Protein 3HHS (pdb70)

Secondary structure (DSSP, 8-state):
-HHHHHHHTTS-TTS-SSS-BTTTTEEEE--GGG--GGGTTTHHHHHHHHHTSTT--EEEEPPPPSS----TTGGGS-TTS---TTSHHHHHHHHHHHHHHHHSPTT-HHHHHHHHHHHHHHS-HHHHHHHHHHHHHHSSS-TT--PPPHHHHSGGGTS-TTHHHHHHHHHHHS-TTSPPPPEEPPS-SS--TTSGGGGGHHHHT-HHHHHHHHHHHHHS-S--SSHHHH--TTHHHHHHHHHHHHHHHHHHHHHTTT-PPPPP---TTS-B---B----B-TTT--BPP-B-TTB----EEEGGGTEEE-HHHHHHHHHHHHHHHHHSEEEPTTS-EEE--HHHHHHHHHT-TT-S-HHHHTTHHHHHHHHHH-TT-TTSTT-----GGGSTTTGGGSHHHHHHHHHHHHHHHHHHT-TTT-PPPPHHHH--TTEEEEEEEEEETTS-TTEEEEEEEEEEEE-GGGSTT---S--EEEEEEEEE--EEEEEEEEE-SS--EEEEEEEEEESB-TTS-BPPHHHHTTTPEEEEEEEEE--SEEEEEEEEGGG-TTEE-HHHHTT--TT-SEEGGGSS---BSS-EEEEEEEEEEEHHHH----------HHHH--TTS--S--SPTTTTSSS--SS-SSHHHHTTSTTEEEEEEEEEEEEEEEE-TT--/-HHHHGGGGGSSTTS-TTS-BTTTTEEE---GGGS-GGGGGGHHHHHHHHHTT-SEEE-----PPP--TTGGGS-TTS---TTSHHHHHHHHHHHHHHHH-SSHHHHHHHHHHHHTTS-HHHHHHHHHHHHHH-GGGTT-PPPPHHHHSGGGSS-THHHHHHHHHHHH--SS--PPEE--SS-SS-TT-GGGGGHHHHT-HHHHHHHHHHHHHS-SS-SSHHHH--TTHHHHHHHHHHHHHHHHHHHHHHTTPPPPPP---TTS-B---B----EETTTTEEPPPB-TTB----EEEGGGTEEE-HHHHHHHHHHHHHHHHHTEEE-TTS-EEE--TTTHHHHHHHHHHT-TT-TTHHHH--HHHHHHHHHHTTT-TTSTT-----GGGSTTTGGGSHHHHHHHHHHHHHHHHHHTTS----HHHH--TTEEEEEEEE---TTEEEEEEEEEEEE-TTTSTTS-SS--EEEEEEEEE---EEEEEEEE-SSS-EEEEEEEEEEESB-TTS-B--HHHHGGG-EEEEEEEEEE-SEEEEEEEEGGG-SSEE-GGG------SEEGGGSS---BTT-EEEEEEEEEEEGGGT---------TTHHHH--TTS--S-SSPTTTTSSS--S-TT--HHHH--TTEEEEEEEEEEEEEEE-

CATH classification: 1.20.1370.10 (+2 more: 1.10.1280.10, 2.60.40.1520)

Organism: Manduca sexta (NCBI:txid7130)

Nearest PDB structures (foldseek):
  3hhs-assembly1_B  TM=1.002E+00  e=0.000E+00  Manduca sexta
  8jib-assembly1_F  TM=9.759E-01  e=2.630E-86  Aedes aegypti
  6l8s-assembly1_A  TM=8.486E-01  e=3.881E-54  Panulirus japonicus
  6l8s-assembly1_B-2  TM=8.390E-01  e=6.183E-54  Panulirus japonicus
  6l8s-assembly1_C  TM=8.443E-01  e=8.880E-54  Panulirus japonicus

Solvent-accessible surface area: 48564 Å² total; per-residue (Å²): 124,46,52,53,5,0,22,27,1,5,5,4,20,30,9,26,4,7,25,20,0,7,81,100,39,3,2,1,51,12,62,124,50,5,28,30,126,122,10,50,157,43,1,55,86,1,1,79,112,21,6,117,94,178,106,31,67,85,85,14,135,16,92,97,11,134,181,80,18,138,11,76,102,0,131,128,14,78,92,42,23,19,15,4,35,14,2,59,26,9,17,86,17,0,24,28,0,11,53,36,0,57,91,15,83,108,99,74,36,107,61,3,5,0,7,2,0,32,0,19,25,49,5,0,18,12,0,8,7,22,0,2,0,2,2,11,29,33,21,176,16,2,75,159,11,157,47,35,29,12,5,7,2,18,0,7,14,1,3,11,7,33,3,7,16,72,0,48,17,12,2,19,0,9,28,82,124,42,120,8,99,28,17,100,11,68,122,67,24,2,6,39,89,117,23,96,22,8,78,0,4,40,3,3,14,7,12,1,0,0,4,1,1,18,26,0,20,2,1,8,7,29,16,14,73,68,101,169,12,0,52,40,42,52,2,0,9,0,0,2,0,0,4,15,3,0,10,0,5,1,13,0,4,17,36,9,19,104,15,142,92,20,149,85,5,19,88,2,113,93,64,0,88,29,10,12,7,5,25,3,21,7,38,17,3,10,33,19,19,13,18,15,39,43,44,18,119,5,69,50,1,93,10,110,118,12,34,3,128,15,37,11,92,33,0,40,97,39,36,146,34,0,77,98,2,10,67,70,6,57,0,66,41,98,108,167,54,83,112,129,2,71,24,47,24,0,0,7,0,0,1,1,1,71,46,16,31,11,126,130,52,2,3,5,0,3,12,23,0,2,0,1,5,3,2,7,14,1,15,59,50,89,25,58,15,34,4,6,4,2,1,10,28,0,0,0,0,1,5,3,0,0,0,18,0,2,11,7,1,15,58,8,1,5,48,4,3,76,14,100,95,18,15,189,42,14,51,153,66,70,17,48,5,90,26,0,93,16,80,55,7,10,0,49,11,91,98,33,130,110,22,18,2,35,0,8,12,18,41,0,16,13,24,1,3,31,2,1,24,24,18,80,14,0,50,1,39,0,51,8,28,2,0,22,13,74,85,4,77,4,26,0,90,1,40,2,113,37,97,25,122,128,0,4,0,3,0,2,2,0,4,68,43,13,66,165,115,83,105,19,48,5,66,63,3,8,58,3,2,0,2,1,1,20,20,77,21,104,6,62,68,27,146,17,85,12,76,39,75,1,91,87,6,22,0,4,1,39,38,76,37,9,6,155,113,35,63,15,1,1,0,1,30,7,4,1,1,2,17,0,44,92,66,26,38,42,1,4,0,0,0,0,0,0,36,34,104,80,3,68,50,142,53,170,173,37,72,77,2,17,1,0,2,4,31,80,104,91,118,5,48,8,44,13,38,3,6,3,4,10,7,31,35,41,107,102,14,108,44,5,87,89,20,10,87,46,57,0,7,10,50,60,70,2,54,0,92,13,45,98,70,66,59,95,9,120,119,30,113,124,13,68,82,10,0,62,38,11,1,9,4,13,6,7,9,0,6,19,43,3,12,111,64,86,3,3,6,69,13,36,95,86,2,4,19,122,115,7,83,112,40,11,122,54,0,38,108,84,21,20,102,124,24,100,98,111,10,94,22,110,130,25,130,53,31,105,9,126,55,0,95,95,9,64,73,40,48,6,10,6,25,8,2,33,39,8,34,82,2,1,24,87,0,2,78,22,0,60,46,30,213,46,14,73,21,0,7,0,0,0,0,35,0,9,13,36,0,0,5,7,0,7,9,12,0,0,2,0,0,2,3,35,9,118,54,1,92,42,8,54,16,28,25,9,2,40,2,8,1,6,3,8,6,3,3,37,0,19,55,87,0,30,40,18,1,29,0,12,72,30,70,108,70,166,50,8,77,15,38,52,105,16,3,11,39,120,66,21,70,22,18,115,0,0,19,2,4,18,9,21,12,0,0,9,2,1,23,7,0,22,4,10,10,2,8,19,25,29,84,134,72,10,0,88,33,44,52,1,0,5,0,0,10,2,0,6,19,3,2,3,3,5,1,0,1,4,16,24,11,19,65,11,74,42,13,140,45,2,49,74,0,68,31,73,0,104,47,5,11,3,3,13,1,40,0,28,5,0,11,33,26,8,10,23,16,11,46,41,11,45,10,107,83,2,69,6,116,77,9,111,5,160,21,71,17,179,87,0,53,51,20,52,72,27,0,68,74,2,2,127,95,48,15,0,71,50,103,111,71,180,90,75,85,9,59,102,126,59,0,7,33,25,1,0,5,0,1,0,0,0,62,31,13,33,14,61,80,77,4,7,18,0,1,0,9,0,2,2,1,4,2,5,8,24,0,24,36,38,90,15,39,17,17,4,11,5,2,2,3,16,0,0,0,0,1,4,7,0,0,0,29,0,2,42,5,2,7,38,6,4,12,83,1,3,57,94,16,100,41,23,81,83,152,114,6,39,8,110,24,5,142,9,80,41,0,6,5,62,81,162,90,21,30,3,86,0,6,36,42,46,17,60,18,46,0,2,43,1,1,5,24,14,60,67,27,64,3,71,0,57,19,27,4,0,30,6,58,87,25,48,1,26,0,60,3,52,3,92,74,67,34,108,44,66,0,9,0,4,0,4,1,1,1,83,51,35,60,117,45,102,110,20,26,2,7,135,12,6,32,5,4,0,4,1,0,36,21,68,53,63,1,157,66,30,120,22,72,7,147,43,124,0,72,60,8,19,0,8,10,49,98,144,89,57,103,9,22,11,13,1,0,10,21,12,4,0,0,3,29,0,22,67,155,18,18,61,1,7,0,0,0,0,0,6,41,61,100,92,5,86,33,141,69,137,105,48,38,87,53,2,11,1,1,8,4,12,57,62,85,101,5,47,3,132,22,26,2,13,5,1,9,7,17,54,40,84,87,97,83,4,53,15,84,91,16,46,57,61,1,8,9,60,96,92,8,34,0,64,22,32,116,69,69,66,165

Radius of gyration: 35.78 Å; Cα contacts (8 Å, |Δi|>4): 2739; chains: 2; bounding box: 91×92×88 Å

Foldseek 3Di:
DLLVLLQQLLFQLQDALLAATDPQGEHEQDDQLLDDPVCNPPRNVSSVVRCPDDRHDYYDYADDAPDQQDQVQFLPADLQDDAFCLQVSRVVSLQSLLCQLLPPDAPPSSNSSNNLSSDSNRGHSVSSLLSSVLSLQPGPRNVPHDNPQPCQRFVLLQAFPVVQVVLQCQLVPDDQVDDGDAAEGDLDDFHDCVPVVSLCLLPLRPQLQLLQLQLQCSQAPQDHPDVVSNCAFLSLLLLLQLLLLVLLLSQQQQLLRLHARAAADDPQFFWAQFWTQPNGAGPRNRGRQDTGHGGFHFAQAAAVVSPGGGGPVRLVQLVVQLVVCLVVQWHQAPVRDIDGDASSQSSCLACPGPSNRHCPRNPHNLSVVLVRVQASVPRNCPPVDDGHQCRHSSRNSSGSVSSNSSVVVNVSSQSSQADCVRHPADDCVQAAAPQKFWDDKWKAADVDDIQEKEKEKEKAWAFNQRNNNPGRHHTHIHIYIHMATGKMKMKIKIAGADDAFKWKKWKWKAFQARSVRHGDFLSPRLSNTNTLAIDMDTDDHTMDIDMGISCNGLQAFEPCQCGPLVRSHHRHSRSSDHQREQVWTKMKMKIFTGHCVQFADDDDRGRHSLLSRADPPDHSGTNDSRSPPSSHDDPPGGHVVRVQPHRRMDMDIHIYHYDHDYYYDPSHD/DLLQVLQQCLFQLPDQQQAQTDPQREHEQQDLVLAPPVCSVVSVVSNCVRVVPRPYYHYQDDDDADDLPLQLLDDLQADAAPLQVSSLVNLLVLLVVLQPQPDSSSSSNNLSSCSNRGRSVSSLLSSVLSLLPRPRNQPPAHQQPCQSWVLLQAAAVQLVVLLCCQFPVPDDDDDFRETDQQDWDDPVDLVSQCLLPLRPQLNLLLLQVLCSQQPQGHNDVVSNPFFLSLLLLLQLLLQVLLLVQVQCLLSLHARAAACQPQFFFQQDKTDPNTAGPSNRGGADTGDGRFHQAFAAEVSSPDGGGSVVLVQLLVQLVVCLVVQWHQAPVRDIDHLDPQCNSSLVSCLACPHPPNRHCPRNHRNLSVVLVRQQQSPPRHCPVVHHGHQSRHSSRNSSGSVSSNHSVNVNVSSLSNQQVDDADDLVNQDDPQKFWPAKWWDDVTQEKEKEKEKDKDWNQRHSHPGDHDTHIHIYIHMAIDKIKMKIKMFRGDQAKFKWKKWKWKWAQAHSVRHGAALLPGLSSTRTQAIDMDIDGHTIDIDIGISCVGLAEDEPVLNSHQRNHRHSRSSDHQHHAVWTKMKMKIAIHGCVQFADDDDPWDSHRLLSNATRPDHSGTSDRRSPPSSYGDPDRRHHPVNVDDRRMYMDIHIYHYDHDYYD

GO terms:
  GO:0005576 extracellular region (C, IDA)
  GO:0005576 extracellular region (C, EXP)
  GO:0004503 tyrosinase activity (F, TAS)
  GO:0006583 melanin biosynthetic process from tyrosine (P, TAS)
  GO:0006952 defense response (P, TAS)

Sequence (1325 aa):
DIFDSFELLYDRPGEPMINTKGEDKVLFELTEQFLTPEYANNGLELNNRFGDEEEVSRKIILKNLDKIPEFPKAKQLPNDADFSLFLPSHQEMANEVIDVLMSVTENQLQELLSTCVYARINLNPQLFNYCYTVAIMHRRDTGKVRVQNYAEIFPAKFLDSQVFTQAREAAAVIPKTIPRTPIIIPRDYTATDLEEEHRLAYWRREDLGINLHHWHWHLVYPFSASDEKIVAKDRRGELFFYMHQQIIARYNCERLCNSLKRVKKFSDWREPIPEAYYPKLDSLTSARGWPPRQAGMRWQDLKRPVDGLNVTIDDMERYRRNIEEAIATGNVILPDKSTKKLDIDMLGNMMEASVLSPNRDLYGSIHNNMHSFSAYMHDPEHRYLESFGVIADEEATTMRDPFFYRVHAWVDDIFQSFKEAPHNVRPYSRSQLENPGVQVTSVAVESAGGQQNVLNTFWMQSDVNLSKGLDFSDRGPVYARFTHLNHRPFRYVIKANNTASARRTTVRIFIAPKTDERNLPWALSDQRKMFIEMDRFVVPLSAGENTITRQSTESSLTIPFEQTFRDYCGCGWPQHMLVPKGTVGGVAYQLFVMLSNYELDKIEQPSCVEASMFCGLKDKKYPDARPMGYPFDRPSNSATNIEDFSAMSNMGLQDIVIKLSDVTEPNPRNPDAKNNLLYFFDRPNEPCFMQKGEDKVVFEIPDHYYPDKYKSLSNTLSNRFGNEATKRIPIRNITLPNLEVPMQLPYNDQFSLFVPKHRTMAAKLIDIFMGMRDVEDLQSVCSYCQLRINPYMFNYCLSVAILHRPDTKGLSIPTFAETFPDKFMDSKVFLRAREVSNVVISGSRMPVNNVPINYTANTTEPEQRVAYFREDIGINLHHWHWHLVYPFDSADRSIVNKDRRGELFYYMHQQIIGRYNVERMCNGLPQVKPFSDFSAPIEEGYFPKLDSQVASRTWPPRFAGSVFRNLDRTVDQVKIDVRKLFTWRDQFLEAIQKMAIKMPNGRELPLDEVTGIDMLGNLMESSIISPNRGYYGDLHNMGHVFAAYTHDPDHRHLEQFGVMGDSATAMRDPFFYRWHRFVDDVFNIYKEKLTPYTNERLDFPGVRVSSVGIEGRPNTLRTLWQQSTVELGRGLDFTPRGSVLARFTHLQHDEFQYVIEVNNTTGGNLMGTVRIFMAPKVDDNGQPMSFNKQRRLMIELDKFSQALRPGTNTIRRRSVDSSVTIPYERTDFCGCGWPHHMLIPKGTAQGYPVVLFVMISNWNNDRIEQDGSCNDAASYCGIRDRKYPDKQAMGYPFDRKMANDAATLSDFLRPNMAVRDCSIQFSDTTVE

B-factor: mean 17.22, std 8.96, range [2.0, 65.16]

Structure (mmCIF, N/CA/C/O backbone):
data_3HHS
#
_entry.id   3HHS
#
_cell.length_a   148.832
_cell.length_b   153.664
_cell.length_c   75.763
_cell.angle_alpha   90.00
_cell.angle_beta   90.00
_cell.angle_gamma   90.00
#
_symmetry.space_group_name_H-M   'P 21 21 2'
#
loop_
_entity.id
_entity.type
_entity.pdbx_description
1 polymer 'Phenoloxidase subunit 2'
2 polymer 'Phenoloxidase subunit 1'
3 non-polymer 'COPPER (II) ION'
4 water water
#
loop_
_atom_site.group_PDB
_atom_site.id
_atom_site.type_symbol
_atom_site.label_atom_id
_atom_site.label_alt_id
_atom_site.label_comp_id
_atom_site.label_asym_id
_atom_site.label_entity_id
_atom_site.label_seq_id
_atom_site.pdbx_PDB_ins_code
_atom_site.Cartn_x
_atom_site.Cartn_y
_atom_site.Cartn_z
_atom_site.occupancy
_atom_site.B_iso_or_equiv
_atom_site.auth_seq_id
_atom_site.auth_comp_id
_atom_site.auth_asym_id
_atom_site.auth_atom_id
_atom_site.pdbx_PDB_model_num
ATOM 1 N N . ASP A 1 2 ? -32.479 31.387 -13.683 1.00 20.50 3 ASP A N 1
ATOM 2 C CA . ASP A 1 2 ? -32.998 32.595 -13.090 1.00 20.64 3 ASP A CA 1
ATOM 3 C C . ASP A 1 2 ? -32.696 32.704 -11.572 1.00 19.50 3 ASP A C 1
ATOM 4 O O . ASP A 1 2 ? -32.914 33.723 -11.001 1.00 18.50 3 ASP A O 1
ATOM 9 N N . ILE A 1 3 ? -32.174 31.672 -10.932 1.00 17.87 4 ILE A N 1
ATOM 10 C CA . ILE A 1 3 ? -31.717 31.849 -9.588 1.00 17.60 4 ILE A CA 1
ATOM 11 C C . ILE A 1 3 ? -30.649 32.926 -9.435 1.00 17.35 4 ILE A C 1
ATOM 12 O O . ILE A 1 3 ? -30.598 33.585 -8.443 1.00 16.28 4 ILE A O 1
ATOM 17 N N . PHE A 1 4 ? -29.801 33.080 -10.426 1.00 16.49 5 PHE A N 1
ATOM 18 C CA . PHE A 1 4 ? -28.753 34.107 -10.333 1.00 16.67 5 PHE A CA 1
ATOM 19 C C . PHE A 1 4 ? -29.305 35.541 -10.339 1.00 16.54 5 PHE A C 1
ATOM 20 O O . PHE A 1 4 ? -28.778 36.402 -9.646 1.00 15.98 5 PHE A O 1
ATOM 28 N N . ASP A 1 5 ? -30.395 35.766 -11.070 1.00 16.65 6 ASP A N 1
ATOM 29 C CA . ASP A 1 5 ? -31.146 37.023 -11.011 1.00 16.70 6 ASP A CA 1
ATOM 30 C C . ASP A 1 5 ? -31.690 37.288 -9.619 1.00 16.24 6 ASP A C 1
ATOM 31 O O . ASP A 1 5 ? -31.673 38.424 -9.171 1.00 14.90 6 ASP A O 1
ATOM 36 N N . SER A 1 6 ? -32.140 36.240 -8.924 1.00 15.23 7 SER A N 1
ATOM 37 C CA . SER A 1 6 ? -32.610 36.387 -7.531 1.00 15.28 7 SER A CA 1
ATOM 38 C C . SER A 1 6 ? -31.502 36.839 -6.597 1.00 14.57 7 SER A C 1
ATOM 39 O O . SER A 1 6 ? -31.706 37.759 -5.810 1.00 15.90 7 SER A O 1
ATOM 42 N N . PHE A 1 7 ? -30.321 36.224 -6.702 1.00 14.89 8 PHE A N 1
ATOM 43 C CA . PHE A 1 7 ? -29.156 36.678 -5.931 1.00 13.94 8 PHE A CA 1
ATOM 44 C C . PHE A 1 7 ? -28.792 38.138 -6.216 1.00 13.79 8 PHE A C 1
ATOM 45 O O . PHE A 1 7 ? -28.531 38.903 -5.276 1.00 12.99 8 PHE A O 1
ATOM 53 N N . GLU A 1 8 ? -28.759 38.526 -7.489 1.00 12.45 9 GLU A N 1
ATOM 54 C CA . GLU A 1 8 ? -28.457 39.921 -7.843 1.00 13.34 9 GLU A CA 1
ATOM 55 C C . GLU A 1 8 ? -29.437 40.961 -7.275 1.00 14.18 9 GLU A C 1
ATOM 56 O O . GLU A 1 8 ? -29.059 42.101 -6.920 1.00 13.28 9 GLU A O 1
ATOM 62 N N . LEU A 1 9 ? -30.690 40.560 -7.155 1.00 14.52 10 LEU A N 1
ATOM 63 C CA . LEU A 1 9 ? -31.720 41.426 -6.627 1.00 16.11 10 LEU A CA 1
ATOM 64 C C . LEU A 1 9 ? -31.546 41.708 -5.135 1.00 15.90 10 LEU A C 1
ATOM 65 O O . LEU A 1 9 ? -32.023 42.736 -4.662 1.00 15.61 10 LEU A O 1
ATOM 70 N N . LEU A 1 10 ? -30.884 40.812 -4.411 1.00 15.55 11 LEU A N 1
ATOM 71 C CA . LEU A 1 10 ? -30.697 41.035 -2.978 1.00 15.62 11 LEU A CA 1
ATOM 72 C C . LEU A 1 10 ? -29.783 42.208 -2.705 1.00 14.69 11 LEU A C 1
ATOM 73 O O . LEU A 1 10 ? -29.665 42.618 -1.557 1.00 14.70 11 LEU A O 1
ATOM 78 N N . TYR A 1 11 ? -29.145 42.759 -3.749 1.00 14.06 12 TYR A N 1
ATOM 79 C CA . TYR A 1 11 ? -28.347 43.997 -3.607 1.00 14.04 12 TYR A CA 1
ATOM 80 C C . TYR A 1 11 ? -29.192 45.278 -3.598 1.00 14.32 12 TYR A C 1
ATOM 81 O O . TYR A 1 11 ? -28.791 46.295 -3.021 1.00 14.96 12 TYR A O 1
ATOM 90 N N . ASP A 1 12 ? -30.356 45.202 -4.238 1.00 13.56 13 ASP A N 1
ATOM 91 C CA . ASP A 1 12 ? -31.178 46.346 -4.544 1.00 13.93 13 ASP A CA 1
ATOM 92 C C . ASP A 1 12 ? -31.722 47.089 -3.315 1.00 13.66 13 ASP A C 1
ATOM 93 O O . ASP A 1 12 ? -32.134 46.461 -2.334 1.00 13.40 13 ASP A O 1
ATOM 98 N N . ARG A 1 13 ? -31.760 48.425 -3.397 1.00 13.29 14 ARG A N 1
ATOM 99 C CA . ARG A 1 13 ? -32.402 49.269 -2.383 1.00 12.69 14 ARG A CA 1
ATOM 100 C C . ARG A 1 13 ? -32.102 48.822 -0.935 1.00 12.71 14 ARG A C 1
ATOM 101 O O . ARG A 1 13 ? -33.016 48.359 -0.228 1.00 12.55 14 ARG 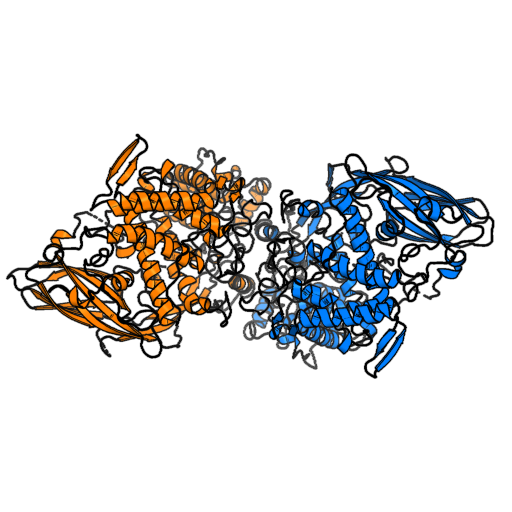A O 1
ATOM 109 N N . PRO A 1 14 ? -30.825 48.946 -0.494 1.00 14.28 15 PRO A N 1
ATOM 110 C CA . PRO A 1 14 ? -30.414 48.316 0.791 1.00 14.88 15 PRO A CA 1
ATOM 111 C C . PRO A 1 14 ? -31.218 48.782 2.035 1.00 14.79 15 PRO A C 1
ATOM 112 O O . PRO A 1 14 ? -31.371 48.011 2.963 1.00 15.02 15 PRO A O 1
ATOM 116 N N . GLY A 1 15 ? -31.736 50.015 2.040 1.00 14.19 16 GLY A N 1
ATOM 117 C CA . GLY A 1 15 ? -32.514 50.483 3.185 1.00 14.57 16 GLY A CA 1
ATOM 118 C C . GLY A 1 15 ? -34.003 50.128 3.145 1.00 15.02 16 GLY A C 1
ATOM 119 O O . GLY A 1 15 ? -34.733 50.572 3.997 1.00 16.69 16 GLY A O 1
ATOM 120 N N . GLU A 1 16 ? -34.454 49.352 2.157 1.00 14.91 17 GLU A N 1
ATOM 121 C CA . GLU A 1 16 ? -35.846 48.898 2.080 1.00 15.13 17 GLU A CA 1
ATOM 122 C C . GLU A 1 16 ? -35.950 47.499 2.676 1.00 15.20 17 GLU A C 1
ATOM 123 O O . GLU A 1 16 ? -35.024 46.705 2.519 1.00 15.93 17 GLU A O 1
ATOM 129 N N . PRO A 1 17 ? -37.071 47.195 3.361 1.00 15.66 18 PRO A N 1
ATOM 130 C CA . PRO A 1 17 ? -37.347 45.826 3.820 1.00 15.07 18 PRO A CA 1
ATOM 131 C C . PRO A 1 17 ? -37.667 44.933 2.620 1.00 16.25 18 PRO A C 1
ATOM 132 O O . PRO A 1 17 ? -37.850 45.444 1.504 1.00 15.97 18 PRO A O 1
ATOM 136 N N . MET A 1 18 ? -37.750 43.617 2.848 1.00 15.51 19 MET A N 1
ATOM 137 C CA . MET A 1 18 ? -38.127 42.685 1.815 1.00 16.35 19 MET A CA 1
ATOM 138 C C . MET A 1 18 ? -39.664 42.518 1.704 1.00 15.78 19 MET A C 1
ATOM 139 O O . MET A 1 18 ? -40.142 41.651 0.982 1.00 16.33 19 MET A O 1
ATOM 144 N N . ILE A 1 19 ? -40.409 43.393 2.378 1.00 15.63 20 ILE A N 1
ATOM 145 C CA . ILE A 1 19 ? -41.876 43.413 2.314 1.00 15.00 20 ILE A CA 1
ATOM 146 C C . ILE A 1 19 ? -42.359 43.766 0.885 1.00 15.09 20 ILE A C 1
ATOM 147 O O . ILE A 1 19 ? -43.230 43.099 0.345 1.00 13.98 20 ILE A O 1
ATOM 152 N N . ASN A 1 20 ? -41.768 44.818 0.307 1.00 14.10 21 ASN A N 1
ATOM 153 C CA . ASN A 1 20 ? -42.141 45.309 -1.009 1.00 14.78 21 ASN A CA 1
ATOM 154 C C . ASN A 1 20 ? -41.237 44.752 -2.131 1.00 13.80 21 ASN A C 1
ATOM 155 O O . ASN A 1 20 ? -40.258 44.076 -1.849 1.00 14.93 21 ASN A O 1
ATOM 160 N N . THR A 1 21 ? -41.559 45.054 -3.388 1.00 13.53 22 THR A N 1
ATOM 161 C CA . THR A 1 21 ? -40.813 44.506 -4.513 1.00 13.48 22 THR A CA 1
ATOM 162 C C . THR A 1 21 ? -39.383 45.071 -4.583 1.00 13.56 22 THR A C 1
ATOM 163 O O . THR A 1 21 ? -39.067 46.118 -3.973 1.00 13.25 22 THR A O 1
ATOM 167 N N . LYS A 1 22 ? -38.535 44.359 -5.312 1.00 14.04 23 LYS A N 1
ATOM 168 C CA . LYS A 1 22 ? -37.172 44.821 -5.599 1.00 14.52 23 LYS A CA 1
ATOM 169 C C . LYS A 1 22 ? -36.896 44.841 -7.118 1.00 15.03 23 LYS A C 1
ATOM 170 O O . LYS A 1 22 ? -37.541 44.109 -7.901 1.00 14.57 23 LYS A O 1
ATOM 176 N N . GLY A 1 23 ? -35.972 45.711 -7.532 1.00 14.74 24 GLY A N 1
ATOM 177 C CA . GLY A 1 23 ? -35.553 45.823 -8.923 1.00 15.33 24 GLY A CA 1
ATOM 178 C C . GLY A 1 23 ? -36.389 46.683 -9.847 1.00 16.46 24 GLY A C 1
ATOM 179 O O . GLY A 1 23 ? -37.576 46.942 -9.595 1.00 15.49 24 GLY A O 1
ATOM 180 N N . GLU A 1 24 ? -35.764 47.120 -10.945 1.00 18.28 25 GLU A N 1
ATOM 181 C CA . GLU A 1 24 ? -36.455 47.850 -12.021 1.00 19.99 25 GLU A CA 1
ATOM 182 C C . GLU A 1 24 ? -37.718 47.131 -12.460 1.00 20.68 25 GLU A C 1
ATOM 183 O O . GLU A 1 24 ? -38.686 47.769 -12.879 1.00 20.81 25 GLU A O 1
ATOM 189 N N . ASP A 1 25 ? -37.683 45.799 -12.402 1.00 20.91 26 ASP A N 1
ATOM 190 C CA . ASP A 1 25 ? -38.766 44.962 -12.951 1.00 21.99 26 ASP A CA 1
ATOM 191 C C . ASP A 1 25 ? -39.841 44.539 -11.943 1.00 20.54 26 ASP A C 1
ATOM 192 O O . ASP A 1 25 ? -40.683 43.699 -12.268 1.00 20.44 26 ASP A O 1
ATOM 197 N N . LYS A 1 26 ? -39.796 45.099 -10.729 1.00 18.95 27 LYS A N 1
ATOM 198 C CA . LYS A 1 26 ? -40.825 44.879 -9.704 1.00 17.94 27 LYS A CA 1
ATOM 199 C C . LYS A 1 26 ? -40.990 43.383 -9.418 1.00 16.02 27 LYS A C 1
ATOM 200 O O . LYS A 1 26 ? -42.007 42.796 -9.749 1.00 15.09 27 LYS A O 1
ATOM 206 N N . VAL A 1 27 ? -39.996 42.784 -8.810 1.00 14.24 28 VAL A N 1
ATOM 207 C CA . VAL A 1 27 ? -40.000 41.388 -8.482 1.00 13.44 28 VAL A CA 1
ATOM 208 C C . VAL A 1 27 ? -40.255 41.229 -7.008 1.00 13.53 28 VAL A C 1
ATOM 209 O O . VAL A 1 27 ? -39.626 41.858 -6.231 1.00 14.33 28 VAL A O 1
ATOM 213 N N . LEU A 1 28 ? -41.168 40.358 -6.641 1.00 14.31 29 LEU A N 1
ATOM 214 C CA . LEU A 1 28 ? -41.505 40.111 -5.255 1.00 15.56 29 LEU A CA 1
ATOM 215 C C . LEU A 1 28 ? -40.813 38.879 -4.719 1.00 16.38 29 LEU A C 1
ATOM 216 O O . LEU A 1 28 ? -40.805 37.863 -5.335 1.00 16.94 29 LEU A O 1
ATOM 221 N N . PHE A 1 29 ? -40.234 38.988 -3.546 1.00 16.69 30 PHE A N 1
ATOM 222 C CA . PHE A 1 29 ? -39.886 37.834 -2.755 1.00 17.47 30 PHE A CA 1
ATOM 223 C C . PHE A 1 29 ? -41.062 37.407 -1.923 1.00 17.97 30 PHE A C 1
ATOM 224 O O . PHE A 1 29 ? -41.540 38.147 -1.111 1.00 18.23 30 PHE A O 1
ATOM 232 N N . GLU A 1 30 ? -41.525 36.186 -2.140 1.00 18.45 31 GLU A N 1
ATOM 233 C CA . GLU A 1 30 ? -42.655 35.688 -1.393 1.00 19.66 31 GLU A CA 1
ATOM 234 C C . GLU A 1 30 ? -42.217 35.381 0.028 1.00 19.66 31 GLU A C 1
ATOM 235 O O . GLU A 1 30 ? -41.471 34.405 0.253 1.00 19.83 31 GLU A O 1
ATOM 241 N N . LEU A 1 31 ? -42.666 36.195 0.983 1.00 18.25 32 LEU A N 1
ATOM 242 C CA . LEU A 1 31 ? -42.299 35.953 2.381 1.00 17.18 32 LEU A CA 1
ATOM 243 C C . LEU A 1 31 ? -43.148 34.919 3.083 1.00 16.79 32 LEU A C 1
ATOM 244 O O . LEU A 1 31 ? -44.292 34.631 2.691 1.00 15.30 32 LEU A O 1
ATOM 249 N N . THR A 1 32 ? -42.536 34.292 4.081 1.00 16.46 33 THR A N 1
ATOM 250 C CA . THR A 1 32 ? -43.238 33.391 4.971 1.00 16.72 33 THR A CA 1
ATOM 251 C C . THR A 1 32 ? -42.956 33.875 6.379 1.00 16.20 33 THR A C 1
ATOM 252 O O . THR A 1 32 ? -42.119 34.760 6.600 1.00 15.20 33 THR A O 1
ATOM 256 N N . GLU A 1 33 ? -43.616 33.243 7.334 1.00 15.89 34 GLU A N 1
ATOM 257 C CA . GLU A 1 33 ? -43.392 33.476 8.754 1.00 17.02 34 GLU A CA 1
ATOM 258 C C . GLU A 1 33 ? -41.912 33.514 9.197 1.00 17.01 34 GLU A C 1
ATOM 259 O O . GLU A 1 33 ? -41.543 34.370 10.021 1.00 16.99 34 GLU A O 1
ATOM 265 N N . GLN A 1 34 ? -41.069 32.629 8.649 1.00 15.98 35 GLN A N 1
ATOM 266 C CA . GLN A 1 34 ? -39.610 32.603 9.014 1.00 15.52 35 GLN A CA 1
ATOM 267 C C . GLN A 1 34 ? -38.851 33.870 8.680 1.00 14.41 35 GLN A C 1
ATOM 268 O O . GLN A 1 34 ? -37.764 34.092 9.227 1.00 14.15 35 GLN A O 1
ATOM 274 N N . PHE A 1 35 ? -39.375 34.630 7.738 1.00 14.52 36 PHE A N 1
ATOM 275 C CA . PHE A 1 35 ? -38.756 35.836 7.221 1.00 14.81 36 PHE A CA 1
ATOM 276 C C . PHE A 1 35 ? -39.326 37.154 7.734 1.00 14.96 36 PHE A C 1
ATOM 277 O O . PHE A 1 35 ? -39.100 38.149 7.156 1.00 15.47 36 PHE A O 1
ATOM 285 N N . LEU A 1 36 ? -40.071 37.129 8.823 1.00 14.88 37 LEU A N 1
ATOM 286 C CA . LEU A 1 36 ? -40.597 38.335 9.447 1.00 15.53 37 LEU A CA 1
ATOM 287 C C . LEU A 1 36 ? -39.645 38.981 10.444 1.00 15.49 37 LEU A C 1
ATOM 288 O O . LEU A 1 36 ? -38.747 38.368 10.883 1.00 15.13 37 LEU A O 1
ATOM 293 N N . THR A 1 37 ? -39.877 40.235 10.786 1.00 16.15 38 THR A N 1
ATOM 294 C CA . THR A 1 37 ? -39.164 40.886 11.859 1.00 16.89 38 THR A CA 1
ATOM 295 C C . THR A 1 37 ? -40.147 41.499 12.828 1.00 16.55 38 THR A C 1
ATOM 296 O O . THR A 1 37 ? -41.288 41.631 12.498 1.00 16.12 38 THR A O 1
ATOM 300 N N . PRO A 1 38 ? -39.707 41.862 14.023 1.00 16.47 39 PRO A N 1
ATOM 301 C CA . PRO A 1 38 ? -40.674 42.409 14.988 1.00 16.62 39 PRO A CA 1
ATOM 302 C C . PRO A 1 38 ? -41.439 43.627 14.466 1.00 16.64 39 PRO A C 1
ATOM 303 O O . PRO A 1 38 ? -42.633 43.729 14.699 1.00 16.87 39 PRO A O 1
ATOM 307 N N . GLU A 1 39 ? -40.771 44.524 13.785 1.00 16.73 40 GLU A N 1
ATOM 308 C CA . GLU A 1 39 ? -41.397 45.610 13.085 1.00 16.84 40 GLU A CA 1
ATOM 309 C C . GLU A 1 39 ? -42.610 45.248 12.244 1.00 15.99 40 GLU A C 1
ATOM 310 O O . GLU A 1 39 ? -43.552 45.976 12.238 1.00 16.20 40 GLU A O 1
ATOM 316 N N . TYR A 1 40 ? -42.539 44.134 11.531 1.00 14.37 41 TYR A N 1
ATOM 317 C CA . TYR A 1 40 ? -43.625 43.647 10.676 1.00 14.09 41 TYR A CA 1
ATOM 318 C C . TYR A 1 40 ? -44.213 42.318 11.153 1.00 12.93 41 TYR A C 1
ATOM 319 O O . TYR A 1 40 ? -44.717 41.549 10.338 1.00 12.00 41 TYR A O 1
ATOM 328 N N . ALA A 1 41 ? -44.168 42.052 12.459 1.00 12.89 42 ALA A N 1
ATOM 329 C CA . ALA A 1 41 ? -44.582 40.727 12.952 1.00 13.21 42 ALA A CA 1
ATOM 330 C C . ALA A 1 41 ? -46.053 40.443 12.649 1.00 14.00 42 ALA A C 1
ATOM 331 O O . ALA A 1 41 ? -46.429 39.314 12.311 1.00 14.00 42 ALA A O 1
ATOM 333 N N . ASN A 1 42 ? -46.910 41.445 12.792 1.00 14.07 43 ASN A N 1
ATOM 334 C CA . ASN A 1 42 ? -48.345 41.160 12.625 1.00 15.56 43 ASN A CA 1
ATOM 335 C C . ASN A 1 42 ? -48.946 41.551 11.275 1.00 15.08 43 ASN A C 1
ATOM 336 O O . ASN A 1 42 ? -50.064 41.154 10.960 1.00 15.81 43 ASN A O 1
ATOM 341 N N . ASN A 1 43 ? -48.216 42.322 10.483 1.00 14.15 44 ASN A N 1
ATOM 342 C CA . ASN A 1 43 ? -48.768 42.847 9.240 1.00 13.93 44 ASN A CA 1
ATOM 343 C C . ASN A 1 43 ? -47.920 42.522 8.039 1.00 13.54 44 ASN A C 1
ATOM 344 O O . ASN A 1 43 ? -48.324 42.815 6.926 1.00 14.21 44 ASN A O 1
ATOM 349 N N . GLY A 1 44 ? -46.753 41.962 8.267 1.00 13.49 45 GLY A N 1
ATOM 350 C CA . GLY A 1 44 ? -45.781 41.762 7.230 1.00 13.39 45 GLY A CA 1
ATOM 351 C C . GLY A 1 44 ? -46.206 40.946 6.050 1.00 13.78 45 GLY A C 1
ATOM 352 O O . GLY A 1 44 ? -45.961 41.314 4.946 1.00 13.81 45 GLY A O 1
ATOM 353 N N . LEU A 1 45 ? -46.842 39.818 6.309 1.00 14.26 46 LEU A N 1
ATOM 354 C CA . LEU A 1 45 ? -47.236 38.953 5.245 1.00 14.59 46 LEU A CA 1
ATOM 355 C C . LEU A 1 45 ? -48.387 39.540 4.456 1.00 15.16 46 LEU A C 1
ATOM 356 O O . LEU A 1 45 ? -48.404 39.448 3.274 1.00 15.47 46 LEU A O 1
ATOM 361 N N . GLU A 1 46 ? -49.333 40.167 5.135 1.00 14.39 47 GLU A N 1
ATOM 362 C CA . GLU A 1 46 ? -50.398 40.838 4.434 1.00 15.36 47 GLU A CA 1
ATOM 363 C C . GLU A 1 46 ? -49.913 41.920 3.513 1.00 14.20 47 GLU A C 1
ATOM 364 O O . GLU A 1 46 ? -50.310 42.036 2.412 1.00 13.48 47 GLU A O 1
ATOM 370 N N . LEU A 1 47 ? -49.007 42.703 4.013 1.00 13.18 48 LEU A N 1
ATOM 371 C CA . LEU A 1 47 ? -48.404 43.778 3.205 1.00 13.47 48 LEU A CA 1
ATOM 372 C C . LEU A 1 47 ? -47.652 43.215 2.002 1.00 13.00 48 LEU A C 1
ATOM 373 O O . LEU A 1 47 ? -47.813 43.709 0.888 1.00 12.61 48 LEU A O 1
ATOM 378 N N . ASN A 1 48 ? -46.872 42.166 2.232 1.00 11.65 49 ASN A N 1
ATOM 379 C CA . ASN A 1 48 ? -46.133 41.500 1.152 1.00 12.69 49 ASN A CA 1
ATOM 380 C C . ASN A 1 48 ? -47.118 40.956 0.115 1.00 12.79 49 ASN A C 1
ATOM 381 O O . ASN A 1 48 ? -46.888 41.098 -1.097 1.00 13.30 49 ASN A O 1
ATOM 386 N N . ASN A 1 49 ? -48.224 40.358 0.580 1.00 12.67 50 ASN A N 1
ATOM 387 C CA . ASN A 1 49 ? -49.273 39.889 -0.316 1.00 12.71 50 ASN A CA 1
ATOM 388 C C . ASN A 1 49 ? -49.804 41.062 -1.162 1.00 13.21 50 ASN A C 1
ATOM 389 O O . ASN A 1 49 ? -49.953 40.945 -2.388 1.00 13.00 50 ASN A O 1
ATOM 394 N N . ARG A 1 50 ? -50.139 42.171 -0.501 1.00 13.34 51 ARG A N 1
ATOM 395 C CA . ARG A 1 50 ? -50.626 43.367 -1.211 1.00 14.57 51 ARG A CA 1
ATOM 396 C C . ARG A 1 50 ? -49.661 43.896 -2.288 1.00 13.77 51 ARG A C 1
ATOM 397 O O . ARG A 1 50 ? -50.072 44.165 -3.415 1.00 13.32 51 ARG A O 1
ATOM 405 N N . PHE A 1 51 ? -48.383 44.039 -1.950 1.00 13.66 52 PHE A N 1
ATOM 406 C CA . PHE A 1 51 ? -47.399 44.485 -2.918 1.00 14.37 52 PHE A CA 1
ATOM 407 C C . PHE A 1 51 ? -47.285 43.527 -4.119 1.00 15.46 52 PHE A C 1
ATOM 408 O O . PHE A 1 51 ? -47.174 43.978 -5.243 1.00 16.12 52 PHE A O 1
ATOM 416 N N . GLY A 1 52 ? -47.329 42.213 -3.897 1.00 16.65 53 GLY A N 1
ATOM 417 C CA . GLY A 1 52 ? -47.185 41.288 -5.030 1.00 17.92 53 GLY A CA 1
ATOM 418 C C . GLY A 1 52 ? -48.410 41.170 -5.923 1.00 18.13 53 GLY A C 1
ATOM 419 O O . GLY A 1 52 ? -48.312 40.697 -7.062 1.00 18.93 53 GLY A O 1
ATOM 420 N N . ASP A 1 53 ? -49.557 41.591 -5.399 1.00 18.42 54 ASP A N 1
ATOM 421 C CA . ASP A 1 53 ? -50.831 41.595 -6.115 1.00 18.75 54 ASP A CA 1
ATOM 422 C C . ASP A 1 53 ? -51.031 42.796 -7.075 1.00 19.02 54 ASP A C 1
ATOM 423 O O . ASP A 1 53 ? -51.968 42.789 -7.875 1.00 18.27 54 ASP A O 1
ATOM 428 N N . GLU A 1 54 ? -50.153 43.782 -6.972 1.00 19.07 55 GLU A N 1
ATOM 429 C CA . GLU A 1 54 ? -50.126 44.931 -7.831 1.00 19.98 55 GLU A CA 1
ATOM 430 C C . GLU A 1 54 ? -49.793 44.643 -9.281 1.00 19.42 55 GLU A C 1
ATOM 431 O O . GLU A 1 54 ? -49.086 43.736 -9.600 1.00 18.97 55 GLU A O 1
ATOM 437 N N . GLU A 1 55 ? -50.314 45.487 -10.145 1.00 19.81 56 GLU A N 1
ATOM 438 C CA . GLU A 1 55 ? -50.404 45.263 -11.569 1.00 20.58 56 GLU A CA 1
ATOM 439 C C . GLU A 1 55 ? -49.066 45.016 -12.250 1.00 19.80 56 GLU A C 1
ATOM 440 O O . GLU A 1 55 ? -48.929 44.091 -13.020 1.00 20.62 56 GLU A O 1
ATOM 446 N N . GLU A 1 56 ? -48.088 45.837 -11.929 1.00 18.16 57 GLU A N 1
ATOM 447 C CA . GLU A 1 56 ? -46.820 45.843 -12.627 1.00 16.93 57 GLU A CA 1
ATOM 448 C C . GLU A 1 56 ? -45.809 44.792 -12.162 1.00 16.09 57 GLU A C 1
ATOM 449 O O . GLU A 1 56 ? -44.731 44.780 -12.655 1.00 15.96 57 GLU A O 1
ATOM 455 N N . VAL A 1 57 ? -46.160 43.952 -11.205 1.00 14.85 58 VAL A N 1
ATOM 456 C CA . VAL A 1 57 ? -45.234 42.977 -10.643 1.00 14.12 58 VAL A CA 1
ATOM 457 C C . VAL A 1 57 ? -44.903 41.926 -11.728 1.00 13.74 58 VAL A C 1
ATOM 458 O O . VAL A 1 57 ? -45.800 41.302 -12.307 1.00 13.31 58 VAL A O 1
ATOM 462 N N . SER A 1 58 ? -43.619 41.768 -12.031 1.00 12.12 59 SER A N 1
ATOM 463 C CA . SER A 1 58 ? -43.210 40.886 -13.114 1.00 11.61 59 SER A CA 1
ATOM 464 C C . SER A 1 58 ? -43.215 39.388 -12.748 1.00 11.39 59 SER A C 1
ATOM 465 O O . SER A 1 58 ? -43.574 38.564 -13.576 1.00 11.29 59 SER A O 1
ATOM 468 N N . ARG A 1 59 ? -42.809 39.046 -11.528 1.00 11.27 60 ARG A N 1
ATOM 469 C CA . ARG A 1 59 ? -42.741 37.654 -11.067 1.00 11.32 60 ARG A CA 1
ATOM 470 C C . ARG A 1 59 ? -42.518 37.627 -9.552 1.00 10.90 60 ARG A C 1
ATOM 471 O O . ARG A 1 59 ? -42.251 38.649 -8.938 1.00 10.96 60 ARG A O 1
ATOM 479 N N . LYS A 1 60 ? -42.716 36.460 -8.956 1.00 10.45 61 LYS A N 1
ATOM 480 C CA . LYS A 1 60 ? -42.580 36.292 -7.515 1.00 9.78 61 LYS A CA 1
ATOM 481 C C . LYS A 1 60 ? -41.631 35.153 -7.285 1.00 10.07 61 LYS A C 1
ATOM 482 O O . LYS A 1 60 ? -41.751 34.086 -7.926 1.00 9.12 61 LYS A O 1
ATOM 488 N N . ILE A 1 61 ? -40.716 35.368 -6.356 1.00 9.93 62 ILE A N 1
ATOM 489 C CA . ILE A 1 61 ? -39.705 34.373 -6.010 1.00 10.60 62 ILE A CA 1
ATOM 490 C C . ILE A 1 61 ? -40.197 33.563 -4.823 1.00 10.78 62 ILE A C 1
ATOM 491 O O . ILE A 1 61 ? -40.480 34.115 -3.766 1.00 10.14 62 ILE A O 1
ATOM 496 N N . ILE A 1 62 ? -40.311 32.251 -5.006 1.00 11.27 63 ILE A N 1
ATOM 497 C CA . ILE A 1 62 ? -40.670 31.349 -3.916 1.00 12.80 63 ILE A CA 1
ATOM 498 C C . ILE A 1 62 ? -39.381 30.867 -3.254 1.00 13.17 63 ILE A C 1
ATOM 499 O O . ILE A 1 62 ? -38.467 30.405 -3.939 1.00 12.82 63 ILE A O 1
ATOM 504 N N . LEU A 1 63 ? -39.300 31.014 -1.932 1.00 12.63 64 LEU A N 1
ATOM 505 C CA . LEU A 1 63 ? -38.067 30.703 -1.215 1.00 12.97 64 LEU A CA 1
ATOM 506 C C . LEU A 1 63 ? -38.155 29.303 -0.596 1.00 13.22 64 LEU A C 1
ATOM 507 O O . LEU A 1 63 ? -39.224 28.902 -0.169 1.00 13.68 64 LEU A O 1
ATOM 512 N N . LYS A 1 64 ? -37.058 28.555 -0.587 1.00 14.21 65 LYS A N 1
ATOM 513 C CA . LYS A 1 64 ? -37.048 27.226 0.070 1.00 15.58 65 LYS A CA 1
ATOM 514 C C . LYS A 1 64 ? -37.111 27.448 1.589 1.00 16.03 65 LYS A C 1
ATOM 515 O O . LYS A 1 64 ? -36.456 28.355 2.121 1.00 16.23 65 LYS A O 1
ATOM 521 N N . ASN A 1 65 ? -37.908 26.640 2.275 1.00 15.92 66 ASN A N 1
ATOM 522 C CA . ASN A 1 65 ? -37.976 26.662 3.737 1.00 16.90 66 ASN A CA 1
ATOM 523 C C . ASN A 1 65 ? -36.573 26.484 4.357 1.00 16.11 66 ASN A C 1
ATOM 524 O O . ASN A 1 65 ? -35.793 25.656 3.876 1.00 15.41 66 ASN A O 1
ATOM 529 N N . LEU A 1 66 ? -36.253 27.258 5.399 1.00 14.64 67 LEU A N 1
ATOM 530 C CA . LEU A 1 66 ? -35.022 27.039 6.160 1.00 15.17 67 LEU A CA 1
ATOM 531 C C . LEU A 1 66 ? -35.225 25.981 7.249 1.00 15.22 67 LEU A C 1
ATOM 532 O O . LEU A 1 66 ? -36.025 26.150 8.179 1.00 14.17 67 LEU A O 1
ATOM 537 N N . ASP A 1 67 ? -34.521 24.893 7.119 1.00 16.53 68 ASP A N 1
ATOM 538 C CA . ASP A 1 67 ? -34.622 23.850 8.101 1.00 18.53 68 ASP A CA 1
ATOM 539 C C . ASP A 1 67 ? -34.011 24.247 9.441 1.00 18.54 68 ASP A C 1
ATOM 540 O O . ASP A 1 67 ? -34.478 23.831 10.457 1.00 18.59 68 ASP A O 1
ATOM 545 N N . LYS A 1 68 ? -32.980 25.075 9.407 1.00 20.00 69 LYS A N 1
ATOM 546 C CA . LYS A 1 68 ? -32.397 25.677 10.594 1.00 20.00 69 LYS A CA 1
ATOM 547 C C . LYS A 1 68 ? -32.144 27.191 10.428 1.00 20.00 69 LYS A C 1
ATOM 548 O O . LYS A 1 68 ? -31.545 27.602 9.483 1.00 18.40 69 LYS A O 1
ATOM 554 N N . ILE A 1 69 ? -32.617 27.974 11.369 1.00 17.20 70 ILE A N 1
ATOM 555 C CA . ILE A 1 69 ? -32.499 29.404 11.329 1.00 17.55 70 ILE A CA 1
ATOM 556 C C . ILE A 1 69 ? -31.051 29.820 11.628 1.00 16.84 70 ILE A C 1
ATOM 557 O O . ILE A 1 69 ? -30.495 29.434 12.615 1.00 15.99 70 ILE A O 1
ATOM 562 N N . PRO A 1 70 ? -30.456 30.566 10.731 1.00 16.83 71 PRO A N 1
ATOM 563 C CA . PRO A 1 70 ? -29.121 31.082 10.934 1.00 16.73 71 PRO A CA 1
ATOM 564 C C . PRO A 1 70 ? -29.020 31.832 12.242 1.00 16.66 71 PRO A C 1
ATOM 565 O O . PRO A 1 70 ? -29.926 32.514 12.598 1.00 15.82 71 PRO A O 1
ATOM 569 N N . GLU A 1 71 ? -27.915 31.669 12.938 1.00 16.24 72 GLU A N 1
ATOM 570 C CA . GLU A 1 71 ? -27.677 32.346 14.190 1.00 17.15 72 GLU A CA 1
ATOM 571 C C . GLU A 1 71 ? -26.631 33.474 14.050 1.00 15.84 72 GLU A C 1
ATOM 572 O O . GLU A 1 71 ? -25.572 33.264 13.547 1.00 15.50 72 GLU A O 1
ATOM 578 N N . PHE A 1 72 ? -26.953 34.651 14.538 1.00 14.97 73 PHE A N 1
ATOM 579 C CA . PHE A 1 72 ? -26.064 35.793 14.435 1.00 14.90 73 PHE A CA 1
ATOM 580 C C . PHE A 1 72 ? -25.865 36.534 15.741 1.00 14.70 73 PHE A C 1
ATOM 581 O O . PHE A 1 72 ? -26.096 37.698 15.775 1.00 15.62 73 PHE A O 1
ATOM 589 N N . PRO A 1 73 ? -25.453 35.872 16.807 1.00 14.23 74 PRO A N 1
ATOM 590 C CA . PRO A 1 73 ? -25.513 36.526 18.101 1.00 14.22 74 PRO A CA 1
ATOM 591 C C . PRO A 1 73 ? -24.696 37.819 18.184 1.00 14.26 74 PRO A C 1
ATOM 592 O O . PRO A 1 73 ? -25.131 38.748 18.878 1.00 14.27 74 PRO A O 1
ATOM 596 N N . LYS A 1 74 ? -23.545 37.892 17.499 1.00 12.65 75 LYS A N 1
ATOM 597 C CA . LYS A 1 74 ? -22.763 39.134 17.508 1.00 12.67 75 LYS A CA 1
ATOM 598 C C . LYS A 1 74 ? -23.361 40.166 16.575 1.00 11.88 75 LYS A C 1
ATOM 599 O O . LYS A 1 74 ? -23.501 41.320 16.956 1.00 11.34 75 LYS A O 1
ATOM 605 N N . ALA A 1 75 ? -23.719 39.738 15.361 1.00 12.03 76 ALA A N 1
ATOM 606 C CA . ALA A 1 75 ? -24.012 40.678 14.272 1.00 13.04 76 ALA A CA 1
ATOM 607 C C . ALA A 1 75 ? -25.381 41.339 14.432 1.00 13.79 76 ALA A C 1
ATOM 608 O O . ALA A 1 75 ? -25.591 42.490 13.999 1.00 13.45 76 ALA A O 1
ATOM 610 N N . LYS A 1 76 ? -26.279 40.629 15.103 1.00 14.69 77 LYS A N 1
ATOM 611 C CA . LYS A 1 76 ? -27.598 41.173 15.383 1.00 16.32 77 LYS A CA 1
ATOM 612 C C . LYS A 1 76 ? -27.527 42.367 16.348 1.00 16.86 77 LYS A C 1
ATOM 613 O O . LYS A 1 76 ? -28.500 43.100 16.460 1.00 17.51 77 LYS A O 1
ATOM 619 N N . GLN A 1 77 ? -26.396 42.592 16.976 1.00 16.48 78 GLN A N 1
ATOM 620 C CA . GLN A 1 77 ? -26.265 43.728 17.831 1.00 16.84 78 GLN A CA 1
ATOM 621 C C . GLN A 1 77 ? -25.975 45.062 17.170 1.00 16.27 78 GLN A C 1
ATOM 622 O O . GLN A 1 77 ? -26.007 46.068 17.801 1.00 16.09 78 GLN A O 1
ATOM 628 N N . LEU A 1 78 ? -25.691 45.043 15.891 1.00 14.15 79 LEU A N 1
ATOM 629 C CA . LEU A 1 78 ? -25.491 46.308 15.155 1.00 13.58 79 LEU A CA 1
ATOM 630 C C . LEU A 1 78 ? -26.832 46.822 14.659 1.00 13.57 79 LEU A C 1
ATOM 631 O O . LEU A 1 78 ? -27.471 46.162 13.865 1.00 13.28 79 LEU A O 1
ATOM 636 N N . PRO A 1 79 ? -27.270 48.015 15.112 1.00 13.72 80 PRO A N 1
ATOM 637 C CA . PRO A 1 79 ? -28.600 48.479 14.640 1.00 14.06 80 PRO A CA 1
ATOM 638 C C . PRO A 1 79 ? -28.645 48.648 13.119 1.00 13.83 80 PRO A C 1
ATOM 639 O O . PRO A 1 79 ? -27.597 48.877 12.509 1.00 12.41 80 PRO A O 1
ATOM 643 N N . ASN A 1 80 ? -29.831 48.531 12.517 1.00 14.14 81 ASN A N 1
ATOM 644 C CA . ASN A 1 80 ? -29.976 48.743 11.069 1.00 16.03 81 ASN A CA 1
ATOM 645 C C . ASN A 1 80 ? -29.678 50.166 10.629 1.00 16.01 81 ASN A C 1
ATOM 646 O O . ASN A 1 80 ? -29.385 50.394 9.462 1.00 17.43 81 ASN A O 1
ATOM 651 N N . ASP A 1 81 ? -29.762 51.122 11.544 1.00 14.86 82 ASP A N 1
ATOM 652 C CA . ASP A 1 81 ? -29.502 52.524 11.190 1.00 15.44 82 ASP A CA 1
ATOM 653 C C . ASP A 1 81 ? -28.136 52.998 11.702 1.00 14.64 82 ASP A C 1
ATOM 654 O O . ASP A 1 81 ? -27.931 54.165 11.960 1.00 14.67 82 ASP A O 1
ATOM 659 N N . ALA A 1 82 ? -27.216 52.056 11.846 1.00 15.40 83 ALA A N 1
ATOM 660 C CA . ALA A 1 82 ? -25.840 52.356 12.210 1.00 15.29 83 ALA A CA 1
ATOM 661 C C . ALA A 1 82 ? -24.932 52.250 10.985 1.00 14.50 83 ALA A C 1
ATOM 662 O O . ALA A 1 82 ? -25.236 51.541 10.027 1.00 14.16 83 ALA A O 1
ATOM 664 N N . ASP A 1 83 ? -23.793 52.938 11.038 1.00 13.96 84 ASP A N 1
ATOM 665 C CA . ASP A 1 83 ? -22.770 52.822 9.976 1.00 13.96 84 ASP A CA 1
ATOM 666 C C . ASP A 1 83 ? -21.713 51.752 10.346 1.00 13.09 84 ASP A C 1
ATOM 667 O O . ASP A 1 83 ? -21.373 51.583 11.519 1.00 12.71 84 ASP A O 1
ATOM 672 N N . PHE A 1 84 ? -21.231 51.030 9.338 1.00 11.47 85 PHE A N 1
ATOM 673 C CA . PHE A 1 84 ? -20.416 49.828 9.537 1.00 12.04 85 PHE A CA 1
ATOM 674 C C . PHE A 1 84 ? -18.974 50.061 9.053 1.00 11.55 85 PHE A C 1
ATOM 675 O O . PHE A 1 84 ? -18.752 50.576 7.935 1.00 11.71 85 PHE A O 1
ATOM 683 N N . SER A 1 85 ? -18.008 49.670 9.880 1.00 11.00 86 SER A N 1
ATOM 684 C CA . SER A 1 85 ? -16.600 49.748 9.495 1.00 10.26 86 SER A CA 1
ATOM 685 C C . SER A 1 85 ? -15.741 48.642 10.099 1.00 9.82 86 SER A C 1
ATOM 686 O O . SER A 1 85 ? -15.699 48.489 11.330 1.00 8.35 86 SER A O 1
ATOM 689 N N . LEU A 1 86 ? -14.981 47.948 9.253 1.00 9.50 87 LEU A N 1
ATOM 690 C CA . LEU A 1 86 ? -14.052 46.905 9.719 1.00 10.17 87 LEU A CA 1
ATOM 691 C C . LEU A 1 86 ? -12.894 47.406 10.591 1.00 9.97 87 LEU A C 1
ATOM 692 O O . LEU A 1 86 ? -12.250 46.597 11.245 1.00 10.45 87 LEU A O 1
ATOM 697 N N . PHE A 1 87 ? -12.611 48.715 10.585 1.00 9.81 88 PHE A N 1
ATOM 698 C CA . PHE A 1 87 ? -11.611 49.275 11.505 1.00 9.80 88 PHE A CA 1
ATOM 699 C C . PHE A 1 87 ? -12.082 49.246 12.952 1.00 10.48 88 PHE A C 1
ATOM 700 O O . PHE A 1 87 ? -11.298 49.509 13.862 1.00 11.43 88 PHE A O 1
ATOM 708 N N . LEU A 1 88 ? -13.363 48.969 13.164 1.00 9.12 89 LEU A N 1
ATOM 709 C CA . LEU A 1 88 ? -13.878 48.812 14.530 1.00 8.28 89 LEU A CA 1
ATOM 710 C C . LEU A 1 88 ? -13.814 47.312 14.864 1.00 8.38 89 LEU A C 1
ATOM 711 O O . LEU A 1 88 ? -14.470 46.527 14.184 1.00 8.90 89 LEU A O 1
ATOM 716 N N . PRO A 1 89 ? -13.020 46.911 15.883 1.00 7.71 90 PRO A N 1
ATOM 717 C CA . PRO A 1 89 ? -12.898 45.483 16.219 1.00 8.36 90 PRO A CA 1
ATOM 718 C C . PRO A 1 89 ? -14.219 44.710 16.404 1.00 8.49 90 PRO A C 1
ATOM 719 O O . PRO A 1 89 ? -14.301 43.562 15.974 1.00 8.53 90 PRO A O 1
ATOM 723 N N . SER A 1 90 ? -15.243 45.321 16.999 1.00 9.28 91 SER A N 1
ATOM 724 C CA . SER A 1 90 ? -16.539 44.641 17.143 1.00 9.87 91 SER A CA 1
ATOM 725 C C . SER A 1 90 ? -17.234 44.388 15.792 1.00 9.94 91 SER A C 1
ATOM 726 O O . SER A 1 90 ? -17.860 43.342 15.586 1.00 9.29 91 SER A O 1
ATOM 729 N N . HIS A 1 91 ? -17.050 45.307 14.851 1.00 9.91 92 HIS A N 1
ATOM 730 C CA . HIS A 1 91 ? -17.630 45.142 13.516 1.00 9.41 92 HIS A CA 1
ATOM 731 C C . HIS A 1 91 ? -16.924 44.059 12.714 1.00 9.68 92 HIS A C 1
ATOM 732 O O . HIS A 1 91 ? -17.579 43.293 12.015 1.00 9.72 92 HIS A O 1
ATOM 739 N N . GLN A 1 92 ? -15.594 43.989 12.827 1.00 9.44 93 GLN A N 1
ATOM 740 C CA . GLN A 1 92 ? -14.850 42.850 12.228 1.00 9.15 93 GLN A CA 1
ATOM 741 C C . GLN A 1 92 ? -15.335 41.466 12.703 1.00 9.18 93 GLN A C 1
ATOM 742 O O . GLN A 1 92 ? -15.451 40.535 11.895 1.00 7.72 93 GLN A O 1
ATOM 748 N N . GLU A 1 93 ? -15.572 41.324 14.008 1.00 9.62 94 GLU A N 1
ATOM 749 C CA . GLU A 1 93 ? -16.105 40.092 14.585 1.00 10.76 94 GLU A CA 1
ATOM 750 C C . GLU A 1 93 ? -17.480 39.772 14.054 1.00 9.83 94 GLU A C 1
ATOM 751 O O . GLU A 1 93 ? -17.795 38.616 13.781 1.00 9.52 94 GLU A O 1
ATOM 757 N N . MET A 1 94 ? -18.309 40.789 13.903 1.00 9.40 95 MET A N 1
ATOM 758 C CA . MET A 1 94 ? -19.645 40.576 13.339 1.00 10.62 95 MET A CA 1
ATOM 759 C C . MET A 1 94 ? -19.534 40.077 11.906 1.00 10.54 95 MET A C 1
ATOM 760 O O . MET A 1 94 ? -20.198 39.082 11.543 1.00 9.50 95 MET A O 1
ATOM 765 N N . ALA A 1 95 ? -18.699 40.752 11.101 1.00 9.76 96 ALA A N 1
ATOM 766 C CA . ALA A 1 95 ? -18.473 40.348 9.699 1.00 9.81 96 ALA A CA 1
ATOM 767 C C . ALA A 1 95 ? -17.973 38.885 9.592 1.00 10.71 96 ALA A C 1
ATOM 768 O O . ALA A 1 95 ? -18.475 38.118 8.770 1.00 10.98 96 ALA A O 1
ATOM 770 N N . ASN A 1 96 ? -16.991 38.502 10.403 1.00 10.91 97 ASN A N 1
ATOM 771 C CA . ASN A 1 96 ? -16.482 37.108 10.369 1.00 11.66 97 ASN A CA 1
ATOM 772 C C . ASN A 1 96 ? -17.578 36.073 10.683 1.00 11.96 97 ASN A C 1
ATOM 773 O O . ASN A 1 96 ? -17.629 34.996 10.069 1.00 11.91 97 ASN A O 1
ATOM 778 N N . GLU A 1 97 ? -18.467 36.418 11.619 1.00 11.72 98 GLU A N 1
ATOM 779 C CA . GLU A 1 97 ? -19.605 35.582 11.993 1.00 11.98 98 GLU A CA 1
ATOM 780 C C . GLU A 1 97 ? -20.559 35.366 10.806 1.00 11.49 98 GLU A C 1
ATOM 781 O O . GLU A 1 97 ? -20.981 34.250 10.533 1.00 11.48 98 GLU A O 1
ATOM 787 N N . VAL A 1 98 ? -20.929 36.444 10.133 1.00 10.87 99 VAL A N 1
ATOM 788 C CA . VAL A 1 98 ? -21.912 36.379 9.053 1.00 11.11 99 VAL A CA 1
ATOM 789 C C . VAL A 1 98 ? -21.310 35.683 7.821 1.00 10.76 99 VAL A C 1
ATOM 790 O O . VAL A 1 98 ? -21.959 34.831 7.237 1.00 10.59 99 VAL A O 1
ATOM 794 N N . ILE A 1 99 ? -20.075 36.045 7.460 1.00 10.09 100 ILE A N 1
ATOM 795 C CA . ILE A 1 99 ? -19.357 35.377 6.374 1.00 10.49 100 ILE A CA 1
ATOM 796 C C . ILE A 1 99 ? -19.304 33.858 6.640 1.00 11.02 100 ILE A C 1
ATOM 797 O O . ILE A 1 99 ? -19.567 33.062 5.737 1.00 10.97 100 ILE A O 1
ATOM 802 N N . ASP A 1 100 ? -18.979 33.470 7.866 1.00 11.35 101 ASP A N 1
ATOM 803 C CA . ASP A 1 100 ? -18.908 32.049 8.232 1.00 12.64 101 ASP A CA 1
ATOM 804 C C . ASP A 1 100 ? -20.245 31.341 7.975 1.00 11.88 101 ASP A C 1
ATOM 805 O O . ASP A 1 100 ? -20.248 30.241 7.497 1.00 12.73 101 ASP A O 1
ATOM 810 N N . VAL A 1 101 ? -21.355 31.971 8.297 1.00 11.56 102 VAL A N 1
ATOM 811 C CA . VAL A 1 101 ? -22.661 31.412 8.045 1.00 11.32 102 VAL A CA 1
ATOM 812 C C . VAL A 1 101 ? -22.931 31.228 6.551 1.00 11.62 102 VAL A C 1
ATOM 813 O O . VAL A 1 101 ? -23.352 30.195 6.128 1.00 10.52 102 VAL A O 1
ATOM 817 N N . LEU A 1 102 ? -22.637 32.239 5.766 1.00 11.15 103 LEU A N 1
ATOM 818 C CA . LEU A 1 102 ? -22.878 32.183 4.357 1.00 12.51 103 LEU A CA 1
ATOM 819 C C . LEU A 1 102 ? -21.932 31.225 3.643 1.00 12.36 103 LEU A C 1
ATOM 820 O O . LEU A 1 102 ? -22.297 30.614 2.692 1.00 13.39 103 LEU A O 1
ATOM 825 N N . MET A 1 103 ? -20.708 31.132 4.112 1.00 12.48 104 MET A N 1
ATOM 826 C CA . MET A 1 103 ? -19.737 30.240 3.526 1.00 12.05 104 MET A CA 1
ATOM 827 C C . MET A 1 103 ? -20.032 28.775 3.866 1.00 12.19 104 MET A C 1
ATOM 828 O O . MET A 1 103 ? -19.666 27.905 3.147 1.00 11.41 104 MET A O 1
ATOM 833 N N . SER A 1 104 ? -20.693 28.533 4.980 1.00 12.21 105 SER A N 1
ATOM 834 C CA . SER A 1 104 ? -20.985 27.178 5.447 1.00 13.90 105 SER A CA 1
ATOM 835 C C . SER A 1 104 ? -22.107 26.455 4.720 1.00 12.48 105 SER A C 1
ATOM 836 O O . SER A 1 104 ? -22.212 25.250 4.851 1.00 13.29 105 SER A O 1
ATOM 839 N N . VAL A 1 105 ? -22.982 27.175 4.023 1.00 11.90 106 VAL A N 1
ATOM 840 C CA . VAL A 1 105 ? -24.044 26.518 3.254 1.00 11.47 106 VAL A CA 1
ATOM 841 C C . VAL A 1 105 ? -23.399 25.504 2.273 1.00 11.29 106 VAL A C 1
ATOM 842 O O . VAL A 1 105 ? -22.413 25.828 1.587 1.00 9.86 106 VAL A O 1
ATOM 846 N N . THR A 1 106 ? -23.964 24.288 2.238 1.00 10.10 107 THR A N 1
ATOM 847 C CA . THR A 1 106 ? -23.529 23.227 1.344 1.00 9.88 107 THR A CA 1
ATOM 848 C C . THR A 1 106 ? -23.336 23.718 -0.093 1.00 10.57 107 THR A C 1
ATOM 849 O O . THR A 1 106 ? -24.219 24.378 -0.682 1.00 8.55 107 THR A O 1
ATOM 853 N N . GLU A 1 107 ? -22.158 23.403 -0.631 1.00 11.85 108 GLU A N 1
ATOM 854 C CA . GLU A 1 107 ? -21.833 23.654 -2.033 1.00 14.17 108 GLU A CA 1
ATOM 855 C C . GLU A 1 107 ? -22.914 23.154 -2.994 1.00 13.16 108 GLU A C 1
ATOM 856 O O . GLU A 1 107 ? -23.318 21.991 -2.923 1.00 11.81 108 GLU A O 1
ATOM 862 N N . ASN A 1 108 ? -23.372 24.058 -3.875 1.00 12.64 109 ASN A N 1
ATOM 863 C CA . ASN A 1 108 ? -24.361 23.787 -4.961 1.00 13.01 109 ASN A CA 1
ATOM 864 C C . ASN A 1 108 ? -25.805 23.753 -4.473 1.00 12.93 109 ASN A C 1
ATOM 865 O O . ASN A 1 108 ? -26.703 23.470 -5.263 1.00 12.99 109 ASN A O 1
ATOM 870 N N . GLN A 1 109 ? -26.036 24.002 -3.188 1.00 12.89 110 GLN A N 1
ATOM 871 C CA . GLN A 1 109 ? -27.412 24.021 -2.662 1.00 13.35 110 GLN A CA 1
ATOM 872 C C . GLN A 1 109 ? -27.914 25.458 -2.739 1.00 13.89 110 GLN A C 1
ATOM 873 O O . GLN A 1 109 ? -28.025 26.158 -1.719 1.00 13.60 110 GLN A O 1
ATOM 879 N N . LEU A 1 110 ? -28.193 25.904 -3.963 1.00 14.14 111 LEU A N 1
ATOM 880 C CA . LEU A 1 110 ? -28.388 27.346 -4.197 1.00 14.69 111 LEU A CA 1
ATOM 881 C C . LEU A 1 110 ? -29.732 27.882 -3.687 1.00 13.79 111 LEU A C 1
ATOM 882 O O . LEU A 1 110 ? -29.814 29.026 -3.280 1.00 13.24 111 LEU A O 1
ATOM 887 N N . GLN A 1 111 ? -30.773 27.065 -3.705 1.00 12.80 112 GLN A N 1
ATOM 888 C CA . GLN A 1 111 ? -32.035 27.486 -3.094 1.00 13.34 112 GLN A CA 1
ATOM 889 C C . GLN A 1 111 ? -31.878 27.676 -1.568 1.00 13.05 112 GLN A C 1
ATOM 890 O O . GLN A 1 111 ? -32.429 28.619 -1.015 1.00 12.10 112 GLN A O 1
ATOM 896 N N . GLU A 1 112 ? -31.142 26.772 -0.906 1.00 11.74 113 GLU A N 1
ATOM 897 C CA . GLU A 1 112 ? -30.808 26.933 0.524 1.00 12.36 113 GLU A CA 1
ATOM 898 C C . GLU A 1 112 ? -29.930 28.167 0.748 1.00 11.43 113 GLU A C 1
ATOM 899 O O . GLU A 1 112 ? -30.172 28.945 1.656 1.00 11.32 113 GLU A O 1
ATOM 905 N N . LEU A 1 113 ? -28.933 28.365 -0.095 1.00 11.53 114 LEU A N 1
ATOM 906 C CA . LEU A 1 113 ? -28.115 29.550 0.003 1.00 11.45 114 LEU A CA 1
ATOM 907 C C . LEU A 1 113 ? -28.930 30.839 -0.133 1.00 11.61 114 LEU A C 1
ATOM 908 O O . LEU A 1 113 ? -28.765 31.781 0.661 1.00 12.08 114 LEU A O 1
ATOM 913 N N . LEU A 1 114 ? -29.783 30.917 -1.154 1.00 10.93 115 LEU A N 1
ATOM 914 C CA . LEU A 1 114 ? -30.610 32.114 -1.358 1.00 9.98 115 LEU A CA 1
ATOM 915 C C . LEU A 1 114 ? -31.514 32.410 -0.126 1.00 10.08 115 LEU A C 1
ATOM 916 O O . LEU A 1 114 ? -31.606 33.542 0.321 1.00 10.00 115 LEU A O 1
ATOM 921 N N . SER A 1 115 ? -32.159 31.389 0.421 1.00 10.08 116 SER A N 1
ATOM 922 C CA . SER A 1 115 ? -32.984 31.578 1.621 1.00 10.31 116 SER A CA 1
ATOM 923 C C . SER A 1 115 ? -32.158 32.057 2.824 1.00 10.32 116 SER A C 1
ATOM 924 O O . SER A 1 115 ? -32.618 32.885 3.598 1.00 10.07 116 SER A O 1
ATOM 927 N N . THR A 1 116 ? -30.946 31.531 2.964 1.00 9.59 117 THR A N 1
ATOM 928 C CA . THR A 1 116 ? -30.019 31.946 4.022 1.00 9.56 117 THR A CA 1
ATOM 929 C C . THR A 1 116 ? -29.610 33.430 3.850 1.00 9.56 117 THR A C 1
ATOM 930 O O . THR A 1 116 ? -29.534 34.185 4.830 1.00 8.28 117 THR A O 1
ATOM 934 N N . CYS A 1 117 ? -29.376 33.825 2.606 1.00 8.95 118 CYS A N 1
ATOM 935 C CA . CYS A 1 117 ? -28.970 35.196 2.319 1.00 10.74 118 CYS A CA 1
ATOM 936 C C . CYS A 1 117 ? -30.143 36.135 2.477 1.00 10.08 118 CYS A C 1
ATOM 937 O O . CYS A 1 117 ? -29.965 37.261 2.962 1.00 10.68 118 CYS A O 1
ATOM 940 N N . VAL A 1 118 ? -31.323 35.691 2.045 1.00 8.84 119 VAL A N 1
ATOM 941 C CA . VAL A 1 118 ? -32.542 36.490 2.258 1.00 9.70 119 VAL A CA 1
ATOM 942 C C . VAL A 1 118 ? -32.735 36.726 3.777 1.00 9.33 119 VAL A C 1
ATOM 943 O O . VAL A 1 118 ? -32.973 37.849 4.200 1.00 8.62 119 VAL A O 1
ATOM 947 N N . TYR A 1 119 ? -32.609 35.661 4.570 1.00 9.67 120 TYR A N 1
ATOM 948 C CA . TYR A 1 119 ? -32.723 35.744 6.038 1.00 9.13 120 TYR A CA 1
ATOM 949 C C . TYR A 1 119 ? -31.698 36.727 6.602 1.00 8.96 120 TYR A C 1
ATOM 950 O O . TYR A 1 119 ? -32.047 37.579 7.399 1.00 9.81 120 TYR A O 1
ATOM 959 N N . ALA A 1 120 ? -30.429 36.573 6.216 1.00 9.03 121 ALA A N 1
ATOM 960 C CA . ALA A 1 120 ? -29.358 37.505 6.625 1.00 9.33 121 ALA A CA 1
ATOM 961 C C . ALA A 1 120 ? -29.723 38.947 6.275 1.00 9.64 121 ALA A C 1
ATOM 962 O O . ALA A 1 120 ? -29.624 39.834 7.127 1.00 9.35 121 ALA A O 1
ATOM 964 N N . ARG A 1 121 ? -30.139 39.197 5.028 1.00 9.45 122 ARG A N 1
ATOM 965 C CA . ARG A 1 121 ? -30.471 40.564 4.649 1.00 10.21 122 ARG A CA 1
ATOM 966 C C . ARG A 1 121 ? -31.557 41.183 5.532 1.00 10.27 122 ARG A C 1
ATOM 967 O O . ARG A 1 121 ? -31.481 42.364 5.936 1.00 10.84 122 ARG A O 1
ATOM 975 N N . ILE A 1 122 ? -32.578 40.386 5.808 1.00 9.03 123 ILE A N 1
ATOM 976 C CA . ILE A 1 122 ? -33.757 40.862 6.493 1.00 8.91 123 ILE A CA 1
ATOM 977 C C . ILE A 1 122 ? -33.402 41.178 7.956 1.00 9.41 123 ILE A C 1
ATOM 978 O O . ILE A 1 122 ? -33.904 42.146 8.548 1.00 8.76 123 ILE A O 1
ATOM 983 N N . ASN A 1 123 ? -32.509 40.377 8.514 1.00 9.27 124 ASN A N 1
ATOM 984 C CA . ASN A 1 123 ? -32.180 40.490 9.940 1.00 10.76 124 ASN A CA 1
ATOM 985 C C . ASN A 1 123 ? -30.900 41.244 10.299 1.00 11.47 124 ASN A C 1
ATOM 986 O O . ASN A 1 123 ? -30.500 41.303 11.475 1.00 13.03 124 ASN A O 1
ATOM 991 N N . LEU A 1 124 ? -30.248 41.815 9.311 1.00 10.58 125 LEU A N 1
ATOM 992 C CA . LEU A 1 124 ? -28.977 42.467 9.593 1.00 10.43 125 LEU A CA 1
ATOM 993 C C . LEU A 1 124 ? -28.909 43.896 9.039 1.00 11.07 125 LEU A C 1
ATOM 994 O O . LEU A 1 124 ? -29.623 44.264 8.100 1.00 10.23 125 LEU A O 1
ATOM 999 N N . ASN A 1 125 ? -27.993 44.657 9.626 1.00 10.40 126 ASN A N 1
ATOM 1000 C CA . ASN A 1 125 ? -27.601 45.970 9.132 1.00 11.50 126 ASN A CA 1
ATOM 1001 C C . ASN A 1 125 ? -27.260 45.893 7.623 1.00 11.04 126 ASN A C 1
ATOM 1002 O O . ASN A 1 125 ? -26.581 44.984 7.191 1.00 11.21 126 ASN A O 1
ATOM 1007 N N . PRO A 1 126 ? -27.791 46.823 6.818 1.00 11.77 127 PRO A N 1
ATOM 1008 C CA . PRO A 1 126 ? -27.603 46.762 5.355 1.00 11.50 127 PRO A CA 1
ATOM 1009 C C . PRO A 1 126 ? -26.146 46.892 4.881 1.00 11.04 127 PRO A C 1
ATOM 1010 O O . PRO A 1 126 ? -25.801 46.262 3.906 1.00 12.13 127 PRO A O 1
ATOM 1014 N N . GLN A 1 127 ? -25.305 47.698 5.521 1.00 10.75 128 GLN A N 1
ATOM 1015 C CA . GLN A 1 127 ? -23.897 47.759 5.073 1.00 10.83 128 GLN A CA 1
ATOM 1016 C C . GLN A 1 127 ? -23.151 46.497 5.429 1.00 10.37 128 GLN A C 1
ATOM 1017 O O . GLN A 1 127 ? -22.406 45.977 4.624 1.00 9.14 128 GLN A O 1
ATOM 1023 N N . LEU A 1 128 ? -23.354 46.011 6.652 1.00 9.79 129 LEU A N 1
ATOM 1024 C CA . LEU A 1 128 ? -22.814 44.744 7.051 1.00 9.93 129 LEU A CA 1
ATOM 1025 C C . LEU A 1 128 ? -23.256 43.603 6.125 1.00 10.32 129 LEU A C 1
ATOM 1026 O O . LEU A 1 128 ? -22.432 42.786 5.722 1.00 9.71 129 LEU A O 1
ATOM 1031 N N . PHE A 1 129 ? -24.570 43.489 5.875 1.00 10.05 130 PHE A N 1
ATOM 1032 C CA . PHE A 1 129 ? -25.065 42.479 4.947 1.00 10.46 130 PHE A CA 1
ATOM 1033 C C . PHE A 1 129 ? -24.377 42.595 3.577 1.00 10.87 130 PHE A C 1
ATOM 1034 O O . PHE A 1 129 ? -23.874 41.615 3.063 1.00 10.62 130 PHE A O 1
ATOM 1042 N N . ASN A 1 130 ? -24.364 43.802 2.993 1.00 10.08 131 ASN A N 1
ATOM 1043 C CA . ASN A 1 130 ? -23.820 43.969 1.660 1.00 9.93 131 ASN A CA 1
ATOM 1044 C C . ASN A 1 130 ? -22.346 43.495 1.595 1.00 10.05 131 ASN A C 1
ATOM 1045 O O . ASN A 1 130 ? -21.942 42.849 0.607 1.00 8.48 131 ASN A O 1
ATOM 1050 N N . TYR A 1 131 ? -21.546 43.861 2.616 1.00 9.97 132 TYR A N 1
ATOM 1051 C CA . TYR A 1 131 ? -20.128 43.505 2.636 1.00 9.78 132 TYR A CA 1
ATOM 1052 C C . TYR A 1 131 ? -19.998 41.973 2.705 1.00 9.87 132 TYR A C 1
ATOM 1053 O O . TYR A 1 131 ? -19.297 41.351 1.862 1.00 9.56 132 TYR A O 1
ATOM 1062 N N . CYS A 1 132 ? -20.655 41.377 3.709 1.00 9.61 133 CYS A N 1
ATOM 1063 C CA . CYS A 1 132 ? -20.527 39.907 3.953 1.00 10.06 133 CYS A CA 1
ATOM 1064 C C . CYS A 1 132 ? -21.032 39.052 2.791 1.00 10.02 133 CYS A C 1
ATOM 1065 O O . CYS A 1 132 ? -20.445 38.044 2.457 1.00 9.48 133 CYS A O 1
ATOM 1068 N N . TYR A 1 133 ? -22.145 39.474 2.202 1.00 10.68 134 TYR A N 1
ATOM 1069 C CA . TYR A 1 133 ? -22.757 38.781 1.069 1.00 10.99 134 TYR A CA 1
ATOM 1070 C C . TYR A 1 133 ? -21.775 38.805 -0.122 1.00 10.38 134 TYR A C 1
ATOM 1071 O O . TYR A 1 133 ? -21.529 37.808 -0.748 1.00 9.89 134 TYR A O 1
ATOM 1080 N N . THR A 1 134 ? -21.180 39.957 -0.375 1.00 10.16 135 THR A N 1
ATOM 1081 C CA . THR A 1 134 ? -20.221 40.126 -1.472 1.00 9.41 135 THR A CA 1
ATOM 1082 C C . THR A 1 134 ? -18.988 39.222 -1.250 1.00 9.39 135 THR A C 1
ATOM 1083 O O . THR A 1 134 ? -18.500 38.603 -2.195 1.00 8.88 135 THR A O 1
ATOM 1087 N N . VAL A 1 135 ? -18.512 39.123 -0.006 1.00 8.95 136 VAL A N 1
ATOM 1088 C CA . VAL A 1 135 ? -17.296 38.364 0.281 1.00 9.57 136 VAL A CA 1
ATOM 1089 C C . VAL A 1 135 ? -17.645 36.888 0.009 1.00 10.13 136 VAL A C 1
ATOM 1090 O O . VAL A 1 135 ? -16.860 36.153 -0.609 1.00 11.04 136 VAL A O 1
ATOM 1094 N N . ALA A 1 136 ? -18.830 36.469 0.450 1.00 9.78 137 ALA A N 1
ATOM 1095 C CA . ALA A 1 136 ? -19.283 35.084 0.239 1.00 10.90 137 ALA A CA 1
ATOM 1096 C C . ALA A 1 136 ? -19.435 34.786 -1.273 1.00 11.34 137 ALA A C 1
ATOM 1097 O O . ALA A 1 136 ? -18.948 33.771 -1.757 1.00 12.62 137 ALA A O 1
ATOM 1099 N N . ILE A 1 137 ? -20.094 35.681 -2.006 1.00 11.77 138 ILE A N 1
ATOM 1100 C CA . ILE A 1 137 ? -20.284 35.516 -3.473 1.00 12.65 138 ILE A CA 1
ATOM 1101 C C . ILE A 1 137 ? -18.933 35.390 -4.172 1.00 12.47 138 ILE A C 1
ATOM 1102 O O . ILE A 1 137 ? -18.750 34.493 -4.999 1.00 11.01 138 ILE A O 1
ATOM 1107 N N . MET A 1 138 ? -17.979 36.242 -3.785 1.00 12.02 139 MET A N 1
ATOM 1108 C CA . MET A 1 138 ? -16.619 36.175 -4.338 1.00 13.05 139 MET A CA 1
ATOM 1109 C C . MET A 1 138 ? -15.823 34.902 -4.028 1.00 12.96 139 MET A C 1
ATOM 1110 O O . MET A 1 138 ? -15.012 34.501 -4.854 1.00 12.41 139 MET A O 1
ATOM 1115 N N . HIS A 1 139 ? -16.061 34.284 -2.865 1.00 12.00 140 HIS A N 1
ATOM 1116 C CA . HIS A 1 139 ? -15.233 33.156 -2.387 1.00 12.29 140 HIS A CA 1
ATOM 1117 C C . HIS A 1 139 ? -15.850 31.758 -2.449 1.00 12.43 140 HIS A C 1
ATOM 1118 O O . HIS A 1 139 ? -15.110 30.782 -2.381 1.00 13.18 140 HIS A O 1
ATOM 1125 N N . ARG A 1 140 ? -17.181 31.663 -2.578 1.00 13.18 141 ARG A N 1
ATOM 1126 C CA . ARG A 1 140 ? -17.837 30.362 -2.791 1.00 12.49 141 ARG A CA 1
ATOM 1127 C C . ARG A 1 140 ? -17.554 29.856 -4.208 1.00 13.82 141 ARG A C 1
ATOM 1128 O O . ARG A 1 140 ? -17.312 30.650 -5.149 1.00 14.04 141 ARG A O 1
ATOM 1136 N N . ARG A 1 141 ? -17.636 28.547 -4.376 1.00 12.65 142 ARG A N 1
ATOM 1137 C CA . ARG A 1 141 ? -17.425 27.963 -5.682 1.00 13.98 142 ARG A CA 1
ATOM 1138 C C . ARG A 1 141 ? -18.666 27.851 -6.571 1.00 13.43 142 ARG A C 1
ATOM 1139 O O . ARG A 1 141 ? -18.533 27.470 -7.739 1.00 15.08 142 ARG A O 1
ATOM 1147 N N . ASP A 1 142 ? -19.858 28.140 -6.040 1.00 11.86 143 ASP A N 1
ATOM 1148 C CA . ASP A 1 142 ? -21.099 27.943 -6.803 1.00 10.06 143 ASP A CA 1
ATOM 1149 C C . ASP A 1 142 ? -21.740 29.255 -7.286 1.00 10.16 143 ASP A C 1
ATOM 1150 O O . ASP A 1 142 ? -22.720 29.238 -8.040 1.00 8.53 143 ASP A O 1
ATOM 1155 N N . THR A 1 143 ? -21.175 30.377 -6.845 1.00 9.62 144 THR A N 1
ATOM 1156 C CA . THR A 1 143 ? -21.768 31.688 -7.081 1.00 10.55 144 THR A CA 1
ATOM 1157 C C . THR A 1 143 ? -21.028 32.426 -8.190 1.00 10.62 144 THR A C 1
ATOM 1158 O O . THR A 1 143 ? -21.169 33.643 -8.342 1.00 10.68 144 THR A O 1
ATOM 1162 N N . GLY A 1 144 ? -20.267 31.672 -8.979 1.00 10.73 145 GLY A N 1
ATOM 1163 C CA . GLY A 1 144 ? -19.472 32.236 -10.061 1.00 12.00 145 GLY A CA 1
ATOM 1164 C C . GLY A 1 144 ? -20.255 33.079 -11.055 1.00 12.29 145 GLY A C 1
ATOM 1165 O O . GLY A 1 144 ? -19.718 34.034 -11.619 1.00 12.09 145 GLY A O 1
ATOM 1166 N N . LYS A 1 145 ? -21.522 32.715 -11.265 1.00 12.42 146 LYS A N 1
ATOM 1167 C CA . LYS A 1 145 ? -22.368 33.382 -12.242 1.00 12.55 146 LYS A CA 1
ATOM 1168 C C . LYS A 1 145 ? -23.119 34.606 -11.692 1.00 12.09 146 LYS A C 1
ATOM 1169 O O . LYS A 1 145 ? -23.803 35.272 -12.462 1.00 12.89 146 LYS A O 1
ATOM 1175 N N . VAL A 1 146 ? -23.008 34.898 -10.390 1.00 11.44 147 VAL A N 1
ATOM 1176 C CA . VAL A 1 146 ? -23.641 36.081 -9.790 1.00 10.63 147 VAL A CA 1
ATOM 1177 C C . VAL A 1 146 ? -22.779 37.340 -10.020 1.00 11.43 147 VAL A C 1
ATOM 1178 O O . VAL A 1 146 ? -21.582 37.352 -9.664 1.00 10.96 147 VAL A O 1
ATOM 1182 N N . ARG A 1 147 ? -23.352 38.377 -10.610 1.00 11.17 148 ARG A N 1
ATOM 1183 C CA . ARG A 1 147 ? -22.710 39.680 -10.653 1.00 12.35 148 ARG A CA 1
ATOM 1184 C C . ARG A 1 147 ? -22.906 40.526 -9.413 1.00 12.54 148 ARG A C 1
ATOM 1185 O O . ARG A 1 147 ? -23.985 40.913 -9.089 1.00 12.41 148 ARG A O 1
ATOM 1193 N N . VAL A 1 148 ? -21.823 40.793 -8.726 1.00 12.69 149 VAL A N 1
ATOM 1194 C CA . VAL A 1 148 ? -21.841 41.717 -7.636 1.00 13.85 149 VAL A CA 1
ATOM 1195 C C . VAL A 1 148 ? -22.231 43.071 -8.238 1.00 13.79 149 VAL A C 1
ATOM 1196 O O . VAL A 1 148 ? -21.591 43.538 -9.190 1.00 14.08 149 VAL A O 1
ATOM 1200 N N . GLN A 1 149 ? -23.299 43.659 -7.704 1.00 13.79 150 GLN A N 1
ATOM 1201 C CA . GLN A 1 149 ? -23.848 44.905 -8.236 1.00 13.89 150 GLN A CA 1
ATOM 1202 C C . GLN A 1 149 ? -22.869 46.031 -7.948 1.00 13.62 150 GLN A C 1
ATOM 1203 O O . GLN A 1 149 ? -22.236 46.049 -6.894 1.00 14.77 150 GLN A O 1
ATOM 1209 N N . ASN A 1 150 ? -22.746 46.941 -8.904 1.00 12.59 151 ASN A N 1
ATOM 1210 C CA . ASN A 1 150 ? -21.863 48.091 -8.801 1.00 11.97 151 ASN A CA 1
ATOM 1211 C C . ASN A 1 150 ? -22.051 48.821 -7.478 1.00 10.98 151 ASN A C 1
ATOM 1212 O O . ASN A 1 150 ? -23.157 49.222 -7.129 1.00 10.46 151 ASN A O 1
ATOM 1217 N N . TYR A 1 151 ? -20.969 48.993 -6.734 1.00 10.96 152 TYR A N 1
ATOM 1218 C CA . TYR A 1 151 ? -21.095 49.515 -5.369 1.00 10.83 152 TYR A CA 1
ATOM 1219 C C . TYR A 1 151 ? -21.573 50.974 -5.386 1.00 11.03 152 TYR A C 1
ATOM 1220 O O . TYR A 1 151 ? -22.229 51.427 -4.459 1.00 10.66 152 TYR A O 1
ATOM 1229 N N . ALA A 1 152 ? -21.214 51.717 -6.432 1.00 10.16 153 ALA A N 1
ATOM 1230 C CA . ALA A 1 152 ? -21.659 53.113 -6.514 1.00 10.47 153 ALA A CA 1
ATOM 1231 C C . ALA A 1 152 ? -23.165 53.246 -6.826 1.00 9.97 153 ALA A C 1
ATOM 1232 O O . ALA A 1 152 ? -23.787 54.215 -6.412 1.00 9.83 153 ALA A O 1
ATOM 1234 N N . GLU A 1 153 ? -23.733 52.270 -7.529 1.00 9.69 154 GLU A N 1
ATOM 1235 C CA . GLU A 1 153 ? -25.186 52.204 -7.774 1.00 9.48 154 GLU A CA 1
ATOM 1236 C C . GLU A 1 153 ? -25.994 51.824 -6.499 1.00 9.78 154 GLU A C 1
ATOM 1237 O O . GLU A 1 153 ? -27.118 52.278 -6.325 1.00 10.23 154 GLU A O 1
ATOM 1243 N N . ILE A 1 154 ? -25.407 51.000 -5.637 1.00 10.42 155 ILE A N 1
ATOM 1244 C CA . ILE A 1 154 ? -26.054 50.476 -4.426 1.00 10.63 155 ILE A CA 1
ATOM 1245 C C . ILE A 1 154 ? -25.947 51.432 -3.219 1.00 10.09 155 ILE A C 1
ATOM 1246 O O . ILE A 1 154 ? -26.926 51.580 -2.465 1.00 11.35 155 ILE A O 1
ATOM 1251 N N . PHE A 1 155 ? -24.760 52.020 -3.028 1.00 9.70 156 PHE A N 1
ATOM 1252 C CA . PHE A 1 155 ? -24.479 52.990 -1.959 1.00 9.95 156 PHE A CA 1
ATOM 1253 C C . PHE A 1 155 ? -23.949 54.309 -2.551 1.00 10.01 156 PHE A C 1
ATOM 1254 O O . PHE A 1 155 ? -22.790 54.676 -2.325 1.00 10.04 156 PHE A O 1
ATOM 1262 N N . PRO A 1 156 ? -24.763 55.005 -3.319 1.00 9.61 157 PRO A N 1
ATOM 1263 C CA . PRO A 1 156 ? -24.301 56.181 -4.033 1.00 9.54 157 PRO A CA 1
ATOM 1264 C C . PRO A 1 156 ? -23.945 57.352 -3.120 1.00 8.56 157 PRO A C 1
ATOM 1265 O O . PRO A 1 156 ? -23.194 58.185 -3.507 1.00 8.42 157 PRO A O 1
ATOM 1269 N N . ALA A 1 157 ? -24.485 57.363 -1.926 1.00 7.95 158 ALA A N 1
ATOM 1270 C CA . ALA A 1 157 ? -24.135 58.330 -0.932 1.00 7.76 158 ALA A CA 1
ATOM 1271 C C . ALA A 1 157 ? -22.695 58.316 -0.493 1.00 7.53 158 ALA A C 1
ATOM 1272 O O . ALA A 1 157 ? -22.245 59.263 0.016 1.00 6.42 158 ALA A O 1
ATOM 1274 N N . LYS A 1 158 ? -22.032 57.188 -0.667 1.00 7.62 159 LYS A N 1
ATOM 1275 C CA . LYS A 1 158 ? -20.617 57.071 -0.459 1.00 9.08 159 LYS A CA 1
ATOM 1276 C C . LYS A 1 158 ? -19.758 57.687 -1.549 1.00 9.18 159 LYS A C 1
ATOM 1277 O O . LYS A 1 158 ? -18.587 57.750 -1.420 1.00 9.48 159 LYS A O 1
ATOM 1283 N N . PHE A 1 159 ? -20.390 58.147 -2.607 1.00 9.72 160 PHE A N 1
ATOM 1284 C CA . PHE A 1 159 ? -19.718 58.596 -3.799 1.00 10.29 160 PHE A CA 1
ATOM 1285 C C . PHE A 1 159 ? -20.120 59.964 -4.312 1.00 10.68 160 PHE A C 1
ATOM 1286 O O . PHE A 1 159 ? -19.472 60.491 -5.154 1.00 11.57 160 PHE A O 1
ATOM 1294 N N . LEU A 1 160 ? -21.197 60.501 -3.784 1.00 10.39 161 LEU A N 1
ATOM 1295 C CA . LEU A 1 160 ? -21.886 61.645 -4.347 1.00 10.77 161 LEU A CA 1
ATOM 1296 C C . LEU A 1 160 ? -21.690 62.578 -3.165 1.00 10.14 161 LEU A C 1
ATOM 1297 O O . LEU A 1 160 ? -21.358 62.139 -2.115 1.00 8.43 161 LEU A O 1
ATOM 1302 N N . ASP A 1 161 ? -21.869 63.860 -3.403 1.00 9.30 162 ASP A N 1
ATOM 1303 C CA . ASP A 1 161 ? -22.505 65.039 -2.836 1.00 9.79 162 ASP A CA 1
ATOM 1304 C C . ASP A 1 161 ? -23.937 64.789 -2.305 1.00 8.41 162 ASP A C 1
ATOM 1305 O O . ASP A 1 161 ? -24.816 64.560 -3.056 1.00 7.52 162 ASP A O 1
ATOM 1310 N N . SER A 1 162 ? -24.106 64.873 -0.998 1.00 8.01 163 SER A N 1
ATOM 1311 C CA . SER A 1 162 ? -25.403 64.765 -0.368 1.00 8.06 163 SER A CA 1
ATOM 1312 C C . SER A 1 162 ? -26.499 65.584 -1.043 1.00 7.99 163 SER A C 1
ATOM 1313 O O . SER A 1 162 ? -27.607 65.190 -1.047 1.00 6.29 163 SER A O 1
ATOM 1316 N N . GLN A 1 163 ? -26.141 66.730 -1.574 1.00 8.35 164 GLN A N 1
ATOM 1317 C CA . GLN A 1 163 ? -27.131 67.586 -2.181 1.00 9.47 164 GLN A CA 1
ATOM 1318 C C . GLN A 1 163 ? -27.754 67.008 -3.432 1.00 10.33 164 GLN A C 1
ATOM 1319 O O . GLN A 1 163 ? -28.703 67.514 -3.905 1.00 10.71 164 GLN A O 1
ATOM 1325 N N . VAL A 1 164 ? -27.242 65.897 -3.927 1.00 10.73 165 VAL A N 1
ATOM 1326 C CA . VAL A 1 164 ? -27.841 65.281 -5.144 1.00 11.55 165 VAL A CA 1
ATOM 1327 C C . VAL A 1 164 ? -29.185 64.604 -4.759 1.00 11.34 165 VAL A C 1
ATOM 1328 O O . VAL A 1 164 ? -30.054 64.401 -5.606 1.00 10.91 165 VAL A O 1
ATOM 1332 N N . PHE A 1 165 ? -29.354 64.261 -3.478 1.00 9.78 166 PHE A N 1
ATOM 1333 C CA . PHE A 1 165 ? -30.393 63.298 -3.175 1.00 9.37 166 PHE A CA 1
ATOM 1334 C C . PHE A 1 165 ? -31.806 63.851 -3.155 1.00 8.96 166 PHE A C 1
ATOM 1335 O O . PHE A 1 165 ? -32.707 63.168 -3.621 1.00 9.53 166 PHE A O 1
ATOM 1343 N N . THR A 1 166 ? -32.006 65.060 -2.640 1.00 8.08 167 THR A N 1
ATOM 1344 C CA . THR A 1 166 ? -33.370 65.611 -2.662 1.00 9.12 167 THR A CA 1
ATOM 1345 C C . THR A 1 166 ? -33.745 65.818 -4.141 1.00 9.48 167 THR A C 1
ATOM 1346 O O . THR A 1 166 ? -34.879 65.571 -4.541 1.00 9.78 167 THR A O 1
ATOM 1350 N N . GLN A 1 167 ? -32.784 66.264 -4.939 1.00 9.27 168 GLN A N 1
ATOM 1351 C CA . GLN A 1 167 ? -33.011 66.417 -6.386 1.00 10.40 168 GLN A CA 1
ATOM 1352 C C . GLN A 1 167 ? -33.321 65.099 -7.069 1.00 9.58 168 GLN A C 1
ATOM 1353 O O . GLN A 1 167 ? -34.185 65.064 -7.933 1.00 9.91 168 GLN A O 1
ATOM 1359 N N . ALA A 1 168 ? -32.608 64.028 -6.702 1.00 8.37 169 ALA A N 1
ATOM 1360 C CA . ALA A 1 168 ? -32.927 62.701 -7.211 1.00 8.24 169 ALA A CA 1
ATOM 1361 C C . ALA A 1 168 ? -34.341 62.226 -6.855 1.00 8.19 169 ALA A C 1
ATOM 1362 O O . ALA A 1 168 ? -35.079 61.737 -7.741 1.00 8.07 169 ALA A O 1
ATOM 1364 N N . ARG A 1 169 ? -34.743 62.400 -5.589 1.00 7.93 170 ARG A N 1
ATOM 1365 C CA . ARG A 1 169 ? -36.087 62.030 -5.145 1.00 8.57 170 ARG A CA 1
ATOM 1366 C C . ARG A 1 169 ? -37.148 62.831 -5.874 1.00 8.19 170 ARG A C 1
ATOM 1367 O O . ARG A 1 169 ? -38.181 62.285 -6.203 1.00 8.43 170 ARG A O 1
ATOM 1375 N N . GLU A 1 170 ? -36.912 64.127 -6.089 1.00 8.23 171 GLU A N 1
ATOM 1376 C CA . GLU A 1 170 ? -37.821 64.954 -6.876 1.00 8.99 171 GLU A CA 1
ATOM 1377 C C . GLU A 1 170 ? -37.974 64.446 -8.317 1.00 9.37 171 GLU A C 1
ATOM 1378 O O . GLU A 1 170 ? -39.100 64.353 -8.827 1.00 7.55 171 GLU A O 1
ATOM 1384 N N . ALA A 1 171 ? -36.836 64.172 -8.979 1.00 8.32 172 ALA A N 1
ATOM 1385 C CA . ALA A 1 171 ? -36.845 63.665 -10.354 1.00 9.38 172 ALA A CA 1
ATOM 1386 C C . ALA A 1 171 ? -37.639 62.339 -10.502 1.00 8.60 172 ALA A C 1
ATOM 1387 O O . ALA A 1 171 ? -38.468 62.213 -11.400 1.00 8.89 172 ALA A O 1
ATOM 1389 N N . ALA A 1 172 ? -37.414 61.389 -9.602 1.00 9.24 173 ALA A N 1
ATOM 1390 C CA . ALA A 1 172 ? -38.117 60.100 -9.611 1.00 9.71 173 ALA A CA 1
ATOM 1391 C C . ALA A 1 172 ? -39.625 60.241 -9.331 1.00 10.11 173 ALA A C 1
ATOM 1392 O O . ALA A 1 172 ? -40.435 59.473 -9.877 1.00 10.81 173 ALA A O 1
ATOM 1394 N N . ALA A 1 173 ? -39.995 61.233 -8.521 1.00 9.77 174 ALA A N 1
ATOM 1395 C CA . ALA A 1 173 ? -41.397 61.473 -8.122 1.00 9.71 174 ALA A CA 1
ATOM 1396 C C . ALA A 1 173 ? -42.189 62.264 -9.167 1.00 9.89 174 ALA A C 1
ATOM 1397 O O . ALA A 1 173 ? -43.399 62.031 -9.358 1.00 8.98 174 ALA A O 1
ATOM 1399 N N . VAL A 1 174 ? -41.513 63.225 -9.811 1.00 9.35 175 VAL A N 1
ATOM 1400 C CA . VAL A 1 174 ? -42.173 64.145 -10.746 1.00 9.88 175 VAL A CA 1
ATOM 1401 C C . VAL A 1 174 ? -42.244 63.561 -12.150 1.00 10.27 175 VAL A C 1
ATOM 1402 O O . VAL A 1 174 ? -43.296 63.613 -12.801 1.00 9.06 175 VAL A O 1
ATOM 1406 N N . ILE A 1 175 ? -41.144 62.968 -12.610 1.00 9.86 176 ILE A N 1
ATOM 1407 C CA . ILE A 1 175 ? -41.112 62.477 -14.001 1.00 11.37 176 ILE A CA 1
ATOM 1408 C C . ILE A 1 175 ? -41.394 60.972 -14.015 1.00 11.27 176 ILE A C 1
ATOM 1409 O O . ILE A 1 175 ? -40.699 60.238 -13.346 1.00 11.53 176 ILE A O 1
ATOM 1414 N N . PRO A 1 176 ? -42.406 60.509 -14.788 1.00 12.23 177 PRO A N 1
ATOM 1415 C CA . PRO A 1 176 ? -42.721 59.065 -14.795 1.00 12.61 177 PRO A CA 1
ATOM 1416 C C . PRO A 1 176 ? -41.548 58.218 -15.298 1.00 12.67 177 PRO A C 1
ATOM 1417 O O . PRO A 1 176 ? -40.745 58.710 -16.096 1.00 11.59 177 PRO A O 1
ATOM 1421 N N . LYS A 1 177 ? -41.479 56.948 -14.872 1.00 13.54 178 LYS A N 1
ATOM 1422 C CA . LYS A 1 177 ? -40.315 56.100 -15.136 1.00 14.80 178 LYS A CA 1
ATOM 1423 C C . LYS A 1 177 ? -40.098 55.812 -16.631 1.00 14.23 178 LYS A C 1
ATOM 1424 O O . LYS A 1 177 ? -38.991 55.468 -17.032 1.00 13.92 178 LYS A O 1
ATOM 1430 N N . THR A 1 178 ? -41.148 56.008 -17.434 1.00 13.94 179 THR A N 1
ATOM 1431 C CA . THR A 1 178 ? -41.131 55.786 -18.900 1.00 14.46 179 THR A CA 1
ATOM 1432 C C . THR A 1 178 ? -40.477 56.932 -19.697 1.00 14.01 179 THR A C 1
ATOM 1433 O O . THR A 1 178 ? -40.286 56.812 -20.909 1.00 14.06 179 THR A O 1
ATOM 1437 N N . ILE A 1 179 ? -40.167 58.039 -19.020 1.00 13.24 180 ILE A N 1
ATOM 1438 C CA . ILE A 1 179 ? -39.646 59.249 -19.661 1.00 13.24 180 ILE A CA 1
ATOM 1439 C C . ILE A 1 179 ? -38.293 59.555 -19.043 1.00 13.32 180 ILE A C 1
ATOM 1440 O O . ILE A 1 179 ? -38.196 59.602 -17.831 1.00 12.82 180 ILE A O 1
ATOM 1445 N N . PRO A 1 180 ? -37.243 59.753 -19.864 1.00 14.01 181 PRO A N 1
ATOM 1446 C CA . PRO A 1 180 ? -35.899 60.013 -19.299 1.00 14.16 181 PRO A CA 1
ATOM 1447 C C . PRO A 1 180 ? -35.829 61.221 -18.360 1.00 14.49 181 PRO A C 1
ATOM 1448 O O . PRO A 1 180 ? -36.430 62.262 -18.643 1.00 14.19 181 PRO A O 1
ATOM 1452 N N . ARG A 1 181 ? -35.132 61.066 -17.231 1.00 14.66 182 ARG A N 1
ATOM 1453 C CA . ARG A 1 181 ? -34.899 62.177 -16.308 1.00 14.63 182 ARG A CA 1
ATOM 1454 C C . ARG A 1 181 ? -33.571 62.792 -16.714 1.00 14.83 182 ARG A C 1
ATOM 1455 O O . ARG A 1 181 ? -32.626 62.063 -17.044 1.00 14.99 182 ARG A O 1
ATOM 1463 N N . THR A 1 182 ? -33.490 64.114 -16.685 1.00 14.85 183 THR A N 1
ATOM 1464 C CA . THR A 1 182 ? -32.242 64.829 -17.014 1.00 15.31 183 THR A CA 1
ATOM 1465 C C . THR A 1 182 ? -31.167 64.528 -15.963 1.00 13.33 183 THR A C 1
ATOM 1466 O O . THR A 1 182 ? -31.478 64.557 -14.769 1.00 12.31 183 THR A O 1
ATOM 1470 N N . PRO A 1 183 ? -29.910 64.240 -16.384 1.00 12.44 184 PRO A N 1
ATOM 1471 C CA . PRO A 1 183 ? -28.909 64.059 -15.328 1.00 11.22 184 PRO A CA 1
ATOM 1472 C C . PRO A 1 183 ? -28.801 65.230 -14.350 1.00 11.34 184 PRO A C 1
ATOM 1473 O O . PRO A 1 183 ? -28.884 66.391 -14.748 1.00 10.92 184 PRO A O 1
ATOM 1477 N N . ILE A 1 184 ? -28.611 64.922 -13.072 1.00 10.59 185 ILE A N 1
ATOM 1478 C CA . ILE A 1 184 ? -28.260 65.936 -12.080 1.00 11.65 185 ILE A CA 1
ATOM 1479 C C . ILE A 1 184 ? -26.740 66.206 -12.153 1.00 11.78 185 ILE A C 1
ATOM 1480 O O . ILE A 1 184 ? -25.936 65.272 -11.992 1.00 11.36 185 ILE A O 1
ATOM 1485 N N . ILE A 1 185 ? -26.348 67.456 -12.382 1.00 10.79 186 ILE A N 1
ATOM 1486 C CA . ILE A 1 185 ? -24.931 67.797 -12.572 1.00 12.89 186 ILE A CA 1
ATOM 1487 C C . ILE A 1 185 ? -24.259 67.979 -11.195 1.00 12.76 186 ILE A C 1
ATOM 1488 O O . ILE A 1 185 ? -24.734 68.743 -10.371 1.00 14.41 186 ILE A O 1
ATOM 1493 N N . ILE A 1 186 ? -23.165 67.254 -10.977 1.00 12.33 187 ILE A N 1
ATOM 1494 C CA . ILE A 1 186 ? -22.342 67.309 -9.756 1.00 12.85 187 ILE A CA 1
ATOM 1495 C C . ILE A 1 186 ? -21.304 68.379 -10.006 1.00 12.37 187 ILE A C 1
ATOM 1496 O O . ILE A 1 186 ? -20.524 68.259 -10.968 1.00 11.40 187 ILE A O 1
ATOM 1501 N N . PRO A 1 187 ? -21.265 69.421 -9.201 1.00 12.73 188 PRO A N 1
ATOM 1502 C CA . PRO A 1 187 ? -20.260 70.462 -9.370 1.00 12.18 188 PRO A CA 1
ATOM 1503 C C . PRO A 1 187 ? -18.840 69.940 -9.230 1.00 11.47 188 PRO A C 1
ATOM 1504 O O . PRO A 1 187 ? -18.596 69.069 -8.476 1.00 10.78 188 PRO A O 1
ATOM 1508 N N . ARG A 1 188 ? -17.930 70.504 -9.978 1.00 10.80 189 ARG A N 1
ATOM 1509 C CA . ARG A 1 188 ? -16.556 70.274 -9.703 1.00 11.45 189 ARG A CA 1
ATOM 1510 C C . ARG A 1 188 ? -16.099 70.601 -8.290 1.00 10.67 189 ARG A C 1
ATOM 1511 O O . ARG A 1 188 ? -15.427 69.835 -7.667 1.00 10.78 189 ARG A O 1
ATOM 1519 N N . ASP A 1 189 ? -16.503 71.736 -7.785 1.00 9.56 190 ASP A N 1
ATOM 1520 C CA . ASP A 1 189 ? -16.105 72.155 -6.467 1.00 9.53 190 ASP A CA 1
ATOM 1521 C C . ASP A 1 189 ? -17.292 72.002 -5.560 1.00 9.27 190 ASP A C 1
ATOM 1522 O O . ASP A 1 189 ? -18.111 72.897 -5.522 1.00 9.08 190 ASP A O 1
ATOM 1527 N N . TYR A 1 190 ? -17.415 70.858 -4.880 1.00 8.12 191 TYR A N 1
ATOM 1528 C CA . TYR A 1 190 ? -18.442 70.765 -3.856 1.00 8.08 191 TYR A CA 1
ATOM 1529 C C . TYR A 1 190 ? -17.911 70.552 -2.431 1.00 7.05 191 TYR A C 1
ATOM 1530 O O . TYR A 1 190 ? -18.568 70.972 -1.510 1.00 7.37 191 TYR A O 1
ATOM 1539 N N . THR A 1 191 ? -16.726 69.949 -2.242 1.00 7.34 192 THR A N 1
ATOM 1540 C CA . THR A 1 191 ? -16.215 69.767 -0.864 1.00 7.73 192 THR A CA 1
ATOM 1541 C C . THR A 1 191 ? -15.516 71.021 -0.347 1.00 7.09 192 THR A C 1
ATOM 1542 O O . THR A 1 191 ? -15.408 71.236 0.856 1.00 7.21 192 THR A O 1
ATOM 1546 N N . ALA A 1 192 ? -15.078 71.848 -1.285 1.00 6.96 193 ALA A N 1
ATOM 1547 C CA . ALA A 1 192 ? -14.352 73.087 -1.014 1.00 6.38 193 ALA A CA 1
ATOM 1548 C C . ALA A 1 192 ? -14.230 73.842 -2.318 1.00 6.62 193 ALA A C 1
ATOM 1549 O O . ALA A 1 192 ? -14.596 73.324 -3.378 1.00 7.59 193 ALA A O 1
ATOM 1551 N N . THR A 1 193 ? -13.676 75.052 -2.249 1.00 6.42 194 THR A N 1
ATOM 1552 C CA . THR A 1 193 ? -13.155 75.702 -3.440 1.00 7.31 194 THR A CA 1
ATOM 1553 C C . THR A 1 193 ? -11.636 75.826 -3.311 1.00 6.97 194 THR A C 1
ATOM 1554 O O . THR A 1 193 ? -11.068 75.509 -2.275 1.00 6.36 194 THR A O 1
ATOM 1558 N N . ASP A 1 194 ? -10.992 76.304 -4.331 1.00 7.91 195 ASP A N 1
ATOM 1559 C CA . ASP A 1 194 ? -9.557 76.569 -4.270 1.00 9.46 195 ASP A CA 1
ATOM 1560 C C . ASP A 1 194 ? -9.037 77.611 -3.268 1.00 9.62 195 ASP A C 1
ATOM 1561 O O . ASP A 1 194 ? -7.866 77.784 -3.167 1.00 9.47 195 ASP A O 1
ATOM 1566 N N . LEU A 1 195 ? -9.901 78.283 -2.528 1.00 9.07 196 LEU A N 1
ATOM 1567 C CA . LEU A 1 195 ? -9.512 78.933 -1.294 1.00 9.17 196 LEU A CA 1
ATOM 1568 C C . LEU A 1 195 ? -8.841 78.014 -0.314 1.00 9.05 196 LEU A C 1
ATOM 1569 O O . LEU A 1 195 ? -8.047 78.431 0.464 1.00 9.50 196 LEU A O 1
ATOM 1574 N N . GLU A 1 196 ? -9.207 76.753 -0.384 1.00 8.60 197 GLU A N 1
ATOM 1575 C CA . GLU A 1 196 ? -8.523 75.699 0.315 1.00 10.09 197 GLU A CA 1
ATOM 1576 C C . GLU A 1 196 ? -7.437 75.027 -0.587 1.00 10.33 197 GLU A C 1
ATOM 1577 O O . GLU A 1 196 ? -7.758 74.446 -1.581 1.00 9.86 197 GLU A O 1
ATOM 1583 N N . GLU A 1 197 ? -6.161 75.190 -0.276 1.00 10.58 198 GLU A N 1
ATOM 1584 C CA . GLU A 1 197 ? -5.140 74.692 -1.216 1.00 13.18 198 GLU A CA 1
ATOM 1585 C C . GLU A 1 197 ? -5.275 73.190 -1.528 1.00 12.17 198 GLU A C 1
ATOM 1586 O O . GLU A 1 197 ? -5.109 72.750 -2.688 1.00 11.80 198 GLU A O 1
ATOM 1592 N N . GLU A 1 198 ? -5.644 72.406 -0.520 1.00 11.09 199 GLU A N 1
ATOM 1593 C CA . GLU A 1 198 ? -5.794 70.960 -0.715 1.00 10.60 199 GLU A CA 1
ATOM 1594 C C . GLU A 1 198 ? -6.893 70.606 -1.704 1.00 10.57 199 GLU A C 1
ATOM 1595 O O . GLU A 1 198 ? -6.873 69.492 -2.269 1.00 10.20 199 GLU A O 1
ATOM 1601 N N . HIS A 1 199 ? -7.795 71.573 -1.963 1.00 9.95 200 HIS A N 1
ATOM 1602 C CA . HIS A 1 199 ? -8.915 71.361 -2.883 1.00 10.12 200 HIS A CA 1
ATOM 1603 C C . HIS A 1 199 ? -8.441 71.162 -4.332 1.00 10.37 200 HIS A C 1
ATOM 1604 O O . HIS A 1 199 ? -9.148 70.528 -5.102 1.00 10.30 200 HIS A O 1
ATOM 1611 N N . ARG A 1 200 ? -7.254 71.657 -4.672 1.00 10.38 201 ARG A N 1
ATOM 1612 C CA . ARG A 1 200 ? -6.671 71.449 -6.001 1.00 11.93 201 ARG A CA 1
ATOM 1613 C C . ARG A 1 200 ? -6.570 69.974 -6.410 1.00 11.89 201 ARG A C 1
ATOM 1614 O O . ARG A 1 200 ? -6.625 69.676 -7.539 1.00 11.62 201 ARG A O 1
ATOM 1622 N N . LEU A 1 201 ? -6.401 69.093 -5.450 1.00 11.49 202 LEU A N 1
ATOM 1623 C CA . LEU A 1 201 ? -6.411 67.665 -5.712 1.00 11.14 202 LEU A CA 1
ATOM 1624 C C . LEU A 1 201 ? -7.747 66.935 -5.673 1.00 11.04 202 LEU A C 1
ATOM 1625 O O . LEU A 1 201 ? -7.789 65.746 -5.821 1.00 10.25 202 LEU A O 1
ATOM 1630 N N . ALA A 1 202 ? -8.822 67.664 -5.417 1.00 10.08 203 ALA A N 1
ATOM 1631 C CA . ALA A 1 202 ? -10.125 67.053 -5.270 1.00 10.28 203 ALA A CA 1
ATOM 1632 C C . ALA A 1 202 ? -10.546 66.179 -6.455 1.00 10.72 203 ALA A C 1
ATOM 1633 O O . ALA A 1 202 ? -11.114 65.159 -6.277 1.00 10.58 203 ALA A O 1
ATOM 1635 N N . TYR A 1 203 ? -10.294 66.641 -7.657 1.00 9.38 204 TYR A N 1
ATOM 1636 C CA . TYR A 1 203 ? -10.608 65.864 -8.882 1.00 9.54 204 TYR A CA 1
ATOM 1637 C C . TYR A 1 203 ? -10.059 64.408 -8.806 1.00 10.20 204 TYR A C 1
ATOM 1638 O O . TYR A 1 203 ? -10.666 63.467 -9.322 1.00 12.64 204 TYR A O 1
ATOM 1647 N N . TRP A 1 204 ? -8.906 64.242 -8.183 1.00 10.35 205 TRP A N 1
ATOM 1648 C CA . TRP A 1 204 ? -8.230 62.946 -8.060 1.00 9.75 205 TRP A CA 1
ATOM 1649 C C . TRP A 1 204 ? -8.687 62.177 -6.821 1.00 10.31 205 TRP A C 1
ATOM 1650 O O . TRP A 1 204 ? -9.130 61.015 -6.946 1.00 11.12 205 TRP A O 1
ATOM 1661 N N . ARG A 1 205 ? -8.567 62.813 -5.640 1.00 10.40 206 ARG A N 1
ATOM 1662 C CA A ARG A 1 205 ? -8.961 62.229 -4.344 0.50 10.53 206 ARG A CA 1
ATOM 1663 C CA B ARG A 1 205 ? -8.953 62.216 -4.345 0.50 12.13 206 ARG A CA 1
ATOM 1664 C C . ARG A 1 205 ? -10.397 61.710 -4.369 1.00 12.40 206 ARG A C 1
ATOM 1665 O O . ARG A 1 205 ? -10.706 60.644 -3.807 1.00 12.71 206 ARG A O 1
ATOM 1680 N N . GLU A 1 206 ? -11.303 62.488 -4.997 1.00 11.74 207 GLU A N 1
ATOM 1681 C CA . GLU A 1 206 ? -12.722 62.159 -4.930 1.00 11.87 207 GLU A CA 1
ATOM 1682 C C . GLU A 1 206 ? -13.208 61.362 -6.144 1.00 11.67 207 GLU A C 1
ATOM 1683 O O . GLU A 1 206 ? -14.399 61.109 -6.280 1.00 12.17 207 GLU A O 1
ATOM 1689 N N . ASP A 1 207 ? -12.282 60.982 -7.016 1.00 10.88 208 ASP A N 1
ATOM 1690 C CA . ASP A 1 207 ? -12.632 60.276 -8.230 1.00 11.41 208 ASP A CA 1
ATOM 1691 C C . ASP A 1 207 ? -13.352 58.964 -7.861 1.00 11.32 208 ASP A C 1
ATOM 1692 O O . ASP A 1 207 ? -12.868 58.203 -6.991 1.00 11.34 208 ASP A O 1
ATOM 1697 N N . LEU A 1 208 ? -14.489 58.732 -8.511 1.00 11.17 209 LEU A N 1
ATOM 1698 C CA . LEU A 1 208 ? -15.309 57.539 -8.246 1.00 11.54 209 LEU A CA 1
ATOM 1699 C C . LEU A 1 208 ? -14.566 56.274 -8.637 1.00 11.53 209 LEU A C 1
ATOM 1700 O O . LEU A 1 208 ? -14.654 55.281 -7.904 1.00 10.85 209 LEU A O 1
ATOM 1705 N N . GLY A 1 209 ? -13.858 56.299 -9.786 1.00 11.40 210 GLY A N 1
ATOM 1706 C CA . GLY A 1 209 ? -13.096 55.121 -10.233 1.00 10.83 210 GLY A CA 1
ATOM 1707 C C . GLY A 1 209 ? -11.965 54.717 -9.268 1.00 11.20 210 GLY A C 1
ATOM 1708 O O . GLY A 1 209 ? -11.722 53.527 -9.035 1.00 11.19 210 GLY A O 1
ATOM 1709 N N . ILE A 1 210 ? -11.236 55.703 -8.756 1.00 10.88 211 ILE A N 1
ATOM 1710 C CA . ILE A 1 210 ? -10.161 55.462 -7.809 1.00 11.20 211 ILE A CA 1
ATOM 1711 C C . ILE A 1 210 ? -10.738 54.962 -6.467 1.00 11.43 211 ILE A C 1
ATOM 1712 O O . ILE A 1 210 ? -10.224 53.998 -5.856 1.00 10.57 211 ILE A O 1
ATOM 1717 N N . ASN A 1 211 ? -11.825 55.571 -6.011 1.00 10.92 212 ASN A N 1
ATOM 1718 C CA . ASN A 1 211 ? -12.400 55.130 -4.709 1.00 12.10 212 ASN A CA 1
ATOM 1719 C C . ASN A 1 211 ? -13.029 53.723 -4.781 1.00 10.69 212 ASN A C 1
ATOM 1720 O O . ASN A 1 211 ? -12.937 52.935 -3.833 1.00 11.59 212 ASN A O 1
ATOM 1725 N N . LEU A 1 212 ? -13.654 53.436 -5.904 1.00 10.98 213 LEU A N 1
ATOM 1726 C CA . LEU A 1 212 ? -14.148 52.080 -6.226 1.00 11.37 213 LEU A CA 1
ATOM 1727 C C . LEU A 1 212 ? -13.021 51.049 -6.253 1.00 11.77 213 LEU A C 1
ATOM 1728 O O . LEU A 1 212 ? -13.152 49.975 -5.672 1.00 13.13 213 LEU A O 1
ATOM 1733 N N . HIS A 1 213 ? -11.929 51.358 -6.934 1.00 11.03 214 HIS A N 1
ATOM 1734 C CA . HIS A 1 213 ? -10.765 50.470 -6.919 1.00 11.65 214 HIS A CA 1
ATOM 1735 C C . HIS A 1 213 ? -10.332 50.183 -5.464 1.00 10.73 214 HIS A C 1
ATOM 1736 O O . HIS A 1 213 ? -10.026 49.034 -5.106 1.00 10.06 214 HIS A O 1
ATOM 1743 N N . HIS A 1 214 ? -10.236 51.239 -4.666 1.00 10.48 215 HIS A N 1
ATOM 1744 C CA . HIS A 1 214 ? -9.692 51.106 -3.307 1.00 10.90 215 HIS A CA 1
ATOM 1745 C C . HIS A 1 214 ? -10.591 50.164 -2.518 1.00 10.85 215 HIS A C 1
ATOM 1746 O O . HIS A 1 214 ? -10.113 49.243 -1.839 1.00 11.72 215 HIS A O 1
ATOM 1753 N N . TRP A 1 215 ? -11.892 50.398 -2.626 1.00 11.02 216 TRP A N 1
ATOM 1754 C CA . TRP A 1 215 ? -12.858 49.531 -2.016 1.00 11.57 216 TRP A CA 1
ATOM 1755 C C . TRP A 1 215 ? -12.700 48.051 -2.439 1.00 10.81 216 TRP A C 1
ATOM 1756 O O . TRP A 1 215 ? -12.650 47.164 -1.567 1.00 10.28 216 TRP A O 1
ATOM 1767 N N . HIS A 1 216 ? -12.620 47.782 -3.746 1.00 9.25 217 HIS A N 1
ATOM 1768 C CA . HIS A 1 216 ? -12.490 46.421 -4.258 1.00 9.33 217 HIS A CA 1
ATOM 1769 C C . HIS A 1 216 ? -11.182 45.712 -3.900 1.00 9.10 217 HIS A C 1
ATOM 1770 O O . HIS A 1 216 ? -11.168 44.502 -3.680 1.00 10.17 217 HIS A O 1
ATOM 1777 N N . TRP A 1 217 ? -10.092 46.459 -3.857 1.00 9.22 218 TRP A N 1
ATOM 1778 C CA . TRP A 1 217 ? -8.801 45.895 -3.407 1.00 9.72 218 TRP A CA 1
ATOM 1779 C C . TRP A 1 217 ? -8.927 45.294 -1.995 1.00 10.31 218 TRP A C 1
ATOM 1780 O O . TRP A 1 217 ? -8.544 44.130 -1.785 1.00 9.10 218 TRP A O 1
ATOM 1791 N N . HIS A 1 218 ? -9.473 46.078 -1.045 1.00 9.08 219 HIS A N 1
ATOM 1792 C CA . HIS A 1 218 ? -9.644 45.611 0.346 1.00 9.02 219 HIS A CA 1
ATOM 1793 C C . HIS A 1 218 ? -10.652 44.443 0.486 1.00 10.32 219 HIS A C 1
ATOM 1794 O O . HIS A 1 218 ? -10.469 43.531 1.319 1.00 9.05 219 HIS A O 1
ATOM 1801 N N . LEU A 1 219 ? -11.641 44.420 -0.404 1.00 10.63 220 LEU A N 1
ATOM 1802 C CA . LEU A 1 219 ? -12.558 43.286 -0.563 1.00 13.25 220 LEU A CA 1
ATOM 1803 C C . LEU A 1 219 ? -11.863 41.983 -0.989 1.00 11.82 220 LEU A C 1
ATOM 1804 O O . LEU A 1 219 ? -12.153 40.910 -0.463 1.00 11.79 220 LEU A O 1
ATOM 1809 N N . VAL A 1 220 ? -10.934 42.083 -1.937 1.00 10.67 221 VAL A N 1
ATOM 1810 C CA . VAL A 1 220 ? -10.176 40.915 -2.423 1.00 10.49 221 VAL A CA 1
ATOM 1811 C C . VAL A 1 220 ? -9.121 40.478 -1.397 1.00 9.09 221 VAL A C 1
ATOM 1812 O O . VAL A 1 220 ? -8.868 39.286 -1.225 1.00 8.12 221 VAL A O 1
ATOM 1816 N N . TYR A 1 221 ? -8.531 41.458 -0.715 1.00 8.19 222 TYR A N 1
ATOM 1817 C CA . TYR A 1 221 ? -7.418 41.240 0.214 1.00 8.66 222 TYR A CA 1
ATOM 1818 C C . TYR A 1 221 ? -7.745 41.658 1.659 1.00 8.44 222 TYR A C 1
ATOM 1819 O O . TYR A 1 221 ? -7.104 42.544 2.200 1.00 9.54 222 TYR A O 1
ATOM 1828 N N . PRO A 1 222 ? -8.750 41.033 2.282 1.00 8.42 223 PRO A N 1
ATOM 1829 C CA . PRO A 1 222 ? -9.105 41.432 3.653 1.00 8.34 223 PRO A CA 1
ATOM 1830 C C . PRO A 1 222 ? -7.987 41.121 4.675 1.00 7.45 223 PRO A C 1
ATOM 1831 O O . PRO A 1 222 ? -7.169 40.201 4.483 1.00 7.57 223 PRO A O 1
ATOM 1835 N N . PHE A 1 223 ? -7.931 41.893 5.750 1.00 7.27 224 PHE A N 1
ATOM 1836 C CA . PHE A 1 223 ? -6.894 41.660 6.770 1.00 7.35 224 PHE A CA 1
ATOM 1837 C C . PHE A 1 223 ? -7.329 40.600 7.801 1.00 6.61 224 PHE A C 1
ATOM 1838 O O . PHE A 1 223 ? -6.510 40.035 8.504 1.00 6.41 224 PHE A O 1
ATOM 1846 N N . SER A 1 224 ? -8.635 40.336 7.890 1.00 7.01 225 SER A N 1
ATOM 1847 C CA . SER A 1 224 ? -9.169 39.332 8.796 1.00 8.67 225 SER A CA 1
ATOM 1848 C C . SER A 1 224 ? -10.237 38.439 8.129 1.00 9.45 225 SER A C 1
ATOM 1849 O O . SER A 1 224 ? -10.855 38.843 7.162 1.00 10.30 225 SER A O 1
ATOM 1852 N N . ALA A 1 225 ? -10.375 37.219 8.633 1.00 11.48 226 ALA A N 1
ATOM 1853 C CA . ALA A 1 225 ? -11.440 36.239 8.277 1.00 13.24 226 ALA A CA 1
ATOM 1854 C C . ALA A 1 225 ? -11.328 35.155 9.315 1.00 14.76 226 ALA A C 1
ATOM 1855 O O . ALA A 1 225 ? -10.288 35.072 9.971 1.00 15.59 226 ALA A O 1
ATOM 1857 N N . SER A 1 226 ? -12.372 34.332 9.497 1.00 16.49 227 SER A N 1
ATOM 1858 C CA . SER A 1 226 ? -12.233 33.097 10.280 1.00 18.59 227 SER A CA 1
ATOM 1859 C C . SER A 1 226 ? -11.456 32.064 9.466 1.00 20.25 227 SER A C 1
ATOM 1860 O O . SER A 1 226 ? -10.620 31.322 10.016 1.00 21.08 227 SER A O 1
ATOM 1863 N N . ASP A 1 227 ? -11.739 31.995 8.170 1.00 21.65 228 ASP A N 1
ATOM 1864 C CA . ASP A 1 227 ? -10.946 31.189 7.236 1.00 22.11 228 ASP A CA 1
ATOM 1865 C C . ASP A 1 227 ? -9.650 31.848 6.717 1.00 20.85 228 ASP A C 1
ATOM 1866 O O . ASP A 1 227 ? -9.678 32.652 5.798 1.00 19.81 228 ASP A O 1
ATOM 1871 N N . GLU A 1 228 ? -8.528 31.446 7.297 1.00 19.98 229 GLU A N 1
ATOM 1872 C CA . GLU A 1 228 ? -7.233 31.968 6.923 1.00 19.64 229 GLU A CA 1
ATOM 1873 C C . GLU A 1 228 ? -6.982 31.860 5.448 1.00 18.88 229 GLU A C 1
ATOM 1874 O O . GLU A 1 228 ? -6.271 32.640 4.875 1.00 18.53 229 GLU A O 1
ATOM 1880 N N . LYS A 1 229 ? -7.609 30.907 4.822 1.00 17.99 230 LYS A N 1
ATOM 1881 C CA . LYS A 1 229 ? -7.486 30.806 3.406 1.00 18.66 230 LYS A CA 1
ATOM 1882 C C . LYS A 1 229 ? -7.974 32.009 2.638 1.00 17.36 230 LYS A C 1
ATOM 1883 O O . LYS A 1 229 ? -7.461 32.329 1.615 1.00 17.00 230 LYS A O 1
ATOM 1889 N N . ILE A 1 230 ? -8.959 32.690 3.164 1.00 16.70 231 ILE A N 1
ATOM 1890 C CA . ILE A 1 230 ? -9.434 33.903 2.542 1.00 15.56 231 ILE A CA 1
ATOM 1891 C C . ILE 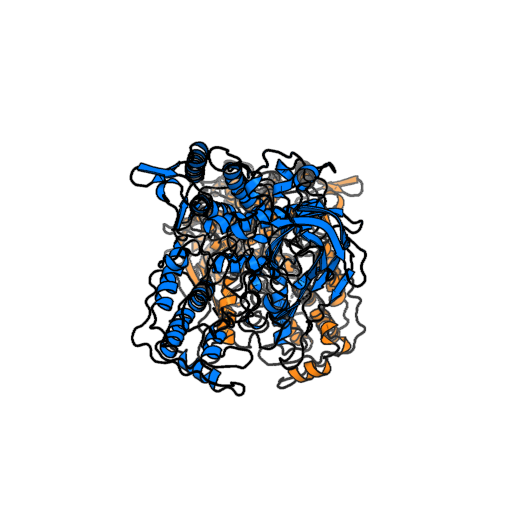A 1 230 ? -8.420 35.056 2.579 1.00 15.26 231 ILE A C 1
ATOM 1892 O O . ILE A 1 230 ? -8.286 35.782 1.660 1.00 15.27 231 ILE A O 1
ATOM 1897 N N . VAL A 1 231 ? -7.704 35.151 3.668 1.00 13.93 232 VAL A N 1
ATOM 1898 C CA . VAL A 1 231 ? -6.742 36.224 3.883 1.00 14.09 232 VAL A CA 1
ATOM 1899 C C . VAL A 1 231 ? -5.454 35.869 3.156 1.00 13.66 232 VAL A C 1
ATOM 1900 O O . VAL A 1 231 ? -4.862 36.735 2.529 1.00 13.97 232 VAL A O 1
ATOM 1904 N N . ALA A 1 232 ? -5.024 34.604 3.249 1.00 13.59 233 ALA A N 1
ATOM 1905 C CA . ALA A 1 232 ? -3.674 34.231 2.823 1.00 13.21 233 ALA A CA 1
ATOM 1906 C C . ALA A 1 232 ? -3.541 33.996 1.308 1.00 14.27 233 ALA A C 1
ATOM 1907 O O . ALA A 1 232 ? -3.134 32.912 0.855 1.00 15.11 233 ALA A O 1
ATOM 1909 N N . LYS A 1 233 ? -3.858 35.020 0.541 1.00 13.02 234 LYS A N 1
ATOM 1910 C CA . LYS A 1 233 ? -3.657 35.014 -0.896 1.00 13.27 234 LYS A CA 1
ATOM 1911 C C . LYS A 1 233 ? -2.177 35.368 -1.167 1.00 12.86 234 LYS A C 1
ATOM 1912 O O . LYS A 1 233 ? -1.475 35.872 -0.265 1.00 11.84 234 LYS A O 1
ATOM 1918 N N . ASP A 1 234 ? -1.710 35.102 -2.386 1.00 11.69 235 ASP A N 1
ATOM 1919 C CA . ASP A 1 234 ? -0.266 35.059 -2.638 1.00 11.91 235 ASP A CA 1
ATOM 1920 C C . ASP A 1 234 ? 0.340 36.445 -2.474 1.00 11.36 235 ASP A C 1
ATOM 1921 O O . ASP A 1 234 ? -0.144 37.427 -3.088 1.00 11.98 235 ASP A O 1
ATOM 1926 N N . ARG A 1 235 ? 1.329 36.545 -1.627 1.00 10.44 236 ARG A N 1
ATOM 1927 C CA . ARG A 1 235 ? 2.081 37.770 -1.427 1.00 10.92 236 ARG A CA 1
ATOM 1928 C C . ARG A 1 235 ? 1.231 39.016 -1.077 1.00 10.76 236 ARG A C 1
ATOM 1929 O O . ARG A 1 235 ? 1.574 40.094 -1.428 1.00 10.75 236 ARG A O 1
ATOM 1937 N N . ARG A 1 236 ? 0.146 38.828 -0.349 1.00 12.68 237 ARG A N 1
ATOM 1938 C CA . ARG A 1 236 ? -0.713 39.923 0.003 1.00 13.02 237 ARG A CA 1
ATOM 1939 C C . ARG A 1 236 ? -0.103 41.033 0.850 1.00 13.06 237 ARG A C 1
ATOM 1940 O O . ARG A 1 236 ? -0.454 42.153 0.704 1.00 13.40 237 ARG A O 1
ATOM 1948 N N . GLY A 1 237 ? 0.778 40.677 1.759 1.00 13.63 238 GLY A N 1
ATOM 1949 C CA . GLY A 1 237 ? 1.539 41.625 2.539 1.00 12.53 238 GLY A CA 1
ATOM 1950 C C . GLY A 1 237 ? 2.424 42.531 1.731 1.00 12.40 238 GLY A C 1
ATOM 1951 O O . GLY A 1 237 ? 2.423 43.696 1.914 1.00 11.35 238 GLY A O 1
ATOM 1952 N N . GLU A 1 238 ? 3.179 41.950 0.831 1.00 11.49 239 GLU A N 1
ATOM 1953 C CA . GLU A 1 238 ? 3.967 42.708 -0.128 1.00 12.36 239 GLU A CA 1
ATOM 1954 C C . GLU A 1 238 ? 3.083 43.570 -1.041 1.00 11.03 239 GLU A C 1
ATOM 1955 O O . GLU A 1 238 ? 3.406 44.728 -1.353 1.00 10.35 239 GLU A O 1
ATOM 1961 N N . LEU A 1 239 ? 1.957 43.016 -1.458 1.00 10.81 240 LEU A N 1
ATOM 1962 C CA . LEU A 1 239 ? 1.014 43.778 -2.287 1.00 10.14 240 LEU A CA 1
ATOM 1963 C C . LEU A 1 239 ? 0.385 44.942 -1.520 1.00 10.50 240 LEU A C 1
ATOM 1964 O O . LEU A 1 239 ? 0.105 45.981 -2.113 1.00 11.46 240 LEU A O 1
ATOM 1969 N N . PHE A 1 240 ? 0.099 44.748 -0.225 1.00 10.45 241 PHE A N 1
ATOM 1970 C CA . PHE A 1 240 ? -0.372 45.844 0.609 1.00 10.61 241 PHE A CA 1
ATOM 1971 C C . PHE A 1 240 ? 0.646 46.989 0.551 1.00 11.08 241 PHE A C 1
ATOM 1972 O O . PHE A 1 240 ? 0.266 48.166 0.358 1.00 11.67 241 PHE A O 1
ATOM 1980 N N . PHE A 1 241 ? 1.936 46.659 0.714 1.00 10.86 242 PHE A N 1
ATOM 1981 C CA . PHE A 1 241 ? 3.010 47.678 0.592 1.00 10.83 242 PHE A CA 1
ATOM 1982 C C . PHE A 1 241 ? 2.969 48.356 -0.802 1.00 10.85 242 PHE A C 1
ATOM 1983 O O . PHE A 1 241 ? 2.910 49.585 -0.923 1.00 10.23 242 PHE A O 1
ATOM 1991 N N . TYR A 1 242 ? 3.031 47.536 -1.842 1.00 10.26 243 TYR A N 1
ATOM 1992 C CA . TYR A 1 242 ? 3.275 48.023 -3.186 1.00 10.98 243 TYR A CA 1
ATOM 1993 C C . TYR A 1 242 ? 2.131 48.883 -3.729 1.00 11.03 243 TYR A C 1
ATOM 1994 O O . TYR A 1 242 ? 2.354 49.928 -4.295 1.00 10.84 243 TYR A O 1
ATOM 2003 N N . MET A 1 243 ? 0.914 48.389 -3.569 1.00 11.58 244 MET A N 1
ATOM 2004 C CA . MET A 1 243 ? -0.287 49.085 -4.011 1.00 12.22 244 MET A CA 1
ATOM 2005 C C . MET A 1 243 ? -0.356 50.475 -3.353 1.00 11.02 244 MET A C 1
ATOM 2006 O O . MET A 1 243 ? -0.562 51.482 -4.043 1.00 9.88 244 MET A O 1
ATOM 2011 N N . HIS A 1 244 ? -0.190 50.535 -2.024 1.00 10.68 245 HIS A N 1
ATOM 2012 C CA . HIS A 1 244 ? -0.239 51.818 -1.351 1.00 10.58 245 HIS A CA 1
ATOM 2013 C C . HIS A 1 244 ? 0.933 52.730 -1.679 1.00 10.49 245 HIS A C 1
ATOM 2014 O O . HIS A 1 244 ? 0.746 53.955 -1.729 1.00 12.10 245 HIS A O 1
ATOM 2021 N N . GLN A 1 245 ? 2.114 52.152 -1.919 1.00 9.83 246 GLN A N 1
ATOM 2022 C CA . GLN A 1 245 ? 3.323 52.909 -2.320 1.00 9.96 246 GLN A CA 1
ATOM 2023 C C . GLN A 1 245 ? 3.039 53.587 -3.648 1.00 9.60 246 GLN A C 1
ATOM 2024 O O . GLN A 1 245 ? 3.366 54.754 -3.826 1.00 8.01 246 GLN A O 1
ATOM 2030 N N . GLN A 1 246 ? 2.412 52.842 -4.566 1.00 9.90 247 GLN A N 1
ATOM 2031 C CA . GLN A 1 246 ? 2.061 53.378 -5.913 1.00 10.71 247 GLN A CA 1
ATOM 2032 C C . GLN A 1 246 ? 0.925 54.389 -5.847 1.00 11.16 247 GLN A C 1
ATOM 2033 O O . GLN A 1 246 ? 0.931 55.363 -6.586 1.00 10.62 247 GLN A O 1
ATOM 2039 N N . ILE A 1 247 ? -0.033 54.172 -4.939 1.00 11.38 248 ILE A N 1
ATOM 2040 C CA . ILE A 1 247 ? -1.049 55.212 -4.698 1.00 11.61 248 ILE A CA 1
ATOM 2041 C C . ILE A 1 247 ? -0.379 56.532 -4.237 1.00 11.10 248 ILE A C 1
ATOM 2042 O O . ILE A 1 247 ? -0.709 57.628 -4.739 1.00 12.01 248 ILE A O 1
ATOM 2047 N N . ILE A 1 248 ? 0.568 56.429 -3.313 1.00 11.19 249 ILE A N 1
ATOM 2048 C CA . ILE A 1 248 ? 1.302 57.612 -2.830 1.00 11.58 249 ILE A CA 1
ATOM 2049 C C . ILE A 1 248 ? 2.142 58.222 -3.957 1.00 11.39 249 ILE A C 1
ATOM 2050 O O . ILE A 1 248 ? 2.136 59.442 -4.133 1.00 10.79 249 ILE A O 1
ATOM 2055 N N . ALA A 1 249 ? 2.850 57.380 -4.723 1.00 11.61 250 ALA A N 1
ATOM 2056 C CA . ALA A 1 249 ? 3.582 57.879 -5.917 1.00 11.96 250 ALA A CA 1
ATOM 2057 C C . ALA A 1 249 ? 2.650 58.628 -6.896 1.00 11.60 250 ALA A C 1
ATOM 2058 O O . ALA A 1 249 ? 2.993 59.731 -7.327 1.00 12.16 250 ALA A O 1
ATOM 2060 N N . ARG A 1 250 ? 1.486 58.045 -7.234 1.00 10.30 251 ARG A N 1
ATOM 2061 C CA . ARG A 1 250 ? 0.528 58.725 -8.130 1.00 9.62 251 ARG A CA 1
ATOM 2062 C C . ARG A 1 250 ? 0.001 60.039 -7.570 1.00 9.51 251 ARG A C 1
ATOM 2063 O O . ARG A 1 250 ? -0.101 61.004 -8.300 1.00 9.14 251 ARG A O 1
ATOM 2071 N N . TYR A 1 251 ? -0.301 60.076 -6.266 1.00 8.95 252 TYR A N 1
ATOM 2072 C CA . TYR A 1 251 ? -0.847 61.265 -5.619 1.00 10.03 252 TYR A CA 1
ATOM 2073 C C . TYR A 1 251 ? 0.239 62.346 -5.618 1.00 9.68 252 TYR A C 1
ATOM 2074 O O . TYR A 1 251 ? -0.053 63.506 -5.841 1.00 8.84 252 TYR A O 1
ATOM 2083 N N . ASN A 1 252 ? 1.487 61.938 -5.382 1.00 8.62 253 ASN A N 1
ATOM 2084 C CA . ASN A 1 252 ? 2.598 62.867 -5.386 1.00 8.86 253 ASN A CA 1
ATOM 2085 C C . ASN A 1 252 ? 2.835 63.469 -6.777 1.00 9.06 253 ASN A C 1
ATOM 2086 O O . ASN A 1 252 ? 3.092 64.679 -6.890 1.00 8.72 253 ASN A O 1
ATOM 2091 N N . CYS A 1 253 ? 2.724 62.637 -7.821 1.00 8.81 254 CYS A N 1
ATOM 2092 C CA . CYS A 1 253 ? 2.771 63.160 -9.204 1.00 10.30 254 CYS A CA 1
ATOM 2093 C C . CYS A 1 253 ? 1.698 64.247 -9.378 1.00 10.84 254 CYS A C 1
ATOM 2094 O O . CYS A 1 253 ? 1.971 65.337 -9.917 1.00 11.07 254 CYS A O 1
ATOM 2097 N N . GLU A 1 254 ? 0.489 63.970 -8.928 1.00 11.83 255 GLU A N 1
ATOM 2098 C CA . GLU A 1 254 ? -0.599 64.966 -9.058 1.00 12.31 255 GLU A CA 1
ATOM 2099 C C . GLU A 1 254 ? -0.315 66.199 -8.260 1.00 11.44 255 GLU A C 1
ATOM 2100 O O . GLU A 1 254 ? -0.603 67.288 -8.725 1.00 11.89 255 GLU A O 1
ATOM 2106 N N . ARG A 1 255 ? 0.177 66.036 -7.025 1.00 11.03 256 ARG A N 1
ATOM 2107 C CA . ARG A 1 255 ? 0.533 67.208 -6.196 1.00 11.22 256 ARG A CA 1
ATOM 2108 C C . ARG A 1 255 ? 1.520 68.137 -6.912 1.00 10.77 256 ARG A C 1
ATOM 2109 O O . ARG A 1 255 ? 1.307 69.367 -6.977 1.00 11.15 256 ARG A O 1
ATOM 2117 N N . LEU A 1 256 ? 2.565 67.572 -7.500 1.00 10.30 257 LEU A N 1
ATOM 2118 C CA . LEU A 1 256 ? 3.521 68.394 -8.231 1.00 12.27 257 LEU A CA 1
ATOM 2119 C C . LEU A 1 256 ? 2.938 69.062 -9.519 1.00 13.51 257 LEU A C 1
ATOM 2120 O O . LEU A 1 256 ? 3.419 70.103 -9.956 1.00 13.65 257 LEU A O 1
ATOM 2125 N N . CYS A 1 257 ? 1.885 68.487 -10.088 1.00 14.70 258 CYS A N 1
ATOM 2126 C CA . CYS A 1 257 ? 1.140 69.125 -11.209 1.00 16.47 258 CYS A CA 1
ATOM 2127 C C . CYS A 1 257 ? 0.221 70.257 -10.740 1.00 16.27 258 CYS A C 1
ATOM 2128 O O . CYS A 1 257 ? -0.424 70.920 -11.557 1.00 17.24 258 CYS A O 1
ATOM 2131 N N . ASN A 1 258 ? 0.084 70.425 -9.427 1.00 16.03 259 ASN A N 1
ATOM 2132 C CA . ASN A 1 258 ? -0.813 71.420 -8.858 1.00 15.33 259 ASN A CA 1
ATOM 2133 C C . ASN A 1 258 ? -0.116 72.416 -7.928 1.00 16.06 259 ASN A C 1
ATOM 2134 O O . ASN A 1 258 ? -0.726 72.909 -6.970 1.00 15.97 259 ASN A O 1
ATOM 2139 N N . SER A 1 259 ? 1.164 72.675 -8.161 1.00 16.56 260 SER A N 1
ATOM 2140 C CA . SER A 1 259 ? 1.920 73.631 -7.339 1.00 17.61 260 SER A CA 1
ATOM 2141 C C . SER A 1 259 ? 1.957 73.237 -5.849 1.00 18.10 260 SER A C 1
ATOM 2142 O O . SER A 1 259 ? 1.932 74.112 -4.970 1.00 19.50 260 SER A O 1
ATOM 2145 N N . LEU A 1 260 ? 1.941 71.956 -5.571 1.00 15.68 261 LEU A N 1
ATOM 2146 C CA . LEU A 1 260 ? 2.020 71.526 -4.211 1.00 15.11 261 LEU A CA 1
ATOM 2147 C C . LEU A 1 260 ? 3.236 70.614 -4.069 1.00 14.88 261 LEU A C 1
ATOM 2148 O O . LEU A 1 260 ? 3.793 70.222 -5.027 1.00 14.95 261 LEU A O 1
ATOM 2153 N N . LYS A 1 261 ? 3.633 70.320 -2.856 1.00 14.85 262 LYS A N 1
ATOM 2154 C CA . LYS A 1 261 ? 4.783 69.491 -2.615 1.00 14.62 262 LYS A CA 1
ATOM 2155 C C . LYS A 1 261 ? 4.411 68.028 -2.439 1.00 13.82 262 LYS A C 1
ATOM 2156 O O . LYS A 1 261 ? 3.271 67.744 -2.299 1.00 13.40 262 LYS A O 1
ATOM 2162 N N . ARG A 1 262 ? 5.391 67.134 -2.412 1.00 11.58 263 ARG A N 1
ATOM 2163 C CA . ARG A 1 262 ? 5.175 65.785 -1.928 1.00 11.73 263 ARG A CA 1
ATOM 2164 C C . ARG A 1 262 ? 4.488 65.754 -0.570 1.00 12.21 263 ARG A C 1
ATOM 2165 O O . ARG A 1 262 ? 4.794 66.547 0.277 1.00 11.27 263 ARG A O 1
ATOM 2173 N N . VAL A 1 263 ? 3.556 64.825 -0.399 1.00 11.84 264 VAL A N 1
ATOM 2174 C CA . VAL A 1 263 ? 2.779 64.747 0.830 1.00 11.49 264 VAL A CA 1
ATOM 2175 C C . VAL A 1 263 ? 3.679 64.469 2.049 1.00 12.42 264 VAL A C 1
ATOM 2176 O O . VAL A 1 263 ? 4.610 63.663 1.966 1.00 12.70 264 VAL A O 1
ATOM 2180 N N . LYS A 1 264 ? 3.412 65.162 3.156 1.00 11.75 265 LYS A N 1
ATOM 2181 C CA . LYS A 1 264 ? 4.207 65.041 4.364 1.00 13.61 265 LYS A CA 1
ATOM 2182 C C . LYS A 1 264 ? 3.704 63.888 5.217 1.00 12.64 265 LYS A C 1
ATOM 2183 O O . LYS A 1 264 ? 2.534 63.839 5.540 1.00 11.66 265 LYS A O 1
ATOM 2189 N N . LYS A 1 265 ? 4.573 62.961 5.610 1.00 11.44 266 LYS A N 1
ATOM 2190 C CA . LYS A 1 265 ? 4.126 61.825 6.450 1.00 10.99 266 LYS A CA 1
ATOM 2191 C C . LYS A 1 265 ? 3.653 62.360 7.809 1.00 11.64 266 LYS A C 1
ATOM 2192 O O . LYS A 1 265 ? 4.133 63.421 8.274 1.00 10.49 266 LYS A O 1
ATOM 2198 N N . PHE A 1 266 ? 2.676 61.670 8.393 1.00 10.73 267 PHE A N 1
ATOM 2199 C CA . PHE A 1 266 ? 2.213 61.943 9.748 1.00 11.90 267 PHE A CA 1
ATOM 2200 C C . PHE A 1 266 ? 2.943 60.993 10.673 1.00 11.38 267 PHE A C 1
ATOM 2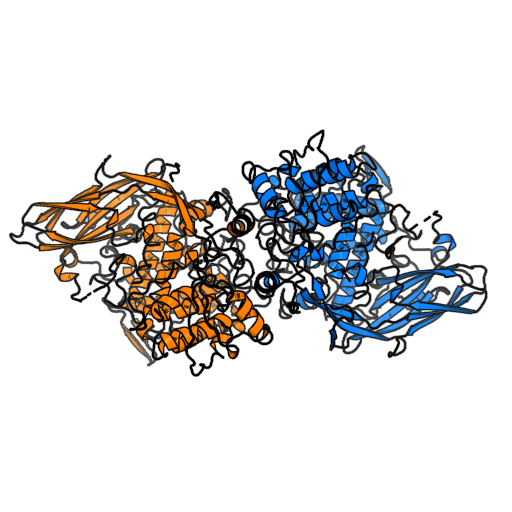201 O O . PHE A 1 266 ? 2.560 59.831 10.814 1.00 11.56 267 PHE A O 1
ATOM 2209 N N . SER A 1 267 ? 4.038 61.474 11.238 1.00 11.90 268 SER A N 1
ATOM 2210 C CA . SER A 1 267 ? 4.907 60.659 12.063 1.00 13.76 268 SER A CA 1
ATOM 2211 C C . SER A 1 267 ? 5.010 61.185 13.503 1.00 14.25 268 SER A C 1
ATOM 2212 O O . SER A 1 267 ? 5.379 60.434 14.402 1.00 13.83 268 SER A O 1
ATOM 2215 N N . ASP A 1 268 ? 4.722 62.467 13.716 1.00 14.14 269 ASP A N 1
ATOM 2216 C CA . ASP A 1 268 ? 4.753 63.031 15.070 1.00 15.16 269 ASP A CA 1
ATOM 2217 C C . ASP A 1 268 ? 3.313 63.057 15.611 1.00 14.93 269 ASP A C 1
ATOM 2218 O O . ASP A 1 268 ? 2.529 64.006 15.418 1.00 14.64 269 ASP A O 1
ATOM 2223 N N . TRP A 1 269 ? 2.964 61.959 16.262 1.00 14.18 270 TRP A N 1
ATOM 2224 C CA . TRP A 1 269 ? 1.574 61.608 16.509 1.00 14.05 270 TRP A CA 1
ATOM 2225 C C . TRP A 1 269 ? 0.898 62.409 17.642 1.00 14.45 270 TRP A C 1
ATOM 2226 O O . TRP A 1 269 ? -0.324 62.348 17.801 1.00 14.14 270 TRP A O 1
ATOM 2237 N N . ARG A 1 270 ? 1.679 63.181 18.401 1.00 14.68 271 ARG A N 1
ATOM 2238 C CA . ARG A 1 270 ? 1.073 64.098 19.372 1.00 16.81 271 ARG A CA 1
ATOM 2239 C C . ARG A 1 270 ? 0.834 65.514 18.841 1.00 17.06 271 ARG A C 1
ATOM 2240 O O . ARG A 1 270 ? 0.310 66.340 19.574 1.00 18.09 271 ARG A O 1
ATOM 2248 N N . GLU A 1 271 ? 1.234 65.810 17.608 1.00 16.20 272 GLU A N 1
ATOM 2249 C CA . GLU A 1 271 ? 1.100 67.178 17.096 1.00 16.51 272 GLU A CA 1
ATOM 2250 C C . GLU A 1 271 ? -0.290 67.421 16.513 1.00 14.94 272 GLU A C 1
ATOM 2251 O O . GLU A 1 271 ? -0.974 66.468 16.098 1.00 14.42 272 GLU A O 1
ATOM 2257 N N . PRO A 1 272 ? -0.710 68.703 16.459 1.00 14.20 273 PRO A N 1
ATOM 2258 C CA . PRO A 1 272 ? -1.966 68.980 15.789 1.00 13.57 273 PRO A CA 1
ATOM 2259 C C . PRO A 1 272 ? -1.869 68.735 14.280 1.00 12.99 273 PRO A C 1
ATOM 2260 O O . PRO A 1 272 ? -0.784 68.803 13.696 1.00 12.61 273 PRO A O 1
ATOM 2264 N N . ILE A 1 273 ? -3.012 68.457 13.675 1.00 13.03 274 ILE A N 1
ATOM 2265 C CA . ILE A 1 273 ? -3.101 68.090 12.262 1.00 12.77 274 ILE A CA 1
ATOM 2266 C C . ILE A 1 273 ? -3.661 69.295 11.480 1.00 14.03 274 ILE A C 1
ATOM 2267 O O . ILE A 1 273 ? -4.832 69.645 11.622 1.00 13.90 274 ILE A O 1
ATOM 2272 N N . PRO A 1 274 ? -2.828 69.935 10.638 1.00 15.17 275 PRO A N 1
ATOM 2273 C CA . PRO A 1 274 ? -3.285 71.153 9.931 1.00 16.40 275 PRO A CA 1
ATOM 2274 C C . PRO A 1 274 ? -4.398 70.935 8.863 1.00 16.12 275 PRO A C 1
ATOM 2275 O O . PRO A 1 274 ? -5.162 71.854 8.601 1.00 16.64 275 PRO A O 1
ATOM 2279 N N . GLU A 1 275 ? -4.511 69.736 8.291 1.00 16.20 276 GLU A N 1
ATOM 2280 C CA . GLU A 1 275 ? -5.416 69.484 7.160 1.00 17.31 276 GLU A CA 1
ATOM 2281 C C . GLU A 1 275 ? -6.866 69.329 7.662 1.00 17.20 276 GLU A C 1
ATOM 2282 O O . GLU A 1 275 ? -7.153 68.408 8.423 1.00 19.37 276 GLU A O 1
ATOM 2288 N N . ALA A 1 276 ? -7.777 70.210 7.238 1.00 16.25 277 ALA A N 1
ATOM 2289 C CA . ALA A 1 276 ? -9.223 70.004 7.487 1.00 14.53 277 ALA A CA 1
ATOM 2290 C C . ALA A 1 276 ? -9.844 69.227 6.327 1.00 13.91 277 ALA A C 1
ATOM 2291 O O . ALA A 1 276 ? -9.256 69.155 5.239 1.00 14.27 277 ALA A O 1
ATOM 2293 N N . TYR A 1 277 ? -11.037 68.670 6.525 1.00 12.35 278 TYR A N 1
ATOM 2294 C CA . TYR A 1 277 ? -11.792 68.118 5.391 1.00 11.71 278 TYR A CA 1
ATOM 2295 C C . TYR A 1 277 ? -13.256 67.989 5.766 1.00 11.29 278 TYR A C 1
ATOM 2296 O O . TYR A 1 277 ? -13.588 67.371 6.817 1.00 10.57 278 TYR A O 1
ATOM 2305 N N . TYR A 1 278 ? -14.114 68.567 4.917 1.00 10.49 279 TYR A N 1
ATOM 2306 C CA . TYR A 1 278 ? -15.578 68.555 5.109 1.00 10.13 279 TYR A CA 1
ATOM 2307 C C . TYR A 1 278 ? -16.142 67.779 3.902 1.00 10.67 279 TYR A C 1
ATOM 2308 O O . TYR A 1 278 ? -16.285 68.333 2.820 1.00 10.04 279 TYR A O 1
ATOM 2317 N N . PRO A 1 279 ? -16.395 66.460 4.062 1.00 11.33 280 PRO A N 1
ATOM 2318 C CA . PRO A 1 279 ? -16.651 65.587 2.889 1.00 9.75 280 PRO A CA 1
ATOM 2319 C C . PRO A 1 279 ? -17.973 65.765 2.169 1.00 9.36 280 PRO A C 1
ATOM 2320 O O . PRO A 1 279 ? -18.084 65.245 1.056 1.00 9.40 280 PRO A O 1
ATOM 2324 N N . LYS A 1 280 ? -18.972 66.417 2.784 1.00 8.21 281 LYS A N 1
ATOM 2325 C CA . LYS A 1 280 ? -20.304 66.647 2.153 1.00 9.54 281 LYS A CA 1
ATOM 2326 C C . LYS A 1 280 ? -21.096 65.349 1.916 1.00 9.95 281 LYS A C 1
ATOM 2327 O O . LYS A 1 280 ? -22.010 65.323 1.111 1.00 11.80 281 LYS A O 1
ATOM 2333 N N . LEU A 1 281 ? -20.735 64.287 2.605 1.00 10.10 282 LEU A N 1
ATOM 2334 C CA . LEU A 1 281 ? -21.428 63.014 2.413 1.00 9.70 282 LEU A CA 1
ATOM 2335 C C . LEU A 1 281 ? -22.371 62.762 3.582 1.00 10.85 282 LEU A C 1
ATOM 2336 O O . LEU A 1 281 ? -22.025 63.012 4.756 1.00 10.89 282 LEU A O 1
ATOM 2341 N N . ASP A 1 282 ? -23.565 62.277 3.271 1.00 11.92 283 ASP A N 1
ATOM 2342 C CA . ASP A 1 282 ? -24.515 61.910 4.331 1.00 13.80 283 ASP A CA 1
ATOM 2343 C C . ASP A 1 282 ? -24.825 60.432 4.162 1.00 14.93 283 ASP A C 1
ATOM 2344 O O . ASP A 1 282 ? -24.946 59.959 3.043 1.00 16.20 283 ASP A O 1
ATOM 2349 N N . SER A 1 283 ? -24.983 59.705 5.260 1.00 14.45 284 SER A N 1
ATOM 2350 C CA . SER A 1 283 ? -25.342 58.294 5.142 1.00 14.66 284 SER A CA 1
ATOM 2351 C C . SER A 1 283 ? -26.854 58.152 4.930 1.00 14.50 284 SER A C 1
ATOM 2352 O O . SER A 1 283 ? -27.638 58.661 5.720 1.00 14.64 284 SER A O 1
ATOM 2355 N N . LEU A 1 284 ? -27.270 57.437 3.883 1.00 14.93 285 LEU A N 1
ATOM 2356 C CA . LEU A 1 284 ? -28.703 57.147 3.709 1.00 15.76 285 LEU A CA 1
ATOM 2357 C C . LEU A 1 284 ? -29.171 56.042 4.683 1.00 15.72 285 LEU A C 1
ATOM 2358 O O . LEU A 1 284 ? -30.359 55.874 4.902 1.00 15.99 285 LEU A O 1
ATOM 2363 N N . THR A 1 285 ? -28.225 55.304 5.261 1.00 15.62 286 THR A N 1
ATOM 2364 C CA . THR A 1 285 ? -28.522 54.229 6.212 1.00 15.62 286 THR A CA 1
ATOM 2365 C C . THR A 1 285 ? -28.805 54.818 7.602 1.00 15.61 286 THR A C 1
ATOM 2366 O O . THR A 1 285 ? -29.736 54.402 8.306 1.00 14.70 286 THR A O 1
ATOM 2370 N N . SER A 1 286 ? -27.959 55.763 8.016 1.00 15.40 287 SER A N 1
ATOM 2371 C CA . SER A 1 286 ? -28.003 56.273 9.371 1.00 15.14 287 SER A CA 1
ATOM 2372 C C . SER A 1 286 ? -28.600 57.675 9.525 1.00 15.73 287 SER A C 1
ATOM 2373 O O . SER A 1 286 ? -28.866 58.105 10.658 1.00 15.88 287 SER A O 1
ATOM 2376 N N . ALA A 1 287 ? -28.807 58.367 8.428 1.00 15.12 288 ALA A N 1
ATOM 2377 C CA . ALA A 1 287 ? -29.252 59.740 8.390 1.00 15.86 288 ALA A CA 1
ATOM 2378 C C . ALA A 1 287 ? -28.274 60.760 8.940 1.00 16.11 288 ALA A C 1
ATOM 2379 O O . ALA A 1 287 ? -28.641 61.856 9.214 1.00 17.73 288 ALA A O 1
ATOM 2381 N N . ARG A 1 288 ? -27.020 60.374 9.088 1.00 17.11 289 ARG A N 1
ATOM 2382 C CA . ARG A 1 288 ? -26.015 61.186 9.751 1.00 16.95 289 ARG A CA 1
ATOM 2383 C C . ARG A 1 288 ? -24.998 61.664 8.729 1.00 17.16 289 ARG A C 1
ATOM 2384 O O . ARG A 1 288 ? -24.675 60.959 7.830 1.00 17.53 289 ARG A O 1
ATOM 2392 N N . GLY A 1 289 ? -24.540 62.891 8.862 1.00 16.47 290 GLY A N 1
ATOM 2393 C CA . GLY A 1 289 ? -23.401 63.360 8.126 1.00 16.74 290 GLY A CA 1
ATOM 2394 C C . GLY A 1 289 ? -22.165 62.675 8.644 1.00 17.72 290 GLY A C 1
ATOM 2395 O O . GLY A 1 289 ? -22.040 62.484 9.802 1.00 18.19 290 GLY A O 1
ATOM 2396 N N . TRP A 1 290 ? -21.267 62.288 7.771 1.00 16.78 291 TRP A N 1
ATOM 2397 C CA . TRP A 1 290 ? -19.977 61.753 8.174 1.00 17.49 291 TRP A CA 1
ATOM 2398 C C . TRP A 1 290 ? -19.224 62.891 8.836 1.00 16.60 291 TRP A C 1
ATOM 2399 O O . TRP A 1 290 ? -19.030 63.930 8.222 1.00 17.78 291 TRP A O 1
ATOM 2410 N N . PRO A 1 291 ? -18.843 62.724 10.108 1.00 16.17 292 PRO A N 1
ATOM 2411 C CA . PRO A 1 291 ? -18.280 63.902 10.789 1.00 14.64 292 PRO A CA 1
ATOM 2412 C C . PRO A 1 291 ? -16.995 64.422 10.123 1.00 14.16 292 PRO A C 1
ATOM 2413 O O . PRO A 1 291 ? -16.120 63.645 9.760 1.00 12.85 292 PRO A O 1
ATOM 2417 N N . PRO A 1 292 ? -16.900 65.748 9.970 1.00 12.59 293 PRO A N 1
ATOM 2418 C CA . PRO A 1 292 ? -15.773 66.345 9.304 1.00 13.22 293 PRO A CA 1
ATOM 2419 C C . PRO A 1 292 ? -14.593 66.468 10.264 1.00 13.65 293 PRO A C 1
ATOM 2420 O O . PRO A 1 292 ? -14.699 66.084 11.447 1.00 13.58 293 PRO A O 1
ATOM 2424 N N . ARG A 1 293 ? -13.505 67.043 9.774 1.00 12.67 294 ARG A N 1
ATOM 2425 C CA . ARG A 1 293 ? -12.366 67.319 10.628 1.00 11.51 294 ARG A CA 1
ATOM 2426 C C . ARG A 1 293 ? -12.001 68.780 10.439 1.00 11.23 294 ARG A C 1
ATOM 2427 O O . ARG A 1 293 ? -11.770 69.180 9.314 1.00 11.28 294 ARG A O 1
ATOM 2435 N N . GLN A 1 294 ? -12.014 69.568 11.521 1.00 10.55 295 GLN A N 1
ATOM 2436 C CA . GLN A 1 294 ? -11.541 70.976 11.514 1.00 11.37 295 GLN A CA 1
ATOM 2437 C C . GLN A 1 294 ? -10.006 70.954 11.556 1.00 10.98 295 GLN A C 1
ATOM 2438 O O . GLN A 1 294 ? -9.403 69.929 11.961 1.00 11.13 295 GLN A O 1
ATOM 2444 N N . ALA A 1 295 ? -9.365 72.059 11.163 1.00 11.31 296 ALA A N 1
ATOM 2445 C CA . ALA A 1 295 ? -7.876 72.170 11.236 1.00 11.42 296 ALA A CA 1
ATOM 2446 C C . ALA A 1 295 ? -7.461 72.149 12.699 1.00 11.49 296 ALA A C 1
ATOM 2447 O O . ALA A 1 295 ? -8.214 72.615 13.543 1.00 12.19 296 ALA A O 1
ATOM 2449 N N . GLY A 1 296 ? -6.279 71.614 12.994 1.00 11.16 297 GLY A N 1
ATOM 2450 C CA . GLY A 1 296 ? -5.695 71.714 14.325 1.00 12.60 297 GLY A CA 1
ATOM 2451 C C . GLY A 1 296 ? -6.128 70.713 15.380 1.00 12.94 297 GLY A C 1
ATOM 2452 O O . GLY A 1 296 ? -5.842 70.888 16.578 1.00 13.49 297 GLY A O 1
ATOM 2453 N N . MET A 1 297 ? -6.821 69.662 14.965 1.00 13.98 298 MET A N 1
ATOM 2454 C CA . MET A 1 297 ? -7.203 68.613 15.923 1.00 14.22 298 MET A CA 1
ATOM 2455 C C . MET A 1 297 ? -6.013 67.699 16.185 1.00 14.37 298 MET A C 1
ATOM 2456 O O . MET A 1 297 ? -5.052 67.664 15.412 1.00 15.76 298 MET A O 1
ATOM 2461 N N . ARG A 1 298 ? -6.078 66.967 17.281 1.00 14.04 299 ARG A N 1
ATOM 2462 C CA . ARG A 1 298 ? -5.060 65.967 17.547 1.00 13.92 299 ARG A CA 1
ATOM 2463 C C . ARG A 1 298 ? -5.650 64.632 17.968 1.00 11.63 299 ARG A C 1
ATOM 2464 O O . ARG A 1 298 ? -6.810 64.564 18.419 1.00 9.51 299 ARG A O 1
ATOM 2472 N N . TRP A 1 299 ? -4.858 63.577 17.798 1.00 9.76 300 TRP A N 1
ATOM 2473 C CA . TRP A 1 299 ? -5.261 62.252 18.231 1.00 10.07 300 TRP A CA 1
ATOM 2474 C C . TRP A 1 299 ? -5.521 62.312 19.727 1.00 10.41 300 TRP A C 1
ATOM 2475 O O . TRP A 1 299 ? -4.823 63.042 20.465 1.00 9.07 300 TRP A O 1
ATOM 2486 N N . GLN A 1 300 ? -6.539 61.552 20.138 1.00 9.84 301 GLN A N 1
ATOM 2487 C CA . GLN A 1 300 ? -6.874 61.351 21.552 1.00 11.76 301 GLN A CA 1
ATOM 2488 C C . GLN A 1 300 ? -7.108 59.870 21.819 1.00 11.23 301 GLN A C 1
ATOM 2489 O O . GLN A 1 300 ? -7.656 59.164 20.955 1.00 12.62 301 GLN A O 1
ATOM 2495 N N . ASP A 1 301 ? -6.737 59.404 23.019 1.00 10.65 302 ASP A N 1
ATOM 2496 C CA . ASP A 1 301 ? -6.978 58.030 23.413 1.00 10.24 302 ASP A CA 1
ATOM 2497 C C . ASP A 1 301 ? -8.436 57.634 23.118 1.00 10.61 302 ASP A C 1
ATOM 2498 O O . ASP A 1 301 ? -9.375 58.398 23.410 1.00 10.31 302 ASP A O 1
ATOM 2503 N N . LEU A 1 302 ? -8.614 56.443 22.562 1.00 10.26 303 LEU A N 1
ATOM 2504 C CA . LEU A 1 302 ? -9.966 55.949 22.201 1.00 10.30 303 LEU A CA 1
ATOM 2505 C C . LEU A 1 302 ? -10.556 55.106 23.318 1.00 10.71 303 LEU A C 1
ATOM 2506 O O . LEU A 1 302 ? -9.921 54.161 23.790 1.00 9.98 303 LEU A O 1
ATOM 2511 N N . LYS A 1 303 ? -11.770 55.461 23.750 1.00 11.24 304 LYS A N 1
ATOM 2512 C CA . LYS A 1 303 ? -12.487 54.696 24.756 1.00 12.21 304 LYS A CA 1
ATOM 2513 C C . LYS A 1 303 ? -13.909 54.548 24.254 1.00 11.72 304 LYS A C 1
ATOM 2514 O O . LYS A 1 303 ? -14.815 55.273 24.671 1.00 10.54 304 LYS A O 1
ATOM 2520 N N . ARG A 1 304 ? -14.094 53.607 23.342 1.00 11.51 305 ARG A N 1
ATOM 2521 C CA . ARG A 1 304 ? -15.388 53.387 22.719 1.00 11.98 305 ARG A CA 1
ATOM 2522 C C . ARG A 1 304 ? -15.646 51.873 22.808 1.00 12.87 305 ARG A C 1
ATOM 2523 O O . ARG A 1 304 ? -15.465 51.135 21.813 1.00 11.48 305 ARG A O 1
ATOM 2531 N N . PRO A 1 305 ? -16.043 51.396 24.006 1.00 15.12 306 PRO A N 1
ATOM 2532 C CA . PRO A 1 305 ? -16.128 49.933 24.215 1.00 16.61 306 PRO A CA 1
ATOM 2533 C C . PRO A 1 305 ? -17.157 49.236 23.313 1.00 17.78 306 PRO A C 1
ATOM 2534 O O . PRO A 1 305 ? -16.946 48.092 22.900 1.00 19.17 306 PRO A O 1
ATOM 2538 N N . VAL A 1 306 ? -18.231 49.931 22.966 1.00 18.19 307 VAL A N 1
ATOM 2539 C CA . VAL A 1 306 ? -19.211 49.423 21.991 1.00 18.32 307 VAL A CA 1
ATOM 2540 C C . VAL A 1 306 ? -18.576 49.125 20.618 1.00 16.84 307 VAL A C 1
ATOM 2541 O O . VAL A 1 306 ? -18.930 48.143 19.973 1.00 16.56 307 VAL A O 1
ATOM 2545 N N . ASP A 1 307 ? -17.621 49.946 20.191 1.00 15.15 308 ASP A N 1
ATOM 2546 C CA . ASP A 1 307 ? -16.892 49.692 18.942 1.00 14.37 308 ASP A CA 1
ATOM 2547 C C . ASP A 1 307 ? -15.769 48.661 19.098 1.00 12.65 308 ASP A C 1
ATOM 2548 O O . ASP A 1 307 ? -15.169 48.233 18.115 1.00 13.10 308 ASP A O 1
ATOM 2553 N N . GLY A 1 308 ? -15.459 48.288 20.326 1.00 11.79 309 GLY A N 1
ATOM 2554 C CA . GLY A 1 308 ? -14.299 47.444 20.592 1.00 11.82 309 GLY A CA 1
ATOM 2555 C C . GLY A 1 308 ? -12.995 48.232 20.542 1.00 12.61 309 GLY A C 1
ATOM 2556 O O . GLY A 1 308 ? -11.942 47.662 20.300 1.00 13.90 309 GLY A O 1
ATOM 2557 N N . LEU A 1 309 ? -13.042 49.550 20.727 1.00 12.62 310 LEU A N 1
ATOM 2558 C CA . LEU A 1 309 ? -11.835 50.395 20.612 1.00 12.88 310 LEU A CA 1
ATOM 2559 C C . LEU A 1 309 ? -11.479 50.878 21.984 1.00 13.51 310 LEU A C 1
ATOM 2560 O O . LEU A 1 309 ? -12.233 51.674 22.564 1.00 14.75 310 LEU A O 1
ATOM 2565 N N . ASN A 1 310 ? -10.356 50.400 22.506 1.00 12.85 311 ASN A N 1
ATOM 2566 C CA . ASN A 1 310 ? -9.849 50.790 23.816 1.00 13.47 311 ASN A CA 1
ATOM 2567 C C . ASN A 1 310 ? -8.324 50.795 23.658 1.00 12.54 311 ASN A C 1
ATOM 2568 O O . ASN A 1 310 ? -7.657 49.775 23.884 1.00 11.26 311 ASN A O 1
ATOM 2573 N N . VAL A 1 311 ? -7.788 51.928 23.211 1.00 11.44 312 VAL A N 1
ATOM 2574 C CA . VAL A 1 311 ? -6.394 52.005 22.773 1.00 11.13 312 VAL A CA 1
ATOM 2575 C C . VAL A 1 311 ? -5.901 53.435 22.972 1.00 11.23 312 VAL A C 1
ATOM 2576 O O . VAL A 1 311 ? -6.639 54.379 22.707 1.00 10.42 312 VAL A O 1
ATOM 2580 N N . THR A 1 312 ? -4.653 53.565 23.430 1.00 10.10 313 THR A N 1
ATOM 2581 C CA . THR A 1 312 ? -4.064 54.854 23.734 1.00 10.76 313 THR A CA 1
ATOM 2582 C C . THR A 1 312 ? -2.952 55.216 22.761 1.00 11.06 313 THR A C 1
ATOM 2583 O O . THR A 1 312 ? -2.371 54.339 22.079 1.00 10.83 313 THR A O 1
ATOM 2587 N N . ILE A 1 313 ? -2.616 56.503 22.724 1.00 9.90 314 ILE A N 1
ATOM 2588 C CA . ILE A 1 313 ? -1.437 56.925 21.986 1.00 10.47 314 ILE A CA 1
ATOM 2589 C C . ILE A 1 313 ? -0.180 56.253 22.510 1.00 10.49 314 ILE A C 1
ATOM 2590 O O . ILE A 1 313 ? 0.665 55.873 21.715 1.00 10.85 314 ILE A O 1
ATOM 2595 N N . ASP A 1 314 ? -0.057 56.099 23.834 1.00 10.54 315 ASP A N 1
ATOM 2596 C CA . ASP A 1 314 ? 1.021 55.325 24.409 1.00 11.76 315 ASP A CA 1
ATOM 2597 C C . ASP A 1 314 ? 1.150 53.928 23.797 1.00 11.38 315 ASP A C 1
ATOM 2598 O O . ASP A 1 314 ? 2.266 53.500 23.440 1.00 11.38 315 ASP A O 1
ATOM 2603 N N . ASP A 1 315 ? 0.032 53.208 23.695 1.00 11.10 316 ASP A N 1
ATOM 2604 C CA . ASP A 1 315 ? 0.015 51.901 23.005 1.00 12.22 316 ASP A CA 1
ATOM 2605 C C . ASP A 1 315 ? 0.580 51.944 21.571 1.00 11.81 316 ASP A C 1
ATOM 2606 O O . ASP A 1 315 ? 1.439 51.123 21.214 1.00 11.37 316 ASP A O 1
ATOM 2611 N N . MET A 1 316 ? 0.087 52.881 20.757 1.00 10.35 317 MET A N 1
ATOM 2612 C CA . MET A 1 316 ? 0.536 53.046 19.374 1.00 11.06 317 MET A CA 1
ATOM 2613 C C . MET A 1 316 ? 2.064 53.267 19.300 1.00 11.23 317 MET A C 1
ATOM 2614 O O . MET A 1 316 ? 2.737 52.640 18.463 1.00 11.79 317 MET A O 1
ATOM 2619 N N . GLU A 1 317 ? 2.584 54.129 20.188 1.00 10.19 318 GLU A N 1
ATOM 2620 C CA . GLU A 1 317 ? 4.013 54.435 20.243 1.00 11.58 318 GLU A CA 1
ATOM 2621 C C . GLU A 1 317 ? 4.850 53.205 20.637 1.00 11.01 318 GLU A C 1
ATOM 2622 O O . GLU A 1 317 ? 5.917 52.980 20.047 1.00 11.32 318 GLU A O 1
ATOM 2628 N N . ARG A 1 318 ? 4.331 52.385 21.569 1.00 9.94 319 ARG A N 1
ATOM 2629 C CA . ARG A 1 318 ? 4.947 51.093 21.927 1.00 9.98 319 ARG A CA 1
ATOM 2630 C C . ARG A 1 318 ? 5.002 50.146 20.708 1.00 9.28 319 ARG A C 1
ATOM 2631 O O . ARG A 1 318 ? 6.049 49.577 20.398 1.00 8.79 319 ARG A O 1
ATOM 2639 N N . TYR A 1 319 ? 3.870 49.971 20.024 1.00 8.27 320 TYR A N 1
ATOM 2640 C CA . TYR A 1 319 ? 3.834 49.094 18.848 1.00 8.89 320 TYR A CA 1
ATOM 2641 C C . TYR A 1 319 ? 4.842 49.543 17.789 1.00 8.17 320 TYR A C 1
ATOM 2642 O O . TYR A 1 319 ? 5.598 48.737 17.256 1.00 8.55 320 TYR A O 1
ATOM 2651 N N . ARG A 1 320 ? 4.857 50.840 17.512 1.00 6.52 321 ARG A N 1
ATOM 2652 C CA . ARG A 1 320 ? 5.773 51.420 16.550 1.00 7.67 321 ARG A CA 1
ATOM 2653 C C . ARG A 1 320 ? 7.243 51.227 16.946 1.00 7.34 321 ARG A C 1
ATOM 2654 O O . ARG A 1 320 ? 8.052 50.889 16.100 1.00 7.17 321 ARG A O 1
ATOM 2662 N N . ARG A 1 321 ? 7.572 51.413 18.221 1.00 7.36 322 ARG A N 1
ATOM 2663 C CA . ARG A 1 321 ? 8.932 51.086 18.710 1.00 9.34 322 ARG A CA 1
ATOM 2664 C C . ARG A 1 321 ? 9.315 49.645 18.408 1.00 8.36 322 ARG A C 1
ATOM 2665 O O . ARG A 1 321 ? 10.446 49.369 17.991 1.00 8.54 322 ARG A O 1
ATOM 2673 N N . ASN A 1 322 ? 8.375 48.731 18.619 1.00 8.64 323 ASN A N 1
ATOM 2674 C CA . ASN A 1 322 ? 8.626 47.315 18.390 1.00 8.90 323 ASN A CA 1
ATOM 2675 C C . ASN A 1 322 ? 8.885 46.995 16.907 1.00 9.60 323 ASN A C 1
ATOM 2676 O O . ASN A 1 322 ? 9.793 46.232 16.596 1.00 10.16 323 ASN A O 1
ATOM 2681 N N . ILE A 1 323 ? 8.067 47.550 16.030 1.00 9.65 324 ILE A N 1
ATOM 2682 C CA . ILE A 1 323 ? 8.248 47.413 14.576 1.00 11.86 324 ILE A CA 1
ATOM 2683 C C . ILE A 1 323 ? 9.578 48.001 14.111 1.00 11.06 324 ILE A C 1
ATOM 2684 O O . ILE A 1 323 ? 10.278 47.366 13.303 1.00 10.94 324 ILE A O 1
ATOM 2689 N N . GLU A 1 324 ? 9.907 49.208 14.610 1.00 10.24 325 GLU A N 1
ATOM 2690 C CA . GLU A 1 324 ? 11.158 49.870 14.251 1.00 10.98 325 GLU A CA 1
ATOM 2691 C C . GLU A 1 324 ? 12.375 49.061 14.713 1.00 10.27 325 GLU A C 1
ATOM 2692 O O . GLU A 1 324 ? 13.395 49.007 14.002 1.00 9.62 325 GLU A O 1
ATOM 2698 N N . GLU A 1 325 ? 12.250 48.424 15.881 1.00 9.95 326 GLU A N 1
ATOM 2699 C CA . GLU A 1 325 ? 13.290 47.526 16.389 1.00 10.16 326 GLU A CA 1
ATOM 2700 C C . GLU A 1 325 ? 13.492 46.265 15.519 1.00 8.76 326 GLU A C 1
ATOM 2701 O O . GLU A 1 325 ? 14.632 45.841 15.313 1.00 8.41 326 GLU A O 1
ATOM 2707 N N . ALA A 1 326 ? 12.392 45.673 15.045 1.00 8.34 327 ALA A N 1
ATOM 2708 C CA . ALA A 1 326 ? 12.414 44.545 14.099 1.00 7.83 327 ALA A CA 1
ATOM 2709 C C . ALA A 1 326 ? 13.140 44.926 12.810 1.00 8.16 327 ALA A C 1
ATOM 2710 O O . ALA A 1 326 ? 14.003 44.174 12.324 1.00 7.35 327 ALA A O 1
ATOM 2712 N N . ILE A 1 327 ? 12.859 46.130 12.305 1.00 8.01 328 ILE A N 1
ATOM 2713 C CA . ILE A 1 327 ? 13.512 46.608 11.093 1.00 8.45 328 ILE A CA 1
ATOM 2714 C C . ILE A 1 327 ? 15.020 46.850 11.349 1.00 8.83 328 ILE A C 1
ATOM 2715 O O . ILE A 1 327 ? 15.855 46.518 10.497 1.00 8.57 328 ILE A O 1
ATOM 2720 N N . ALA A 1 328 ? 15.336 47.439 12.512 1.00 8.60 329 ALA A N 1
ATOM 2721 C CA . ALA A 1 328 ? 16.702 47.810 12.884 1.00 8.67 329 ALA A CA 1
ATOM 2722 C C . ALA A 1 328 ? 17.572 46.571 13.111 1.00 9.04 329 ALA A C 1
ATOM 2723 O O . ALA A 1 328 ? 18.773 46.591 12.818 1.00 7.75 329 ALA A O 1
ATOM 2725 N N . THR A 1 329 ? 16.977 45.498 13.631 1.00 9.11 330 THR A N 1
ATOM 2726 C CA . THR A 1 329 ? 17.739 44.248 13.871 1.00 9.73 330 THR A CA 1
ATOM 2727 C C . THR A 1 329 ? 17.624 43.226 12.737 1.00 9.90 330 THR A C 1
ATOM 2728 O O . THR A 1 329 ? 18.450 42.316 12.627 1.00 10.71 330 THR A O 1
ATOM 2732 N N . GLY A 1 330 ? 16.584 43.355 11.928 1.00 10.60 331 GLY A N 1
ATOM 2733 C CA . GLY A 1 330 ? 16.280 42.364 10.890 1.00 11.40 331 GLY A CA 1
ATOM 2734 C C . GLY A 1 330 ? 15.491 41.155 11.381 1.00 12.02 331 GLY A C 1
ATOM 2735 O O . GLY A 1 330 ? 15.201 40.238 10.588 1.00 11.52 331 GLY A O 1
ATOM 2736 N N . ASN A 1 331 ? 15.165 41.124 12.683 1.00 12.23 332 ASN A N 1
ATOM 2737 C CA . ASN A 1 331 ? 14.460 39.965 13.264 1.00 13.03 332 ASN A CA 1
ATOM 2738 C C . ASN A 1 331 ? 13.115 40.311 13.860 1.00 12.97 332 ASN A C 1
ATOM 2739 O O . ASN A 1 331 ? 12.978 41.346 14.518 1.00 13.59 332 ASN A O 1
ATOM 2744 N N . VAL A 1 332 ? 12.122 39.461 13.626 1.00 12.57 333 VAL A N 1
ATOM 2745 C CA . VAL A 1 332 ? 10.857 39.576 14.357 1.00 13.60 333 VAL A CA 1
ATOM 2746 C C . VAL A 1 332 ? 10.883 38.652 15.556 1.00 13.47 333 VAL A C 1
ATOM 2747 O O . VAL A 1 332 ? 11.443 37.540 15.493 1.00 14.09 333 VAL A O 1
ATOM 2751 N N . ILE A 1 333 ? 10.303 39.113 16.658 1.00 12.84 334 ILE A N 1
ATOM 2752 C CA . ILE A 1 333 ? 10.188 38.279 17.834 1.00 12.58 334 ILE A CA 1
ATOM 2753 C C . ILE A 1 333 ? 8.831 37.561 17.836 1.00 12.39 334 ILE A C 1
ATOM 2754 O O . ILE A 1 333 ? 7.777 38.206 17.750 1.00 11.16 334 ILE A O 1
ATOM 2759 N N . LEU A 1 334 ? 8.873 36.227 17.930 1.00 12.47 335 LEU A N 1
ATOM 2760 C CA . LEU A 1 334 ? 7.673 35.406 17.982 1.00 13.44 335 LEU A CA 1
ATOM 2761 C C . LEU A 1 334 ? 7.141 35.277 19.426 1.00 13.97 335 LEU A C 1
ATOM 2762 O O . LEU A 1 334 ? 7.846 35.624 20.384 1.00 13.77 335 LEU A O 1
ATOM 2767 N N . PRO A 1 335 ? 5.880 34.827 19.587 1.00 14.61 336 PRO A N 1
ATOM 2768 C CA . PRO A 1 335 ? 5.301 34.643 20.934 1.00 15.04 336 PRO A CA 1
ATOM 2769 C C . PRO A 1 335 ? 6.092 33.759 21.886 1.00 15.43 336 PRO A C 1
ATOM 2770 O O . PRO A 1 335 ? 6.039 33.989 23.095 1.00 15.25 336 PRO A O 1
ATOM 2774 N N . ASP A 1 336 ? 6.819 32.768 21.363 1.00 16.36 337 ASP A N 1
ATOM 2775 C CA . ASP A 1 336 ? 7.687 31.938 22.219 1.00 17.06 337 ASP A CA 1
ATOM 2776 C C . ASP A 1 336 ? 9.075 32.541 22.474 1.00 17.69 337 ASP A C 1
ATOM 2777 O O . ASP A 1 336 ? 9.920 31.891 23.084 1.00 17.33 337 ASP A O 1
ATOM 2782 N N . LYS A 1 337 ? 9.289 33.779 22.010 1.00 18.23 338 LYS A N 1
ATOM 2783 C CA . LYS A 1 337 ? 10.549 34.533 22.194 1.00 18.91 338 LYS A CA 1
ATOM 2784 C C . LYS A 1 337 ? 11.659 34.163 21.200 1.00 18.86 338 LYS A C 1
ATOM 2785 O O . LYS A 1 337 ? 12.720 34.800 21.185 1.00 18.74 338 LYS A O 1
ATOM 2791 N N . SER A 1 338 ? 11.428 33.137 20.382 1.00 18.17 339 SER A N 1
ATOM 2792 C CA . SER A 1 338 ? 12.329 32.850 19.258 1.00 17.40 339 SER A CA 1
ATOM 2793 C C . SER A 1 338 ? 12.226 33.942 18.169 1.00 16.72 339 SER A C 1
ATOM 2794 O O . SER A 1 338 ? 11.260 34.697 18.124 1.00 15.55 339 SER A O 1
ATOM 2797 N N . THR A 1 339 ? 13.237 34.040 17.312 1.00 16.32 340 THR A N 1
ATOM 2798 C CA . THR A 1 339 ? 13.235 35.053 16.254 1.00 16.11 340 THR A CA 1
ATOM 2799 C C . THR A 1 339 ? 13.115 34.441 14.847 1.00 16.24 340 THR A C 1
ATOM 2800 O O . THR A 1 339 ? 13.377 33.242 14.615 1.00 14.65 340 THR A O 1
ATOM 2804 N N . LYS A 1 340 ? 12.796 35.284 13.897 1.00 15.60 341 LYS A N 1
ATOM 2805 C CA . LYS A 1 340 ? 12.669 34.906 12.531 1.00 16.48 341 LYS A CA 1
ATOM 2806 C C . LYS A 1 340 ? 13.093 36.106 11.698 1.00 15.41 341 LYS A C 1
ATOM 2807 O O . LYS A 1 340 ? 12.862 37.196 12.079 1.00 14.49 341 LYS A O 1
ATOM 2813 N N . LYS A 1 341 ? 13.731 35.890 10.571 1.00 14.13 342 LYS A N 1
ATOM 2814 C CA . LYS A 1 341 ? 14.189 36.971 9.725 1.00 13.52 342 LYS A CA 1
ATOM 2815 C C . LYS A 1 341 ? 13.048 37.753 9.067 1.00 13.07 342 LYS A C 1
ATOM 2816 O O . LYS A 1 341 ? 12.175 37.171 8.501 1.00 12.32 342 LYS A O 1
ATOM 2822 N N . LEU A 1 342 ? 13.085 39.072 9.154 1.00 11.88 343 LEU A N 1
ATOM 2823 C CA . LEU A 1 342 ? 12.029 39.922 8.592 1.00 11.32 343 LEU A CA 1
ATOM 2824 C C . LEU A 1 342 ? 12.101 39.968 7.047 1.00 10.86 343 LEU A C 1
ATOM 2825 O O . LEU A 1 342 ? 13.182 40.141 6.484 1.00 10.63 343 LEU A O 1
ATOM 2830 N N . ASP A 1 343 ? 10.976 39.763 6.369 1.00 9.83 344 ASP A N 1
ATOM 2831 C CA . ASP A 1 343 ? 10.889 40.064 4.920 1.00 10.28 344 ASP A CA 1
ATOM 2832 C C . ASP A 1 343 ? 9.712 41.010 4.606 1.00 9.93 344 ASP A C 1
ATOM 2833 O O . ASP A 1 343 ? 8.918 41.292 5.509 1.00 8.35 344 ASP A O 1
ATOM 2838 N N . ILE A 1 344 ? 9.611 41.494 3.348 1.00 9.09 345 ILE A N 1
ATOM 2839 C CA . ILE A 1 344 ? 8.659 42.585 3.020 1.00 8.94 345 ILE A CA 1
ATOM 2840 C C . ILE A 1 344 ? 7.206 42.095 3.190 1.00 9.63 345 ILE A C 1
ATOM 2841 O O . ILE A 1 344 ? 6.345 42.834 3.696 1.00 8.58 345 ILE A O 1
ATOM 2846 N N . ASP A 1 345 ? 6.964 40.832 2.831 1.00 9.38 346 ASP A N 1
ATOM 2847 C CA . ASP A 1 345 ? 5.617 40.248 2.967 1.00 11.29 346 ASP A CA 1
ATOM 2848 C C . ASP A 1 345 ? 5.147 40.215 4.443 1.00 12.26 346 ASP A C 1
ATOM 2849 O O . ASP A 1 345 ? 4.008 40.621 4.781 1.00 11.04 346 ASP A O 1
ATOM 2854 N N . MET A 1 346 ? 6.024 39.690 5.305 1.00 11.62 347 MET A N 1
ATOM 2855 C CA . MET A 1 346 ? 5.817 39.674 6.738 1.00 13.30 347 MET A CA 1
ATOM 2856 C C . MET A 1 346 ? 5.595 41.072 7.324 1.00 11.87 347 MET A C 1
ATOM 2857 O O . MET A 1 346 ? 4.673 41.274 8.126 1.00 11.48 347 MET A O 1
ATOM 2862 N N . LEU A 1 347 ? 6.458 42.016 6.952 1.00 10.25 348 LEU A N 1
ATOM 2863 C CA . LEU A 1 347 ? 6.311 43.413 7.410 1.00 9.50 348 LEU A CA 1
ATOM 2864 C C . LEU A 1 347 ? 4.958 44.027 7.010 1.00 9.77 348 LEU A C 1
ATOM 2865 O O . LEU A 1 347 ? 4.393 44.807 7.780 1.00 10.61 348 LEU A O 1
ATOM 2870 N N . GLY A 1 348 ? 4.489 43.738 5.794 1.00 9.62 349 GLY A N 1
ATOM 2871 C CA . GLY A 1 348 ? 3.155 44.190 5.320 1.00 10.26 349 GLY A CA 1
ATOM 2872 C C . GLY A 1 348 ? 2.078 43.660 6.243 1.00 10.30 349 GLY A C 1
ATOM 2873 O O . GLY A 1 348 ? 1.191 44.410 6.687 1.00 10.04 349 GLY A O 1
ATOM 2874 N N . ASN A 1 349 ? 2.150 42.357 6.544 1.00 10.27 350 ASN A N 1
ATOM 2875 C CA . ASN A 1 349 ? 1.201 41.749 7.475 1.00 10.85 350 ASN A CA 1
ATOM 2876 C C . ASN A 1 349 ? 1.314 42.249 8.922 1.00 10.67 350 ASN A C 1
ATOM 2877 O O . ASN A 1 349 ? 0.311 42.354 9.609 1.00 9.57 350 ASN A O 1
ATOM 2882 N N . MET A 1 350 ? 2.526 42.565 9.378 1.00 10.58 351 MET A N 1
ATOM 2883 C CA . MET A 1 350 ? 2.727 43.111 10.721 1.00 12.54 351 MET A CA 1
ATOM 2884 C C . MET A 1 350 ? 2.176 44.525 10.834 1.00 12.15 351 MET A C 1
ATOM 2885 O O . MET A 1 350 ? 1.627 44.911 11.870 1.00 11.61 351 MET A O 1
ATOM 2890 N N . MET A 1 351 ? 2.276 45.276 9.760 1.00 11.62 352 MET A N 1
ATOM 2891 C CA . MET A 1 351 ? 1.916 46.681 9.751 1.00 11.32 352 MET A CA 1
ATOM 2892 C C . MET A 1 351 ? 0.417 46.945 9.636 1.00 11.55 352 MET A C 1
ATOM 2893 O O . MET A 1 351 ? -0.067 47.881 10.195 1.00 11.24 352 MET A O 1
ATOM 2898 N N . GLU A 1 352 ? -0.269 46.117 8.877 1.00 11.89 353 GLU A N 1
ATOM 2899 C CA . GLU A 1 352 ? -1.644 46.389 8.533 1.00 12.06 353 GLU A CA 1
ATOM 2900 C C . GLU A 1 352 ? -2.560 46.603 9.706 1.00 11.15 353 GLU A C 1
ATOM 2901 O O . GLU A 1 352 ? -3.233 47.572 9.728 1.00 11.93 353 GLU A O 1
ATOM 2907 N N . ALA A 1 353 ? -2.533 45.761 10.719 1.00 10.33 354 ALA A N 1
ATOM 2908 C CA . ALA A 1 353 ? -2.158 44.353 10.688 1.00 10.17 354 ALA A CA 1
ATOM 2909 C C . ALA A 1 353 ? -3.180 43.359 10.144 1.00 10.19 354 ALA A C 1
ATOM 2910 O O . ALA A 1 353 ? -4.347 43.555 10.282 1.00 9.54 354 ALA A O 1
ATOM 2912 N N . SER A 1 354 ? -2.685 42.282 9.552 1.00 9.67 355 SER A N 1
ATOM 2913 C CA . SER A 1 354 ? -3.477 41.097 9.245 1.00 9.16 355 SER A CA 1
ATOM 2914 C C . SER A 1 354 ? -3.377 39.967 10.267 1.00 9.05 355 SER A C 1
ATOM 2915 O O . SER A 1 354 ? -2.500 39.948 11.085 1.00 9.90 355 SER A O 1
ATOM 2918 N N . VAL A 1 355 ? -4.294 39.015 10.178 1.00 8.16 356 VAL A N 1
ATOM 2919 C CA . VAL A 1 355 ? -4.215 37.804 11.008 1.00 8.26 356 VAL A CA 1
ATOM 2920 C C . VAL A 1 355 ? -2.975 36.960 10.696 1.00 9.21 356 VAL A C 1
ATOM 2921 O O . VAL A 1 355 ? -2.692 35.989 11.407 1.00 9.33 356 VAL A O 1
ATOM 2925 N N . LEU A 1 356 ? -2.254 37.318 9.635 1.00 9.75 357 LEU A N 1
ATOM 2926 C CA . LEU A 1 356 ? -0.983 36.657 9.280 1.00 10.83 357 LEU A CA 1
ATOM 2927 C C . LEU A 1 356 ? 0.249 37.256 9.974 1.00 11.35 357 LEU A C 1
ATOM 2928 O O . LEU A 1 356 ? 1.348 36.729 9.815 1.00 11.11 357 LEU A O 1
ATOM 2933 N N . SER A 1 357 ? 0.078 38.352 10.719 1.00 9.86 358 SER A N 1
ATOM 2934 C CA . SER A 1 357 ? 1.149 38.887 11.561 1.00 10.36 358 SER A CA 1
ATOM 2935 C C . SER A 1 357 ? 1.756 37.799 12.421 1.00 10.51 358 SER A C 1
ATOM 2936 O O . SER A 1 357 ? 1.025 36.984 12.981 1.00 9.81 358 SER A O 1
ATOM 2939 N N . PRO A 1 358 ? 3.061 37.782 12.562 1.00 10.85 359 PRO A N 1
ATOM 2940 C CA . PRO A 1 358 ? 3.715 36.770 13.371 1.00 11.33 359 PRO A CA 1
ATOM 2941 C C . PRO A 1 358 ? 3.587 37.008 14.847 1.00 11.30 359 PRO A C 1
ATOM 2942 O O . PRO A 1 358 ? 3.753 36.096 15.584 1.00 10.13 359 PRO A O 1
ATOM 2946 N N . ASN A 1 359 ? 3.242 38.210 15.261 1.00 11.74 360 ASN A N 1
ATOM 2947 C CA . ASN A 1 359 ? 3.115 38.495 16.672 1.00 11.62 360 ASN A CA 1
ATOM 2948 C C . ASN A 1 359 ? 2.294 39.734 16.936 1.00 12.01 360 ASN A C 1
ATOM 2949 O O . ASN A 1 359 ? 2.768 40.816 17.042 1.00 11.95 360 ASN A O 1
ATOM 2954 N N . ARG A 1 360 ? 1.012 39.521 17.008 1.00 12.29 361 ARG A N 1
ATOM 2955 C CA . ARG A 1 360 ? 0.068 40.573 17.058 1.00 12.67 361 ARG A CA 1
ATOM 2956 C C . ARG A 1 360 ? 0.071 41.187 18.434 1.00 12.43 361 ARG A C 1
ATOM 2957 O O . ARG A 1 360 ? -0.035 42.359 18.563 1.00 11.61 361 ARG A O 1
ATOM 2965 N N . ASP A 1 361 ? 0.273 40.377 19.455 1.00 10.62 362 ASP A N 1
ATOM 2966 C CA . ASP A 1 361 ? 0.430 40.881 20.795 1.00 10.83 362 ASP A CA 1
ATOM 2967 C C . ASP A 1 361 ? 1.509 41.939 20.903 1.00 10.03 362 ASP A C 1
ATOM 2968 O O . ASP A 1 361 ? 1.339 42.907 21.593 1.00 9.96 362 ASP A O 1
ATOM 2973 N N . LEU A 1 362 ? 2.614 41.732 20.224 1.00 8.91 363 LEU A N 1
ATOM 2974 C CA . LEU A 1 362 ? 3.791 42.610 20.316 1.00 9.38 363 LEU A CA 1
ATOM 2975 C C . LEU A 1 362 ? 3.786 43.795 19.357 1.00 8.84 363 LEU A C 1
ATOM 2976 O O . LEU A 1 362 ? 4.248 44.890 19.722 1.00 8.54 363 LEU A O 1
ATOM 2981 N N . TYR A 1 363 ? 3.310 43.563 18.126 1.00 8.47 364 TYR A N 1
ATOM 2982 C CA . TYR A 1 363 ? 3.423 44.547 17.045 1.00 9.20 364 TYR A CA 1
ATOM 2983 C C . TYR A 1 363 ? 2.107 45.293 16.803 1.00 9.07 364 TYR A C 1
ATOM 2984 O O . TYR A 1 363 ? 2.084 46.297 16.095 1.00 8.51 364 TYR A O 1
ATOM 2993 N N . GLY A 1 364 ? 1.036 44.814 17.445 1.00 9.94 365 GLY A N 1
ATOM 2994 C CA . GLY A 1 364 ? -0.273 45.455 17.397 1.00 10.70 365 GLY A CA 1
ATOM 2995 C C . GLY A 1 364 ? -0.879 45.504 16.002 1.00 11.34 365 GLY A C 1
ATOM 2996 O O . GLY A 1 364 ? -0.679 44.586 15.203 1.00 13.19 365 GLY A O 1
ATOM 2997 N N . SER A 1 365 ? -1.629 46.566 15.709 1.00 11.30 366 SER A N 1
ATOM 2998 C CA . SER A 1 365 ? -2.212 46.748 14.358 1.00 11.05 366 SER A CA 1
ATOM 2999 C C . SER A 1 365 ? -2.151 48.213 14.024 1.00 11.14 366 SER A C 1
ATOM 3000 O O . SER A 1 365 ? -3.188 48.923 14.047 1.00 10.84 366 SER A O 1
ATOM 3003 N N . ILE A 1 366 ? -0.950 48.681 13.702 1.00 10.23 367 ILE A N 1
ATOM 3004 C CA . ILE A 1 366 ? -0.734 50.122 13.660 1.00 10.38 367 ILE A CA 1
ATOM 3005 C C . ILE A 1 366 ? -1.531 50.818 12.567 1.00 10.06 367 ILE A C 1
ATOM 3006 O O . ILE A 1 366 ? -2.175 51.826 12.849 1.00 10.85 367 ILE A O 1
ATOM 3011 N N . HIS A 1 367 ? -1.476 50.310 11.319 1.00 10.43 368 HIS A N 1
ATOM 3012 C CA . HIS A 1 367 ? -2.119 51.021 10.210 1.00 10.40 368 HIS A CA 1
ATOM 3013 C C . HIS A 1 367 ? -3.653 51.115 10.425 1.00 10.19 368 HIS A C 1
ATOM 3014 O O . HIS A 1 367 ? -4.251 52.197 10.276 1.00 9.38 368 HIS A O 1
ATOM 3021 N N . ASN A 1 368 ? -4.291 49.997 10.745 1.00 9.67 369 ASN A N 1
ATOM 3022 C CA . ASN A 1 368 ? -5.746 50.027 11.065 1.00 11.15 369 ASN A CA 1
ATOM 3023 C C . ASN A 1 368 ? -6.094 50.998 12.207 1.00 10.96 369 ASN A C 1
ATOM 3024 O O . ASN A 1 368 ? -7.090 51.744 12.145 1.00 11.96 369 ASN A O 1
ATOM 3029 N N . ASN A 1 369 ? -5.282 51.015 13.255 1.00 10.53 370 ASN A N 1
ATOM 3030 C CA . ASN A 1 369 ? -5.577 51.959 14.329 1.00 11.79 370 ASN A CA 1
ATOM 3031 C C . ASN A 1 369 ? -5.305 53.415 13.968 1.00 12.22 370 ASN A C 1
ATOM 3032 O O . ASN A 1 369 ? -5.916 54.304 14.565 1.00 13.19 370 ASN A O 1
ATOM 3037 N N . MET A 1 370 ? -4.402 53.668 13.015 1.00 11.31 371 MET A N 1
ATOM 3038 C CA . MET A 1 370 ? -4.187 55.061 12.545 1.00 12.73 371 MET A CA 1
ATOM 3039 C C . MET A 1 370 ? -5.467 55.636 11.937 1.00 12.82 371 MET A C 1
ATOM 3040 O O . MET A 1 370 ? -5.767 56.822 12.131 1.00 12.54 371 MET A O 1
ATOM 3045 N N . HIS A 1 371 ? -6.198 54.796 11.230 1.00 13.50 372 HIS A N 1
ATOM 3046 C CA . HIS A 1 371 ? -7.476 55.116 10.663 1.00 14.46 372 HIS A CA 1
ATOM 3047 C C . HIS A 1 371 ? -8.496 55.412 11.712 1.00 14.29 372 HIS A C 1
ATOM 3048 O O . HIS A 1 371 ? -9.147 56.410 11.653 1.00 15.28 372 HIS A O 1
ATOM 3055 N N . SER A 1 372 ? -8.592 54.542 12.689 1.00 14.17 373 SER A N 1
ATOM 3056 C CA . SER A 1 372 ? -9.444 54.747 13.839 1.00 14.56 373 SER A CA 1
ATOM 3057 C C . SER A 1 372 ? -9.235 56.046 14.591 1.00 14.05 373 SER A C 1
ATOM 3058 O O . SER A 1 372 ? -10.125 56.799 14.756 1.00 13.24 373 SER A O 1
ATOM 3061 N N . PHE A 1 373 ? -8.035 56.250 15.085 1.00 12.62 374 PHE A N 1
ATOM 3062 C CA . PHE A 1 373 ? -7.693 57.435 15.800 1.00 11.22 374 PHE A CA 1
ATOM 3063 C C . PHE A 1 373 ? -8.069 58.655 14.997 1.00 11.35 374 PHE A C 1
ATOM 3064 O O . PHE A 1 373 ? -8.664 59.546 15.514 1.00 11.78 374 PHE A O 1
ATOM 3072 N N . SER A 1 374 ? -7.716 58.638 13.721 1.00 10.99 375 SER A N 1
ATOM 3073 C CA . SER A 1 374 ? -7.924 59.795 12.848 1.00 11.16 375 SER A CA 1
ATOM 3074 C C . SER A 1 374 ? -9.406 60.053 12.541 1.00 11.97 375 SER A C 1
ATOM 3075 O O . SER A 1 374 ? -9.781 61.186 12.339 1.00 12.85 375 SER A O 1
ATOM 3078 N N . ALA A 1 375 ? -10.234 59.009 12.549 1.00 11.91 376 ALA A N 1
ATOM 3079 C CA . ALA A 1 375 ? -11.656 59.105 12.256 1.00 11.65 376 ALA A CA 1
ATOM 3080 C C . ALA A 1 375 ? -12.537 59.533 13.440 1.00 11.45 376 ALA A C 1
ATOM 3081 O O . ALA A 1 375 ? -13.725 59.824 13.235 1.00 11.46 376 ALA A O 1
ATOM 3083 N N . TYR A 1 376 ? -11.985 59.527 14.658 1.00 10.69 377 TYR A N 1
ATOM 3084 C CA . TYR A 1 376 ? -12.751 59.791 15.881 1.00 11.79 377 TYR A CA 1
ATOM 3085 C C . TYR A 1 376 ? -12.272 60.945 16.746 1.00 12.16 377 TYR A C 1
ATOM 3086 O O . TYR A 1 376 ? -12.619 61.008 17.937 1.00 12.05 377 TYR A O 1
ATOM 3095 N N . MET A 1 377 ? -11.492 61.859 16.183 1.00 12.70 378 MET A N 1
ATOM 3096 C CA . MET A 1 377 ? -10.971 62.986 16.960 1.00 13.35 378 MET A CA 1
ATOM 3097 C C . MET A 1 377 ? -12.042 63.918 17.527 1.00 12.38 378 MET A C 1
ATOM 3098 O O . MET A 1 377 ? -11.817 64.604 18.536 1.00 11.21 378 MET A O 1
ATOM 3103 N N . HIS A 1 378 ? -13.216 63.911 16.899 1.00 11.47 379 HIS A N 1
ATOM 3104 C CA . HIS A 1 378 ? -14.360 64.726 17.351 1.00 11.27 379 HIS A CA 1
ATOM 3105 C C . HIS A 1 378 ? -15.117 64.054 18.517 1.00 10.99 379 HIS A C 1
ATOM 3106 O O . HIS A 1 378 ? -15.898 64.708 19.218 1.00 12.21 379 HIS A O 1
ATOM 3113 N N . ASP A 1 379 ? -14.935 62.739 18.702 1.00 11.03 380 ASP A N 1
ATOM 3114 C CA . ASP A 1 379 ? -15.719 61.999 19.699 1.00 9.81 380 ASP A CA 1
ATOM 3115 C C . ASP A 1 379 ? -14.953 60.730 20.153 1.00 9.56 380 ASP A C 1
ATOM 3116 O O . ASP A 1 379 ? -15.445 59.619 19.960 1.00 8.72 380 ASP A O 1
ATOM 3121 N N . PRO A 1 380 ? -13.744 60.901 20.741 1.00 9.05 381 PRO A N 1
ATOM 3122 C CA . PRO A 1 380 ? -12.923 59.732 21.074 1.00 9.03 381 PRO A CA 1
ATOM 3123 C C . PRO A 1 380 ? -13.449 58.834 22.192 1.00 9.60 381 PRO A C 1
ATOM 3124 O O . PRO A 1 380 ? -13.018 57.680 22.289 1.00 10.21 381 PRO A O 1
ATOM 3128 N N . GLU A 1 381 ? -14.367 59.346 23.021 1.00 9.41 382 GLU A N 1
ATOM 3129 C CA . GLU A 1 381 ? -14.948 58.560 24.102 1.00 10.93 382 GLU A CA 1
ATOM 3130 C C . GLU A 1 381 ? -16.475 58.415 24.011 1.00 10.06 382 GLU A C 1
ATOM 3131 O O . GLU A 1 381 ? -17.117 58.068 25.011 1.00 9.44 382 GLU A O 1
ATOM 3137 N N . HIS A 1 382 ? -17.044 58.665 22.829 1.00 9.90 383 HIS A N 1
ATOM 3138 C CA . HIS A 1 382 ? -18.496 58.542 22.583 1.00 10.82 383 HIS A CA 1
ATOM 3139 C C . HIS A 1 382 ? -19.385 59.519 23.426 1.00 11.13 383 HIS A C 1
ATOM 3140 O O . HIS A 1 382 ? -20.596 59.288 23.601 1.00 11.35 383 HIS A O 1
ATOM 3147 N N . ARG A 1 383 ? -18.814 60.600 23.914 1.00 10.55 384 ARG A N 1
ATOM 3148 C CA . ARG A 1 383 ? -19.579 61.567 24.643 1.00 11.74 384 ARG A CA 1
ATOM 3149 C C . ARG A 1 383 ? -20.694 62.192 23.836 1.00 10.85 384 ARG A C 1
ATOM 3150 O O . ARG A 1 383 ? -21.673 62.633 24.385 1.00 10.15 384 ARG A O 1
ATOM 3158 N N . TYR A 1 384 ? -20.472 62.294 22.537 1.00 10.76 385 TYR A N 1
ATOM 3159 C CA . TYR A 1 384 ? -21.374 62.994 21.630 1.00 10.78 385 TYR A CA 1
ATOM 3160 C C . TYR A 1 384 ? -22.245 62.089 20.799 1.00 9.82 385 TYR A C 1
ATOM 3161 O O . TYR A 1 384 ? -22.932 62.597 19.946 1.00 9.66 385 TYR A O 1
ATOM 3170 N N . LEU A 1 385 ? -22.208 60.767 21.030 1.00 8.11 386 LEU A N 1
ATOM 3171 C CA . LEU A 1 385 ? -23.041 59.825 20.260 1.00 8.15 386 LEU A CA 1
ATOM 3172 C C . LEU A 1 385 ? -22.818 59.959 18.741 1.00 8.49 386 LEU A C 1
ATOM 3173 O O . LEU A 1 385 ? -23.748 59.828 17.949 1.00 8.56 386 LEU A O 1
ATOM 3178 N N . GLU A 1 386 ? -21.588 60.235 18.358 1.00 8.97 387 GLU A N 1
ATOM 3179 C CA . GLU A 1 386 ? -21.223 60.337 16.941 1.00 10.40 387 GLU A CA 1
ATOM 3180 C C . GLU A 1 386 ? -20.424 59.108 16.480 1.00 10.91 387 GLU A C 1
ATOM 3181 O O . GLU A 1 386 ? -19.805 58.405 17.289 1.00 10.23 387 GLU A O 1
ATOM 3187 N N . SER A 1 387 ? -20.432 58.912 15.162 1.00 11.70 388 SER A N 1
ATOM 3188 C CA . SER A 1 387 ? -19.720 57.853 14.486 1.00 12.28 388 SER A CA 1
ATOM 3189 C C . SER A 1 387 ? -18.406 58.347 13.839 1.00 12.12 388 SER A C 1
ATOM 3190 O O . SER A 1 387 ? -17.952 59.481 14.086 1.00 11.12 388 SER A O 1
ATOM 3193 N N . PHE A 1 388 ? -17.798 57.491 13.012 1.00 11.42 389 PHE A N 1
ATOM 3194 C CA . PHE A 1 388 ? -16.467 57.735 12.410 1.00 10.33 389 PHE A CA 1
ATOM 3195 C C . PHE A 1 388 ? -16.492 58.638 11.152 1.00 10.58 389 PHE A C 1
ATOM 3196 O O . PHE A 1 388 ? -17.493 58.660 10.404 1.00 9.84 389 PHE A O 1
ATOM 3204 N N . GLY A 1 389 ? -15.412 59.389 10.925 1.00 9.83 390 GLY A N 1
ATOM 3205 C CA . GLY A 1 389 ? -15.241 60.160 9.692 1.00 9.90 390 GLY A CA 1
ATOM 3206 C C . GLY A 1 389 ? -14.961 59.269 8.498 1.00 9.98 390 GLY A C 1
ATOM 3207 O O . GLY A 1 389 ? -14.778 58.017 8.641 1.00 10.23 390 GLY A O 1
ATOM 3208 N N . VAL A 1 390 ? -14.905 59.890 7.319 1.00 9.70 391 VAL A N 1
ATOM 3209 C CA . VAL A 1 390 ? -14.698 59.146 6.042 1.00 10.16 391 VAL A CA 1
ATOM 3210 C C . VAL A 1 390 ? -13.385 58.313 5.988 1.00 11.00 391 VAL A C 1
ATOM 3211 O O . VAL A 1 390 ? -13.302 57.294 5.293 1.00 11.45 391 VAL A O 1
ATOM 3215 N N . ILE A 1 391 ? -12.381 58.740 6.725 1.00 11.92 392 ILE A N 1
ATOM 3216 C CA . ILE A 1 391 ? -11.101 58.040 6.737 1.00 13.23 392 ILE A CA 1
ATOM 3217 C C . ILE A 1 391 ? -11.272 56.571 7.219 1.00 12.97 392 ILE A C 1
ATOM 3218 O O . ILE A 1 391 ? -10.429 55.727 6.931 1.00 12.64 392 ILE A O 1
ATOM 3223 N N . ALA A 1 392 ? -12.362 56.251 7.928 1.00 13.24 393 ALA A N 1
ATOM 3224 C CA . ALA A 1 392 ? -12.618 54.879 8.406 1.00 13.46 393 ALA A CA 1
ATOM 3225 C C . ALA A 1 392 ? -13.469 53.966 7.526 1.00 13.64 393 ALA A C 1
ATOM 3226 O O . ALA A 1 392 ? -13.943 52.944 7.984 1.00 15.22 393 ALA A O 1
ATOM 3228 N N . ASP A 1 393 ? -13.693 54.331 6.266 1.00 14.13 394 ASP A N 1
ATOM 3229 C CA . ASP A 1 393 ? -14.472 53.488 5.370 1.00 13.19 394 ASP A CA 1
ATOM 3230 C C . ASP A 1 393 ? -13.661 53.373 4.095 1.00 12.49 394 ASP A C 1
ATOM 3231 O O . ASP A 1 393 ? -13.215 54.383 3.572 1.00 10.48 394 ASP A O 1
ATOM 3236 N N . GLU A 1 394 ? -13.425 52.151 3.629 1.00 11.32 395 GLU A N 1
ATOM 3237 C CA A GLU A 1 394 ? -12.503 51.937 2.497 0.40 12.21 395 GLU A CA 1
ATOM 3238 C CA B GLU A 1 394 ? -12.506 51.911 2.497 0.60 12.81 395 GLU A CA 1
ATOM 3239 C C . GLU A 1 394 ? -12.999 52.531 1.185 1.00 11.16 395 GLU A C 1
ATOM 3240 O O . GLU A 1 394 ? -12.209 52.776 0.263 1.00 11.65 395 GLU A O 1
ATOM 3251 N N . ALA A 1 395 ? -14.308 52.758 1.093 1.00 9.69 396 ALA A N 1
ATOM 3252 C CA . ALA A 1 395 ? -14.890 53.319 -0.121 1.00 9.36 396 ALA A CA 1
ATOM 3253 C C . ALA A 1 395 ? -14.760 54.851 -0.175 1.00 9.56 396 ALA A C 1
ATOM 3254 O O . ALA A 1 395 ? -14.844 55.458 -1.238 1.00 10.96 396 ALA A O 1
ATOM 3256 N N . THR A 1 396 ? -14.555 55.455 0.972 1.00 9.50 397 THR A N 1
ATOM 3257 C CA . THR A 1 396 ? -14.508 56.903 1.125 1.00 9.81 397 THR A CA 1
ATOM 3258 C C . THR A 1 396 ? -13.147 57.513 1.560 1.00 10.56 397 THR A C 1
ATOM 3259 O O . THR A 1 396 ? -12.926 58.662 1.387 1.00 11.20 397 THR A O 1
ATOM 3263 N N . THR A 1 397 ? -12.299 56.695 2.147 1.00 11.03 398 THR A N 1
ATOM 3264 C CA . THR A 1 397 ? -11.060 57.081 2.749 1.00 11.75 398 THR A CA 1
ATOM 3265 C C . THR A 1 397 ? -10.128 57.905 1.867 1.00 10.91 398 THR A C 1
ATOM 3266 O O . THR A 1 397 ? -9.616 58.869 2.307 1.00 11.32 398 THR A O 1
ATOM 3270 N N . MET A 1 398 ? -9.969 57.513 0.621 1.00 10.79 399 MET A N 1
ATOM 3271 C CA . MET A 1 398 ? -9.155 58.223 -0.334 1.00 10.01 399 MET A CA 1
ATOM 3272 C C . MET A 1 398 ? -9.563 59.658 -0.626 1.00 10.75 399 MET A C 1
ATOM 3273 O O . MET A 1 398 ? -8.774 60.399 -1.115 1.00 9.46 399 MET A O 1
ATOM 3278 N N . ARG A 1 399 ? -10.825 60.013 -0.348 1.00 10.97 400 ARG A N 1
ATOM 3279 C CA . ARG A 1 399 ? -11.288 61.418 -0.446 1.00 10.55 400 ARG A CA 1
ATOM 3280 C C . ARG A 1 399 ? -10.567 62.348 0.503 1.00 10.39 400 ARG A C 1
ATOM 3281 O O . ARG A 1 399 ? -10.469 63.535 0.216 1.00 10.62 400 ARG A O 1
ATOM 3289 N N . ASP A 1 400 ? -10.141 61.848 1.663 1.00 10.66 401 ASP A N 1
ATOM 3290 C CA . ASP A 1 400 ? -9.605 62.721 2.711 1.00 11.55 401 ASP A CA 1
ATOM 3291 C C . ASP A 1 400 ? -8.083 62.976 2.500 1.00 10.85 401 ASP A C 1
ATOM 3292 O O . ASP A 1 400 ? -7.341 62.021 2.387 1.00 10.82 401 ASP A O 1
ATOM 3297 N N . PRO A 1 401 ? -7.641 64.249 2.429 1.00 10.98 402 PRO A N 1
ATOM 3298 C CA . PRO A 1 401 ? -6.189 64.545 2.345 1.00 10.56 402 PRO A CA 1
ATOM 3299 C C . PRO A 1 401 ? -5.347 63.848 3.402 1.00 10.95 402 PRO A C 1
ATOM 3300 O O . PRO A 1 401 ? -4.159 63.528 3.138 1.00 10.47 402 PRO A O 1
ATOM 3304 N N . PHE A 1 402 ? -5.916 63.628 4.600 1.00 9.90 403 PHE A N 1
ATOM 3305 C CA . PHE A 1 402 ? -5.158 62.986 5.666 1.00 10.99 403 PHE A CA 1
ATOM 3306 C C . PHE A 1 402 ? -4.852 61.483 5.433 1.00 10.68 403 PHE A C 1
ATOM 3307 O O . PHE A 1 402 ? -3.851 60.960 5.937 1.00 10.10 403 PHE A O 1
ATOM 3315 N N . PHE A 1 403 ? -5.706 60.796 4.685 1.00 10.77 404 PHE A N 1
ATOM 3316 C CA . PHE A 1 403 ? -5.391 59.438 4.216 1.00 10.94 404 PHE A CA 1
ATOM 3317 C C . PHE A 1 403 ? -3.955 59.364 3.696 1.00 10.13 404 PHE A C 1
ATOM 3318 O O . PHE A 1 403 ? -3.248 58.414 4.010 1.00 10.65 404 PHE A O 1
ATOM 3326 N N . TYR A 1 404 ? -3.544 60.347 2.890 1.00 10.44 405 TYR A N 1
ATOM 3327 C CA . TYR A 1 404 ? -2.212 60.336 2.247 1.00 11.57 405 TYR A CA 1
ATOM 3328 C C . TYR A 1 404 ? -1.062 60.571 3.244 1.00 11.21 405 TYR A C 1
ATOM 3329 O O . TYR A 1 404 ? 0.034 60.051 3.052 1.00 11.75 405 TYR A O 1
ATOM 3338 N N . ARG A 1 405 ? -1.302 61.393 4.260 1.00 10.65 406 ARG A N 1
ATOM 3339 C CA . ARG A 1 405 ? -0.319 61.575 5.343 1.00 10.69 406 ARG A CA 1
ATOM 3340 C C . ARG A 1 405 ? -0.138 60.257 6.132 1.00 9.86 406 ARG A C 1
ATOM 3341 O O . ARG A 1 405 ? 0.995 59.837 6.435 1.00 9.86 406 ARG A O 1
ATOM 3349 N N . VAL A 1 406 ? -1.239 59.587 6.427 1.00 10.18 407 VAL A N 1
ATOM 3350 C CA . VAL A 1 406 ? -1.175 58.269 7.093 1.00 10.13 407 VAL A CA 1
ATOM 3351 C C . VAL A 1 406 ? -0.344 57.299 6.218 1.00 11.11 407 VAL A C 1
ATOM 3352 O O . VAL A 1 406 ? 0.608 56.684 6.683 1.00 11.30 407 VAL A O 1
ATOM 3356 N N . HIS A 1 407 ? -0.674 57.212 4.934 1.00 10.89 408 HIS A N 1
ATOM 3357 C CA . HIS A 1 407 ? 0.001 56.268 4.071 1.00 11.79 408 HIS A CA 1
ATOM 3358 C C . HIS A 1 407 ? 1.408 56.661 3.680 1.00 11.42 408 HIS A C 1
ATOM 3359 O O . HIS A 1 407 ? 2.216 55.776 3.391 1.00 12.36 408 HIS A O 1
ATOM 3366 N N . ALA A 1 408 ? 1.698 57.966 3.635 1.00 9.76 409 ALA A N 1
ATOM 3367 C CA . ALA A 1 408 ? 3.086 58.414 3.508 1.00 10.09 409 ALA A CA 1
ATOM 3368 C C . ALA A 1 408 ? 3.931 57.868 4.665 1.00 10.61 409 ALA A C 1
ATOM 3369 O O . ALA A 1 408 ? 5.098 57.471 4.435 1.00 11.37 409 ALA A O 1
ATOM 3371 N N . TRP A 1 409 ? 3.396 57.883 5.897 1.00 10.02 410 TRP A N 1
ATOM 3372 C CA . TRP A 1 409 ? 4.178 57.318 7.010 1.00 10.50 410 TRP A CA 1
ATOM 3373 C C . TRP A 1 409 ? 4.350 55.793 6.916 1.00 10.02 410 TRP A C 1
ATOM 3374 O O . TRP A 1 409 ? 5.463 55.261 7.074 1.00 8.80 410 TRP A O 1
ATOM 3385 N N . VAL A 1 410 ? 3.257 55.089 6.629 1.00 9.68 411 VAL A N 1
ATOM 3386 C CA . VAL A 1 410 ? 3.317 53.642 6.446 1.00 11.12 411 VAL A CA 1
ATOM 3387 C C . VAL A 1 410 ? 4.323 53.298 5.331 1.00 12.15 411 VAL A C 1
ATOM 3388 O O . VAL A 1 410 ? 5.146 52.377 5.488 1.00 12.66 411 VAL A O 1
ATOM 3392 N N . ASP A 1 411 ? 4.270 54.031 4.212 1.00 12.60 412 ASP A N 1
ATOM 3393 C CA . ASP A 1 411 ? 5.227 53.817 3.116 1.00 13.64 412 ASP A CA 1
ATOM 3394 C C . ASP A 1 411 ? 6.662 54.116 3.582 1.00 13.58 412 ASP A C 1
ATOM 3395 O O . ASP A 1 411 ? 7.586 53.376 3.257 1.00 12.43 412 ASP A O 1
ATOM 3400 N N . ASP A 1 412 ? 6.838 55.193 4.353 1.00 13.31 413 ASP A N 1
ATOM 3401 C CA . ASP A 1 412 ? 8.153 55.489 4.919 1.00 13.92 413 ASP A CA 1
ATOM 3402 C C . ASP A 1 412 ? 8.741 54.363 5.788 1.00 13.54 413 ASP A C 1
ATOM 3403 O O . ASP A 1 412 ? 9.977 54.115 5.775 1.00 13.04 413 ASP A O 1
ATOM 3408 N N . ILE A 1 413 ? 7.868 53.690 6.536 1.00 13.17 414 ILE A N 1
ATOM 3409 C CA . ILE A 1 413 ? 8.228 52.494 7.305 1.00 12.88 414 ILE A CA 1
ATOM 3410 C C . ILE A 1 413 ? 8.726 51.370 6.366 1.00 12.21 414 ILE A C 1
ATOM 3411 O O . ILE A 1 413 ? 9.808 50.790 6.569 1.00 11.28 414 ILE A O 1
ATOM 3416 N N . PHE A 1 414 ? 7.948 51.079 5.330 1.00 11.31 415 PHE A N 1
ATOM 3417 C CA . PHE A 1 414 ? 8.385 50.086 4.346 1.00 10.83 415 PHE A CA 1
ATOM 3418 C C . PHE A 1 414 ? 9.708 50.462 3.642 1.00 10.53 415 PHE A C 1
ATOM 3419 O O . PHE A 1 414 ? 10.555 49.603 3.374 1.00 9.02 415 PHE A O 1
ATOM 3427 N N . GLN A 1 415 ? 9.860 51.752 3.322 1.00 10.43 416 GLN A N 1
ATOM 3428 C CA . GLN A 1 415 ? 11.082 52.251 2.661 1.00 9.62 416 GLN A CA 1
ATOM 3429 C C . GLN A 1 415 ? 12.281 52.134 3.599 1.00 9.61 416 GLN A C 1
ATOM 3430 O O . GLN A 1 415 ? 13.397 51.822 3.146 1.00 9.74 416 GLN A O 1
ATOM 3436 N N . SER A 1 416 ? 12.072 52.349 4.901 1.00 9.68 417 SER A N 1
ATOM 3437 C CA . SER A 1 416 ? 13.178 52.193 5.864 1.00 10.15 417 SER A CA 1
ATOM 3438 C C . SER A 1 416 ? 13.700 50.730 5.845 1.00 9.40 417 SER A C 1
ATOM 3439 O O . SER A 1 416 ? 14.885 50.457 6.031 1.00 8.80 417 SER A O 1
ATOM 3442 N N . PHE A 1 417 ? 12.784 49.789 5.629 1.00 10.05 418 PHE A N 1
ATOM 3443 C CA . PHE A 1 417 ? 13.141 48.378 5.494 1.00 9.15 418 PHE A CA 1
ATOM 3444 C C . PHE A 1 417 ? 13.897 48.191 4.161 1.00 10.03 418 PHE A C 1
ATOM 3445 O O . PHE A 1 417 ? 14.980 47.607 4.153 1.00 9.53 418 PHE A O 1
ATOM 3453 N N . LYS A 1 418 ? 13.352 48.737 3.053 1.00 9.97 419 LYS A N 1
ATOM 3454 C CA . LYS A 1 418 ? 13.990 48.595 1.704 1.00 10.99 419 LYS A CA 1
ATOM 3455 C C . LYS A 1 418 ? 15.371 49.226 1.600 1.00 11.68 419 LYS A C 1
ATOM 3456 O O . LYS A 1 418 ? 16.209 48.789 0.790 1.00 11.97 419 LYS A O 1
ATOM 3462 N N . GLU A 1 419 ? 15.585 50.266 2.411 1.00 12.54 420 GLU A N 1
ATOM 3463 C CA . GLU A 1 419 ? 16.822 51.056 2.396 1.00 13.92 420 GLU A CA 1
ATOM 3464 C C . GLU A 1 419 ? 17.865 50.546 3.387 1.00 13.62 420 GLU A C 1
ATOM 3465 O O . GLU A 1 419 ? 18.968 51.093 3.475 1.00 14.58 420 GLU A O 1
ATOM 3471 N N . ALA A 1 420 ? 17.531 49.491 4.114 1.00 13.28 421 ALA A N 1
ATOM 3472 C CA . ALA A 1 420 ? 18.429 48.999 5.139 1.00 14.28 421 ALA A CA 1
ATOM 3473 C C . ALA A 1 420 ? 19.190 47.801 4.568 1.00 14.61 421 ALA A C 1
ATOM 3474 O O . ALA A 1 420 ? 18.586 46.779 4.289 1.00 14.09 421 ALA A O 1
ATOM 3476 N N . PRO A 1 421 ? 20.523 47.935 4.392 1.00 15.15 422 PRO A N 1
ATOM 3477 C CA . PRO A 1 421 ? 21.334 46.917 3.700 1.00 15.37 422 PRO A CA 1
ATOM 3478 C C . PRO A 1 421 ? 21.271 45.528 4.361 1.00 14.82 422 PRO A C 1
ATOM 3479 O O . PRO A 1 421 ? 21.358 44.499 3.657 1.00 15.05 422 PRO A O 1
ATOM 3483 N N . HIS A 1 422 ? 21.105 45.490 5.685 1.00 13.62 423 HIS A N 1
ATOM 3484 C CA . HIS A 1 422 ? 20.993 44.214 6.394 1.00 12.85 423 HIS A CA 1
ATOM 3485 C C . HIS A 1 422 ? 19.622 43.535 6.148 1.00 12.23 423 HIS A C 1
ATOM 3486 O O . HIS A 1 422 ? 19.456 42.342 6.429 1.00 11.61 423 HIS A O 1
ATOM 3493 N N . ASN A 1 423 ? 18.641 44.290 5.638 1.00 10.92 424 ASN A N 1
ATOM 3494 C CA . ASN A 1 423 ? 17.313 43.729 5.304 1.00 10.38 424 ASN A CA 1
ATOM 3495 C C . ASN A 1 423 ? 17.160 43.409 3.804 1.00 11.07 424 ASN A C 1
ATOM 3496 O O . ASN A 1 423 ? 16.609 42.363 3.419 1.00 11.06 424 ASN A O 1
ATOM 3501 N N . VAL A 1 424 ? 17.595 44.343 2.968 1.00 10.26 425 VAL A N 1
ATOM 3502 C CA . VAL A 1 424 ? 17.361 44.299 1.520 1.00 11.27 425 VAL A CA 1
ATOM 3503 C C . VAL A 1 424 ? 18.641 44.792 0.827 1.00 12.22 425 VAL A C 1
ATOM 3504 O O . VAL A 1 424 ? 19.177 45.875 1.125 1.00 12.70 425 VAL A O 1
ATOM 3508 N N . ARG A 1 425 ? 19.128 43.981 -0.089 1.00 12.20 426 ARG A N 1
ATOM 3509 C CA . ARG A 1 425 ? 20.305 44.308 -0.852 1.00 12.59 426 ARG A CA 1
ATOM 3510 C C . ARG A 1 425 ? 19.955 44.928 -2.215 1.00 12.12 426 ARG A C 1
ATOM 3511 O O . ARG A 1 425 ? 19.106 44.398 -2.945 1.00 11.72 426 ARG A O 1
ATOM 3519 N N . PRO A 1 426 ? 20.639 46.046 -2.573 1.00 11.77 427 PRO A N 1
ATOM 3520 C CA . PRO A 1 426 ? 20.470 46.604 -3.923 1.00 10.58 427 PRO A CA 1
ATOM 3521 C C . PRO A 1 426 ? 20.644 45.512 -4.987 1.00 9.82 427 PRO A C 1
ATOM 3522 O O . PRO A 1 426 ? 21.414 44.567 -4.804 1.00 9.16 427 PRO A O 1
ATOM 3526 N N . TYR A 1 427 ? 19.918 45.633 -6.085 1.00 8.66 428 TYR A N 1
ATOM 3527 C CA . TYR A 1 427 ? 20.084 44.705 -7.185 1.00 7.86 428 TYR A CA 1
ATOM 3528 C C . TYR A 1 427 ? 21.511 44.691 -7.759 1.00 8.22 428 TYR A C 1
ATOM 3529 O O . TYR A 1 427 ? 22.173 45.754 -7.879 1.00 6.69 428 TYR A O 1
ATOM 3538 N N . SER A 1 428 ? 22.004 43.490 -8.066 1.00 6.91 429 SER A N 1
ATOM 3539 C CA . SER A 1 428 ? 23.284 43.357 -8.727 1.00 7.59 429 SER A CA 1
ATOM 3540 C C . SER A 1 428 ? 23.080 43.527 -10.227 1.00 8.39 429 SER A C 1
ATOM 3541 O O . SER A 1 428 ? 21.926 43.488 -10.731 1.00 6.62 429 SER A O 1
ATOM 3544 N N . ARG A 1 429 ? 24.193 43.692 -10.946 1.00 8.29 430 ARG A N 1
ATOM 3545 C CA . ARG A 1 429 ? 24.126 43.793 -12.399 1.00 9.32 430 ARG A CA 1
ATOM 3546 C C . ARG A 1 429 ? 23.390 42.578 -12.975 1.00 9.38 430 ARG A C 1
ATOM 3547 O O . ARG A 1 429 ? 22.547 42.723 -13.858 1.00 9.77 430 ARG A O 1
ATOM 3555 N N . SER A 1 430 ? 23.683 41.384 -12.458 1.00 10.51 431 SER A N 1
ATOM 3556 C CA . SER A 1 430 ? 23.069 40.161 -12.989 1.00 11.28 431 SER A CA 1
ATOM 3557 C C . SER A 1 430 ? 21.569 40.125 -12.724 1.00 11.10 431 SER A C 1
ATOM 3558 O O . SER A 1 430 ? 20.840 39.538 -13.502 1.00 11.41 431 SER A O 1
ATOM 3561 N N . GLN A 1 431 ? 21.092 40.795 -11.666 1.00 10.57 432 GLN A N 1
ATOM 3562 C CA . GLN A 1 431 ? 19.647 40.924 -11.476 1.00 10.52 432 GLN A CA 1
ATOM 3563 C C . GLN A 1 431 ? 18.923 41.935 -12.352 1.00 10.35 432 GLN A C 1
ATOM 3564 O O . GLN A 1 431 ? 17.693 41.830 -12.494 1.00 11.61 432 GLN A O 1
ATOM 3570 N N . LEU A 1 432 ? 19.652 42.909 -12.897 1.00 9.56 433 LEU A N 1
ATOM 3571 C CA . LEU A 1 432 ? 19.070 44.001 -13.686 1.00 9.66 433 LEU A CA 1
ATOM 3572 C C . LEU A 1 432 ? 19.198 43.794 -15.199 1.00 10.16 433 LEU A C 1
ATOM 3573 O O . LEU A 1 432 ? 18.343 44.264 -15.966 1.00 9.91 433 LEU A O 1
ATOM 3578 N N . GLU A 1 433 ? 20.267 43.105 -15.616 1.00 9.79 434 GLU A N 1
ATOM 3579 C CA . GLU A 1 433 ? 20.615 42.947 -17.018 1.00 10.79 434 GLU A CA 1
ATOM 3580 C C . GLU A 1 433 ? 19.743 41.990 -17.753 1.00 10.26 434 GLU A C 1
ATOM 3581 O O . GLU A 1 433 ? 19.038 41.196 -17.157 1.00 11.07 434 GLU A O 1
ATOM 3587 N N . ASN A 1 434 ? 19.833 42.041 -19.077 1.00 10.63 435 ASN A N 1
ATOM 3588 C CA . ASN A 1 434 ? 19.203 41.057 -19.934 1.00 11.10 435 ASN A CA 1
ATOM 3589 C C . ASN A 1 434 ? 20.116 40.913 -21.137 1.00 11.28 435 ASN A C 1
ATOM 3590 O O . ASN A 1 434 ? 19.947 41.607 -22.142 1.00 10.48 435 ASN A O 1
ATOM 3595 N N . PRO A 1 435 ? 21.134 40.040 -21.009 1.00 12.52 436 PRO A N 1
ATOM 3596 C CA . PRO A 1 435 ? 22.212 39.918 -21.982 1.00 12.89 436 PRO A CA 1
ATOM 3597 C C . PRO A 1 435 ? 21.712 39.776 -23.418 1.00 12.72 436 PRO A C 1
ATOM 3598 O O . PRO A 1 435 ? 20.863 38.923 -23.699 1.00 13.45 436 PRO A O 1
ATOM 3602 N N . GLY A 1 436 ? 22.208 40.640 -24.298 1.00 12.49 437 GLY A N 1
ATOM 3603 C CA . GLY A 1 436 ? 21.881 40.574 -25.723 1.00 11.80 437 GLY A CA 1
ATOM 3604 C C . GLY A 1 436 ? 20.694 41.439 -26.139 1.00 12.27 437 GLY A C 1
ATOM 3605 O O . GLY A 1 436 ? 20.398 41.543 -27.329 1.00 11.90 437 GLY A O 1
ATOM 3606 N N . VAL A 1 437 ? 20.024 42.060 -25.170 1.00 11.60 438 VAL A N 1
ATOM 3607 C CA . VAL A 1 437 ? 18.826 42.857 -25.452 1.00 12.47 438 VAL A CA 1
ATOM 3608 C C . VAL A 1 437 ? 19.154 44.353 -25.310 1.00 12.45 438 VAL A C 1
ATOM 3609 O O . VAL A 1 437 ? 19.492 44.824 -24.219 1.00 12.18 438 VAL A O 1
ATOM 3613 N N . GLN A 1 438 ? 19.086 45.083 -26.423 1.00 12.49 439 GLN A N 1
ATOM 3614 C CA . GLN A 1 438 ? 19.436 46.501 -26.431 1.00 13.45 439 GLN A CA 1
ATOM 3615 C C . GLN A 1 438 ? 18.272 47.343 -26.902 1.00 12.62 439 GLN A C 1
ATOM 3616 O O . GLN A 1 438 ? 17.918 47.316 -28.093 1.00 12.98 439 GLN A O 1
ATOM 3622 N N . VAL A 1 439 ? 17.685 48.092 -25.972 1.00 12.34 440 VAL A N 1
ATOM 3623 C CA . VAL A 1 439 ? 16.607 49.042 -26.269 1.00 11.55 440 VAL A CA 1
ATOM 3624 C C . VAL A 1 439 ? 17.244 50.203 -27.028 1.00 11.26 440 VAL A C 1
ATOM 3625 O O . VAL A 1 439 ? 18.212 50.810 -26.552 1.00 11.45 440 VAL A O 1
ATOM 3629 N N . THR A 1 440 ? 16.753 50.471 -28.234 1.00 10.90 441 THR A N 1
ATOM 3630 C CA . THR A 1 440 ? 17.360 51.515 -29.059 1.00 10.81 441 THR A CA 1
ATOM 3631 C C . THR A 1 440 ? 16.525 52.798 -29.096 1.00 10.79 441 THR A C 1
ATOM 3632 O O . THR A 1 440 ? 17.062 53.888 -29.346 1.00 9.78 441 THR A O 1
ATOM 3636 N N . SER A 1 441 ? 15.210 52.672 -28.895 1.00 9.95 442 SER A N 1
ATOM 3637 C CA . SER A 1 441 ? 14.381 53.858 -28.739 1.00 10.50 442 SER A CA 1
ATOM 3638 C C . SER A 1 441 ? 13.085 53.518 -28.049 1.00 10.51 442 SER A C 1
ATOM 3639 O O . SER A 1 441 ? 12.615 52.363 -28.076 1.00 9.23 442 SER A O 1
ATOM 3642 N N . VAL A 1 442 ? 12.546 54.538 -27.397 1.00 10.34 443 VAL A N 1
ATOM 3643 C CA . VAL A 1 442 ? 11.249 54.467 -26.779 1.00 11.37 443 VAL A CA 1
ATOM 3644 C C . VAL A 1 442 ? 10.503 55.749 -27.135 1.00 11.38 443 VAL A C 1
ATOM 3645 O O . VAL A 1 442 ? 11.077 56.841 -27.088 1.00 12.07 443 VAL A O 1
ATOM 3649 N N . ALA A 1 443 ? 9.236 55.606 -27.524 1.00 10.81 444 ALA A N 1
ATOM 3650 C CA . ALA A 1 443 ? 8.388 56.733 -27.827 1.00 10.15 444 ALA A CA 1
ATOM 3651 C C . ALA A 1 443 ? 6.956 56.466 -27.344 1.00 10.33 444 ALA A C 1
ATOM 3652 O O . ALA A 1 443 ? 6.575 55.316 -27.058 1.00 9.54 444 ALA A O 1
ATOM 3654 N N . VAL A 1 444 ? 6.180 57.534 -27.197 1.00 10.56 445 VAL A N 1
ATOM 3655 C CA . VAL A 1 444 ? 4.730 57.410 -27.135 1.00 10.85 445 VAL A CA 1
ATOM 3656 C C . VAL A 1 444 ? 4.195 58.175 -28.321 1.00 11.52 445 VAL A C 1
ATOM 3657 O O . VAL A 1 444 ? 4.753 59.205 -28.705 1.00 11.13 445 VAL A O 1
ATOM 3661 N N . GLU A 1 445 ? 3.125 57.651 -28.903 1.00 12.78 446 GLU A N 1
ATOM 3662 C CA . GLU A 1 445 ? 2.441 58.284 -30.015 1.00 14.68 446 GLU A CA 1
ATOM 3663 C C . GLU A 1 445 ? 0.924 58.269 -29.831 1.00 15.31 446 GLU A C 1
ATOM 3664 O O . GLU A 1 445 ? 0.372 57.344 -29.267 1.00 13.32 446 GLU A O 1
ATOM 3670 N N . SER A 1 446 ? 0.268 59.306 -30.325 1.00 17.92 447 SER A N 1
ATOM 3671 C CA . SER A 1 446 ? -1.163 59.522 -30.109 1.00 19.94 447 SER A CA 1
ATOM 3672 C C . SER A 1 446 ? -1.798 59.717 -31.487 1.00 20.81 447 SER A C 1
ATOM 3673 O O . SER A 1 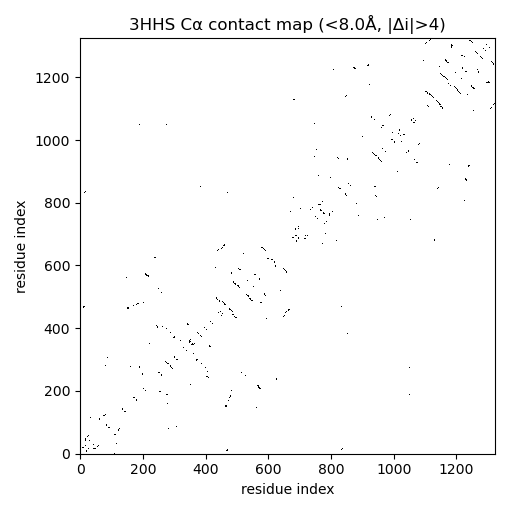446 ? -1.217 60.403 -32.309 1.00 20.63 447 SER A O 1
ATOM 3676 N N . ALA A 1 447 ? -2.970 59.121 -31.740 1.00 22.23 448 ALA A N 1
ATOM 3677 C CA . ALA A 1 447 ? -3.751 59.471 -32.939 1.00 23.87 448 ALA A CA 1
ATOM 3678 C C . ALA A 1 447 ? -4.224 60.911 -32.765 1.00 24.42 448 ALA A C 1
ATOM 3679 O O . ALA A 1 447 ? -4.855 61.240 -31.772 1.00 24.05 448 ALA A O 1
ATOM 3681 N N . GLY A 1 448 ? -3.862 61.770 -33.711 1.00 25.76 449 GLY A N 1
ATOM 3682 C CA . GLY A 1 448 ? -4.208 63.198 -33.630 1.00 26.70 449 GLY A CA 1
ATOM 3683 C C . GLY A 1 448 ? -3.233 63.957 -32.738 1.00 27.04 449 GLY A C 1
ATOM 3684 O O . GLY A 1 448 ? -3.434 65.152 -32.456 1.00 27.33 449 GLY A O 1
ATOM 3685 N N . GLY A 1 449 ? -2.165 63.286 -32.298 1.00 26.32 450 GLY A N 1
ATOM 3686 C CA . GLY A 1 449 ? -1.235 63.852 -31.330 1.00 25.67 450 GLY A CA 1
ATOM 3687 C C . GLY A 1 449 ? 0.223 64.009 -31.784 1.00 25.09 450 GLY A C 1
ATOM 3688 O O . GLY A 1 449 ? 0.575 63.639 -32.884 1.00 25.86 450 GLY A O 1
ATOM 3689 N N . GLN A 1 450 ? 1.077 64.570 -30.955 1.00 23.35 451 GLN A N 1
ATOM 3690 C CA . GLN A 1 450 ? 2.467 64.657 -31.326 1.00 22.98 451 GLN A CA 1
ATOM 3691 C C . GLN A 1 450 ? 3.179 63.428 -30.746 1.00 20.91 451 GLN A C 1
ATOM 3692 O O . GLN A 1 450 ? 2.786 62.948 -29.707 1.00 21.16 451 GLN A O 1
ATOM 3698 N N . GLN A 1 451 ? 4.249 62.957 -31.374 1.00 17.92 452 GLN A N 1
ATOM 3699 C CA . GLN A 1 451 ? 5.302 62.205 -30.711 1.00 16.45 452 GLN A CA 1
ATOM 3700 C C . GLN A 1 451 ? 5.772 62.647 -29.331 1.00 14.26 452 GLN A C 1
ATOM 3701 O O . GLN A 1 451 ? 6.192 63.739 -29.171 1.00 12.47 452 GLN A O 1
ATOM 3707 N N . ASN A 1 452 ? 5.701 61.757 -28.363 1.00 14.06 453 ASN A N 1
ATOM 3708 C CA . ASN A 1 452 ? 6.154 62.045 -26.972 1.00 14.28 453 ASN A CA 1
ATOM 3709 C C . ASN A 1 452 ? 5.366 63.100 -26.190 1.00 14.72 453 ASN A C 1
ATOM 3710 O O . ASN A 1 452 ? 5.902 63.774 -25.323 1.00 14.74 453 ASN A O 1
ATOM 3715 N N . VAL A 1 453 ? 4.064 63.185 -26.485 1.00 14.72 454 VAL A N 1
ATOM 3716 C CA . VAL A 1 453 ? 3.127 64.047 -25.771 1.00 14.38 454 VAL A CA 1
ATOM 3717 C C . VAL A 1 453 ? 1.933 63.195 -25.375 1.00 14.82 454 VAL A C 1
ATOM 3718 O O . VAL A 1 453 ? 1.386 62.499 -26.220 1.00 15.27 454 VAL A O 1
ATOM 3722 N N . LEU A 1 454 ? 1.561 63.235 -24.092 1.00 13.93 455 LEU A N 1
ATOM 3723 C CA . LEU A 1 454 ? 0.298 62.704 -23.615 1.00 15.11 455 LEU A CA 1
ATOM 3724 C C . LEU A 1 454 ? -0.662 63.879 -23.371 1.00 15.25 455 LEU A C 1
ATOM 3725 O O . LEU A 1 454 ? -0.255 64.911 -22.826 1.00 15.73 455 LEU A O 1
ATOM 3730 N N . ASN A 1 455 ? -1.906 63.730 -23.825 1.00 15.39 456 ASN A N 1
ATOM 3731 C CA . ASN A 1 455 ? -2.910 64.803 -23.776 1.00 14.91 456 ASN A CA 1
ATOM 3732 C C . ASN A 1 455 ? -4.056 64.419 -22.845 1.00 15.00 456 ASN A C 1
ATOM 3733 O O . ASN A 1 455 ? -4.656 63.346 -23.026 1.00 14.01 456 ASN A O 1
ATOM 3738 N N . THR A 1 456 ? -4.334 65.272 -21.846 1.00 13.23 457 THR A N 1
ATOM 3739 C CA . THR A 1 456 ? -5.390 65.007 -20.887 1.00 13.80 457 THR A CA 1
ATOM 3740 C C . THR A 1 456 ? -6.472 66.057 -21.121 1.00 13.76 457 THR A C 1
ATOM 3741 O O . THR A 1 456 ? -6.248 67.058 -21.801 1.00 13.70 457 THR A O 1
ATOM 3745 N N . PHE A 1 457 ? -7.656 65.794 -20.583 1.00 14.61 458 PHE A N 1
ATOM 3746 C CA . PHE A 1 457 ? -8.821 66.688 -20.714 1.00 13.89 458 PHE A CA 1
ATOM 3747 C C . PHE A 1 457 ? -9.820 66.281 -19.642 1.00 13.30 458 PHE A C 1
ATOM 3748 O O . PHE A 1 457 ? -9.547 65.375 -18.867 1.00 13.38 458 PHE A O 1
ATOM 3756 N N . TRP A 1 458 ? -10.971 66.948 -19.590 1.00 13.49 459 TRP A N 1
ATOM 3757 C CA . TRP A 1 458 ? -12.010 66.655 -18.597 1.00 13.46 459 TRP A CA 1
ATOM 3758 C C . TRP A 1 458 ? -13.205 66.041 -19.318 1.00 14.60 459 TRP A C 1
ATOM 3759 O O . TRP A 1 458 ? -13.550 66.493 -20.411 1.00 13.80 459 TRP A O 1
ATOM 3770 N N . MET A 1 459 ? -13.842 65.054 -18.678 1.00 15.12 460 MET A N 1
ATOM 3771 C CA . MET A 1 459 ? -15.003 64.359 -19.216 1.00 15.60 460 MET A CA 1
ATOM 3772 C C . MET A 1 459 ? -16.150 64.320 -18.203 1.00 14.88 460 MET A C 1
ATOM 3773 O O . MET A 1 459 ? -15.931 64.173 -16.988 1.00 14.54 460 MET A O 1
ATOM 3778 N N . GLN A 1 460 ? -17.378 64.460 -18.697 1.00 13.52 461 GLN A N 1
ATOM 3779 C CA . GLN A 1 460 ? -18.560 64.245 -17.851 1.00 13.21 461 GLN A CA 1
ATOM 3780 C C . GLN A 1 460 ? -19.218 62.899 -18.150 1.00 12.47 461 GLN A C 1
ATOM 3781 O O . GLN A 1 460 ? -19.578 62.611 -19.295 1.00 13.68 461 GLN A O 1
ATOM 3787 N N . SER A 1 461 ? -19.374 62.083 -17.119 1.00 12.54 462 SER A N 1
ATOM 3788 C CA B SER A 1 461 ? -19.940 60.755 -17.253 0.50 11.50 462 SER A CA 1
ATOM 3789 C C . SER A 1 461 ? -21.124 60.622 -16.328 1.00 14.15 462 SER A C 1
ATOM 3790 O O . SER A 1 461 ? -21.192 61.288 -15.295 1.00 13.88 462 SER A O 1
ATOM 3793 N N . ASP A 1 462 ? -22.061 59.747 -16.694 1.00 16.77 463 ASP A N 1
ATOM 3794 C CA . ASP A 1 462 ? -23.278 59.517 -15.885 1.00 17.82 463 ASP A CA 1
ATOM 3795 C C . ASP A 1 462 ? -23.196 58.208 -15.082 1.00 18.34 463 ASP A C 1
ATOM 3796 O O . ASP A 1 462 ? -22.664 57.207 -15.581 1.00 18.91 463 ASP A O 1
ATOM 3801 N N . VAL A 1 463 ? -23.672 58.243 -13.829 1.00 17.90 464 VAL A N 1
ATOM 3802 C CA . VAL A 1 463 ? -23.891 57.022 -13.024 1.00 17.11 464 VAL A CA 1
ATOM 3803 C C . VAL A 1 463 ? -25.367 57.012 -12.622 1.00 15.90 464 VAL A C 1
ATOM 3804 O O . VAL A 1 463 ? -25.944 58.071 -12.355 1.00 14.15 464 VAL A O 1
ATOM 3808 N N . ASN A 1 464 ? -25.964 55.822 -12.618 1.00 14.84 465 ASN A N 1
ATOM 3809 C CA . ASN A 1 464 ? -27.380 55.665 -12.248 1.00 15.67 465 ASN A CA 1
ATOM 3810 C C . ASN A 1 464 ? -27.446 55.415 -10.745 1.00 15.26 465 ASN A C 1
ATOM 3811 O O . ASN A 1 464 ? -26.878 54.437 -10.261 1.00 16.57 465 ASN A O 1
ATOM 3816 N N . LEU A 1 465 ? -28.117 56.290 -10.008 1.00 14.19 466 LEU A N 1
ATOM 3817 C CA . LEU A 1 465 ? -28.278 56.089 -8.567 1.00 15.65 466 LEU A CA 1
ATOM 3818 C C . LEU A 1 465 ? -29.625 55.447 -8.142 1.00 15.35 466 LEU A C 1
ATOM 3819 O O . LEU A 1 465 ? -29.875 55.260 -6.936 1.00 14.67 466 LEU A O 1
ATOM 3824 N N . SER A 1 466 ? -30.460 55.084 -9.115 1.00 13.76 467 SER A N 1
ATOM 3825 C CA . SER A 1 466 ? -31.806 54.577 -8.789 1.00 15.05 467 SER A CA 1
ATOM 3826 C C . SER A 1 466 ? -31.843 53.376 -7.809 1.00 14.20 467 SER A C 1
ATOM 3827 O O . SER A 1 466 ? -32.704 53.326 -6.914 1.00 13.49 467 SER A O 1
ATOM 3830 N N . LYS A 1 467 ? -30.941 52.413 -7.982 1.00 13.23 468 LYS A N 1
ATOM 3831 C CA . LYS A 1 467 ? -30.981 51.200 -7.137 1.00 14.33 468 LYS A CA 1
ATOM 3832 C C . LYS A 1 467 ? -30.683 51.522 -5.654 1.00 13.72 468 LYS A C 1
ATOM 3833 O O . LYS A 1 467 ? -31.034 50.753 -4.772 1.00 13.31 468 LYS A O 1
ATOM 3839 N N . GLY A 1 468 ? -29.996 52.624 -5.396 1.00 13.09 469 GLY A N 1
ATOM 3840 C CA . GLY A 1 468 ? -29.657 52.958 -4.022 1.00 14.41 469 GLY A CA 1
ATOM 3841 C C . GLY A 1 468 ? -30.560 53.985 -3.386 1.00 15.53 469 GLY A C 1
ATOM 3842 O O . GLY A 1 468 ? -30.324 54.389 -2.248 1.00 17.38 469 GLY A O 1
ATOM 3843 N N . LEU A 1 469 ? -31.612 54.400 -4.091 1.00 15.04 470 LEU A N 1
ATOM 3844 C CA . LEU A 1 469 ? -32.471 55.483 -3.620 1.00 15.83 470 LEU A CA 1
ATOM 3845 C C . LEU A 1 469 ? -33.713 54.907 -2.922 1.00 14.16 470 LEU A C 1
ATOM 3846 O O . LEU A 1 469 ? -34.751 54.719 -3.547 1.00 13.39 470 LEU A O 1
ATOM 3851 N N . ASP A 1 470 ? -33.606 54.610 -1.621 1.00 13.82 471 ASP A N 1
ATOM 3852 C CA . ASP A 1 470 ? -34.662 53.893 -0.885 1.00 13.96 471 ASP A CA 1
ATOM 3853 C C . ASP A 1 470 ? -36.002 54.599 -0.898 1.00 13.46 471 ASP A C 1
ATOM 3854 O O . ASP A 1 470 ? -36.069 55.802 -0.679 1.00 12.88 471 ASP A O 1
ATOM 3859 N N . PHE A 1 471 ? -37.053 53.832 -1.198 1.00 12.87 472 PHE A N 1
ATOM 3860 C CA . PHE A 1 471 ? -38.437 54.322 -1.287 1.00 13.59 472 PHE A CA 1
ATOM 3861 C C . PHE A 1 471 ? -38.758 55.325 -2.402 1.00 14.83 472 PHE A C 1
ATOM 3862 O O . PHE A 1 471 ? -39.767 56.025 -2.331 1.00 16.12 472 PHE A O 1
ATOM 3870 N N . SER A 1 472 ? -37.907 55.408 -3.421 1.00 15.31 473 SER A N 1
ATOM 3871 C CA . SER A 1 472 ? -38.230 56.154 -4.633 1.00 15.26 473 SER A CA 1
ATOM 3872 C C . SER A 1 472 ? -38.922 55.312 -5.683 1.00 15.31 473 SER A C 1
ATOM 3873 O O . SER A 1 472 ? -38.689 54.110 -5.762 1.00 14.81 473 SER A O 1
ATOM 3876 N N . ASP A 1 473 ? -39.740 55.914 -6.526 1.00 15.37 474 ASP A N 1
ATOM 3877 C CA . ASP A 1 473 ? -40.158 55.321 -7.771 1.00 15.45 474 ASP A CA 1
ATOM 3878 C C . ASP A 1 473 ? -38.960 54.880 -8.556 1.00 15.37 474 ASP A C 1
ATOM 3879 O O . ASP A 1 473 ? -37.874 55.304 -8.299 1.00 14.44 474 ASP A O 1
ATOM 3884 N N . ARG A 1 474 ? -39.178 53.972 -9.478 1.00 15.96 475 ARG A N 1
ATOM 3885 C CA . ARG A 1 474 ? -38.126 53.324 -10.207 1.00 16.07 475 ARG A CA 1
ATOM 3886 C C . ARG A 1 474 ? -37.768 54.108 -11.453 1.00 16.60 475 ARG A C 1
ATOM 3887 O O . ARG A 1 474 ? -38.167 55.208 -11.593 1.00 17.00 475 ARG A O 1
ATOM 3895 N N . GLY A 1 475 ? -36.989 53.531 -12.343 1.00 15.70 476 GLY A N 1
ATOM 3896 C CA . GLY A 1 475 ? -36.442 54.242 -13.475 1.00 15.24 476 GLY A CA 1
ATOM 3897 C C . GLY A 1 475 ? -35.120 54.965 -13.218 1.00 14.92 476 GLY A C 1
ATOM 3898 O O . GLY A 1 475 ? -34.860 55.384 -12.108 1.00 13.65 476 GLY A O 1
ATOM 3899 N N . PRO A 1 476 ? -34.281 55.077 -14.246 1.00 14.61 477 PRO A N 1
ATOM 3900 C CA . PRO A 1 476 ? -32.957 55.646 -13.989 1.00 13.87 477 PRO A CA 1
ATOM 3901 C C . PRO A 1 476 ? -33.034 57.080 -13.482 1.00 12.97 477 PRO A C 1
ATOM 3902 O O . PRO A 1 476 ? -33.884 57.862 -13.918 1.00 12.54 477 PRO A O 1
ATOM 3906 N N . VAL A 1 477 ? -32.145 57.398 -12.553 1.00 13.48 478 VAL A N 1
ATOM 3907 C CA . VAL A 1 477 ? -31.876 58.785 -12.153 1.00 13.62 478 VAL A CA 1
ATOM 3908 C C . VAL A 1 477 ? -30.351 58.953 -12.196 1.00 14.62 478 VAL A C 1
ATOM 3909 O O . VAL A 1 477 ? -29.625 58.284 -11.455 1.00 14.66 478 VAL A O 1
ATOM 3913 N N . TYR A 1 478 ? -29.861 59.823 -13.065 1.00 15.37 479 TYR A N 1
ATOM 3914 C CA . TYR A 1 478 ? -28.423 59.917 -13.278 1.00 17.14 479 TYR A CA 1
ATOM 3915 C C . TYR A 1 478 ? -27.839 61.116 -12.593 1.00 17.19 479 TYR A C 1
ATOM 3916 O O . TYR A 1 478 ? -28.451 62.193 -12.570 1.00 16.95 479 TYR A O 1
ATOM 3925 N N . ALA A 1 479 ? -26.646 60.909 -12.049 1.00 16.36 480 ALA A N 1
ATOM 3926 C CA . ALA A 1 479 ? -25.778 61.996 -11.649 1.00 16.46 480 ALA A CA 1
ATOM 3927 C C . ALA A 1 479 ? -24.662 62.090 -12.677 1.00 16.35 480 ALA A C 1
ATOM 3928 O O . ALA A 1 479 ? -24.102 61.079 -13.106 1.00 16.11 480 ALA A O 1
ATOM 3930 N N . ARG A 1 480 ? -24.340 63.323 -13.057 1.00 15.64 481 ARG A N 1
ATOM 3931 C CA . ARG A 1 480 ? -23.348 63.562 -14.085 1.00 15.90 481 ARG A CA 1
ATOM 3932 C C . ARG A 1 480 ? -22.139 64.204 -13.432 1.00 15.66 481 ARG A C 1
ATOM 3933 O O . ARG A 1 480 ? -22.219 65.306 -12.915 1.00 16.13 481 ARG A O 1
ATOM 3941 N N . PHE A 1 481 ? -21.037 63.483 -13.425 1.00 15.77 482 PHE A N 1
ATOM 3942 C CA . PHE A 1 481 ? -19.838 63.954 -12.725 1.00 16.88 482 PHE A CA 1
ATOM 3943 C C . PHE A 1 481 ? -18.672 64.173 -13.692 1.00 16.32 482 PHE A C 1
ATOM 3944 O O . PHE A 1 481 ? -18.605 63.523 -14.763 1.00 16.71 482 PHE A O 1
ATOM 3952 N N . THR A 1 482 ? -17.773 65.090 -13.310 1.00 16.33 483 THR A N 1
ATOM 3953 C CA . THR A 1 482 ? -16.623 65.474 -14.114 1.00 15.52 483 THR A CA 1
ATOM 3954 C C . THR A 1 482 ? -15.370 64.818 -13.554 1.00 15.65 483 THR A C 1
ATOM 3955 O O . THR A 1 482 ? -15.104 64.887 -12.339 1.00 14.99 483 THR A O 1
ATOM 3959 N N . HIS A 1 483 ? -14.636 64.162 -14.452 1.00 15.22 484 HIS A N 1
ATOM 3960 C CA . HIS A 1 483 ? -13.417 63.423 -14.133 1.00 14.50 484 HIS A CA 1
ATOM 3961 C C . HIS A 1 483 ? -12.307 63.686 -15.149 1.00 13.61 484 HIS A C 1
ATOM 3962 O O . HIS A 1 483 ? -12.553 64.058 -16.287 1.00 14.71 484 HIS A O 1
ATOM 3969 N N . LEU A 1 484 ? -11.082 63.464 -14.720 1.00 14.14 485 LEU A N 1
ATOM 3970 C CA . LEU A 1 484 ? -9.917 63.474 -15.610 1.00 14.48 485 LEU A CA 1
ATOM 3971 C C . LEU A 1 484 ? -10.042 62.378 -16.669 1.00 14.11 485 LEU A C 1
ATOM 3972 O O . LEU A 1 484 ? -10.678 61.337 -16.442 1.00 14.55 485 LEU A O 1
ATOM 3977 N N . ASN A 1 485 ? -9.423 62.611 -17.815 1.00 12.88 486 ASN A N 1
ATOM 3978 C CA . ASN A 1 485 ? -9.268 61.574 -18.827 1.00 13.92 486 ASN A CA 1
ATOM 3979 C C . ASN A 1 485 ? -8.076 61.908 -19.713 1.00 13.27 486 ASN A C 1
ATOM 3980 O O . ASN A 1 485 ? -7.536 63.013 -19.624 1.00 13.98 486 ASN A O 1
ATOM 3985 N N . HIS A 1 486 ? -7.682 60.984 -20.574 1.00 13.15 487 HIS A N 1
ATOM 3986 C CA . HIS A 1 486 ? -6.607 61.216 -21.547 1.00 13.45 487 HIS A CA 1
ATOM 3987 C C . HIS A 1 486 ? -6.987 60.707 -22.948 1.00 14.07 487 HIS A C 1
ATOM 3988 O O . HIS A 1 486 ? -7.798 59.765 -23.093 1.00 13.24 487 HIS A O 1
ATOM 3995 N N . ARG A 1 487 ? -6.367 61.303 -23.972 1.00 13.83 488 ARG A N 1
ATOM 3996 C CA . ARG A 1 487 ? -6.530 60.823 -25.343 1.00 14.88 488 ARG A CA 1
ATOM 3997 C C . ARG A 1 487 ? -5.751 59.488 -25.478 1.00 15.58 488 ARG A C 1
ATOM 3998 O O . ARG A 1 487 ? -4.645 59.359 -24.925 1.00 16.09 488 ARG A O 1
ATOM 4006 N N . PRO A 1 488 ? -6.341 58.490 -26.173 1.00 16.38 489 PRO A N 1
ATOM 4007 C CA . PRO A 1 488 ? -5.634 57.204 -26.297 1.00 16.24 489 PRO A CA 1
ATOM 4008 C C . PRO A 1 488 ? -4.235 57.375 -26.935 1.00 15.24 489 PRO A C 1
ATOM 4009 O O . PRO A 1 488 ? -4.035 58.238 -27.803 1.00 15.28 489 PRO A O 1
ATOM 4013 N N . PHE A 1 489 ? -3.290 56.555 -26.496 1.00 14.78 490 PHE A N 1
ATOM 4014 C CA . PHE A 1 489 ? -1.915 56.619 -26.988 1.00 13.43 490 PHE A CA 1
ATOM 4015 C C . PHE A 1 489 ? -1.353 55.209 -27.081 1.00 12.94 490 PHE A C 1
ATOM 4016 O O . PHE A 1 489 ? -1.992 54.273 -26.620 1.00 13.22 490 PHE A O 1
ATOM 4024 N N . ARG A 1 490 ? -0.173 55.053 -27.668 1.00 11.89 491 ARG A N 1
ATOM 4025 C CA . ARG A 1 490 ? 0.518 53.782 -27.671 1.00 13.04 491 ARG A CA 1
ATOM 4026 C C . ARG A 1 490 ? 2.002 53.994 -27.363 1.00 13.73 491 ARG A C 1
ATOM 4027 O O . ARG A 1 490 ? 2.556 55.092 -27.606 1.00 14.21 491 ARG A O 1
ATOM 4035 N N . TYR A 1 491 ? 2.631 52.964 -26.807 1.00 13.58 492 TYR A N 1
ATOM 4036 C CA . TYR A 1 491 ? 4.099 52.921 -26.690 1.00 13.28 492 TYR A CA 1
ATOM 4037 C C . TYR A 1 491 ? 4.694 52.240 -27.915 1.00 13.83 492 TYR A C 1
ATOM 4038 O O . TYR A 1 491 ? 4.127 51.254 -28.450 1.00 13.29 492 TYR A O 1
ATOM 4047 N N . VAL A 1 492 ? 5.822 52.772 -28.373 1.00 12.84 493 VAL A N 1
ATOM 4048 C CA . VAL A 1 492 ? 6.592 52.133 -29.433 1.00 13.97 493 VAL A CA 1
ATOM 4049 C C . VAL A 1 492 ? 8.014 51.996 -28.931 1.00 14.08 493 VAL A C 1
ATOM 4050 O O . VAL A 1 492 ? 8.693 52.989 -28.733 1.00 15.19 493 VAL A O 1
ATOM 4054 N N . ILE A 1 493 ? 8.439 50.753 -28.732 1.00 14.40 494 ILE A N 1
ATOM 4055 C CA . ILE A 1 493 ? 9.737 50.410 -28.174 1.00 15.59 494 ILE A CA 1
ATOM 4056 C C . ILE A 1 493 ? 10.501 49.611 -29.223 1.00 16.64 494 ILE A C 1
ATOM 4057 O O . ILE A 1 493 ? 10.007 48.592 -29.728 1.00 16.91 494 ILE A O 1
ATOM 4062 N N . LYS A 1 494 ? 11.694 50.080 -29.569 1.00 17.29 495 LYS A N 1
ATOM 4063 C CA . LYS A 1 494 ? 12.552 49.367 -30.503 1.00 18.38 495 LYS A CA 1
ATOM 4064 C C . LYS A 1 494 ? 13.686 48.720 -29.731 1.00 18.16 495 LYS A C 1
ATOM 4065 O O . LYS A 1 494 ? 14.249 49.320 -28.809 1.00 17.63 495 LYS A O 1
ATOM 4071 N N . ALA A 1 495 ? 14.021 47.497 -30.110 1.00 17.47 496 ALA A N 1
ATOM 4072 C CA . ALA A 1 495 ? 15.103 46.789 -29.449 1.00 17.93 496 ALA A CA 1
ATOM 4073 C C . ALA A 1 495 ? 15.818 45.862 -30.421 1.00 18.01 496 ALA A C 1
ATOM 4074 O O . ALA A 1 495 ? 15.179 45.212 -31.239 1.00 18.04 496 ALA A O 1
ATOM 4076 N N . ASN A 1 496 ? 17.145 45.842 -30.343 1.00 18.17 497 ASN A N 1
ATOM 4077 C CA . ASN A 1 496 ? 17.951 44.845 -31.042 1.00 18.89 497 ASN A CA 1
ATOM 4078 C C . ASN A 1 496 ? 18.351 43.689 -30.121 1.00 18.93 497 ASN A C 1
ATOM 4079 O O . ASN A 1 496 ? 18.938 43.907 -29.050 1.00 19.49 497 ASN A O 1
ATOM 4084 N N . ASN A 1 497 ? 17.939 42.488 -30.485 1.00 18.39 498 ASN A N 1
ATOM 4085 C CA . ASN A 1 497 ? 18.243 41.273 -29.774 1.00 18.41 498 ASN A CA 1
ATOM 4086 C C . ASN A 1 497 ? 19.375 40.455 -30.439 1.00 18.37 498 ASN A C 1
ATOM 4087 O O . ASN A 1 497 ? 19.155 39.710 -31.332 1.00 18.03 498 ASN A O 1
ATOM 4092 N N . THR A 1 498 ? 20.579 40.609 -29.952 1.00 19.01 499 THR A N 1
ATOM 4093 C CA . THR A 1 498 ? 21.698 39.780 -30.366 1.00 19.73 499 THR A CA 1
ATOM 4094 C C . THR A 1 498 ? 21.747 38.387 -29.747 1.00 20.16 499 THR A C 1
ATOM 4095 O O . THR A 1 498 ? 22.416 37.537 -30.256 1.00 20.33 499 THR A O 1
ATOM 4099 N N . ALA A 1 499 ? 21.059 38.126 -28.665 1.00 20.53 500 ALA A N 1
ATOM 4100 C CA . ALA A 1 499 ? 21.240 36.844 -28.034 1.00 21.37 500 ALA A CA 1
ATOM 4101 C C . ALA A 1 499 ? 19.986 36.087 -27.972 1.00 21.79 500 ALA A C 1
ATOM 4102 O O . ALA A 1 499 ? 19.075 36.352 -28.697 1.00 21.75 500 ALA A O 1
ATOM 4104 N N . SER A 1 500 ? 19.967 35.118 -27.083 1.00 22.18 501 SER A N 1
ATOM 4105 C CA . SER A 1 500 ? 19.149 33.932 -27.093 1.00 22.89 501 SER A CA 1
ATOM 4106 C C . SER A 1 500 ? 17.757 34.109 -26.452 1.00 22.77 501 SER A C 1
ATOM 4107 O O . SER A 1 500 ? 16.887 33.284 -26.629 1.00 23.33 501 SER A O 1
ATOM 4110 N N . ALA A 1 501 ? 17.563 35.187 -25.702 1.00 22.14 502 ALA A N 1
ATOM 4111 C CA . ALA A 1 501 ? 16.240 35.514 -25.161 1.00 21.81 502 ALA A CA 1
ATOM 4112 C C . ALA A 1 501 ? 15.175 35.476 -26.265 1.00 21.80 502 ALA A C 1
ATOM 4113 O O . ALA A 1 501 ? 15.364 36.058 -27.334 1.00 22.16 502 ALA A O 1
ATOM 4115 N N . ARG A 1 502 ? 14.075 34.768 -26.027 1.00 20.85 503 ARG A N 1
ATOM 4116 C CA . ARG A 1 502 ? 13.001 34.774 -26.992 1.00 20.88 503 ARG A CA 1
ATOM 4117 C C . ARG A 1 502 ? 11.696 35.289 -26.379 1.00 20.73 503 ARG A C 1
ATOM 4118 O O . ARG A 1 502 ? 10.663 35.271 -27.036 1.00 21.30 503 ARG A O 1
ATOM 4126 N N . ARG A 1 503 ? 11.772 35.721 -25.117 1.00 20.09 504 ARG A N 1
ATOM 4127 C CA . ARG A 1 503 ? 10.690 36.383 -24.364 1.00 20.40 504 ARG A CA 1
ATOM 4128 C C . ARG A 1 503 ? 11.305 37.360 -23.375 1.00 18.77 504 ARG A C 1
ATOM 4129 O O . ARG A 1 503 ? 12.461 37.194 -22.959 1.00 18.38 504 ARG A O 1
ATOM 4137 N N . THR A 1 504 ? 10.544 38.396 -23.025 1.00 17.55 505 THR A N 1
ATOM 4138 C CA . THR A 1 504 ? 10.998 39.418 -22.077 1.00 16.05 505 THR A CA 1
ATOM 4139 C C . THR A 1 504 ? 9.775 40.021 -21.383 1.00 15.44 505 THR A C 1
ATOM 4140 O O . THR A 1 504 ? 8.681 39.956 -21.927 1.00 15.29 505 THR A O 1
ATOM 4144 N N . THR A 1 505 ? 9.945 40.586 -20.190 1.00 14.45 506 THR A N 1
ATOM 4145 C CA . THR A 1 505 ? 8.869 41.389 -19.590 1.00 14.00 506 THR A CA 1
ATOM 4146 C C . THR A 1 505 ? 9.170 42.844 -19.857 1.00 13.79 506 THR A C 1
ATOM 4147 O O . THR A 1 505 ? 10.267 43.324 -19.534 1.00 13.70 506 THR A O 1
ATOM 4151 N N . VAL A 1 506 ? 8.208 43.530 -20.476 1.00 12.81 507 VAL A N 1
ATOM 4152 C CA . VAL A 1 506 ? 8.288 44.962 -20.630 1.00 12.61 507 VAL A CA 1
ATOM 4153 C C . VAL A 1 506 ? 7.688 45.627 -19.388 1.00 13.15 507 VAL A C 1
ATOM 4154 O O . VAL A 1 506 ? 6.545 45.344 -19.000 1.00 13.05 507 VAL A O 1
ATOM 4158 N N . ARG A 1 507 ? 8.472 46.497 -18.762 1.00 12.67 508 ARG A N 1
ATOM 4159 C CA . ARG A 1 507 ? 8.052 47.216 -17.560 1.00 12.61 508 ARG A CA 1
ATOM 4160 C C . ARG A 1 507 ? 8.186 48.711 -17.878 1.00 12.71 508 ARG A C 1
ATOM 4161 O O . ARG A 1 507 ? 9.284 49.188 -18.253 1.00 14.67 508 ARG A O 1
ATOM 4169 N N . ILE A 1 508 ? 7.086 49.436 -17.750 1.00 11.98 509 ILE A N 1
ATOM 4170 C CA . ILE A 1 508 ? 7.019 50.827 -18.133 1.00 12.33 509 ILE A CA 1
ATOM 4171 C C . ILE A 1 508 ? 6.633 51.677 -16.929 1.00 12.58 509 ILE A C 1
ATOM 4172 O O . ILE A 1 508 ? 5.654 51.369 -16.252 1.00 12.69 509 ILE A O 1
ATOM 4177 N N . PHE A 1 509 ? 7.398 52.744 -16.665 1.00 13.07 510 PHE A N 1
ATOM 4178 C CA . PHE A 1 509 ? 7.145 53.656 -15.526 1.00 12.86 510 PHE A CA 1
ATOM 4179 C C . PHE A 1 509 ? 7.329 55.066 -16.056 1.00 13.03 510 PHE A C 1
ATOM 4180 O O . PHE A 1 509 ? 8.088 55.277 -17.015 1.00 14.39 510 PHE A O 1
ATOM 4188 N N . ILE A 1 510 ? 6.656 56.033 -15.444 1.00 12.61 511 ILE A N 1
ATOM 4189 C CA . ILE A 1 510 ? 6.944 57.449 -15.726 1.00 11.99 511 ILE A CA 1
ATOM 4190 C C . ILE A 1 510 ? 7.115 58.218 -14.402 1.00 12.76 511 ILE A C 1
ATOM 4191 O O . ILE A 1 510 ? 6.637 57.775 -13.373 1.00 12.52 511 ILE A O 1
ATOM 4196 N N . ALA A 1 511 ? 7.823 59.343 -14.443 1.00 12.63 512 ALA A N 1
ATOM 4197 C CA . ALA A 1 511 ? 8.027 60.199 -13.275 1.00 12.88 512 ALA A CA 1
ATOM 4198 C C . ALA A 1 511 ? 8.292 61.620 -13.799 1.00 13.45 512 ALA A C 1
ATOM 4199 O O . ALA A 1 511 ? 8.840 61.793 -14.903 1.00 14.11 512 ALA A O 1
ATOM 4201 N N . PRO A 1 512 ? 7.902 62.632 -13.013 1.00 14.36 513 PRO A N 1
ATOM 4202 C CA . PRO A 1 512 ? 8.222 64.021 -13.381 1.00 14.14 513 PRO A CA 1
ATOM 4203 C C . PRO A 1 512 ? 9.740 64.223 -13.465 1.00 13.90 513 PRO A C 1
ATOM 4204 O O . PRO A 1 512 ? 10.515 63.662 -12.678 1.00 13.11 513 PRO A O 1
ATOM 4208 N N . LYS A 1 513 ? 10.164 64.973 -14.466 1.00 13.86 514 LYS A N 1
ATOM 4209 C CA . LYS A 1 513 ? 11.580 65.229 -14.676 1.00 14.94 514 LYS A CA 1
ATOM 4210 C C . LYS A 1 513 ? 12.232 66.039 -13.546 1.00 13.87 514 LYS A C 1
ATOM 4211 O O . LYS A 1 513 ? 13.410 65.861 -13.258 1.00 14.48 514 LYS A O 1
ATOM 4217 N N . THR A 1 514 ? 11.486 66.943 -12.927 1.00 14.14 515 THR A N 1
ATOM 4218 C CA . THR A 1 514 ? 12.051 67.795 -11.872 1.00 14.57 515 THR A CA 1
ATOM 4219 C C . THR A 1 514 ? 11.185 67.737 -10.587 1.00 14.69 515 THR A C 1
ATOM 4220 O O . THR A 1 514 ? 10.043 67.256 -10.601 1.00 14.37 515 THR A O 1
ATOM 4224 N N . ASP A 1 515 ? 11.766 68.202 -9.488 1.00 14.82 516 ASP A N 1
ATOM 4225 C CA . ASP A 1 515 ? 11.124 68.167 -8.184 1.00 15.64 516 ASP A CA 1
ATOM 4226 C C . ASP A 1 515 ? 10.452 69.515 -7.902 1.00 15.12 516 ASP A C 1
ATOM 4227 O O . ASP A 1 515 ? 10.288 70.336 -8.808 1.00 15.21 516 ASP A O 1
ATOM 4232 N N . GLU A 1 516 ? 10.089 69.756 -6.643 1.00 15.56 517 GLU A N 1
ATOM 4233 C CA . GLU A 1 516 ? 9.408 71.016 -6.254 1.00 15.20 517 GLU A CA 1
ATOM 4234 C C . GLU A 1 516 ? 10.264 72.258 -6.490 1.00 14.73 517 GLU A C 1
ATOM 4235 O O . GLU A 1 516 ? 9.729 73.351 -6.601 1.00 14.83 517 GLU A O 1
ATOM 4241 N N . ARG A 1 517 ? 11.588 72.101 -6.512 1.00 13.81 518 ARG A N 1
ATOM 4242 C CA . ARG A 1 517 ? 12.505 73.208 -6.692 1.00 14.31 518 ARG A CA 1
ATOM 4243 C C . ARG A 1 517 ? 12.783 73.458 -8.178 1.00 15.41 518 ARG A C 1
ATOM 4244 O O . ARG A 1 517 ? 13.593 74.336 -8.527 1.00 15.21 518 ARG A O 1
ATOM 4252 N N . ASN A 1 518 ? 12.105 72.687 -9.030 1.00 15.82 519 ASN A N 1
ATOM 4253 C CA . ASN A 1 518 ? 12.384 72.611 -10.485 1.00 16.95 519 ASN A CA 1
ATOM 4254 C C . ASN A 1 518 ? 13.818 72.122 -10.792 1.00 16.95 519 ASN A C 1
ATOM 4255 O O . ASN A 1 518 ? 14.479 72.626 -11.717 1.00 17.12 519 ASN A O 1
ATOM 4260 N N . LEU A 1 519 ? 14.311 71.180 -9.984 1.00 14.92 520 LEU A N 1
ATOM 4261 C CA . LEU A 1 519 ? 15.679 70.729 -10.126 1.00 14.49 520 LEU A CA 1
ATOM 4262 C C . LEU A 1 519 ? 15.674 69.242 -10.405 1.00 14.58 520 LEU A C 1
ATOM 4263 O O . LEU A 1 519 ? 14.751 68.557 -10.009 1.00 13.69 520 LEU A O 1
ATOM 4268 N N . PRO A 1 520 ? 16.724 68.735 -11.071 1.00 16.01 521 PRO A N 1
ATOM 4269 C CA . PRO A 1 520 ? 16.748 67.261 -11.295 1.00 16.37 521 PRO A CA 1
ATOM 4270 C C . PRO A 1 520 ? 16.790 66.472 -9.993 1.00 16.20 521 PRO A C 1
ATOM 4271 O O . PRO A 1 520 ? 17.307 66.935 -8.973 1.00 16.31 521 PRO A O 1
ATOM 4275 N N . TRP A 1 521 ? 16.167 65.312 -10.008 1.00 16.07 522 TRP A N 1
ATOM 4276 C CA . TRP A 1 521 ? 16.134 64.451 -8.844 1.00 15.94 522 TRP A CA 1
ATOM 4277 C C . TRP A 1 521 ? 17.407 63.639 -8.650 1.00 16.81 522 TRP A C 1
ATOM 4278 O O . TRP A 1 521 ? 18.047 63.219 -9.618 1.00 17.79 522 TRP A O 1
ATOM 4289 N N . ALA A 1 522 ? 17.735 63.392 -7.391 1.00 16.02 523 ALA A N 1
ATOM 4290 C CA . ALA A 1 522 ? 18.528 62.242 -7.015 1.00 15.60 523 ALA A CA 1
ATOM 4291 C C . ALA A 1 522 ? 17.655 60.991 -7.228 1.00 15.05 523 ALA A C 1
ATOM 4292 O O . ALA A 1 522 ? 16.451 60.993 -6.928 1.00 15.12 523 ALA A O 1
ATOM 4294 N N . LEU A 1 523 ? 18.250 59.923 -7.757 1.00 15.40 524 LEU A N 1
ATOM 4295 C CA . LEU A 1 523 ? 17.520 58.667 -8.001 1.00 15.46 524 LEU A CA 1
ATOM 4296 C C . LEU A 1 523 ? 16.961 58.067 -6.707 1.00 16.38 524 LEU A C 1
ATOM 4297 O O . LEU A 1 523 ? 15.898 57.451 -6.723 1.00 16.07 524 LEU A O 1
ATOM 4302 N N . SER A 1 524 ? 17.680 58.245 -5.603 1.00 16.36 525 SER A N 1
ATOM 4303 C CA . SER A 1 524 ? 17.234 57.771 -4.288 1.00 16.91 525 SER A CA 1
ATOM 4304 C C . SER A 1 524 ? 15.858 58.348 -3.922 1.00 17.30 525 SER A C 1
ATOM 4305 O O . SER A 1 524 ? 15.086 57.682 -3.268 1.00 17.29 525 SER A O 1
ATOM 4308 N N . ASP A 1 525 ? 15.552 59.571 -4.379 1.00 16.80 526 ASP A N 1
ATOM 4309 C CA . ASP A 1 525 ? 14.205 60.156 -4.272 1.00 16.37 526 ASP A CA 1
ATOM 4310 C C . ASP A 1 525 ? 13.269 59.864 -5.464 1.00 15.17 526 ASP A C 1
ATOM 4311 O O . ASP A 1 525 ? 12.066 59.566 -5.283 1.00 14.38 526 ASP A O 1
ATOM 4316 N N . GLN A 1 526 ? 13.785 59.979 -6.684 1.00 13.38 527 GLN A N 1
ATOM 4317 C CA . GLN A 1 526 ? 12.937 59.784 -7.863 1.00 13.31 527 GLN A CA 1
ATOM 4318 C C . GLN A 1 526 ? 12.445 58.322 -7.978 1.00 13.80 527 GLN A C 1
ATOM 4319 O O . GLN A 1 526 ? 11.427 58.086 -8.575 1.00 14.97 527 GLN A O 1
ATOM 4325 N N . ARG A 1 527 ? 13.161 57.352 -7.399 1.00 13.67 528 ARG A N 1
ATOM 4326 C CA . ARG A 1 527 ? 12.693 55.962 -7.504 1.00 13.38 528 ARG A CA 1
ATOM 4327 C C . ARG A 1 527 ? 11.296 55.788 -6.904 1.00 14.07 528 ARG A C 1
ATOM 4328 O O . ARG A 1 527 ? 10.533 54.949 -7.370 1.00 14.11 528 ARG A O 1
ATOM 4336 N N . LYS A 1 528 ? 10.973 56.582 -5.866 1.00 13.84 529 LYS A N 1
ATOM 4337 C CA . LYS A 1 528 ? 9.664 56.528 -5.200 1.00 14.10 529 LYS A CA 1
ATOM 4338 C C . LYS A 1 528 ? 8.585 57.338 -5.919 1.00 14.12 529 LYS A C 1
ATOM 4339 O O . LYS A 1 528 ? 7.409 57.253 -5.549 1.00 14.44 529 LYS A O 1
ATOM 4345 N N . MET A 1 529 ? 8.990 58.118 -6.928 1.00 14.83 530 MET A N 1
ATOM 4346 C CA . MET A 1 529 ? 8.084 58.900 -7.770 1.00 14.61 530 MET A CA 1
ATOM 4347 C C . MET A 1 529 ? 7.729 58.201 -9.099 1.00 14.58 530 MET A C 1
ATOM 4348 O O . MET A 1 529 ? 6.805 58.633 -9.780 1.00 14.58 530 MET A O 1
ATOM 4353 N N . PHE A 1 530 ? 8.458 57.145 -9.453 1.00 13.33 531 PHE A N 1
ATOM 4354 C CA . PHE A 1 530 ? 8.174 56.375 -10.671 1.00 13.44 531 PHE A CA 1
ATOM 4355 C C . PHE A 1 530 ? 6.889 55.585 -10.548 1.00 13.90 531 PHE A C 1
ATOM 4356 O O . PHE A 1 530 ? 6.733 54.766 -9.637 1.00 14.16 531 PHE A O 1
ATOM 4364 N N . ILE A 1 531 ? 5.938 55.894 -11.420 1.00 14.03 532 ILE A N 1
ATOM 4365 C CA . ILE A 1 531 ? 4.636 55.235 -11.350 1.00 13.22 532 ILE A CA 1
ATOM 4366 C C . ILE A 1 531 ? 4.572 54.189 -12.437 1.00 13.14 532 ILE A C 1
ATOM 4367 O O . ILE A 1 531 ? 4.850 54.460 -13.620 1.00 13.04 532 ILE A O 1
ATOM 4372 N N . GLU A 1 532 ? 4.266 52.965 -12.042 1.00 13.66 533 GLU A N 1
ATOM 4373 C CA . GLU A 1 532 ? 4.183 51.874 -13.001 1.00 15.22 533 GLU A CA 1
ATOM 4374 C C . GLU A 1 532 ? 2.932 52.037 -13.905 1.00 15.34 533 GLU A C 1
ATOM 4375 O O . GLU A 1 532 ? 1.817 52.256 -13.406 1.00 16.46 533 GLU A O 1
ATOM 4381 N N . MET A 1 533 ? 3.148 51.993 -15.217 1.00 13.49 534 MET A N 1
ATOM 4382 C CA . MET A 1 533 ? 2.115 52.247 -16.238 1.00 13.03 534 MET A CA 1
ATOM 4383 C C . MET A 1 533 ? 1.645 50.969 -16.928 1.00 12.60 534 MET A C 1
ATOM 4384 O O . MET A 1 533 ? 0.533 50.902 -17.414 1.00 12.85 534 MET A O 1
ATOM 4389 N N . ASP A 1 534 ? 2.527 49.965 -17.000 1.00 13.68 535 ASP A N 1
ATOM 4390 C CA . ASP A 1 534 ? 2.235 48.699 -17.671 1.00 13.16 535 ASP A CA 1
ATOM 4391 C C . ASP A 1 534 ? 3.328 47.716 -17.344 1.00 13.34 535 ASP A C 1
ATOM 4392 O O . ASP A 1 534 ? 4.443 48.103 -16.965 1.00 14.29 535 ASP A O 1
ATOM 4397 N N . ARG A 1 535 ? 3.019 46.437 -17.508 1.00 13.22 536 ARG A N 1
ATOM 4398 C CA . ARG A 1 535 ? 3.956 45.343 -17.247 1.00 13.73 536 ARG A CA 1
ATOM 4399 C C . ARG A 1 535 ? 3.356 44.144 -17.980 1.00 13.78 536 ARG A C 1
ATOM 4400 O O . ARG A 1 535 ? 2.234 43.754 -17.684 1.00 13.96 536 ARG A O 1
ATOM 4408 N N . PHE A 1 536 ? 4.078 43.596 -18.959 1.00 13.65 537 PHE A N 1
ATOM 4409 C CA . PHE A 1 536 ? 3.546 42.569 -19.859 1.00 13.60 537 PHE A CA 1
ATOM 4410 C C . PHE A 1 536 ? 4.668 41.807 -20.555 1.00 14.04 537 PHE A C 1
ATOM 4411 O O . PHE A 1 536 ? 5.690 42.375 -20.927 1.00 14.02 537 PHE A O 1
ATOM 4419 N N . VAL A 1 537 ? 4.459 40.511 -20.718 1.00 13.74 538 VAL A N 1
ATOM 4420 C CA . VAL A 1 537 ? 5.402 39.632 -21.380 1.00 14.31 538 VAL A CA 1
ATOM 4421 C C . VAL A 1 537 ? 5.201 39.665 -22.913 1.00 15.23 538 VAL A C 1
ATOM 4422 O O . VAL A 1 537 ? 4.067 39.583 -23.391 1.00 15.10 538 VAL A O 1
ATOM 4426 N N . VAL A 1 538 ? 6.293 39.828 -23.666 1.00 15.37 539 VAL A N 1
ATOM 4427 C CA . VAL A 1 538 ? 6.262 39.709 -25.140 1.00 16.50 539 VAL A CA 1
ATOM 4428 C C . VAL A 1 538 ? 7.322 38.736 -25.631 1.00 16.92 539 VAL A C 1
ATOM 4429 O O . VAL A 1 538 ? 8.332 38.562 -24.952 1.00 16.88 539 VAL A O 1
ATOM 4433 N N . PRO A 1 539 ? 7.103 38.120 -26.823 1.00 17.80 540 PRO A N 1
ATOM 4434 C CA . PRO A 1 539 ? 8.167 37.388 -27.492 1.00 17.87 540 PRO A CA 1
ATOM 4435 C C . PRO A 1 539 ? 9.192 38.370 -28.038 1.00 18.33 540 PRO A C 1
ATOM 4436 O O . PRO A 1 539 ? 8.850 39.519 -28.344 1.00 18.97 540 PRO A O 1
ATOM 4440 N N . LEU A 1 540 ? 10.438 37.928 -28.134 1.00 18.08 541 LEU A N 1
ATOM 4441 C CA . LEU A 1 540 ? 11.443 38.623 -28.926 1.00 18.41 541 LEU A CA 1
ATOM 4442 C C . LEU A 1 540 ? 11.931 37.711 -30.050 1.00 18.83 541 LEU A C 1
ATOM 4443 O O . LEU A 1 540 ? 12.087 36.496 -29.870 1.00 18.69 541 LEU A O 1
ATOM 4448 N N . SER A 1 541 ? 12.165 38.292 -31.213 1.00 19.28 542 SER A N 1
ATOM 4449 C CA . SER A 1 541 ? 12.826 37.547 -32.288 1.00 19.66 542 SER A CA 1
ATOM 4450 C C . SER A 1 541 ? 14.318 37.886 -32.243 1.00 19.63 542 SER A C 1
ATOM 4451 O O . SER A 1 541 ? 14.728 38.780 -31.484 1.00 20.14 542 SER A O 1
ATOM 4454 N N . ALA A 1 542 ? 15.143 37.153 -32.992 1.00 19.53 543 ALA A N 1
ATOM 4455 C CA . ALA A 1 542 ? 16.539 37.538 -33.156 1.00 19.25 543 ALA A CA 1
ATOM 4456 C C . ALA A 1 542 ? 16.594 38.811 -33.999 1.00 19.16 543 ALA A C 1
ATOM 4457 O O . ALA A 1 542 ? 15.790 38.972 -34.920 1.00 19.26 543 ALA A O 1
ATOM 4459 N N . GLY A 1 543 ? 17.534 39.701 -33.685 1.00 18.69 544 GLY A N 1
ATOM 4460 C CA . GLY A 1 543 ? 17.710 40.952 -34.419 1.00 18.71 544 GLY A CA 1
ATOM 4461 C C . GLY A 1 543 ? 16.719 42.019 -33.976 1.00 18.86 544 GLY A C 1
ATOM 4462 O O . GLY A 1 543 ? 16.365 42.073 -32.802 1.00 19.04 544 GLY A O 1
ATOM 4463 N N . GLU A 1 544 ? 16.271 42.844 -34.928 1.00 18.95 545 GLU A N 1
ATOM 4464 C CA . GLU A 1 544 ? 15.391 44.003 -34.710 1.00 19.63 545 GLU A CA 1
ATOM 4465 C C . GLU A 1 544 ? 13.982 43.631 -34.275 1.00 18.97 545 GLU A C 1
ATOM 4466 O O . GLU A 1 544 ? 13.335 42.793 -34.913 1.00 18.33 545 GLU A O 1
ATOM 4472 N N . ASN A 1 545 ? 13.528 44.263 -33.192 1.00 18.17 546 ASN A N 1
ATOM 4473 C CA . ASN A 1 545 ? 12.158 44.126 -32.683 1.00 17.91 546 ASN A CA 1
ATOM 4474 C C . ASN A 1 545 ? 11.488 45.474 -32.542 1.00 17.44 546 ASN A C 1
ATOM 4475 O O . ASN A 1 545 ? 12.137 46.442 -32.174 1.00 18.39 546 ASN A O 1
ATOM 4480 N N . THR A 1 546 ? 10.193 45.525 -32.832 1.00 16.86 547 THR A N 1
ATOM 4481 C CA . THR A 1 546 ? 9.354 46.691 -32.539 1.00 17.02 547 THR A CA 1
ATOM 4482 C C . THR A 1 546 ? 8.167 46.216 -31.705 1.00 16.66 547 THR A C 1
ATOM 4483 O O . THR A 1 546 ? 7.367 45.383 -32.144 1.00 16.62 547 THR A O 1
ATOM 4487 N N . ILE A 1 547 ? 8.089 46.718 -30.482 1.00 16.44 548 ILE A N 1
ATOM 4488 C CA . ILE A 1 547 ? 7.015 46.375 -29.566 1.00 15.92 548 ILE A CA 1
ATOM 4489 C C . ILE A 1 547 ? 6.068 47.563 -29.531 1.00 16.17 548 ILE A C 1
ATOM 4490 O O . ILE A 1 547 ? 6.486 48.669 -29.205 1.00 15.77 548 ILE A O 1
ATOM 4495 N N . THR A 1 548 ? 4.808 47.328 -29.906 1.00 15.55 549 THR A N 1
ATOM 4496 C CA . THR A 1 548 ? 3.764 48.340 -29.844 1.00 16.00 549 THR A CA 1
ATOM 4497 C C . THR A 1 548 ? 2.715 47.903 -28.800 1.00 15.54 549 THR A C 1
ATOM 4498 O O . THR A 1 548 ? 2.300 46.745 -28.770 1.00 15.38 549 THR A O 1
ATOM 4502 N N . ARG A 1 549 ? 2.360 48.826 -27.919 1.00 14.07 550 ARG A N 1
ATOM 4503 C CA . ARG A 1 549 ? 1.415 48.563 -26.842 1.00 14.20 550 ARG A CA 1
ATOM 4504 C C . ARG A 1 549 ? 0.476 49.757 -26.697 1.00 13.43 550 ARG A C 1
ATOM 4505 O O . ARG A 1 549 ? 0.925 50.886 -26.441 1.00 13.15 550 ARG A O 1
ATOM 4513 N N . GLN A 1 550 ? -0.821 49.499 -26.846 1.00 13.14 551 GLN A N 1
ATOM 4514 C CA . GLN A 1 550 ? -1.856 50.520 -26.653 1.00 13.42 551 GLN A CA 1
ATOM 4515 C C . GLN A 1 550 ? -2.036 50.840 -25.154 1.00 13.36 551 GLN A C 1
ATOM 4516 O O . GLN A 1 550 ? -1.929 49.951 -24.302 1.00 14.04 551 GLN A O 1
ATOM 4522 N N . SER A 1 551 ? -2.302 52.107 -24.853 1.00 13.24 552 SER A N 1
ATOM 4523 C CA . SER A 1 551 ? -2.614 52.553 -23.507 1.00 13.90 552 SER A CA 1
ATOM 4524 C C . SER A 1 551 ? -3.818 51.811 -22.923 1.00 13.41 552 SER A C 1
ATOM 4525 O O . SER A 1 551 ? -3.934 51.664 -21.703 1.00 12.94 552 SER A O 1
ATOM 4528 N N . THR A 1 552 ? -4.711 51.367 -23.799 1.00 13.51 553 THR A N 1
ATOM 4529 C CA . THR A 1 552 ? -5.932 50.631 -23.381 1.00 14.29 553 THR A CA 1
ATOM 4530 C C . THR A 1 552 ? -5.628 49.184 -22.940 1.00 14.62 553 THR A C 1
ATOM 4531 O O . THR A 1 552 ? -6.470 48.522 -22.321 1.00 15.85 553 THR A O 1
ATOM 4535 N N . GLU A 1 553 ? -4.425 48.702 -23.241 1.00 14.25 554 GLU A N 1
ATOM 4536 C CA . GLU A 1 553 ? -4.021 47.321 -22.898 1.00 15.31 554 GLU A CA 1
ATOM 4537 C C . GLU A 1 553 ? -3.349 47.204 -21.510 1.00 14.94 554 GLU A C 1
ATOM 4538 O O . GLU A 1 553 ? -3.023 46.100 -21.095 1.00 16.06 554 GLU A O 1
ATOM 4544 N N . SER A 1 554 ? -3.147 48.322 -20.817 1.00 14.06 555 SER A N 1
ATOM 4545 C CA . SER A 1 554 ? -2.434 48.366 -19.532 1.00 14.87 555 SER A CA 1
ATOM 4546 C C . SER A 1 554 ? -2.872 47.279 -18.591 1.00 15.44 555 SER A C 1
ATOM 4547 O O . SER A 1 554 ? -4.083 47.103 -18.364 1.00 15.32 555 SER A O 1
ATOM 4550 N N . SER A 1 555 ? -1.890 46.564 -18.028 1.00 14.87 556 SER A N 1
ATOM 4551 C CA . SER A 1 555 ? -2.181 45.514 -17.053 1.00 14.40 556 SER A CA 1
ATOM 4552 C C . SER A 1 555 ? -2.420 46.096 -15.636 1.00 13.91 556 SER A C 1
ATOM 4553 O O . SER A 1 555 ? -2.698 45.367 -14.701 1.00 12.40 556 SER A O 1
ATOM 4556 N N . LEU A 1 556 ? -2.408 47.428 -15.524 1.00 12.88 557 LEU A N 1
ATOM 4557 C CA . LEU A 1 556 ? -2.761 48.122 -14.298 1.00 13.76 557 LEU A CA 1
ATOM 4558 C C . LEU A 1 556 ? -4.289 48.401 -14.190 1.00 13.30 557 LEU A C 1
ATOM 4559 O O . LEU A 1 556 ? -4.843 48.537 -13.093 1.00 13.63 557 LEU A O 1
ATOM 4564 N N . THR A 1 557 ? -4.955 48.541 -15.321 1.00 12.66 558 THR A N 1
ATOM 4565 C CA . THR A 1 557 ? -6.276 49.172 -15.313 1.00 13.30 558 THR A CA 1
ATOM 4566 C C . THR A 1 557 ? -7.443 48.235 -15.691 1.00 13.54 558 THR A C 1
ATOM 4567 O O . THR A 1 557 ? -7.258 47.098 -16.158 1.00 13.17 558 THR A O 1
ATOM 4571 N N . ILE A 1 558 ? -8.654 48.734 -15.462 1.00 13.64 559 ILE A N 1
ATOM 4572 C CA . ILE A 1 558 ? -9.863 48.118 -15.996 1.00 14.34 559 ILE A CA 1
ATOM 4573 C C . ILE A 1 558 ? -10.601 49.215 -16.807 1.00 14.72 559 ILE A C 1
ATOM 4574 O O . ILE A 1 558 ? -10.435 50.422 -16.519 1.00 14.96 559 ILE A O 1
ATOM 4579 N N . PRO A 1 559 ? -11.337 48.817 -17.850 1.00 15.95 560 PRO A N 1
ATOM 4580 C CA . PRO A 1 559 ? -12.049 49.826 -18.661 1.00 16.60 560 PRO A CA 1
ATOM 4581 C C . PRO A 1 559 ? -13.213 50.492 -17.933 1.00 17.02 560 PRO A C 1
ATOM 4582 O O . PRO A 1 559 ? -13.674 49.986 -16.922 1.00 16.80 560 PRO A O 1
ATOM 4586 N N . PHE A 1 560 ? -13.651 51.645 -18.401 1.00 18.76 561 PHE A N 1
ATOM 4587 C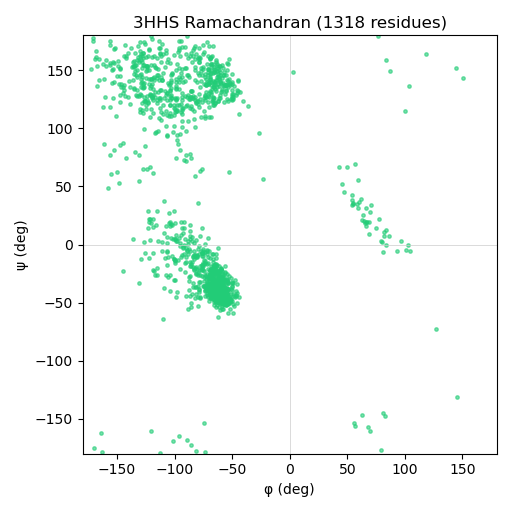 CA . PHE A 1 560 ? -14.757 52.396 -17.842 1.00 19.34 561 PHE A CA 1
ATOM 4588 C C . PHE A 1 560 ? -15.994 51.553 -17.558 1.00 20.21 561 PHE A C 1
ATOM 4589 O O . PHE A 1 560 ? -16.585 51.637 -16.524 1.00 19.71 561 PHE A O 1
ATOM 4597 N N . GLU A 1 561 ? -16.325 50.728 -18.530 1.00 20.64 562 GLU A N 1
ATOM 4598 C CA . GLU A 1 561 ? -17.492 49.858 -18.565 1.00 22.31 562 GLU A CA 1
ATOM 4599 C C . GLU A 1 561 ? -17.378 48.696 -17.606 1.00 22.63 562 GLU A C 1
ATOM 4600 O O . GLU A 1 561 ? -18.288 47.934 -17.451 1.00 22.96 562 GLU A O 1
ATOM 4606 N N . GLN A 1 562 ? -16.237 48.563 -16.971 1.00 22.02 563 GLN A N 1
ATOM 4607 C CA . GLN A 1 562 ? -16.080 47.610 -15.923 1.00 22.07 563 GLN A CA 1
ATOM 4608 C C . GLN A 1 562 ? -16.092 48.260 -14.533 1.00 21.61 563 GLN A C 1
ATOM 4609 O O . GLN A 1 562 ? -16.644 47.750 -13.621 1.00 21.41 563 GLN A O 1
ATOM 4615 N N . THR A 1 563 ? -15.466 49.405 -14.398 1.00 21.29 564 THR A N 1
ATOM 4616 C CA . THR A 1 563 ? -15.573 50.244 -13.186 1.00 21.36 564 THR A CA 1
ATOM 4617 C C . THR A 1 563 ? -17.027 50.635 -12.935 1.00 21.79 564 THR A C 1
ATOM 4618 O O . THR A 1 563 ? -17.523 50.577 -11.779 1.00 20.58 564 THR A O 1
ATOM 4622 N N . PHE A 1 564 ? -17.705 51.063 -13.986 1.00 22.07 565 PHE A N 1
ATOM 4623 C CA . PHE A 1 564 ? -19.090 51.526 -13.936 1.00 24.84 565 PHE A CA 1
ATOM 4624 C C . PHE A 1 564 ? -20.065 50.617 -14.736 1.00 26.08 565 PHE A C 1
ATOM 4625 O O . PHE A 1 564 ? -19.666 49.926 -15.595 1.00 27.78 565 PHE A O 1
ATOM 4633 N N . ARG A 1 565 ? -21.358 50.655 -14.494 1.00 28.26 566 ARG A N 1
ATOM 4634 C CA . ARG A 1 565 ? -22.290 49.983 -15.421 1.00 29.75 566 ARG A CA 1
ATOM 4635 C C . ARG A 1 565 ? -22.284 50.681 -16.796 1.00 30.81 566 ARG A C 1
ATOM 4636 O O . ARG A 1 565 ? -22.498 51.856 -16.897 1.00 31.30 566 ARG A O 1
ATOM 4644 N N . ASP A 1 566 ? -22.053 49.944 -17.855 1.00 31.71 567 ASP A N 1
ATOM 4645 C CA . ASP A 1 566 ? -22.398 50.409 -19.192 1.00 32.62 567 ASP A CA 1
ATOM 4646 C C . ASP A 1 566 ? -23.896 50.586 -19.458 1.00 32.94 567 ASP A C 1
ATOM 4647 O O . ASP A 1 566 ? -24.344 51.681 -19.749 1.00 33.31 567 ASP A O 1
ATOM 4652 N N . TYR A 1 584 ? -12.507 38.913 -10.271 1.00 27.76 585 TYR A N 1
ATOM 4653 C CA . TYR A 1 584 ? -12.100 40.145 -9.601 1.00 27.62 585 TYR A CA 1
ATOM 4654 C C . TYR A 1 584 ? -12.400 41.372 -10.475 1.00 27.28 585 TYR A C 1
ATOM 4655 O O . TYR A 1 584 ? -11.522 42.175 -10.751 1.00 27.84 585 TYR A O 1
ATOM 4664 N N . CYS A 1 585 ? -13.665 41.524 -10.863 1.00 26.02 586 CYS A N 1
ATOM 4665 C CA . CYS A 1 585 ? -14.075 42.511 -11.874 1.00 24.81 586 CYS A CA 1
ATOM 4666 C C . CYS A 1 585 ? -13.842 43.968 -11.453 1.00 22.44 586 CYS A C 1
ATOM 4667 O O . CYS A 1 585 ? -13.373 44.781 -12.269 1.00 21.92 586 CYS A O 1
ATOM 4670 N N . GLY A 1 586 ? -14.125 44.269 -10.183 1.00 19.16 587 GLY A N 1
ATOM 4671 C CA . GLY A 1 586 ? -14.032 45.631 -9.684 1.00 16.91 587 GLY A CA 1
ATOM 4672 C C . GLY A 1 586 ? -12.657 46.093 -9.249 1.00 14.75 587 GLY A C 1
ATOM 4673 O O . GLY A 1 586 ? -12.422 47.290 -9.117 1.00 13.89 587 GLY A O 1
ATOM 4674 N N . CYS A 1 587 ? -11.751 45.156 -8.985 1.00 13.49 588 CYS A N 1
ATOM 4675 C CA . CYS A 1 587 ? -10.386 45.532 -8.647 1.00 12.69 588 CYS A CA 1
ATOM 4676 C C . CYS A 1 587 ? -9.602 46.012 -9.892 1.00 12.75 588 CYS A C 1
ATOM 4677 O O . CYS A 1 587 ? -9.544 45.351 -10.908 1.00 13.31 588 CYS A O 1
ATOM 4680 N N . GLY A 1 588 ? -9.026 47.201 -9.821 1.00 11.49 589 GLY A N 1
ATOM 4681 C CA . GLY A 1 588 ? -8.207 47.697 -10.911 1.00 11.48 589 GLY A CA 1
ATOM 4682 C C . GLY A 1 588 ? -8.282 49.214 -10.943 1.00 10.42 589 GLY A C 1
ATOM 4683 O O . GLY A 1 588 ? -9.336 49.796 -10.646 1.00 11.25 589 GLY A O 1
ATOM 4684 N N . TRP A 1 589 ? -7.155 49.846 -11.264 1.00 10.58 590 TRP A N 1
ATOM 4685 C CA . TRP A 1 589 ? -7.074 51.315 -11.411 1.00 10.37 590 TRP A CA 1
ATOM 4686 C C . TRP A 1 589 ? -7.930 51.757 -12.608 1.00 12.03 590 TRP A C 1
ATOM 4687 O O . TRP A 1 589 ? -7.925 51.082 -13.652 1.00 11.62 590 TRP A O 1
ATOM 4698 N N . PRO A 1 590 ? -8.710 52.871 -12.467 1.00 11.92 591 PRO A N 1
ATOM 4699 C CA . PRO A 1 590 ? -9.568 53.167 -13.617 1.00 11.38 591 PRO A CA 1
ATOM 4700 C C . PRO A 1 590 ? -8.750 53.652 -14.804 1.00 10.94 591 PRO A C 1
ATOM 4701 O O . PRO A 1 590 ? -7.810 54.449 -14.654 1.00 10.96 591 PRO A O 1
ATOM 4705 N N . GLN A 1 591 ? -9.095 53.185 -15.983 1.00 10.70 592 GLN A N 1
ATOM 4706 C CA . GLN A 1 591 ? -8.361 53.611 -17.163 1.00 12.38 592 GLN A CA 1
ATOM 4707 C C . GLN A 1 591 ? -8.268 55.168 -17.319 1.00 11.50 592 GLN A C 1
ATOM 4708 O O . GLN A 1 591 ? -7.207 55.700 -17.685 1.00 10.82 592 GLN A O 1
ATOM 4714 N N . HIS A 1 592 ? -9.337 55.902 -16.980 1.00 10.03 593 HIS A N 1
ATOM 4715 C CA . HIS A 1 592 ? -9.283 57.375 -17.141 1.00 11.24 593 HIS A CA 1
ATOM 4716 C C . HIS A 1 592 ? -8.294 58.111 -16.217 1.00 12.09 593 HIS A C 1
ATOM 4717 O O . HIS A 1 592 ? -8.010 59.317 -16.426 1.00 13.57 593 HIS A O 1
ATOM 4724 N N . MET A 1 593 ? -7.810 57.428 -15.163 1.00 11.79 594 MET A N 1
ATOM 4725 C CA . MET A 1 593 ? -6.775 57.973 -14.269 1.00 11.66 594 MET A CA 1
ATOM 4726 C C . MET A 1 593 ? -5.364 57.351 -14.508 1.00 12.62 594 MET A C 1
ATOM 4727 O O . MET A 1 593 ? -4.487 57.446 -13.646 1.00 12.86 594 MET A O 1
ATOM 4732 N N . LEU A 1 594 ? -5.148 56.732 -15.661 1.00 12.49 595 LEU A N 1
ATOM 4733 C CA . LEU A 1 594 ? -3.841 56.122 -15.964 1.00 13.40 595 LEU A CA 1
ATOM 4734 C C . LEU A 1 594 ? -2.742 57.212 -16.032 1.00 14.63 595 LEU A C 1
ATOM 4735 O O . LEU A 1 594 ? -1.608 57.019 -15.519 1.00 14.67 595 LEU A O 1
ATOM 4740 N N . VAL A 1 595 ? -3.095 58.360 -16.624 1.00 14.01 596 VAL A N 1
ATOM 4741 C CA . VAL A 1 595 ? -2.141 59.443 -16.836 1.00 14.31 596 VAL A CA 1
ATOM 4742 C C . VAL A 1 595 ? -2.340 60.601 -15.839 1.00 14.09 596 VAL A C 1
ATOM 4743 O O . VAL A 1 595 ? -3.493 61.062 -15.659 1.00 14.58 596 VAL A O 1
ATOM 4747 N N . PRO A 1 596 ? -1.239 61.088 -15.220 1.00 13.34 597 PRO A N 1
ATOM 4748 C CA . PRO A 1 596 ? -1.350 62.309 -14.419 1.00 12.90 597 PRO A CA 1
ATOM 4749 C C . PRO A 1 596 ? -1.977 63.475 -15.207 1.00 13.25 597 PRO A C 1
ATOM 4750 O O . PRO A 1 596 ? -1.910 63.519 -16.448 1.00 15.11 597 PRO A O 1
ATOM 4754 N N . LYS A 1 597 ? -2.580 64.414 -14.497 1.00 13.23 598 LYS A N 1
ATOM 4755 C CA . LYS A 1 597 ? -3.216 65.566 -15.130 1.00 14.02 598 LYS A CA 1
ATOM 4756 C C . LYS A 1 597 ? -2.259 66.351 -16.057 1.00 14.52 598 LYS A C 1
ATOM 4757 O O . LYS A 1 597 ? -2.661 66.762 -17.149 1.00 14.31 598 LYS A O 1
ATOM 4763 N N . GLY A 1 598 ? -1.015 66.568 -15.606 1.00 14.31 599 GLY A N 1
ATOM 4764 C CA . GLY A 1 598 ? -0.122 67.516 -16.273 1.00 14.54 599 GLY A CA 1
ATOM 4765 C C . GLY A 1 598 ? -0.635 68.934 -16.090 1.00 14.90 599 GLY A C 1
ATOM 4766 O O . GLY A 1 598 ? -1.354 69.219 -15.132 1.00 15.17 599 GLY A O 1
ATOM 4767 N N . THR A 1 599 ? -0.246 69.841 -16.990 1.00 15.46 600 THR A N 1
ATOM 4768 C CA . THR A 1 599 ? -0.636 71.264 -16.879 1.00 14.69 600 THR A CA 1
ATOM 4769 C C . THR A 1 599 ? -0.967 71.792 -18.270 1.00 14.54 600 THR A C 1
ATOM 4770 O O . THR A 1 599 ? -0.586 71.208 -19.262 1.00 14.69 600 THR A O 1
ATOM 4774 N N . VAL A 1 600 ? -1.634 72.942 -18.340 1.00 15.16 601 VAL A N 1
ATOM 4775 C CA . VAL A 1 600 ? -1.980 73.544 -19.617 1.00 14.98 601 VAL A CA 1
ATOM 4776 C C . VAL A 1 600 ? -0.722 73.852 -20.445 1.00 15.16 601 VAL A C 1
ATOM 4777 O O . VAL A 1 600 ? -0.687 73.653 -21.675 1.00 15.51 601 VAL A O 1
ATOM 4781 N N . GLY A 1 601 ? 0.321 74.318 -19.765 1.00 14.84 602 GLY A N 1
ATOM 4782 C CA . GLY A 1 601 ? 1.571 74.615 -20.405 1.00 14.40 602 GLY A CA 1
ATOM 4783 C C . GLY A 1 601 ? 2.338 73.369 -20.797 1.00 14.69 602 GLY A C 1
ATOM 4784 O O . GLY A 1 601 ? 3.121 73.409 -21.739 1.00 14.18 602 GLY A O 1
ATOM 4785 N N . GLY A 1 602 ? 2.112 72.273 -20.079 1.00 14.70 603 GLY A N 1
ATOM 4786 C CA . GLY A 1 602 ? 2.831 71.022 -20.320 1.00 14.89 603 GLY A CA 1
ATOM 4787 C C . GLY A 1 602 ? 3.897 70.834 -19.258 1.00 15.92 603 GLY A C 1
ATOM 4788 O O . GLY A 1 602 ? 4.592 71.787 -18.911 1.00 16.11 603 GLY A O 1
ATOM 4789 N N . VAL A 1 603 ? 4.025 69.615 -18.729 1.00 15.84 604 VAL A N 1
ATOM 4790 C CA . VAL A 1 603 ? 5.045 69.317 -17.748 1.00 16.11 604 VAL A CA 1
ATOM 4791 C C . VAL A 1 603 ? 5.939 68.182 -18.263 1.00 15.54 604 VAL A C 1
ATOM 4792 O O . VAL A 1 603 ? 5.443 67.197 -18.787 1.00 14.50 604 VAL A O 1
ATOM 4796 N N . ALA A 1 604 ? 7.255 68.349 -18.122 1.00 14.52 605 ALA A N 1
ATOM 4797 C CA . ALA A 1 604 ? 8.209 67.347 -18.580 1.00 13.93 605 ALA A CA 1
ATOM 4798 C C . ALA A 1 604 ? 8.161 66.140 -17.650 1.00 14.00 605 ALA A C 1
ATOM 4799 O O . ALA A 1 604 ? 8.264 66.254 -16.414 1.00 13.66 605 ALA A O 1
ATOM 4801 N N . TYR A 1 605 ? 7.974 64.993 -18.265 1.00 13.12 606 TYR A N 1
ATOM 4802 C CA . TYR A 1 605 ? 8.072 63.727 -17.587 1.00 13.77 606 TYR A CA 1
ATOM 4803 C C . TYR A 1 605 ? 9.178 62.886 -18.240 1.00 13.34 606 TYR A C 1
ATOM 4804 O O . TYR A 1 605 ? 9.579 63.114 -19.403 1.00 13.08 606 TYR A O 1
ATOM 4813 N N . GLN A 1 606 ? 9.629 61.879 -17.500 1.00 13.91 607 GLN A N 1
ATOM 4814 C CA . GLN A 1 606 ? 10.554 60.896 -18.015 1.00 14.12 607 GLN A CA 1
ATOM 4815 C C . GLN A 1 606 ? 9.889 59.541 -18.109 1.00 14.97 607 GLN A C 1
ATOM 4816 O O . GLN A 1 606 ? 9.366 59.032 -17.118 1.00 16.02 607 GLN A O 1
ATOM 4822 N N . LEU A 1 607 ? 9.950 58.970 -19.306 1.00 14.91 608 LEU A N 1
ATOM 4823 C CA . LEU A 1 607 ? 9.416 57.657 -19.603 1.00 15.43 608 LEU A CA 1
ATOM 4824 C C . LEU A 1 607 ? 10.551 56.640 -19.541 1.00 15.45 608 LEU A C 1
ATOM 4825 O O . LEU A 1 607 ? 11.459 56.681 -20.364 1.00 15.90 608 LEU A O 1
ATOM 4830 N N . PHE A 1 608 ? 10.484 55.717 -18.581 1.00 15.81 609 PHE A N 1
ATOM 4831 C CA . PHE A 1 608 ? 11.476 54.645 -18.412 1.00 15.16 609 PHE A CA 1
ATOM 4832 C C . PHE A 1 608 ? 10.885 53.297 -18.870 1.00 15.68 609 PHE A C 1
ATOM 4833 O O . PHE A 1 608 ? 9.777 52.905 -18.463 1.00 15.77 609 PHE A O 1
ATOM 4841 N N . VAL A 1 609 ? 11.624 52.585 -19.711 1.00 15.49 610 VAL A N 1
ATOM 4842 C CA . VAL A 1 609 ? 11.186 51.273 -20.175 1.00 15.37 610 VAL A CA 1
ATOM 4843 C C . VAL A 1 609 ? 12.308 50.265 -19.923 1.00 16.01 610 VAL A C 1
ATOM 4844 O O . VAL A 1 609 ? 13.483 50.566 -20.159 1.00 15.78 610 VAL A O 1
ATOM 4848 N N . MET A 1 610 ? 11.957 49.088 -19.409 1.00 15.15 611 MET A N 1
ATOM 4849 C CA . MET A 1 610 ? 12.945 48.049 -19.189 1.00 15.19 611 MET A CA 1
ATOM 4850 C C . MET A 1 610 ? 12.449 46.764 -19.805 1.00 14.34 611 MET A C 1
ATOM 4851 O O . MET A 1 610 ? 11.260 46.437 -19.661 1.00 13.98 611 MET A O 1
ATOM 4856 N N . LEU A 1 611 ? 13.347 46.023 -20.463 1.00 12.98 612 LEU A N 1
ATOM 4857 C CA . LEU A 1 611 ? 13.052 44.662 -20.951 1.00 12.54 612 LEU A CA 1
ATOM 4858 C C . LEU A 1 611 ? 13.789 43.672 -20.059 1.00 12.11 612 LEU A C 1
ATOM 4859 O O . LEU A 1 611 ? 14.966 43.393 -20.258 1.00 12.22 612 LEU A O 1
ATOM 4864 N N . SER A 1 612 ? 13.116 43.155 -19.045 1.00 11.85 613 SER A N 1
ATOM 4865 C CA . SER A 1 612 ? 13.803 42.354 -18.040 1.00 12.03 613 SER A CA 1
ATOM 4866 C C . SER A 1 612 ? 13.959 40.889 -18.445 1.00 12.14 613 SER A C 1
ATOM 4867 O O . SER A 1 612 ? 13.259 40.399 -19.350 1.00 11.78 613 SER A O 1
ATOM 4870 N N . ASN A 1 613 ? 14.887 40.198 -17.767 1.00 11.91 614 ASN A N 1
ATOM 4871 C CA . ASN A 1 613 ? 15.229 38.801 -18.071 1.00 12.12 614 ASN A CA 1
ATOM 4872 C C . ASN A 1 613 ? 14.074 37.873 -17.667 1.00 11.88 614 ASN A C 1
ATOM 4873 O O . ASN A 1 613 ? 13.817 37.691 -16.480 1.00 10.54 614 ASN A O 1
ATOM 4878 N N . TYR A 1 614 ? 13.382 37.312 -18.656 1.00 12.22 615 TYR A N 1
ATOM 4879 C CA . TYR A 1 614 ? 12.197 36.479 -18.411 1.00 13.08 615 TYR A CA 1
ATOM 4880 C C . TYR A 1 614 ? 12.475 35.269 -17.500 1.00 13.14 615 TYR A C 1
ATOM 4881 O O . TYR A 1 614 ? 11.622 34.869 -16.718 1.00 12.47 615 TYR A O 1
ATOM 4890 N N . GLU A 1 615 ? 13.646 34.690 -17.625 1.00 13.46 616 GLU A N 1
ATOM 4891 C CA . GLU A 1 615 ? 14.043 33.600 -16.769 1.00 14.25 616 GLU A CA 1
ATOM 4892 C C . GLU A 1 615 ? 13.936 33.906 -15.300 1.00 14.15 616 GLU A C 1
ATOM 4893 O O . GLU A 1 615 ? 13.621 33.057 -14.537 1.00 13.74 616 GLU A O 1
ATOM 4899 N N . LEU A 1 616 ? 14.174 35.145 -14.916 1.00 14.04 617 LEU A N 1
ATOM 4900 C CA . LEU A 1 616 ? 13.915 35.563 -13.558 1.00 15.65 617 LEU A CA 1
ATOM 4901 C C . LEU A 1 616 ? 12.540 36.211 -13.278 1.00 15.08 617 LEU A C 1
ATOM 4902 O O . LEU A 1 616 ? 12.210 36.437 -12.158 1.00 16.06 617 LEU A O 1
ATOM 4907 N N . ASP A 1 617 ? 11.800 36.532 -14.318 1.00 14.20 618 ASP A N 1
ATOM 4908 C CA . ASP A 1 617 ? 10.469 37.075 -14.210 1.00 13.92 618 ASP A CA 1
ATOM 4909 C C . ASP A 1 617 ? 9.438 35.981 -14.036 1.00 14.08 618 ASP A C 1
ATOM 4910 O O . ASP A 1 617 ? 8.487 36.156 -13.328 1.00 14.47 618 ASP A O 1
ATOM 4915 N N . LYS A 1 618 ? 9.642 34.852 -14.700 1.00 13.45 619 LYS A N 1
ATOM 4916 C CA . LYS A 1 618 ? 8.555 33.911 -14.967 1.00 14.71 619 LYS A CA 1
ATOM 4917 C C . LYS A 1 618 ? 7.944 33.241 -13.737 1.00 15.06 619 LYS A C 1
ATOM 4918 O O . LYS A 1 618 ? 8.654 32.890 -12.797 1.00 13.91 619 LYS A O 1
ATOM 4924 N N . ILE A 1 619 ? 6.643 33.122 -13.791 1.00 16.34 620 ILE A N 1
ATOM 4925 C CA . ILE A 1 619 ? 5.923 32.334 -12.863 1.00 18.20 620 ILE A CA 1
ATOM 4926 C C . ILE A 1 619 ? 5.217 31.186 -13.579 1.00 20.25 620 ILE A C 1
ATOM 4927 O O . ILE A 1 619 ? 4.483 31.381 -14.528 1.00 21.41 620 ILE A O 1
ATOM 4932 N N . GLU A 1 620 ? 5.447 29.982 -13.105 1.00 21.57 621 GLU A N 1
ATOM 4933 C CA . GLU A 1 620 ? 4.970 28.829 -13.814 1.00 23.94 621 GLU A CA 1
ATOM 4934 C C . GLU A 1 620 ? 3.698 28.235 -13.250 1.00 24.85 621 GLU A C 1
ATOM 4935 O O . GLU A 1 620 ? 3.709 27.617 -12.224 1.00 24.91 621 GLU A O 1
ATOM 4941 N N . GLN A 1 621 ? 2.580 28.518 -13.894 1.00 25.69 622 GLN A N 1
ATOM 4942 C CA . GLN A 1 621 ? 1.292 28.155 -13.325 1.00 26.50 622 GLN A CA 1
ATOM 4943 C C . GLN A 1 621 ? 0.236 27.872 -14.387 1.00 27.29 622 GLN A C 1
ATOM 4944 O O . GLN A 1 621 ? 0.214 28.480 -15.415 1.00 27.58 622 GLN A O 1
ATOM 4950 N N . PRO A 1 622 ? -0.642 26.931 -14.108 1.00 28.17 623 PRO A N 1
ATOM 4951 C CA . PRO A 1 622 ? -1.575 26.442 -15.111 1.00 28.70 623 PRO A CA 1
ATOM 4952 C C . PRO A 1 622 ? -2.794 27.320 -15.251 1.00 28.96 623 PRO A C 1
ATOM 4953 O O . PRO A 1 622 ? -2.721 28.177 -16.128 1.00 30.09 623 PRO A O 1
ATOM 4957 N N . SER A 1 628 ? -13.475 36.588 -19.045 1.00 31.81 629 SER A N 1
ATOM 4958 C CA . SER A 1 628 ? -14.618 36.893 -18.196 1.00 32.38 629 SER A CA 1
ATOM 4959 C C . SER A 1 628 ? -14.907 38.380 -17.912 1.00 32.19 629 SER A C 1
ATOM 4960 O O . SER A 1 628 ? -15.889 38.940 -18.378 1.00 33.04 629 SER A O 1
ATOM 4963 N N . CYS A 1 629 ? -14.067 38.995 -17.094 1.00 30.87 630 CYS A N 1
ATOM 4964 C CA . CYS A 1 629 ? -13.728 40.383 -17.236 1.00 29.72 630 CYS A CA 1
ATOM 4965 C C . CYS A 1 629 ? -12.227 40.634 -17.442 1.00 28.34 630 CYS A C 1
ATOM 4966 O O . CYS A 1 629 ? -11.432 39.731 -17.476 1.00 27.80 630 CYS A O 1
ATOM 4969 N N . VAL A 1 630 ? -11.854 41.881 -17.583 1.00 26.73 631 VAL A N 1
ATOM 4970 C CA . VAL A 1 630 ? -10.427 42.240 -17.591 1.00 25.94 631 VAL A CA 1
ATOM 4971 C C . VAL A 1 630 ? -9.847 42.063 -16.172 1.00 25.32 631 VAL A C 1
ATOM 4972 O O . VAL A 1 630 ? -10.417 42.592 -15.199 1.00 25.36 631 VAL A O 1
ATOM 4976 N N . GLU A 1 631 ? -8.752 41.296 -16.056 1.00 23.74 632 GLU A N 1
ATOM 4977 C CA . GLU A 1 631 ? -8.017 41.146 -14.785 1.00 22.64 632 GLU A CA 1
ATOM 4978 C C . GLU A 1 631 ? -6.813 42.076 -14.754 1.00 21.08 632 GLU A C 1
ATOM 4979 O O . GLU A 1 631 ? -5.862 41.907 -15.521 1.00 21.47 632 GLU A O 1
ATOM 4985 N N . ALA A 1 632 ? -6.840 43.028 -13.831 1.00 18.54 633 ALA A N 1
ATOM 4986 C CA . ALA A 1 632 ? -5.789 44.030 -13.725 1.00 16.79 633 ALA A CA 1
ATOM 4987 C C . ALA A 1 632 ? -4.764 43.584 -12.690 1.00 15.66 633 ALA A C 1
ATOM 4988 O O . ALA A 1 632 ? -4.767 44.057 -11.530 1.00 15.58 633 ALA A O 1
ATOM 4990 N N . SER A 1 633 ? -3.861 42.706 -13.113 1.00 14.02 634 SER A N 1
ATOM 4991 C CA . SER A 1 633 ? -3.010 42.004 -12.168 1.00 13.73 634 SER A CA 1
ATOM 4992 C C . SER A 1 633 ? -1.955 42.830 -11.410 1.00 13.97 634 SER A C 1
ATOM 4993 O O . SER A 1 633 ? -1.511 42.404 -10.336 1.00 14.36 634 SER A O 1
ATOM 4996 N N . MET A 1 634 ? -1.567 43.997 -11.925 1.00 13.85 635 MET A N 1
ATOM 4997 C CA . MET A 1 634 ? -0.477 44.775 -11.273 1.00 15.49 635 MET A CA 1
ATOM 4998 C C . MET A 1 634 ? -0.785 45.110 -9.812 1.00 13.27 635 MET A C 1
ATOM 4999 O O . MET A 1 634 ? 0.048 44.857 -8.916 1.00 12.28 635 MET A O 1
ATOM 5004 N N . PHE A 1 635 ? -1.969 45.670 -9.565 1.00 11.70 636 PHE A N 1
ATOM 5005 C CA . PHE A 1 635 ? -2.399 45.928 -8.196 1.00 10.52 636 PHE A CA 1
ATOM 5006 C C . PHE A 1 635 ? -3.191 44.752 -7.602 1.00 10.48 636 PHE A C 1
ATOM 5007 O O . PHE A 1 635 ? -3.337 44.657 -6.384 1.00 9.79 636 PHE A O 1
ATOM 5015 N N . CYS A 1 636 ? -3.787 43.920 -8.457 1.00 9.10 637 CYS A N 1
ATOM 5016 C CA . CYS A 1 636 ? -4.823 43.009 -7.975 1.00 8.73 637 CYS A CA 1
ATOM 5017 C C . CYS A 1 636 ? -4.409 41.551 -7.911 1.00 7.91 637 CYS A C 1
ATOM 5018 O O . CYS A 1 636 ? -5.157 40.746 -7.360 1.00 7.80 637 CYS A O 1
ATOM 5021 N N . GLY A 1 637 ? -3.268 41.216 -8.507 1.00 6.77 638 GLY A N 1
ATOM 5022 C CA . GLY A 1 637 ? -2.891 39.813 -8.716 1.00 7.69 638 GLY A CA 1
ATOM 5023 C C . GLY A 1 637 ? -3.994 39.115 -9.509 1.00 8.82 638 GLY A C 1
ATOM 5024 O O . GLY A 1 637 ? -4.758 39.775 -10.221 1.00 7.67 638 GLY A O 1
ATOM 5025 N N . LEU A 1 638 ? -4.077 37.788 -9.377 1.00 9.50 639 LEU A N 1
ATOM 5026 C CA . LEU A 1 638 ? -5.006 36.960 -10.127 1.00 9.33 639 LEU A CA 1
ATOM 5027 C C . LEU A 1 638 ? -5.807 36.030 -9.209 1.00 10.10 639 LEU A C 1
ATOM 5028 O O . LEU A 1 638 ? -5.246 35.393 -8.312 1.00 10.43 639 LEU A O 1
ATOM 5033 N N . LYS A 1 639 ? -7.105 35.928 -9.441 1.00 9.27 640 LYS A N 1
ATOM 5034 C CA . LYS A 1 639 ? -7.937 35.032 -8.639 1.00 10.40 640 LYS A CA 1
ATOM 5035 C C . LYS A 1 639 ? -7.397 33.597 -8.648 1.00 10.41 640 LYS A C 1
ATOM 5036 O O . LYS A 1 639 ? -7.157 33.019 -9.726 1.00 9.24 640 LYS A O 1
ATOM 5042 N N . ASP A 1 640 ? -7.173 33.055 -7.448 1.00 10.75 641 ASP A N 1
ATOM 5043 C CA . ASP A 1 640 ? -6.784 31.642 -7.256 1.00 12.12 641 ASP A CA 1
ATOM 5044 C C . ASP A 1 640 ? -5.424 31.290 -7.845 1.00 11.96 641 ASP A C 1
ATOM 5045 O O . ASP A 1 640 ? -5.128 30.121 -8.091 1.00 12.30 641 ASP A O 1
ATOM 5050 N N . LYS A 1 641 ? -4.606 32.307 -8.068 1.00 11.79 642 LYS A N 1
ATOM 5051 C CA . LYS A 1 641 ? -3.269 32.117 -8.635 1.00 11.83 642 LYS A CA 1
ATOM 5052 C C . LYS A 1 641 ? -2.189 32.910 -7.902 1.00 11.03 642 LYS A C 1
ATOM 5053 O O . LYS A 1 641 ? -2.476 33.826 -7.140 1.00 10.39 642 LYS A O 1
ATOM 5059 N N . LYS A 1 642 ? -0.939 32.536 -8.156 1.00 10.51 643 LYS A N 1
ATOM 5060 C CA . LYS A 1 642 ? 0.186 33.293 -7.674 1.00 11.69 643 LYS A CA 1
ATOM 5061 C C . LYS A 1 642 ? 0.250 34.629 -8.411 1.00 11.55 643 LYS A C 1
ATOM 5062 O O . LYS A 1 642 ? -0.154 34.750 -9.578 1.00 11.68 643 LYS A O 1
ATOM 5068 N N . TYR A 1 643 ? 0.703 35.647 -7.701 1.00 12.04 644 TYR A N 1
ATOM 5069 C CA . TYR A 1 643 ? 0.991 36.919 -8.328 1.00 11.98 644 TYR A CA 1
ATOM 5070 C C . TYR A 1 643 ? 1.905 36.648 -9.557 1.00 12.93 644 TYR A C 1
ATOM 5071 O O . TYR A 1 643 ? 2.949 35.940 -9.439 1.00 13.38 644 TYR A O 1
ATOM 5080 N N . PRO A 1 644 ? 1.482 37.116 -10.745 1.00 13.32 645 PRO A N 1
ATOM 5081 C CA . PRO A 1 644 ? 2.117 36.609 -11.997 1.00 13.97 645 PRO A CA 1
ATOM 5082 C C . PRO A 1 644 ? 3.522 37.138 -12.367 1.00 14.63 645 PRO A C 1
ATOM 5083 O O . PRO A 1 644 ? 3.973 36.915 -13.482 1.00 17.23 645 PRO A O 1
ATOM 5087 N N . ASP A 1 645 ? 4.235 37.775 -11.455 1.00 13.71 646 ASP A N 1
ATOM 5088 C CA . ASP A 1 645 ? 5.603 38.219 -11.749 1.00 13.47 646 ASP A CA 1
ATOM 5089 C C . ASP A 1 645 ? 6.478 37.792 -10.580 1.00 12.90 646 ASP A C 1
ATOM 5090 O O . ASP A 1 645 ? 6.107 37.988 -9.423 1.00 12.21 646 ASP A O 1
ATOM 5095 N N . ALA A 1 646 ? 7.625 37.197 -10.862 1.00 12.46 647 ALA A N 1
ATOM 5096 C CA . ALA A 1 646 ? 8.440 36.672 -9.790 1.00 12.91 647 ALA A CA 1
ATOM 5097 C C . ALA A 1 646 ? 9.289 37.754 -9.099 1.00 13.33 647 ALA A C 1
ATOM 5098 O O . ALA A 1 646 ? 9.729 37.575 -7.952 1.00 14.34 647 ALA A O 1
ATOM 5100 N N . ARG A 1 647 ? 9.524 38.869 -9.775 1.00 12.38 648 ARG A N 1
ATOM 5101 C CA . ARG A 1 647 ? 10.328 39.933 -9.197 1.00 11.77 648 ARG A CA 1
ATOM 5102 C C . ARG A 1 647 ? 9.671 40.549 -7.963 1.00 11.78 648 ARG A C 1
ATOM 5103 O O . ARG A 1 647 ? 8.440 40.469 -7.817 1.00 11.78 648 ARG A O 1
ATOM 5111 N N . PRO A 1 648 ? 10.482 41.179 -7.080 1.00 11.86 649 PRO A N 1
ATOM 5112 C CA . PRO A 1 648 ? 9.883 41.969 -6.002 1.00 11.31 649 PRO A CA 1
ATOM 5113 C C . PRO A 1 648 ? 8.983 43.072 -6.585 1.00 12.14 649 PRO A C 1
ATOM 5114 O O . PRO A 1 648 ? 9.296 43.669 -7.629 1.00 11.82 649 PRO A O 1
ATOM 5118 N N . MET A 1 649 ? 7.833 43.291 -5.955 1.00 11.90 650 MET A N 1
ATOM 5119 C CA . MET A 1 649 ? 6.881 44.266 -6.458 1.00 11.92 650 MET A CA 1
ATOM 5120 C C . MET A 1 649 ? 7.519 45.661 -6.475 1.00 12.07 650 MET A C 1
ATOM 5121 O O . MET A 1 649 ? 8.078 46.109 -5.463 1.00 12.42 650 MET A O 1
ATOM 5126 N N . GLY A 1 650 ? 7.474 46.308 -7.642 1.00 11.61 651 GLY A N 1
ATOM 5127 C CA . GLY A 1 650 ? 8.022 47.660 -7.797 1.00 11.20 651 GLY A CA 1
ATOM 5128 C C . GLY A 1 650 ? 9.368 47.625 -8.503 1.00 10.69 651 GLY A C 1
ATOM 5129 O O . GLY A 1 650 ? 9.972 48.658 -8.727 1.00 10.61 651 GLY A O 1
ATOM 5130 N N . TYR A 1 651 ? 9.827 46.431 -8.851 1.00 9.95 652 TYR A N 1
ATOM 5131 C CA . TYR A 1 651 ? 11.093 46.262 -9.560 1.00 10.33 652 TYR A CA 1
ATOM 5132 C C . TYR A 1 651 ? 11.096 47.097 -10.854 1.00 11.11 652 TYR A C 1
ATOM 5133 O O . TYR A 1 651 ? 10.097 47.093 -11.583 1.00 10.34 652 TYR A O 1
ATOM 5142 N N . PRO A 1 652 ? 12.225 47.785 -11.162 1.00 11.69 653 PRO A N 1
ATOM 5143 C CA . PRO A 1 652 ? 13.520 47.839 -10.430 1.00 11.71 653 PRO A CA 1
ATOM 5144 C C . PRO A 1 652 ? 13.667 48.969 -9.386 1.00 11.64 653 PRO A C 1
ATOM 5145 O O . PRO A 1 652 ? 14.779 49.235 -8.921 1.00 12.31 653 PRO A O 1
ATOM 5149 N N . PHE A 1 653 ? 12.564 49.611 -9.006 1.00 10.64 654 PHE A N 1
ATOM 5150 C CA . PHE A 1 653 ? 12.631 50.846 -8.218 1.00 9.42 654 PHE A CA 1
ATOM 5151 C C . PHE A 1 653 ? 12.235 50.709 -6.747 1.00 9.32 654 PHE A C 1
ATOM 5152 O O . PHE A 1 653 ? 12.137 51.692 -6.020 1.00 8.41 654 PHE A O 1
ATOM 5160 N N . ASP A 1 654 ? 12.009 49.489 -6.307 1.00 10.43 655 ASP A N 1
ATOM 5161 C CA . ASP A 1 654 ? 11.571 49.227 -4.958 1.00 10.66 655 ASP A CA 1
ATOM 5162 C C . ASP A 1 654 ? 12.605 49.436 -3.876 1.00 10.56 655 ASP A C 1
ATOM 5163 O O . ASP A 1 654 ? 12.308 49.383 -2.732 1.00 11.38 655 ASP A O 1
ATOM 5168 N N . ARG A 1 655 ? 13.834 49.680 -4.281 1.00 10.55 656 ARG A N 1
ATOM 5169 C CA . ARG A 1 655 ? 14.964 49.764 -3.385 1.00 10.88 656 ARG A CA 1
ATOM 5170 C C . ARG A 1 655 ? 16.071 50.612 -4.028 1.00 10.45 656 ARG A C 1
ATOM 5171 O O . ARG A 1 655 ? 16.112 50.721 -5.197 1.00 10.90 656 ARG A O 1
ATOM 5179 N N . PRO A 1 656 ? 16.956 51.194 -3.229 1.00 11.12 657 PRO A N 1
ATOM 5180 C CA . PRO A 1 656 ? 18.058 51.995 -3.750 1.00 11.61 657 PRO A CA 1
ATOM 5181 C C . PRO A 1 656 ? 19.040 51.262 -4.632 1.00 11.76 657 PRO A C 1
ATOM 5182 O O . PRO A 1 656 ? 19.309 50.112 -4.443 1.00 10.67 657 PRO A O 1
ATOM 5186 N N . SER A 1 657 ? 19.506 51.995 -5.618 1.00 11.76 658 SER A N 1
ATOM 5187 C CA . SER A 1 657 ? 20.597 51.643 -6.494 1.00 12.27 658 SER A CA 1
ATOM 5188 C C . SER A 1 657 ? 21.963 51.718 -5.810 1.00 12.84 658 SER A C 1
ATOM 5189 O O . SER A 1 657 ? 22.246 52.617 -5.071 1.00 12.05 658 SER A O 1
ATOM 5192 N N . ASN A 1 658 ? 22.801 50.740 -6.066 1.00 13.41 659 ASN A N 1
ATOM 5193 C CA . ASN A 1 658 ? 24.192 50.827 -5.569 1.00 14.09 659 ASN A CA 1
ATOM 5194 C C . ASN A 1 658 ? 25.208 51.376 -6.565 1.00 14.64 659 ASN A C 1
ATOM 5195 O O . ASN A 1 658 ? 26.409 51.460 -6.248 1.00 14.96 659 ASN A O 1
ATOM 5200 N N . SER A 1 659 ? 24.770 51.705 -7.779 1.00 14.90 660 SER A N 1
ATOM 5201 C CA . SER A 1 659 ? 25.725 52.173 -8.801 1.00 16.09 660 SER A CA 1
ATOM 5202 C C . SER A 1 659 ? 25.296 53.391 -9.640 1.00 15.63 660 SER A C 1
ATOM 5203 O O . SER A 1 659 ? 26.011 53.754 -10.600 1.00 15.52 660 SER A O 1
ATOM 5206 N N . ALA A 1 660 ? 24.146 53.997 -9.340 1.00 13.55 661 ALA A N 1
ATOM 5207 C CA . ALA A 1 660 ? 23.713 55.167 -10.114 1.00 13.12 661 ALA A CA 1
ATOM 5208 C C . ALA A 1 660 ? 23.025 56.161 -9.203 1.00 12.79 661 ALA A C 1
ATOM 5209 O O . ALA A 1 660 ? 22.237 55.753 -8.366 1.00 12.34 661 ALA A O 1
ATOM 5211 N N . THR A 1 661 ? 23.311 57.452 -9.355 1.00 12.32 662 THR A N 1
ATOM 5212 C CA . THR A 1 661 ? 22.675 58.460 -8.504 1.00 12.90 662 THR A CA 1
ATOM 5213 C C . THR A 1 661 ? 21.619 59.262 -9.259 1.00 12.07 662 THR A C 1
ATOM 5214 O O . THR A 1 661 ? 21.008 60.164 -8.709 1.00 12.59 662 THR A O 1
ATOM 5218 N N . ASN A 1 662 ? 21.410 58.921 -10.524 1.00 11.37 663 ASN A N 1
ATOM 5219 C CA . ASN A 1 662 ? 20.397 59.578 -11.348 1.00 11.37 663 ASN A CA 1
ATOM 5220 C C . ASN A 1 662 ? 19.878 58.584 -12.358 1.00 10.74 663 ASN A C 1
ATOM 5221 O O . ASN A 1 662 ? 20.539 57.605 -12.643 1.00 9.91 663 ASN A O 1
ATOM 5226 N N . ILE A 1 663 ? 18.678 58.839 -12.858 1.00 10.83 664 ILE A N 1
ATOM 5227 C CA . ILE A 1 663 ? 17.993 57.937 -13.768 1.00 10.12 664 ILE A CA 1
ATOM 5228 C C . ILE A 1 663 ? 18.707 57.756 -15.124 1.00 10.14 664 ILE A C 1
ATOM 5229 O O . ILE A 1 663 ? 18.676 56.665 -15.682 1.00 9.88 664 ILE A O 1
ATOM 5234 N N . GLU A 1 664 ? 19.359 58.802 -15.636 1.00 10.00 665 GLU A N 1
ATOM 5235 C CA . GLU A 1 664 ? 20.125 58.699 -16.902 1.00 11.62 665 GLU A CA 1
ATOM 5236 C C . GLU A 1 664 ? 21.256 57.653 -16.781 1.00 11.85 665 GLU A C 1
ATOM 5237 O O . GLU A 1 664 ? 21.422 56.793 -17.662 1.00 11.91 665 GLU A O 1
ATOM 5243 N N . ASP A 1 665 ? 21.994 57.706 -15.662 1.00 11.70 666 ASP A N 1
ATOM 5244 C CA . ASP A 1 665 ? 23.080 56.761 -15.411 1.00 12.43 666 ASP A CA 1
ATOM 5245 C C . ASP A 1 665 ? 22.510 55.353 -15.162 1.00 11.96 666 ASP A C 1
ATOM 5246 O O . ASP A 1 665 ? 23.045 54.359 -15.678 1.00 11.60 666 ASP A O 1
ATOM 5251 N N . PHE A 1 666 ? 21.439 55.269 -14.372 1.00 11.66 667 PHE A N 1
ATOM 5252 C CA . PHE A 1 666 ? 20.742 53.999 -14.163 1.00 12.58 667 PHE A CA 1
ATOM 5253 C C . PHE A 1 666 ? 20.329 53.374 -15.508 1.00 12.81 667 PHE A C 1
ATOM 5254 O O . PHE A 1 666 ? 20.510 52.167 -15.732 1.00 13.50 667 PHE A O 1
ATOM 5262 N N . SER A 1 667 ? 19.782 54.201 -16.394 1.00 12.34 668 SER A N 1
ATOM 5263 C CA . SER A 1 667 ? 19.227 53.747 -17.693 1.00 12.81 668 SER A CA 1
ATOM 5264 C C . SER A 1 667 ? 20.237 53.386 -18.798 1.00 12.27 668 SER A C 1
ATOM 5265 O O . SER A 1 667 ? 19.829 52.902 -19.845 1.00 12.39 668 SER A O 1
ATOM 5268 N N . ALA A 1 668 ? 21.526 53.642 -18.588 1.00 12.26 669 ALA A N 1
ATOM 5269 C CA . ALA A 1 668 ? 22.546 53.348 -19.609 1.00 13.13 669 ALA A CA 1
ATOM 5270 C C . ALA A 1 668 ? 22.643 51.864 -19.952 1.00 13.77 669 ALA A C 1
ATOM 5271 O O . ALA A 1 668 ? 23.052 51.492 -21.073 1.00 14.01 669 ALA A O 1
ATOM 5273 N N . MET A 1 669 ? 22.285 51.023 -18.982 1.00 13.29 670 MET A N 1
ATOM 5274 C CA . MET A 1 669 ? 22.206 49.574 -19.167 1.00 13.98 670 MET A CA 1
ATOM 5275 C C . MET A 1 669 ? 21.492 49.196 -20.485 1.00 12.16 670 MET A C 1
ATOM 5276 O O . MET A 1 669 ? 20.482 49.826 -20.854 1.00 11.14 670 MET A O 1
ATOM 5281 N N . SER A 1 670 ? 21.985 48.170 -21.183 1.00 10.38 671 SER A N 1
ATOM 5282 C CA . SER A 1 670 ? 21.529 47.933 -22.566 1.00 10.54 671 SER A CA 1
ATOM 5283 C C . SER A 1 670 ? 20.013 47.711 -22.663 1.00 9.42 671 SER A C 1
ATOM 5284 O O . SER A 1 670 ? 19.387 48.215 -23.595 1.00 8.68 671 SER A O 1
ATOM 5287 N N . ASN A 1 671 ? 19.443 47.002 -21.682 1.00 8.79 672 ASN A N 1
ATOM 5288 C CA . ASN A 1 671 ? 18.019 46.577 -21.718 1.00 9.21 672 ASN A CA 1
ATOM 5289 C C . ASN A 1 671 ? 17.041 47.625 -21.162 1.00 9.23 672 ASN A C 1
ATOM 5290 O O . ASN A 1 671 ? 15.891 47.311 -20.825 1.00 9.58 672 ASN A O 1
ATOM 5295 N N . MET A 1 672 ? 17.493 48.869 -21.049 1.00 9.35 673 MET A N 1
ATOM 5296 C CA . MET A 1 672 ? 16.668 49.928 -20.472 1.00 10.04 673 MET A CA 1
ATOM 5297 C C . MET A 1 672 ? 16.670 51.102 -21.397 1.00 9.43 673 MET A C 1
ATOM 5298 O O . MET A 1 672 ? 17.654 51.343 -22.077 1.00 9.30 673 MET A O 1
ATOM 5303 N N . GLY A 1 673 ? 15.563 51.823 -21.458 1.00 9.31 674 GLY A N 1
ATOM 5304 C CA . GLY A 1 673 ? 15.519 53.038 -22.249 1.00 10.21 674 GLY A CA 1
ATOM 5305 C C . GLY A 1 673 ? 14.841 54.153 -21.493 1.00 10.02 674 GLY A C 1
ATOM 5306 O O . GLY A 1 673 ? 14.051 53.905 -20.581 1.00 10.68 674 GLY A O 1
ATOM 5307 N N . LEU A 1 674 ? 15.134 55.386 -21.886 1.00 10.18 675 LEU A N 1
ATOM 5308 C CA . LEU A 1 674 ? 14.651 56.563 -21.171 1.00 10.91 675 LEU A CA 1
ATOM 5309 C C . LEU A 1 674 ? 14.342 57.642 -22.187 1.00 10.29 675 LEU A C 1
ATOM 5310 O O . LEU A 1 674 ? 15.149 57.908 -23.089 1.00 9.85 675 LEU A O 1
ATOM 5315 N N . GLN A 1 675 ? 13.180 58.266 -22.057 1.00 10.09 676 GLN A N 1
ATOM 5316 C CA . GLN A 1 675 ? 12.756 59.252 -23.049 1.00 9.84 676 GLN A CA 1
ATOM 5317 C C . GLN A 1 675 ? 11.982 60.367 -22.390 1.00 9.07 676 GLN A C 1
ATOM 5318 O O . GLN A 1 675 ? 11.041 60.115 -21.646 1.00 8.31 676 GLN A O 1
ATOM 5324 N N . ASP A 1 676 ? 12.360 61.603 -22.687 1.00 8.54 677 ASP A N 1
ATOM 5325 C CA . ASP A 1 676 ? 11.611 62.756 -22.197 1.00 9.11 677 ASP A CA 1
ATOM 5326 C C . ASP A 1 676 ? 10.247 62.811 -22.896 1.00 8.44 677 ASP A C 1
ATOM 5327 O O . ASP A 1 676 ? 10.175 62.724 -24.141 1.00 7.74 677 ASP A O 1
ATOM 5332 N N . ILE A 1 677 ? 9.186 62.999 -22.113 1.00 8.05 678 ILE A N 1
ATOM 5333 C CA . ILE A 1 677 ? 7.866 63.249 -22.668 1.00 8.38 678 ILE A CA 1
ATOM 5334 C C . ILE A 1 677 ? 7.258 64.485 -21.985 1.00 8.60 678 ILE A C 1
ATOM 5335 O O . ILE A 1 677 ? 7.833 65.024 -21.029 1.00 8.30 678 ILE A O 1
ATOM 5340 N N . VAL A 1 678 ? 6.089 64.904 -22.476 1.00 8.49 679 VAL A N 1
ATOM 5341 C CA . VAL A 1 678 ? 5.347 66.053 -21.949 1.00 8.44 679 VAL A CA 1
ATOM 5342 C C . VAL A 1 678 ? 3.911 65.602 -21.725 1.00 9.08 679 VAL A C 1
ATOM 5343 O O . VAL A 1 678 ? 3.291 64.990 -22.617 1.00 9.85 679 VAL A O 1
ATOM 5347 N N . ILE A 1 679 ? 3.391 65.879 -20.522 1.00 8.80 680 ILE A N 1
ATOM 5348 C CA . ILE A 1 679 ? 1.967 65.711 -20.284 1.00 8.45 680 ILE A CA 1
ATOM 5349 C C . ILE A 1 679 ? 1.288 67.080 -20.353 1.00 8.69 680 ILE A C 1
ATOM 5350 O O . ILE A 1 679 ? 1.611 67.989 -19.568 1.00 9.70 680 ILE A O 1
ATOM 5355 N N . LYS A 1 680 ? 0.350 67.222 -21.284 1.00 8.61 681 LYS A N 1
ATOM 5356 C CA . LYS A 1 680 ? -0.319 68.495 -21.517 1.00 9.36 681 LYS A CA 1
ATOM 5357 C C . LYS A 1 680 ? -1.834 68.408 -21.297 1.00 8.75 681 LYS A C 1
ATOM 5358 O O . LYS A 1 680 ? -2.518 67.569 -21.881 1.00 8.61 681 LYS A O 1
ATOM 5364 N N . LEU A 1 681 ? -2.351 69.288 -20.450 1.00 8.48 682 LEU A N 1
ATOM 5365 C CA . LEU A 1 681 ? -3.800 69.358 -20.220 1.00 8.68 682 LEU A CA 1
ATOM 5366 C C . LEU A 1 681 ? -4.470 70.290 -21.209 1.00 8.91 682 LEU A C 1
ATOM 5367 O O . LEU A 1 681 ? -4.103 71.461 -21.359 1.00 7.03 682 LEU A O 1
ATOM 5372 N N . SER A 1 682 ? -5.506 69.761 -21.834 1.00 9.63 683 SER A N 1
ATOM 5373 C CA . SER A 1 682 ? -6.380 70.609 -22.589 1.00 11.71 683 SER A CA 1
ATOM 5374 C C . SER A 1 682 ? -7.620 70.900 -21.722 1.00 11.90 683 SER A C 1
ATOM 5375 O O . SER A 1 682 ? -8.365 69.997 -21.349 1.00 11.95 683 SER A O 1
ATOM 5378 N N . ASP A 1 683 ? -7.829 72.165 -21.380 1.00 12.21 684 ASP A N 1
ATOM 5379 C CA . ASP A 1 683 ? -8.785 72.474 -20.338 1.00 13.33 684 ASP A CA 1
ATOM 5380 C C . ASP A 1 683 ? -10.150 72.671 -21.000 1.00 12.19 684 ASP A C 1
ATOM 5381 O O . ASP A 1 683 ? -10.639 73.789 -21.151 1.00 11.87 684 ASP A O 1
ATOM 5386 N N . VAL A 1 684 ? -10.707 71.556 -21.441 1.00 11.13 685 VAL A N 1
ATOM 5387 C CA . VAL A 1 684 ? -11.990 71.494 -22.123 1.00 10.84 685 VAL A CA 1
ATOM 5388 C C . VAL A 1 684 ? -12.722 70.328 -21.480 1.00 10.31 685 VAL A C 1
ATOM 5389 O O . VAL A 1 684 ? -12.077 69.401 -20.999 1.00 9.39 685 VAL A O 1
ATOM 5393 N N . THR A 1 685 ? -14.055 70.367 -21.494 1.00 9.49 686 THR A N 1
ATOM 5394 C CA . THR A 1 685 ? -14.879 69.302 -20.941 1.00 9.79 686 THR A CA 1
ATOM 5395 C C . THR A 1 685 ? -15.735 68.706 -22.056 1.00 9.85 686 THR A C 1
ATOM 5396 O O . THR A 1 685 ? -16.397 69.437 -22.784 1.00 9.08 686 THR A O 1
ATOM 5400 N N . GLU A 1 686 ? -15.689 67.388 -22.189 1.00 9.89 687 GLU A N 1
ATOM 5401 C CA . GLU A 1 686 ? -16.432 66.679 -23.224 1.00 10.77 687 GLU A CA 1
ATOM 5402 C C . GLU A 1 686 ? -17.378 65.631 -22.630 1.00 10.07 687 GLU A C 1
ATOM 5403 O O . GLU A 1 686 ? -17.104 65.082 -21.570 1.00 9.44 687 GLU A O 1
ATOM 5409 N N . PRO A 1 687 ? -18.509 65.361 -23.309 1.00 9.76 688 PRO A N 1
ATOM 5410 C CA . PRO A 1 687 ? -19.371 64.326 -22.708 1.00 9.41 688 PRO A CA 1
ATOM 5411 C C . PRO A 1 687 ? -18.796 62.918 -22.947 1.00 9.06 688 PRO A C 1
ATOM 5412 O O . PRO A 1 687 ? -18.183 62.680 -23.971 1.00 8.84 688 PRO A O 1
ATOM 5416 N N . ASN A 1 688 ? -18.981 62.005 -21.999 1.00 9.26 689 ASN A N 1
ATOM 5417 C CA . ASN A 1 688 ? -18.657 60.587 -22.258 1.00 9.22 689 ASN A CA 1
ATOM 5418 C C . ASN A 1 688 ? -19.501 60.022 -23.419 1.00 9.96 689 ASN A C 1
ATOM 5419 O O . ASN A 1 688 ? -20.727 60.087 -23.365 1.00 9.00 689 ASN A O 1
ATOM 5424 N N . PRO A 1 689 ? -18.891 59.437 -24.441 1.00 11.44 690 PRO A N 1
ATOM 5425 C CA . PRO A 1 689 ? -19.659 58.841 -25.540 1.00 12.40 690 PRO A CA 1
ATOM 5426 C C . PRO A 1 689 ? -20.554 57.700 -25.105 1.00 13.08 690 PRO A C 1
ATOM 5427 O O . PRO A 1 689 ? -21.505 57.420 -25.779 1.00 13.23 690 PRO A O 1
ATOM 5431 N N . ARG A 1 690 ? -20.230 57.070 -23.987 1.00 14.11 691 ARG A N 1
ATOM 5432 C CA . ARG A 1 690 ? -21.007 55.989 -23.402 1.00 15.41 691 ARG A CA 1
ATOM 5433 C C . ARG A 1 690 ? -22.221 56.436 -22.607 1.00 15.17 691 ARG A C 1
ATOM 5434 O O . ARG A 1 690 ? -22.939 55.614 -22.136 1.00 15.49 691 ARG A O 1
ATOM 5442 N N . ASN A 1 691 ? -22.437 57.733 -22.435 1.00 14.84 692 ASN A N 1
ATOM 5443 C CA . ASN A 1 691 ? -23.606 58.223 -21.707 1.00 14.27 692 ASN A CA 1
ATOM 5444 C C . ASN A 1 691 ? -24.891 57.772 -22.402 1.00 14.94 692 ASN A C 1
ATOM 5445 O O . ASN A 1 691 ? -24.915 57.643 -23.587 1.00 14.65 692 ASN A O 1
ATOM 5450 N N . PRO A 1 692 ? -25.946 57.542 -21.643 1.00 15.81 693 PRO A N 1
ATOM 5451 C CA . PRO A 1 692 ? -27.259 57.214 -22.221 1.00 16.72 693 PRO A CA 1
ATOM 5452 C C . PRO A 1 692 ? -27.782 58.370 -23.073 1.00 17.50 693 PRO A C 1
ATOM 5453 O O . PRO A 1 692 ? -27.464 59.526 -22.747 1.00 17.81 693 PRO A O 1
ATOM 5457 N N . ASP B 2 2 ? -61.874 82.026 -0.640 1.00 31.39 3 ASP B N 1
ATOM 5458 C CA . ASP B 2 2 ? -61.408 80.813 -1.289 1.00 30.81 3 ASP B CA 1
ATOM 5459 C C . ASP B 2 2 ? -59.998 81.004 -1.736 1.00 29.59 3 ASP B C 1
ATOM 5460 O O . ASP B 2 2 ? -59.143 80.325 -1.284 1.00 28.95 3 ASP B O 1
ATOM 5465 N N . ALA B 2 3 ? -59.757 81.966 -2.605 1.00 27.85 4 ALA B N 1
ATOM 5466 C CA . ALA B 2 3 ? -58.397 82.263 -2.952 1.00 26.19 4 ALA B CA 1
ATOM 5467 C C . ALA B 2 3 ? -57.579 82.470 -1.701 1.00 24.27 4 ALA B C 1
ATOM 5468 O O . ALA B 2 3 ? -56.519 81.943 -1.586 1.00 23.94 4 ALA B O 1
ATOM 5470 N N . LYS B 2 4 ? -58.113 83.236 -0.772 1.00 22.39 5 LYS B N 1
ATOM 5471 C CA . LYS B 2 4 ? -57.543 83.422 0.583 1.00 20.77 5 LYS B CA 1
ATOM 5472 C C . LYS B 2 4 ? -57.182 82.075 1.255 1.00 19.39 5 LYS B C 1
ATOM 5473 O O . LYS B 2 4 ? -56.052 81.864 1.699 1.00 17.98 5 LYS B O 1
ATOM 5479 N N . ASN B 2 5 ? -58.145 81.163 1.296 1.00 17.87 6 ASN B N 1
ATOM 5480 C CA . ASN B 2 5 ? -57.943 79.854 1.912 1.00 16.90 6 ASN B CA 1
ATOM 5481 C C . ASN B 2 5 ? -57.066 78.932 1.079 1.00 15.79 6 ASN B C 1
ATOM 5482 O O . ASN B 2 5 ? -56.360 78.072 1.636 1.00 15.29 6 ASN B O 1
ATOM 5487 N N . ASN B 2 6 ? -57.095 79.108 -0.229 1.00 14.62 7 ASN B N 1
ATOM 5488 C CA . ASN B 2 6 ? -56.195 78.413 -1.114 1.00 13.93 7 ASN B CA 1
ATOM 5489 C C . ASN B 2 6 ? -54.703 78.637 -0.823 1.00 13.70 7 ASN B C 1
ATOM 5490 O O . ASN B 2 6 ? -53.894 77.816 -1.167 1.00 13.09 7 ASN B O 1
ATOM 5495 N N . LEU B 2 7 ? -54.365 79.760 -0.223 1.00 12.92 8 LEU B N 1
ATOM 5496 C CA . LEU B 2 7 ? -52.992 80.056 0.140 1.00 13.71 8 LEU B CA 1
ATOM 5497 C C . LEU B 2 7 ? -52.380 79.011 1.059 1.00 14.01 8 LEU B C 1
ATOM 5498 O O . LEU B 2 7 ? -51.216 78.796 1.049 1.00 13.69 8 LEU B O 1
ATOM 5503 N N . LEU B 2 8 ? -53.219 78.384 1.853 1.00 13.78 9 LEU B N 1
ATOM 5504 C CA . LEU B 2 8 ? -52.766 77.389 2.770 1.00 12.93 9 LEU B CA 1
ATOM 5505 C C . LEU B 2 8 ? -52.143 76.201 2.084 1.00 12.69 9 LEU B C 1
ATOM 5506 O O . LEU B 2 8 ? -51.345 75.550 2.655 1.00 11.59 9 LEU B O 1
ATOM 5511 N N . TYR B 2 9 ? -52.493 75.952 0.833 1.00 12.52 10 TYR B N 1
ATOM 5512 C CA . TYR B 2 9 ? -51.840 74.869 0.066 1.00 12.60 10 TYR B CA 1
ATOM 5513 C C . TYR B 2 9 ? -50.336 75.078 -0.132 1.00 12.88 10 TYR B C 1
ATOM 5514 O O . TYR B 2 9 ? -49.577 74.115 -0.319 1.00 11.84 10 TYR B O 1
ATOM 5523 N N . PHE B 2 10 ? -49.902 76.334 -0.078 1.00 12.14 11 PHE B N 1
ATOM 5524 C CA . PHE B 2 10 ? -48.475 76.616 -0.145 1.00 12.95 11 PHE B CA 1
ATOM 5525 C C . PHE B 2 10 ? -47.657 76.211 1.061 1.00 12.96 11 PHE B C 1
ATOM 5526 O O . PHE B 2 10 ? -46.435 76.349 1.007 1.00 14.88 11 PHE B O 1
ATOM 5534 N N . PHE B 2 11 ? -48.296 75.734 2.123 1.00 11.00 12 PHE B N 1
ATOM 5535 C CA . PHE B 2 11 ? -47.590 75.202 3.295 1.00 12.05 12 PHE B CA 1
ATOM 5536 C C . PHE B 2 11 ? -47.574 73.645 3.296 1.00 12.50 12 PHE B C 1
ATOM 5537 O O . PHE B 2 11 ? -47.139 73.004 4.263 1.00 12.51 12 PHE B O 1
ATOM 5545 N N . ASP B 2 12 ? -48.094 73.063 2.220 1.00 13.27 13 ASP B N 1
ATOM 5546 C CA . ASP B 2 12 ? -48.172 71.599 2.102 1.00 14.76 13 ASP B CA 1
ATOM 5547 C C . ASP B 2 12 ? -47.053 71.125 1.193 1.00 14.95 13 ASP B C 1
ATOM 5548 O O . ASP B 2 12 ? -46.886 71.654 0.072 1.00 14.66 13 ASP B O 1
ATOM 5553 N N . ARG B 2 13 ? -46.251 70.185 1.707 1.00 14.47 14 ARG B N 1
ATOM 5554 C CA . ARG B 2 13 ? -45.181 69.536 0.932 1.00 14.30 14 ARG B CA 1
ATOM 5555 C C . ARG B 2 13 ? -44.317 70.599 0.223 1.00 15.22 14 ARG B C 1
ATOM 5556 O O . ARG B 2 13 ? -44.313 70.716 -1.003 1.00 13.01 14 ARG B O 1
ATOM 5564 N N . PRO B 2 14 ? -43.597 71.390 1.023 1.00 16.42 15 PRO B N 1
ATOM 5565 C CA . PRO B 2 14 ? -42.905 72.591 0.512 1.00 17.46 15 PRO B CA 1
ATOM 5566 C C . PRO B 2 14 ? -41.867 72.312 -0.570 1.00 18.30 15 PRO B C 1
ATOM 5567 O O . PRO B 2 14 ? -41.631 73.202 -1.402 1.00 19.48 15 PRO B O 1
ATOM 5571 N N . ASN B 2 15 ? -41.259 71.119 -0.572 1.00 17.90 16 ASN B N 1
ATOM 5572 C CA . ASN B 2 15 ? -40.344 70.744 -1.653 1.00 18.57 16 ASN B CA 1
ATOM 5573 C C . ASN B 2 15 ? -40.950 70.181 -2.901 1.00 18.31 16 ASN B C 1
ATOM 5574 O O . ASN B 2 15 ? -40.241 69.974 -3.889 1.00 19.87 16 ASN B O 1
ATOM 5579 N N . GLU B 2 16 ? -42.235 69.878 -2.875 1.00 16.57 17 GLU B N 1
ATOM 5580 C CA . GLU B 2 16 ? -42.879 69.390 -4.082 1.00 15.88 17 GLU B CA 1
ATOM 5581 C C . GLU B 2 16 ? -43.328 70.584 -4.926 1.00 17.10 17 GLU B C 1
ATOM 5582 O O . GLU B 2 16 ? -43.957 71.509 -4.394 1.00 16.19 17 GLU B O 1
ATOM 5588 N N . PRO B 2 17 ? -43.015 70.569 -6.244 1.00 16.29 18 PRO B N 1
ATOM 5589 C CA . PRO B 2 17 ? -43.530 71.647 -7.098 1.00 16.67 18 PRO B CA 1
ATOM 5590 C C . PRO B 2 17 ? -45.051 71.759 -7.007 1.00 16.35 18 PRO B C 1
ATOM 5591 O O . PRO B 2 17 ? -45.766 70.741 -7.044 1.00 15.72 18 PRO B O 1
ATOM 5595 N N . CYS B 2 18 ? -45.549 72.994 -6.932 1.00 16.23 19 CYS B N 1
ATOM 5596 C CA . CYS B 2 18 ? -46.980 73.231 -6.769 1.00 16.18 19 CYS B CA 1
ATOM 5597 C C . CYS B 2 18 ? -47.865 72.919 -7.994 1.00 16.92 19 CYS B C 1
ATOM 5598 O O . CYS B 2 18 ? -49.082 73.194 -7.945 1.00 16.62 19 CYS B O 1
ATOM 5601 N N . PHE B 2 19 ? -47.298 72.351 -9.068 1.00 16.14 20 PHE B N 1
ATOM 5602 C CA . PHE B 2 19 ? -48.150 71.739 -10.106 1.00 16.25 20 PHE B CA 1
ATOM 5603 C C . PHE B 2 19 ? -48.560 70.267 -9.724 1.00 16.11 20 PHE B C 1
ATOM 5604 O O . PHE B 2 19 ? -49.387 69.634 -10.413 1.00 15.38 20 PHE B O 1
ATOM 5612 N N . MET B 2 20 ? -48.003 69.753 -8.617 1.00 15.16 21 MET B N 1
ATOM 5613 C CA . MET B 2 20 ? -48.366 68.424 -8.104 1.00 15.30 21 MET B CA 1
ATOM 5614 C C . MET B 2 20 ? -49.652 68.540 -7.261 1.00 15.66 21 MET B C 1
ATOM 5615 O O . MET B 2 20 ? -50.084 69.647 -6.927 1.00 15.90 21 MET B O 1
ATOM 5620 N N . GLN B 2 21 ? -50.256 67.411 -6.896 1.00 15.28 22 GLN B N 1
ATOM 5621 C CA . GLN B 2 21 ? -51.482 67.453 -6.090 1.00 16.02 22 GLN B CA 1
ATOM 5622 C C . GLN B 2 21 ? -51.172 67.966 -4.702 1.00 16.01 22 GLN B C 1
ATOM 5623 O O . GLN B 2 21 ? -50.140 67.626 -4.116 1.00 16.56 22 GLN B O 1
ATOM 5629 N N . LYS B 2 22 ? -52.053 68.797 -4.165 1.00 15.69 23 LYS B N 1
ATOM 5630 C CA . LYS B 2 22 ? -51.794 69.446 -2.878 1.00 16.02 23 LYS B CA 1
ATOM 5631 C C . LYS B 2 22 ? -52.832 69.045 -1.850 1.00 15.87 23 LYS B C 1
ATOM 5632 O O . LYS B 2 22 ? -54.012 68.883 -2.194 1.00 15.06 23 LYS B O 1
ATOM 5638 N N . GLY B 2 23 ? -52.388 68.882 -0.604 1.00 15.34 24 GLY B N 1
ATOM 5639 C CA . GLY B 2 23 ? -53.265 68.552 0.511 1.00 16.82 24 GLY B CA 1
ATOM 5640 C C . GLY B 2 23 ? -53.678 67.087 0.524 1.00 17.47 24 GLY B C 1
ATOM 5641 O O . GLY B 2 23 ? -53.299 66.304 -0.347 1.00 17.04 24 GLY B O 1
ATOM 5642 N N . GLU B 2 24 ? -54.465 66.697 1.510 1.00 18.97 25 GLU B N 1
ATOM 5643 C CA . GLU B 2 24 ? -54.981 65.331 1.571 1.00 20.01 25 GLU B CA 1
ATOM 5644 C C . GLU B 2 24 ? -56.160 65.062 0.662 1.00 20.45 25 GLU B C 1
ATOM 5645 O O . GLU B 2 24 ? -56.645 63.978 0.604 1.00 20.46 25 GLU B O 1
ATOM 5651 N N . ASP B 2 25 ? -56.598 66.085 -0.042 1.00 20.71 26 ASP B N 1
ATOM 5652 C CA . ASP B 2 25 ? -57.867 66.110 -0.713 1.00 20.93 26 ASP B CA 1
ATOM 5653 C C . ASP B 2 25 ? -57.608 66.072 -2.208 1.00 20.94 26 ASP B C 1
ATOM 5654 O O . ASP B 2 25 ? -58.505 66.146 -2.988 1.00 21.11 26 ASP B O 1
ATOM 5659 N N . LYS B 2 26 ? -56.347 65.978 -2.594 1.00 20.28 27 LYS B N 1
ATOM 5660 C CA . LYS B 2 26 ? -55.978 65.888 -3.969 1.00 19.38 27 LYS B CA 1
ATOM 5661 C C . LYS B 2 26 ? -56.415 67.042 -4.844 1.00 19.19 27 LYS B C 1
ATOM 5662 O O . LYS B 2 26 ? -57.040 66.841 -5.824 1.00 19.13 27 LYS B O 1
ATOM 5668 N N . VAL B 2 27 ? -56.053 68.249 -4.490 1.00 18.43 28 VAL B N 1
ATOM 5669 C CA . VAL B 2 27 ? -56.415 69.387 -5.277 1.00 17.95 28 VAL B CA 1
ATOM 5670 C C . VAL B 2 27 ? -55.246 69.772 -6.149 1.00 17.31 28 VAL B C 1
ATOM 5671 O O . VAL B 2 27 ? -54.129 69.562 -5.770 1.00 16.56 28 VAL B O 1
ATOM 5675 N N . VAL B 2 28 ? -55.511 70.338 -7.313 1.00 16.75 29 VAL B N 1
ATOM 5676 C CA . VAL B 2 28 ? -54.415 70.907 -8.144 1.00 16.13 29 VAL B CA 1
ATOM 5677 C C . VAL B 2 28 ? -54.650 72.371 -8.505 1.00 16.12 29 VAL B C 1
ATOM 5678 O O . VAL B 2 28 ? -55.790 72.818 -8.660 1.00 14.78 29 VAL B O 1
ATOM 5682 N N . PHE B 2 29 ? -53.553 73.092 -8.654 1.00 15.38 30 PHE B N 1
ATOM 5683 C CA . PHE B 2 29 ? -53.582 74.431 -9.227 1.00 16.26 30 PHE B CA 1
ATOM 5684 C C . PHE B 2 29 ? -53.425 74.258 -10.730 1.00 15.73 30 PHE B C 1
ATOM 5685 O O . PHE B 2 29 ? -52.706 73.356 -11.187 1.00 15.52 30 PHE B O 1
ATOM 5693 N N . GLU B 2 30 ? -54.070 75.121 -11.501 1.00 15.07 31 GLU B N 1
ATOM 5694 C CA . GLU B 2 30 ? -53.861 75.129 -12.940 1.00 16.44 31 GLU B CA 1
ATOM 5695 C C . GLU B 2 30 ? -52.651 76.004 -13.277 1.00 15.79 31 GLU B C 1
ATOM 5696 O O . GLU B 2 30 ? -52.793 77.109 -13.791 1.00 14.69 31 GLU B O 1
ATOM 5702 N N . ILE B 2 31 ? -51.466 75.469 -12.984 1.00 16.31 32 ILE B N 1
ATOM 5703 C CA . ILE B 2 31 ? -50.207 76.173 -13.201 1.00 16.39 32 ILE B CA 1
ATOM 5704 C C . ILE B 2 31 ? -50.021 76.386 -14.710 1.00 16.45 32 ILE B C 1
ATOM 5705 O O . ILE B 2 31 ? -50.019 75.412 -15.461 1.00 16.95 32 ILE B O 1
ATOM 5710 N N . PRO B 2 32 ? -49.892 77.649 -15.154 1.00 16.51 33 PRO B N 1
ATOM 5711 C CA . PRO B 2 32 ? -49.725 77.902 -16.601 1.00 17.07 33 PRO B CA 1
ATOM 5712 C C . PRO B 2 32 ? -48.368 77.385 -17.044 1.00 17.35 33 PRO B C 1
ATOM 5713 O O . PRO B 2 32 ? -47.436 77.326 -16.225 1.00 15.40 33 PRO B O 1
ATOM 5717 N N . ASP B 2 33 ? -48.258 77.025 -18.325 1.00 17.96 34 ASP B N 1
ATOM 5718 C CA . ASP B 2 33 ? -47.026 76.440 -18.844 1.00 18.64 34 ASP B CA 1
ATOM 5719 C C . ASP B 2 33 ? -45.795 77.323 -18.590 1.00 17.67 34 ASP B C 1
ATOM 5720 O O . ASP B 2 33 ? -44.744 76.820 -18.217 1.00 17.37 34 ASP B O 1
ATOM 5725 N N . HIS B 2 34 ? -45.913 78.637 -18.748 1.00 16.91 35 HIS B N 1
ATOM 5726 C CA . HIS B 2 34 ? -44.730 79.485 -18.562 1.00 16.34 35 HIS B CA 1
ATOM 5727 C C . HIS B 2 34 ? -44.288 79.675 -17.088 1.00 15.65 35 HIS B C 1
ATOM 5728 O O . HIS B 2 34 ? -43.240 80.273 -16.855 1.00 14.88 35 HIS B O 1
ATOM 5735 N N . TYR B 2 35 ? -45.074 79.179 -16.113 1.00 14.47 36 TYR B N 1
ATOM 5736 C CA . TYR B 2 35 ? -44.654 79.191 -14.700 1.00 13.66 36 TYR B CA 1
ATOM 5737 C C . TYR B 2 35 ? -43.748 78.001 -14.386 1.00 13.43 36 TYR B C 1
ATOM 5738 O O . TYR B 2 35 ? -43.028 78.014 -13.381 1.00 12.79 36 TYR B O 1
ATOM 5747 N N . TYR B 2 36 ? -43.816 76.956 -15.216 1.00 12.99 37 TYR B N 1
ATOM 5748 C CA . TYR B 2 36 ? -43.051 75.732 -14.946 1.00 13.63 37 TYR B CA 1
ATOM 5749 C C . TYR B 2 36 ? -41.570 76.110 -14.929 1.00 13.97 37 TYR B C 1
ATOM 5750 O O . TYR B 2 36 ? -41.149 76.911 -15.750 1.00 14.00 37 TYR B O 1
ATOM 5759 N N . PRO B 2 37 ? -40.785 75.517 -14.012 1.00 14.56 38 PRO B N 1
ATOM 5760 C CA . PRO B 2 37 ? -39.337 75.732 -13.961 1.00 14.95 38 PRO B CA 1
ATOM 5761 C C . PRO B 2 37 ? -38.719 75.296 -15.301 1.00 15.40 38 PRO B C 1
ATOM 5762 O O . PRO B 2 37 ? -39.275 74.406 -15.966 1.00 13.23 38 PRO B O 1
ATOM 5766 N N . ASP B 2 38 ? -37.581 75.860 -15.653 1.00 15.98 39 ASP B N 1
ATOM 5767 C CA . ASP B 2 38 ? -36.916 75.539 -16.891 1.00 18.36 39 ASP B CA 1
ATOM 5768 C C . ASP B 2 38 ? -36.787 74.064 -17.122 1.00 18.10 39 ASP B C 1
ATOM 5769 O O . ASP B 2 38 ? -37.027 73.592 -18.195 1.00 18.69 39 ASP B O 1
ATOM 5774 N N . LYS B 2 39 ? -36.411 73.342 -16.095 1.00 17.99 40 LYS B N 1
ATOM 5775 C CA . LYS B 2 39 ? -36.173 71.931 -16.243 1.00 18.42 40 LYS B CA 1
ATOM 5776 C C . LYS B 2 39 ? -37.398 71.094 -16.580 1.00 17.29 40 LYS B C 1
ATOM 5777 O O . LYS B 2 39 ? -37.262 70.018 -17.058 1.00 17.82 40 LYS B O 1
ATOM 5783 N N . TYR B 2 40 ? -38.580 71.624 -16.335 1.00 16.03 41 TYR B N 1
ATOM 5784 C CA . TYR B 2 40 ? -39.846 70.935 -16.587 1.00 14.69 41 TYR B CA 1
ATOM 5785 C C . TYR B 2 40 ? -40.675 71.525 -17.723 1.00 14.98 41 TYR B C 1
ATOM 5786 O O . TYR B 2 40 ? -41.719 70.945 -18.084 1.00 13.93 41 TYR B O 1
ATOM 5795 N N . LYS B 2 41 ? -40.239 72.660 -18.290 1.00 14.32 42 LYS B N 1
ATOM 5796 C CA . LYS B 2 41 ? -41.035 73.350 -19.300 1.00 14.89 42 LYS B CA 1
ATOM 5797 C C . LYS B 2 41 ? -41.357 72.439 -20.479 1.00 14.34 42 LYS B C 1
ATOM 5798 O O . LYS B 2 41 ? -42.489 72.443 -20.974 1.00 13.33 42 LYS B O 1
ATOM 5804 N N . SER B 2 42 ? -40.373 71.650 -20.931 1.00 14.48 43 SER B N 1
ATOM 5805 C CA . SER B 2 42 ? -40.581 70.812 -22.113 1.00 15.59 43 SER B CA 1
ATOM 5806 C C . SER B 2 42 ? -41.594 69.687 -21.849 1.00 15.17 43 SER B C 1
ATOM 5807 O O . SER B 2 42 ? -42.181 69.170 -22.780 1.00 15.51 43 SER B O 1
ATOM 5810 N N . LEU B 2 43 ? -41.812 69.332 -20.584 1.00 15.22 44 LEU B N 1
ATOM 5811 C CA . LEU B 2 43 ? -42.755 68.271 -20.211 1.00 14.93 44 LEU B CA 1
ATOM 5812 C C . LEU B 2 43 ? -44.023 68.842 -19.561 1.00 14.77 44 LEU B C 1
ATOM 5813 O O . LEU B 2 43 ? -44.782 68.120 -18.926 1.00 14.29 44 LEU B O 1
ATOM 5818 N N . SER B 2 44 ? -44.271 70.141 -19.712 1.00 14.29 45 SER B N 1
ATOM 5819 C CA . SER B 2 44 ? -45.349 70.748 -18.928 1.00 14.35 45 SER B CA 1
ATOM 5820 C C . SER B 2 44 ? -46.736 70.167 -19.291 1.00 14.56 45 SER B C 1
ATOM 5821 O O . SER B 2 44 ? -47.539 69.941 -18.412 1.00 14.11 45 SER B O 1
ATOM 5824 N N . ASN B 2 45 ? -47.011 69.879 -20.554 1.00 14.36 46 ASN B N 1
ATOM 5825 C CA . ASN B 2 45 ? -48.267 69.248 -20.939 1.00 15.17 46 ASN B CA 1
ATOM 5826 C C . ASN B 2 45 ? -48.425 67.918 -20.232 1.00 14.67 46 ASN B C 1
ATOM 5827 O O . ASN B 2 45 ? -49.401 67.698 -19.582 1.00 13.99 46 ASN B O 1
ATOM 5832 N N . THR B 2 46 ? -47.416 67.074 -20.349 1.00 13.43 47 THR B N 1
ATOM 5833 C CA . THR B 2 46 ? -47.376 65.760 -19.734 1.00 13.95 47 THR B CA 1
ATOM 5834 C C . THR B 2 46 ? -47.569 65.816 -18.223 1.00 13.64 47 THR B C 1
ATOM 5835 O O . THR B 2 46 ? -48.326 65.101 -17.680 1.00 12.65 47 THR B O 1
ATOM 5839 N N . LEU B 2 47 ? -46.899 66.716 -17.558 1.00 12.34 48 LEU B N 1
ATOM 5840 C CA . LEU B 2 47 ? -46.955 66.748 -16.114 1.00 14.00 48 LEU B CA 1
ATOM 5841 C C . LEU B 2 47 ? -48.301 67.249 -15.614 1.00 15.14 48 LEU B C 1
ATOM 5842 O O . LEU B 2 47 ? -48.865 66.716 -14.690 1.00 16.25 48 LEU B O 1
ATOM 5847 N N . SER B 2 48 ? -48.797 68.274 -16.284 1.00 14.80 49 SER B N 1
ATOM 5848 C CA . SER B 2 48 ? -50.092 68.842 -15.990 1.00 15.70 49 SER B CA 1
ATOM 5849 C C . SER B 2 48 ? -51.153 67.731 -16.029 1.00 14.61 49 SER B C 1
ATOM 5850 O O . SER B 2 48 ? -51.953 67.609 -15.113 1.00 14.22 49 SER B O 1
ATOM 5853 N N . ASN B 2 49 ? -51.108 66.895 -17.061 1.00 14.40 50 ASN B N 1
ATOM 5854 C CA . ASN B 2 49 ? -52.071 65.805 -17.234 1.00 14.73 50 ASN B CA 1
ATOM 5855 C C . ASN B 2 49 ? -51.902 64.752 -16.151 1.00 14.38 50 ASN B C 1
ATOM 5856 O O . ASN B 2 49 ? -52.876 64.218 -15.621 1.00 13.00 50 ASN B O 1
ATOM 5861 N N . ARG B 2 50 ? -50.644 64.454 -15.853 1.00 13.69 51 ARG B N 1
ATOM 5862 C CA . ARG B 2 50 ? -50.280 63.453 -14.873 1.00 14.77 51 ARG B CA 1
ATOM 5863 C C . ARG B 2 50 ? -50.859 63.799 -13.493 1.00 14.07 51 ARG B C 1
ATOM 5864 O O . ARG B 2 50 ? -51.488 62.973 -12.857 1.00 13.67 51 ARG B O 1
ATOM 5872 N N . PHE B 2 51 ? -50.657 65.024 -13.044 1.00 14.58 52 PHE B N 1
ATOM 5873 C CA . PHE B 2 51 ? -51.111 65.382 -11.695 1.00 14.33 52 PHE B CA 1
ATOM 5874 C C . PHE B 2 51 ? -52.559 65.845 -11.630 1.00 14.70 52 PHE B C 1
ATOM 5875 O O . PHE B 2 51 ? -53.163 65.837 -10.553 1.00 14.53 52 PHE B O 1
ATOM 5883 N N . GLY B 2 52 ? -53.106 66.228 -12.779 1.00 14.17 53 GLY B N 1
ATOM 5884 C CA . GLY B 2 52 ? -54.521 66.591 -12.891 1.00 14.08 53 GLY B CA 1
ATOM 5885 C C . GLY B 2 52 ? -55.414 65.368 -12.921 1.00 14.93 53 GLY B C 1
ATOM 5886 O O . GLY B 2 52 ? -56.624 65.465 -12.647 1.00 15.37 53 GLY B O 1
ATOM 5887 N N . ASN B 2 53 ? -54.848 64.220 -13.295 1.00 15.38 54 ASN B N 1
ATOM 5888 C CA . ASN B 2 53 ? -55.601 62.964 -13.311 1.00 16.76 54 ASN B CA 1
ATOM 5889 C C . ASN B 2 53 ? -55.986 62.592 -11.871 1.00 16.31 54 ASN B C 1
ATOM 5890 O O . ASN B 2 53 ? -55.127 62.497 -10.986 1.00 16.72 54 ASN B O 1
ATOM 5895 N N . GLU B 2 54 ? -57.270 62.488 -11.628 1.00 16.17 55 GLU B N 1
ATOM 5896 C CA . GLU B 2 54 ? -57.794 62.105 -10.335 1.00 15.76 55 GLU B CA 1
ATOM 5897 C C . GLU B 2 54 ? -57.824 63.174 -9.300 1.00 14.51 55 GLU B C 1
ATOM 5898 O O . GLU B 2 54 ? -58.219 62.943 -8.188 1.00 14.37 55 GLU B O 1
ATOM 5904 N N . ALA B 2 55 ? -57.435 64.361 -9.692 1.00 13.15 56 ALA B N 1
ATOM 5905 C CA . ALA B 2 55 ? -57.562 65.517 -8.821 1.00 12.72 56 ALA B CA 1
ATOM 5906 C C . ALA B 2 55 ? -59.045 65.809 -8.559 1.00 12.34 56 ALA B C 1
ATOM 5907 O O . ALA B 2 55 ? -59.881 65.676 -9.457 1.00 12.66 56 ALA B O 1
ATOM 5909 N N . THR B 2 56 ? -59.383 66.166 -7.322 1.00 12.49 57 THR B N 1
ATOM 5910 C CA . THR B 2 56 ? -60.795 66.345 -6.938 1.00 12.91 57 THR B CA 1
ATOM 5911 C C . THR B 2 56 ? -61.311 67.722 -7.365 1.00 13.41 57 THR B C 1
ATOM 5912 O O . THR B 2 56 ? -62.510 67.904 -7.606 1.00 12.66 57 THR B O 1
ATOM 5916 N N . LYS B 2 57 ? -60.388 68.666 -7.519 1.00 12.94 58 LYS B N 1
ATOM 5917 C CA . LYS B 2 57 ? -60.710 70.056 -7.829 1.00 14.04 58 LYS B CA 1
ATOM 5918 C C . LYS B 2 57 ? -59.537 70.719 -8.547 1.00 13.12 58 LYS B C 1
ATOM 5919 O O . LYS B 2 57 ? -58.407 70.516 -8.141 1.00 12.70 58 LYS B O 1
ATOM 5925 N N . ARG B 2 58 ? -59.804 71.538 -9.570 1.00 12.70 59 ARG B N 1
ATOM 5926 C CA . ARG B 2 58 ? -58.752 72.322 -10.229 1.00 12.49 59 ARG B CA 1
ATOM 5927 C C . ARG B 2 58 ? -58.930 73.796 -9.888 1.00 12.23 59 ARG B C 1
ATOM 5928 O O . ARG B 2 58 ? -60.006 74.355 -10.105 1.00 12.74 59 ARG B O 1
ATOM 5936 N N . ILE B 2 59 ? -57.879 74.424 -9.369 1.00 11.58 60 ILE B N 1
ATOM 5937 C CA . ILE B 2 59 ? -57.909 75.838 -8.984 1.00 11.90 60 ILE B CA 1
ATOM 5938 C C . ILE B 2 59 ? -57.292 76.753 -10.066 1.00 12.19 60 ILE B C 1
ATOM 5939 O O . ILE B 2 59 ? -56.080 76.666 -10.328 1.00 12.16 60 ILE B O 1
ATOM 5944 N N . PRO B 2 60 ? -58.109 77.644 -10.687 1.00 12.77 61 PRO B N 1
ATOM 5945 C CA . PRO B 2 60 ? -57.573 78.502 -11.764 1.00 12.52 61 PRO B CA 1
ATOM 5946 C C . PRO B 2 60 ? -56.518 79.461 -11.235 1.00 12.38 61 PRO B C 1
ATOM 5947 O O . PRO B 2 60 ? -56.554 79.836 -10.067 1.00 12.41 61 PRO B O 1
ATOM 5951 N N . ILE B 2 61 ? -55.565 79.813 -12.088 1.00 12.10 62 ILE B N 1
ATOM 5952 C CA . ILE B 2 61 ? -54.505 80.753 -11.748 1.00 11.48 62 ILE B CA 1
ATOM 5953 C C . ILE B 2 61 ? -54.707 81.978 -12.650 1.00 12.58 62 ILE B C 1
ATOM 5954 O O . ILE B 2 61 ? -54.768 81.844 -13.874 1.00 11.05 62 ILE B O 1
ATOM 5959 N N . ARG B 2 62 ? -54.878 83.153 -12.037 1.00 13.13 63 ARG B N 1
ATOM 5960 C CA . ARG B 2 62 ? -55.159 84.356 -12.804 1.00 14.98 63 ARG B CA 1
ATOM 5961 C C . ARG B 2 62 ? -53.894 84.805 -13.534 1.00 15.14 63 ARG B C 1
ATOM 5962 O O . ARG B 2 62 ? -52.814 84.771 -12.973 1.00 13.31 63 ARG B O 1
ATOM 5970 N N . ASN B 2 63 ? -54.042 85.208 -14.793 1.00 15.65 64 ASN B N 1
ATOM 5971 C CA . ASN B 2 63 ? -52.937 85.784 -15.551 1.00 17.04 64 ASN B CA 1
ATOM 5972 C C . ASN B 2 63 ? -52.543 87.125 -14.910 1.00 16.37 64 ASN B C 1
ATOM 5973 O O . ASN B 2 63 ? -53.399 87.974 -14.677 1.00 16.51 64 ASN B O 1
ATOM 5978 N N . ILE B 2 64 ? -51.271 87.288 -14.563 1.00 15.37 65 ILE B N 1
ATOM 5979 C CA . ILE B 2 64 ? -50.779 88.550 -14.000 1.00 15.02 65 ILE B CA 1
ATOM 5980 C C . ILE B 2 64 ? -49.530 88.992 -14.759 1.00 15.40 65 ILE B C 1
ATOM 5981 O O . ILE B 2 64 ? -48.946 88.205 -15.497 1.00 14.49 65 ILE B O 1
ATOM 5986 N N . THR B 2 65 ? -49.119 90.245 -14.569 1.00 15.40 66 THR B N 1
ATOM 5987 C CA . THR B 2 65 ? -47.787 90.678 -14.984 1.00 16.21 66 THR B CA 1
ATOM 5988 C C . THR B 2 65 ? -46.797 90.143 -13.974 1.00 16.78 66 THR B C 1
ATOM 5989 O O . THR B 2 65 ? -46.933 90.405 -12.773 1.00 17.07 66 THR B O 1
ATOM 5993 N N . LEU B 2 66 ? -45.817 89.364 -14.430 1.00 17.05 67 LEU B N 1
ATOM 5994 C CA . LEU B 2 66 ? -44.887 88.756 -13.470 1.00 17.88 67 LEU B CA 1
ATOM 5995 C C . LEU B 2 66 ? -43.908 89.771 -12.871 1.00 18.27 67 LEU B C 1
ATOM 5996 O O . LEU B 2 66 ? -43.440 90.650 -13.554 1.00 16.08 67 LEU B O 1
ATOM 6001 N N . PRO B 2 67 ? -43.583 89.623 -11.573 1.00 19.15 68 PRO B N 1
ATOM 6002 C CA . PRO B 2 67 ? -42.670 90.581 -10.981 1.00 19.59 68 PRO B CA 1
ATOM 6003 C C . PRO B 2 67 ? -41.225 90.197 -11.308 1.00 19.77 68 PRO B C 1
ATOM 6004 O O . PRO B 2 67 ? -40.923 89.042 -11.654 1.00 19.66 68 PRO B O 1
ATOM 6008 N N . ASN B 2 68 ? -40.332 91.165 -11.198 1.00 19.99 69 ASN B N 1
ATOM 6009 C CA . ASN B 2 68 ? -38.923 90.858 -11.306 1.00 20.03 69 ASN B CA 1
ATOM 6010 C C . ASN B 2 68 ? -38.421 90.159 -10.022 1.00 19.09 69 ASN B C 1
ATOM 6011 O O . ASN B 2 68 ? -38.435 90.762 -8.942 1.00 20.29 69 ASN B O 1
ATOM 6016 N N . LEU B 2 69 ? -38.002 88.893 -10.150 1.00 17.86 70 LEU B N 1
ATOM 6017 C CA . LEU B 2 69 ? -37.490 88.078 -9.026 1.00 17.46 70 LEU B CA 1
ATOM 6018 C C . LEU B 2 69 ? -35.973 87.898 -8.979 1.00 16.77 70 LEU B C 1
ATOM 6019 O O . LEU B 2 69 ? -35.489 87.051 -8.245 1.00 16.75 70 LEU B O 1
ATOM 6024 N N . GLU B 2 70 ? -35.238 88.708 -9.708 1.00 15.92 71 GLU B N 1
ATOM 6025 C CA . GLU B 2 70 ? -33.816 88.560 -9.798 1.00 16.17 71 GLU B CA 1
ATOM 6026 C C . GLU B 2 70 ? -33.148 88.632 -8.426 1.00 15.55 71 GLU B C 1
ATOM 6027 O O . GLU B 2 70 ? -32.262 87.895 -8.149 1.00 16.15 71 GLU B O 1
ATOM 6033 N N . VAL B 2 71 ? -33.554 89.567 -7.611 1.00 14.13 72 VAL B N 1
ATOM 6034 C CA . VAL B 2 71 ? -32.956 89.652 -6.279 1.00 13.53 72 VAL B CA 1
ATOM 6035 C C . VAL B 2 71 ? -33.215 88.400 -5.420 1.00 12.81 72 VAL B C 1
ATOM 6036 O O . VAL B 2 71 ? -32.259 87.745 -5.041 1.00 12.05 72 VAL B O 1
ATOM 6040 N N . PRO B 2 72 ? -34.486 88.083 -5.094 1.00 13.11 73 PRO B N 1
ATOM 6041 C CA . PRO B 2 72 ? -34.724 86.885 -4.273 1.00 13.80 73 PRO B CA 1
ATOM 6042 C C . PRO B 2 72 ? -34.312 85.547 -4.884 1.00 14.43 73 PRO B C 1
ATOM 6043 O O . PRO B 2 72 ? -34.042 84.619 -4.134 1.00 13.58 73 PRO B O 1
ATOM 6047 N N . MET B 2 73 ? -34.225 85.441 -6.219 1.00 14.70 74 MET B N 1
ATOM 6048 C CA . MET B 2 73 ? -33.696 84.235 -6.859 1.00 17.45 74 MET B CA 1
ATOM 6049 C C . MET B 2 73 ? -32.181 84.026 -6.714 1.00 15.86 74 MET B C 1
ATOM 6050 O O . MET B 2 73 ? -31.640 83.010 -7.120 1.00 14.88 74 MET B O 1
ATOM 6055 N N . GLN B 2 74 ? -31.492 84.983 -6.113 1.00 15.79 75 GLN B N 1
ATOM 6056 C CA . GLN B 2 74 ? -30.074 84.809 -5.858 1.00 15.06 75 GLN B CA 1
ATOM 6057 C C . GLN B 2 74 ? -29.764 83.784 -4.780 1.00 14.14 75 GLN B C 1
ATOM 6058 O O . GLN B 2 74 ? -28.654 83.299 -4.721 1.00 14.77 75 GLN B O 1
ATOM 6064 N N . LEU B 2 75 ? -30.719 83.481 -3.909 1.00 12.98 76 LEU B N 1
ATOM 6065 C CA . LEU B 2 75 ? -30.521 82.425 -2.904 1.00 12.60 76 LEU B CA 1
ATOM 6066 C C . LEU B 2 75 ? -30.739 81.073 -3.555 1.00 11.95 76 LEU B C 1
ATOM 6067 O O . LEU B 2 75 ? -31.821 80.839 -4.070 1.00 12.30 76 LEU B O 1
ATOM 6072 N N . PRO B 2 76 ? -29.761 80.186 -3.545 1.00 11.91 77 PRO B N 1
ATOM 6073 C CA . PRO B 2 76 ? -29.959 78.865 -4.128 1.00 11.64 77 PRO B CA 1
ATOM 6074 C C . PRO B 2 76 ? -31.211 78.137 -3.612 1.00 12.16 77 PRO B C 1
ATOM 6075 O O . PRO B 2 76 ? -31.522 78.180 -2.468 1.00 10.89 77 PRO B O 1
ATOM 6079 N N . TYR B 2 77 ? -31.910 77.481 -4.500 1.00 20.00 78 TYR B N 1
ATOM 6080 C CA . TYR B 2 77 ? -33.082 76.724 -4.139 1.00 20.00 78 TYR B CA 1
ATOM 6081 C C . TYR B 2 77 ? -32.847 75.781 -2.973 1.00 20.00 78 TYR B C 1
ATOM 6082 O O . TYR B 2 77 ? -33.712 75.544 -2.207 1.00 11.96 78 TYR B O 1
ATOM 6091 N N . ASN B 2 78 ? -31.638 75.258 -2.885 1.00 13.86 79 ASN B N 1
ATOM 6092 C CA . ASN B 2 78 ? -31.242 74.291 -1.869 1.00 15.01 79 ASN B CA 1
ATOM 6093 C C . ASN B 2 78 ? -30.285 74.814 -0.800 1.00 15.34 79 ASN B C 1
ATOM 6094 O O . ASN B 2 78 ? -29.409 74.138 -0.442 1.00 15.82 79 ASN B O 1
ATOM 6099 N N . ASP B 2 79 ? -30.445 76.046 -0.362 1.00 15.76 80 ASP B N 1
ATOM 6100 C CA . ASP B 2 79 ? -29.682 76.596 0.731 1.00 15.99 80 ASP B CA 1
ATOM 6101 C C . ASP B 2 79 ? -30.549 76.748 1.990 1.00 15.12 80 ASP B C 1
ATOM 6102 O O . ASP B 2 79 ? -31.723 76.695 1.934 1.00 14.33 80 ASP B O 1
ATOM 6107 N N . GLN B 2 80 ? -29.912 76.936 3.125 1.00 14.06 81 GLN B N 1
ATOM 6108 C CA . GLN B 2 80 ? -30.631 77.327 4.332 1.00 14.66 81 GLN B CA 1
ATOM 6109 C C . GLN B 2 80 ? -30.960 78.821 4.224 1.00 14.10 81 GLN B C 1
ATOM 6110 O O . GLN B 2 80 ? -30.226 79.559 3.579 1.00 14.25 81 GLN B O 1
ATOM 6116 N N . PHE B 2 81 ? -32.042 79.252 4.869 1.00 13.38 82 PHE B N 1
ATOM 6117 C CA . PHE B 2 81 ? -32.389 80.675 4.963 1.00 12.90 82 PHE B CA 1
ATOM 6118 C C . PHE B 2 81 ? -32.372 81.150 6.440 1.00 12.75 82 PHE B C 1
ATOM 6119 O O . PHE B 2 81 ? -32.899 80.478 7.334 1.00 12.73 82 PHE B O 1
ATOM 6127 N N . SER B 2 82 ? -31.708 82.264 6.688 1.00 12.84 83 SER B N 1
ATOM 6128 C CA . SER B 2 82 ? -31.816 82.971 7.932 1.00 13.21 83 SER B CA 1
ATOM 6129 C C . SER B 2 82 ? -31.688 84.478 7.815 1.00 13.38 83 SER B C 1
ATOM 6130 O O . SER B 2 82 ? -30.824 84.980 7.194 1.00 12.11 83 SER B O 1
ATOM 6133 N N . LEU B 2 83 ? -32.564 85.176 8.504 1.00 13.97 84 LEU B N 1
ATOM 6134 C CA . LEU B 2 83 ? -32.461 86.596 8.674 1.00 13.97 84 LEU B CA 1
ATOM 6135 C C . LEU B 2 83 ? -31.192 87.143 9.331 1.00 13.20 84 LEU B C 1
ATOM 6136 O O . LEU B 2 83 ? -30.880 88.257 9.124 1.00 12.66 84 LEU B O 1
ATOM 6141 N N . PHE B 2 84 ? -30.485 86.344 10.107 1.00 12.93 85 PHE B N 1
ATOM 6142 C CA . PHE B 2 84 ? -29.219 86.745 10.657 1.00 12.00 85 PHE B CA 1
ATOM 6143 C C . PHE B 2 84 ? -28.238 87.064 9.537 1.00 12.08 85 PHE B C 1
ATOM 6144 O O . PHE B 2 84 ? -27.412 87.889 9.676 1.00 11.31 85 PHE B O 1
ATOM 6152 N N . VAL B 2 85 ? -28.370 86.376 8.423 1.00 12.18 86 VAL B N 1
ATOM 6153 C CA . VAL B 2 85 ? -27.410 86.554 7.334 1.00 12.11 86 VAL B CA 1
ATOM 6154 C C . VAL B 2 85 ? -27.749 87.820 6.560 1.00 11.86 86 VAL B C 1
ATOM 6155 O O . VAL B 2 85 ? -28.883 87.956 6.051 1.00 11.60 86 VAL B O 1
ATOM 6159 N N . PRO B 2 86 ? -26.776 88.760 6.452 1.00 11.22 87 PRO B N 1
ATOM 6160 C CA . PRO B 2 86 ? -27.040 90.042 5.765 1.00 10.97 87 PRO B CA 1
ATOM 6161 C C . PRO B 2 86 ? -27.678 89.960 4.366 1.00 11.14 87 PRO B C 1
ATOM 6162 O O . PRO B 2 86 ? -28.684 90.627 4.138 1.00 11.28 87 PRO B O 1
ATOM 6166 N N . LYS B 2 87 ? -27.167 89.135 3.452 1.00 10.67 88 LYS B N 1
ATOM 6167 C CA . LYS B 2 87 ? -27.781 89.087 2.136 1.00 10.98 88 LYS B CA 1
ATOM 6168 C C . LYS B 2 87 ? -29.235 88.526 2.138 1.00 11.15 88 LYS B C 1
ATOM 6169 O O . LYS B 2 87 ? -30.054 88.921 1.298 1.00 10.45 88 LYS B O 1
ATOM 6175 N N . HIS B 2 88 ? -29.530 87.616 3.072 1.00 11.00 89 HIS B N 1
ATOM 6176 C CA . HIS B 2 88 ? -30.890 87.070 3.237 1.00 11.33 89 HIS B CA 1
ATOM 6177 C C . HIS B 2 88 ? -31.918 88.144 3.657 1.00 11.27 89 HIS B C 1
ATOM 6178 O O . HIS B 2 88 ? -33.069 88.059 3.276 1.00 12.53 89 HIS B O 1
ATOM 6185 N N . ARG B 2 89 ? -31.496 89.156 4.420 1.00 11.93 90 ARG B N 1
ATOM 6186 C CA . ARG B 2 89 ? -32.362 90.299 4.770 1.00 11.58 90 ARG B CA 1
ATOM 6187 C C . ARG B 2 89 ? -32.812 91.044 3.521 1.00 12.62 90 ARG B C 1
ATOM 6188 O O . ARG B 2 89 ? -33.991 91.332 3.365 1.00 12.81 90 ARG B O 1
ATOM 6196 N N . THR B 2 90 ? -31.864 91.336 2.637 1.00 12.82 91 THR B N 1
ATOM 6197 C CA . THR B 2 90 ? -32.119 92.034 1.346 1.00 12.62 91 THR B CA 1
ATOM 6198 C C . THR B 2 90 ? -33.101 91.267 0.455 1.00 11.86 91 THR B C 1
ATOM 6199 O O . THR B 2 90 ? -34.060 91.837 -0.077 1.00 10.24 91 THR B O 1
ATOM 6203 N N . MET B 2 91 ? -32.870 89.967 0.335 1.00 10.79 92 MET B N 1
ATOM 6204 C CA . MET B 2 91 ? -33.669 89.129 -0.533 1.00 11.75 92 MET B CA 1
ATOM 6205 C C . MET B 2 91 ? -35.072 88.943 0.008 1.00 11.47 92 MET B C 1
ATOM 6206 O O . MET B 2 91 ? -36.033 89.003 -0.775 1.00 11.64 92 MET B O 1
ATOM 6211 N N . ALA B 2 92 ? -35.192 88.727 1.323 1.00 10.28 93 ALA B N 1
ATOM 6212 C CA . ALA B 2 92 ? -36.508 88.573 1.941 1.00 12.05 93 ALA B CA 1
ATOM 6213 C C . ALA B 2 92 ? -37.329 89.846 1.892 1.00 12.83 93 ALA B C 1
ATOM 6214 O O . ALA B 2 92 ? -38.523 89.774 1.649 1.00 14.43 93 ALA B O 1
ATOM 6216 N N . ALA B 2 93 ? -36.702 91.004 2.133 1.00 12.52 94 ALA B N 1
ATOM 6217 C CA . ALA B 2 93 ? -37.405 92.273 2.047 1.00 12.78 94 ALA B CA 1
ATOM 6218 C C . ALA B 2 93 ? -37.996 92.449 0.653 1.00 13.28 94 ALA B C 1
ATOM 6219 O O . ALA B 2 93 ? -39.169 92.816 0.522 1.00 14.54 94 ALA B O 1
ATOM 6221 N N . LYS B 2 94 ? -37.217 92.176 -0.392 1.00 11.80 95 LYS B N 1
ATOM 6222 C CA . LYS B 2 94 ? -37.721 92.290 -1.747 1.00 11.31 95 LYS B CA 1
ATOM 6223 C C . LYS B 2 94 ? -38.959 91.418 -1.994 1.00 11.20 95 LYS B C 1
ATOM 6224 O O . LYS B 2 94 ? -39.963 91.888 -2.551 1.00 10.73 95 LYS B O 1
ATOM 6230 N N . LEU B 2 95 ? -38.882 90.163 -1.578 1.00 10.07 96 LEU B N 1
ATOM 6231 C CA . LEU B 2 95 ? -39.982 89.234 -1.818 1.00 10.68 96 LEU B CA 1
ATOM 6232 C C . LEU B 2 95 ? -41.237 89.580 -0.983 1.00 11.05 96 LEU B C 1
ATOM 6233 O O . LEU B 2 95 ? -42.362 89.470 -1.497 1.00 10.84 96 LEU B O 1
ATOM 6238 N N . ILE B 2 96 ? -41.048 89.926 0.302 1.00 10.56 97 ILE B N 1
ATOM 6239 C CA . ILE B 2 96 ? -42.137 90.480 1.100 1.00 11.67 97 ILE B CA 1
ATOM 6240 C C . ILE B 2 96 ? -42.769 91.717 0.402 1.00 11.59 97 ILE B C 1
ATOM 6241 O O . ILE B 2 96 ? -43.993 91.797 0.236 1.00 11.08 97 ILE B O 1
ATOM 6246 N N . ASP B 2 97 ? -41.940 92.659 -0.039 1.00 12.31 98 ASP B N 1
ATOM 6247 C CA . ASP B 2 97 ? -42.428 93.836 -0.755 1.00 13.95 98 ASP B CA 1
ATOM 6248 C C . ASP B 2 97 ? -43.295 93.435 -1.976 1.00 13.88 98 ASP B C 1
ATOM 6249 O O . ASP B 2 97 ? -44.370 93.997 -2.206 1.00 12.84 98 ASP B O 1
ATOM 6254 N N . ILE B 2 98 ? -42.840 92.445 -2.737 1.00 13.58 99 ILE B N 1
ATOM 6255 C CA . ILE B 2 98 ? -43.608 91.927 -3.892 1.00 14.22 99 ILE B CA 1
ATOM 6256 C C . ILE B 2 98 ? -44.946 91.305 -3.428 1.00 12.97 99 ILE B C 1
ATOM 6257 O O . ILE B 2 98 ? -45.986 91.641 -3.983 1.00 12.99 99 ILE B O 1
ATOM 6262 N N . PHE B 2 99 ? -44.924 90.460 -2.395 1.00 12.85 100 PHE B N 1
ATOM 6263 C CA . PHE B 2 99 ? -46.172 89.855 -1.853 1.00 12.97 100 PHE B CA 1
ATOM 6264 C C . PHE B 2 99 ? -47.188 90.894 -1.314 1.00 13.03 100 PHE B C 1
ATOM 6265 O O . PHE B 2 99 ? -48.402 90.760 -1.533 1.00 12.94 100 PHE B O 1
ATOM 6273 N N . MET B 2 100 ? -46.669 91.914 -0.622 1.00 11.79 101 MET B N 1
ATOM 6274 C CA . MET B 2 100 ? -47.462 93.043 -0.066 1.00 12.13 101 MET B CA 1
ATOM 6275 C C . MET B 2 100 ? -48.092 93.933 -1.142 1.00 10.98 101 MET B C 1
ATOM 6276 O O . MET B 2 100 ? -49.165 94.518 -0.931 1.00 11.79 101 MET B O 1
ATOM 6281 N N . GLY B 2 101 ? -47.435 94.020 -2.292 1.00 10.15 102 GLY B N 1
ATOM 6282 C CA . GLY B 2 101 ? -47.838 94.930 -3.359 1.00 10.67 102 GLY B CA 1
ATOM 6283 C C . GLY B 2 101 ? -48.893 94.391 -4.291 1.00 11.14 102 GLY B C 1
ATOM 6284 O O . GLY B 2 101 ? -49.514 95.169 -5.023 1.00 11.37 102 GLY B O 1
ATOM 6285 N N . MET B 2 102 ? -49.111 93.072 -4.282 1.00 11.39 103 MET B N 1
ATOM 6286 C CA . MET B 2 102 ? -50.162 92.469 -5.118 1.00 11.99 103 MET B CA 1
ATOM 6287 C C . MET B 2 102 ? -51.514 93.122 -4.791 1.00 12.23 103 MET B C 1
ATOM 6288 O O . MET B 2 102 ? -51.837 93.343 -3.622 1.00 11.68 103 MET B O 1
ATOM 6293 N N . ARG B 2 103 ? -52.304 93.426 -5.811 1.00 11.60 104 ARG B N 1
ATOM 6294 C CA . ARG B 2 103 ? -53.521 94.202 -5.563 1.00 13.02 104 ARG B CA 1
ATOM 6295 C C . ARG B 2 103 ? -54.616 93.437 -4.813 1.00 13.09 104 ARG B C 1
ATOM 6296 O O . ARG B 2 103 ? -55.399 94.034 -4.062 1.00 13.33 104 ARG B O 1
ATOM 6304 N N . ASP B 2 104 ? -54.681 92.126 -5.027 1.00 12.72 105 ASP B N 1
ATOM 6305 C CA . ASP B 2 104 ? -55.741 91.316 -4.449 1.00 13.37 105 ASP B CA 1
ATOM 6306 C C . ASP B 2 104 ? -55.290 89.876 -4.223 1.00 13.47 105 ASP B C 1
ATOM 6307 O O . ASP B 2 104 ? -54.215 89.453 -4.666 1.00 12.40 105 ASP B O 1
ATOM 6312 N N . VAL B 2 105 ? -56.107 89.130 -3.510 1.00 13.90 106 VAL B N 1
ATOM 6313 C CA . VAL B 2 105 ? -55.731 87.783 -3.128 1.00 15.35 106 VAL B CA 1
ATOM 6314 C C . VAL B 2 105 ? -55.573 86.824 -4.297 1.00 14.69 106 VAL B C 1
ATOM 6315 O O . VAL B 2 105 ? -54.679 86.010 -4.287 1.00 14.75 106 VAL B O 1
ATOM 6319 N N . GLU B 2 106 ? -56.409 86.931 -5.317 1.00 15.11 107 GLU B N 1
ATOM 6320 C CA . GLU B 2 106 ? -56.216 86.112 -6.522 1.00 15.92 107 GLU B CA 1
ATOM 6321 C C . GLU B 2 106 ? -54.865 86.383 -7.212 1.00 15.20 107 GLU B C 1
ATOM 6322 O O . GLU B 2 106 ? -54.216 85.452 -7.686 1.00 15.02 107 GLU B O 1
ATOM 6328 N N . ASP B 2 107 ? -54.457 87.649 -7.281 1.00 14.29 108 ASP B N 1
ATOM 6329 C CA . ASP B 2 107 ? -53.145 88.021 -7.823 1.00 13.66 108 ASP B CA 1
ATOM 6330 C C . ASP B 2 107 ? -52.034 87.475 -6.949 1.00 13.07 108 ASP B C 1
ATOM 6331 O O . ASP B 2 107 ? -51.004 87.041 -7.451 1.00 12.90 108 ASP B O 1
ATOM 6336 N N . LEU B 2 108 ? -52.228 87.532 -5.636 1.00 12.68 109 LEU B N 1
ATOM 6337 C CA . LEU B 2 108 ? -51.260 86.994 -4.700 1.00 11.92 109 LEU B CA 1
ATOM 6338 C C . LEU B 2 108 ? -51.104 85.464 -4.884 1.00 12.00 109 LEU B C 1
ATOM 6339 O O . LEU B 2 108 ? -49.989 84.946 -4.969 1.00 10.59 109 LEU B O 1
ATOM 6344 N N . GLN B 2 109 ? -52.219 84.747 -4.974 1.00 11.44 110 GLN B N 1
ATOM 6345 C CA . GLN B 2 109 ? -52.167 83.306 -5.298 1.00 12.56 110 GLN B CA 1
ATOM 6346 C C . GLN B 2 109 ? -51.327 83.034 -6.565 1.00 12.47 110 GLN B C 1
ATOM 6347 O O . GLN B 2 109 ? -50.490 82.115 -6.579 1.00 13.35 110 GLN B O 1
ATOM 6353 N N . SER B 2 110 ? -51.567 83.810 -7.619 1.00 11.36 111 SER B N 1
ATOM 6354 C CA . SER B 2 110 ? -50.885 83.625 -8.874 1.00 12.23 111 SER B CA 1
ATOM 6355 C C . SER B 2 110 ? -49.357 83.846 -8.752 1.00 12.84 111 SER B C 1
ATOM 6356 O O . SER B 2 110 ? -48.559 83.012 -9.193 1.00 12.78 111 SER B O 1
ATOM 6359 N N . VAL B 2 111 ? -48.951 84.934 -8.108 1.00 12.43 112 VAL B N 1
ATOM 6360 C CA . VAL B 2 111 ? -47.543 85.205 -7.923 1.00 13.28 112 VAL B CA 1
ATOM 6361 C C . VAL B 2 111 ? -46.878 84.185 -6.963 1.00 13.97 112 VAL B C 1
ATOM 6362 O O . VAL B 2 111 ? -45.712 83.802 -7.173 1.00 14.40 112 VAL B O 1
ATOM 6366 N N . CYS B 2 112 ? -47.599 83.761 -5.919 1.00 14.71 113 CYS B N 1
ATOM 6367 C CA . CYS B 2 112 ? -47.105 82.681 -5.039 1.00 15.70 113 CYS B CA 1
ATOM 6368 C C . CYS B 2 112 ? -46.808 81.383 -5.768 1.00 15.08 113 CYS B C 1
ATOM 6369 O O . CYS B 2 112 ? -45.798 80.734 -5.472 1.00 14.87 113 CYS B O 1
ATOM 6372 N N . SER B 2 113 ? -47.665 81.000 -6.716 1.00 15.04 114 SER B N 1
ATOM 6373 C CA . SER B 2 113 ? -47.428 79.753 -7.452 1.00 15.72 114 SER B CA 1
ATOM 6374 C C . SER B 2 113 ? -46.146 79.873 -8.305 1.00 15.34 114 SER B C 1
ATOM 6375 O O . SER B 2 113 ? -45.301 78.968 -8.303 1.00 14.85 114 SER B O 1
ATOM 6378 N N . TYR B 2 114 ? -45.981 81.016 -8.968 1.00 14.03 115 TYR B N 1
ATOM 6379 C CA . TYR B 2 114 ? -44.783 81.330 -9.735 1.00 14.20 115 TYR B CA 1
ATOM 6380 C C . TYR B 2 114 ? -43.516 81.298 -8.883 1.00 13.85 115 TYR B C 1
ATOM 6381 O O . TYR B 2 114 ? -42.496 80.694 -9.278 1.00 13.65 115 TYR B O 1
ATOM 6390 N N . CYS B 2 115 ? -43.585 81.921 -7.706 1.00 13.79 116 CYS B N 1
ATOM 6391 C CA . CYS B 2 115 ? -42.452 81.934 -6.769 1.00 14.39 116 CYS B CA 1
ATOM 6392 C C . CYS B 2 115 ? -42.153 80.587 -6.143 1.00 13.67 116 CYS B C 1
ATOM 6393 O O . CYS B 2 115 ? -40.983 80.262 -5.914 1.00 14.44 116 CYS B O 1
ATOM 6396 N N . GLN B 2 116 ? -43.185 79.817 -5.808 1.00 12.56 117 GLN B N 1
ATOM 6397 C CA . GLN B 2 116 ? -42.970 78.549 -5.146 1.00 11.54 117 GLN B CA 1
ATOM 6398 C C . GLN B 2 116 ? -42.040 77.665 -5.964 1.00 12.20 117 GLN B C 1
ATOM 6399 O O . GLN B 2 116 ? -41.187 76.951 -5.391 1.00 12.00 117 GLN B O 1
ATOM 6405 N N . LEU B 2 117 ? -42.173 77.724 -7.279 1.00 11.98 118 LEU B N 1
ATOM 6406 C CA . LEU B 2 117 ? -41.435 76.911 -8.217 1.00 12.88 118 LEU B CA 1
ATOM 6407 C C . LEU B 2 117 ? -40.001 77.351 -8.458 1.00 14.21 118 LEU B C 1
ATOM 6408 O O . LEU B 2 117 ? -39.281 76.673 -9.121 1.00 15.44 118 LEU B O 1
ATOM 6413 N N . ARG B 2 118 ? -39.610 78.484 -7.892 1.00 14.57 119 ARG B N 1
ATOM 6414 C CA . ARG B 2 118 ? -38.361 79.186 -8.161 1.00 15.56 119 ARG B CA 1
ATOM 6415 C C . ARG B 2 118 ? -37.572 79.605 -6.932 1.00 15.00 119 ARG B C 1
ATOM 6416 O O . ARG B 2 118 ? -36.383 79.743 -6.994 1.00 16.35 119 ARG B O 1
ATOM 6424 N N . ILE B 2 119 ? -38.254 79.925 -5.862 1.00 13.27 120 ILE B N 1
ATOM 6425 C CA . ILE B 2 119 ? -37.630 80.511 -4.708 1.00 12.92 120 ILE B CA 1
ATOM 6426 C C . ILE B 2 119 ? -37.306 79.445 -3.658 1.00 11.55 120 ILE B C 1
ATOM 6427 O O . ILE B 2 119 ? -38.073 78.602 -3.412 1.00 10.79 120 ILE B O 1
ATOM 6432 N N . ASN B 2 120 ? -36.163 79.548 -3.036 1.00 10.92 121 ASN B N 1
ATOM 6433 C CA . ASN B 2 120 ? -35.799 78.768 -1.855 1.00 10.97 121 ASN B CA 1
ATOM 6434 C C . ASN B 2 120 ? -37.027 78.548 -0.949 1.00 9.93 121 ASN B C 1
ATOM 6435 O O . ASN B 2 120 ? -37.667 79.507 -0.531 1.00 10.71 121 ASN B O 1
ATOM 6440 N N . PRO B 2 121 ? -37.409 77.285 -0.720 1.00 9.15 122 PRO B N 1
ATOM 6441 C CA . PRO B 2 121 ? -38.617 77.015 0.040 1.00 9.75 122 PRO B CA 1
ATOM 6442 C C . PRO B 2 121 ? -38.646 77.628 1.453 1.00 10.62 122 PRO B C 1
ATOM 6443 O O . PRO B 2 121 ? -39.731 78.048 1.905 1.00 10.86 122 PRO B O 1
ATOM 6447 N N . TYR B 2 122 ? -37.513 77.709 2.142 1.00 10.17 123 TYR B N 1
ATOM 6448 C CA . TYR B 2 122 ? -37.531 78.340 3.505 1.00 10.66 123 TYR B CA 1
ATOM 6449 C C . TYR B 2 122 ? -37.812 79.850 3.411 1.00 10.59 123 TYR B C 1
ATOM 6450 O O . TYR B 2 122 ? -38.616 80.418 4.188 1.00 10.07 123 TYR B O 1
ATOM 6459 N N . MET B 2 123 ? -37.149 80.499 2.454 1.00 11.16 124 MET B N 1
ATOM 6460 C CA . MET B 2 123 ? -37.394 81.928 2.254 1.00 12.24 124 MET B CA 1
ATOM 6461 C C . MET B 2 123 ? -38.812 82.205 1.754 1.00 11.67 124 MET B C 1
ATOM 6462 O O . MET B 2 123 ? -39.435 83.162 2.207 1.00 11.88 124 MET B O 1
ATOM 6467 N N . PHE B 2 124 ? -39.318 81.347 0.870 1.00 11.45 125 PHE B N 1
ATOM 6468 C CA . PHE B 2 124 ? -40.688 81.465 0.372 1.00 11.05 125 PHE B CA 1
ATOM 6469 C C . PHE B 2 124 ? -41.681 81.392 1.552 1.00 10.42 125 PHE B C 1
ATOM 6470 O O . PHE B 2 124 ? -42.568 82.239 1.672 1.00 10.35 125 PHE B O 1
ATOM 6478 N N . ASN B 2 125 ? -41.512 80.379 2.398 1.00 9.94 126 ASN B N 1
ATOM 6479 C CA . ASN B 2 125 ? -42.356 80.154 3.583 1.00 10.19 126 ASN B CA 1
ATOM 6480 C C . ASN B 2 125 ? -42.367 81.374 4.480 1.00 10.82 126 ASN B C 1
ATOM 6481 O O . ASN B 2 125 ? -43.427 81.864 4.868 1.00 10.96 126 ASN B O 1
ATOM 6486 N N . TYR B 2 126 ? -41.174 81.852 4.813 1.00 10.83 127 TYR B N 1
ATOM 6487 C CA . TYR B 2 126 ? -41.045 82.988 5.674 1.00 11.75 127 TYR B CA 1
ATOM 6488 C C . TYR B 2 126 ? -41.749 84.224 5.108 1.00 12.35 127 TYR B C 1
ATOM 6489 O O . TYR B 2 126 ? -42.508 84.843 5.818 1.00 12.15 127 TYR B O 1
ATOM 6498 N N . CYS B 2 127 ? -41.470 84.584 3.837 1.00 11.85 128 CYS B N 1
ATOM 6499 C CA . CYS B 2 127 ? -42.018 85.811 3.239 1.00 12.52 128 CYS B CA 1
ATOM 6500 C C . CYS B 2 127 ? -43.532 85.698 3.049 1.00 11.77 128 CYS B C 1
ATOM 6501 O O . CYS B 2 127 ? -44.245 86.663 3.256 1.00 12.25 128 CYS B O 1
ATOM 6504 N N . LEU B 2 128 ? -44.018 84.511 2.678 1.00 11.07 129 LEU B N 1
ATOM 6505 C CA . LEU B 2 128 ? -45.474 84.321 2.524 1.00 10.78 129 LEU B CA 1
ATOM 6506 C C . LEU B 2 128 ? -46.123 84.481 3.886 1.00 10.40 129 LEU B C 1
ATOM 6507 O O . LEU B 2 128 ? -47.140 85.138 4.005 1.00 11.03 129 LEU B O 1
ATOM 6512 N N . SER B 2 129 ? -45.530 83.901 4.928 1.00 9.69 130 SER B N 1
ATOM 6513 C CA . SER B 2 129 ? -46.071 84.074 6.276 1.00 10.08 130 SER B CA 1
ATOM 6514 C C . SER B 2 129 ? -46.111 85.539 6.719 1.00 10.29 130 SER B C 1
ATOM 6515 O O . SER B 2 129 ? -47.107 85.970 7.242 1.00 8.71 130 SER B O 1
ATOM 6518 N N . VAL B 2 130 ? -45.023 86.293 6.540 1.00 9.98 131 VAL B N 1
ATOM 6519 C CA . VAL B 2 130 ? -45.074 87.732 6.854 1.00 10.60 131 VAL B CA 1
ATOM 6520 C C . VAL B 2 130 ? -46.199 88.445 6.070 1.00 10.08 131 VAL B C 1
ATOM 6521 O O . VAL B 2 130 ? -46.931 89.235 6.611 1.00 10.03 131 VAL B O 1
ATOM 6525 N N . ALA B 2 131 ? -46.344 88.147 4.788 1.00 10.54 132 ALA B N 1
ATOM 6526 C CA . ALA B 2 131 ? -47.354 88.807 3.982 1.00 10.65 132 ALA B CA 1
ATOM 6527 C C . ALA B 2 131 ? -48.777 88.489 4.500 1.00 10.78 132 ALA B C 1
ATOM 6528 O O . ALA B 2 131 ? -49.631 89.393 4.616 1.00 9.55 132 ALA B O 1
ATOM 6530 N N . ILE B 2 132 ? -49.009 87.211 4.834 1.00 9.60 133 ILE B N 1
ATOM 6531 C CA . ILE B 2 132 ? -50.310 86.780 5.328 1.00 10.01 133 ILE B CA 1
ATOM 6532 C C . ILE B 2 132 ? -50.643 87.464 6.643 1.00 9.58 133 ILE B C 1
ATOM 6533 O O . ILE B 2 132 ? -51.794 87.836 6.868 1.00 9.33 133 ILE B O 1
ATOM 6538 N N . LEU B 2 133 ? -49.637 87.666 7.488 1.00 8.79 134 LEU B N 1
ATOM 6539 C CA . LEU B 2 133 ? -49.871 88.326 8.766 1.00 10.27 134 LEU B CA 1
ATOM 6540 C C . LEU B 2 133 ? -50.097 89.841 8.647 1.00 10.36 134 LEU B C 1
ATOM 6541 O O . LEU B 2 133 ? -50.602 90.446 9.584 1.00 10.26 134 LEU B O 1
ATOM 6546 N N . HIS B 2 134 ? -49.741 90.452 7.521 1.00 9.94 135 HIS B N 1
ATOM 6547 C CA . HIS B 2 134 ? -49.876 91.937 7.435 1.00 10.66 135 HIS B CA 1
ATOM 6548 C C . HIS B 2 134 ? -50.832 92.466 6.382 1.00 10.42 135 HIS B C 1
ATOM 6549 O O . HIS B 2 134 ? -51.313 93.604 6.517 1.00 10.00 135 HIS B O 1
ATOM 6556 N N . ARG B 2 135 ? -51.114 91.687 5.333 1.00 10.29 136 ARG B N 1
ATOM 6557 C CA . ARG B 2 135 ? -52.041 92.159 4.278 1.00 11.45 136 ARG B CA 1
ATOM 6558 C C . ARG B 2 135 ? -53.460 92.368 4.844 1.00 12.79 136 ARG B C 1
ATOM 6559 O O . ARG B 2 135 ? -53.987 91.475 5.541 1.00 13.37 136 ARG B O 1
ATOM 6567 N N . PRO B 2 136 ? -54.098 93.532 4.556 1.00 13.57 137 PRO B N 1
ATOM 6568 C CA . PRO B 2 136 ? -55.449 93.650 5.132 1.00 14.06 137 PRO B CA 1
ATOM 6569 C C . PRO B 2 136 ? -56.414 92.575 4.618 1.00 14.53 137 PRO B C 1
ATOM 6570 O O . PRO B 2 136 ? -57.333 92.201 5.347 1.00 15.40 137 PRO B O 1
ATOM 6574 N N . ASP B 2 137 ? -56.211 92.069 3.400 1.00 13.48 138 ASP B N 1
ATOM 6575 C CA . ASP B 2 137 ? -57.127 91.060 2.849 1.00 13.65 138 ASP B CA 1
ATOM 6576 C C . ASP B 2 137 ? -56.866 89.586 3.238 1.00 13.96 138 ASP B C 1
ATOM 6577 O O . ASP B 2 137 ? -57.549 88.688 2.747 1.00 14.64 138 ASP B O 1
ATOM 6582 N N . THR B 2 138 ? -55.876 89.325 4.085 1.00 14.16 139 THR B N 1
ATOM 6583 C CA . THR B 2 138 ? -55.641 87.956 4.545 1.00 14.71 139 THR B CA 1
ATOM 6584 C C . THR B 2 138 ? -55.721 87.867 6.067 1.00 15.58 139 THR B C 1
ATOM 6585 O O . THR B 2 138 ? -55.165 86.943 6.654 1.00 14.86 139 THR B O 1
ATOM 6589 N N . LYS B 2 139 ? -56.400 88.830 6.687 1.00 16.39 140 LYS B N 1
ATOM 6590 C CA . LYS B 2 139 ? -56.656 88.817 8.137 1.00 18.65 140 LYS B CA 1
ATOM 6591 C C . LYS B 2 139 ? -57.506 87.610 8.477 1.00 19.37 140 LYS B C 1
ATOM 6592 O O . LYS B 2 139 ? -58.328 87.176 7.658 1.00 19.52 140 LYS B O 1
ATOM 6598 N N . GLY B 2 140 ? -57.317 87.075 9.684 1.00 20.24 141 GLY B N 1
ATOM 6599 C CA . GLY B 2 140 ? -58.023 85.863 10.104 1.00 20.20 141 GLY B CA 1
ATOM 6600 C C . GLY B 2 140 ? -57.649 84.587 9.369 1.00 20.32 141 GLY B C 1
ATOM 6601 O O . GLY B 2 140 ? -58.434 83.624 9.339 1.00 20.90 141 GLY B O 1
ATOM 6602 N N . LEU B 2 141 ? -56.482 84.586 8.733 1.00 19.40 142 LEU B N 1
ATOM 6603 C CA . LEU B 2 141 ? -55.943 83.381 8.123 1.00 19.64 142 LEU B CA 1
ATOM 6604 C C . LEU B 2 141 ? -54.848 82.922 9.056 1.00 18.84 142 LEU B C 1
ATOM 6605 O O . LEU B 2 141 ? -54.003 83.719 9.442 1.00 18.74 142 LEU B O 1
ATOM 6610 N N . SER B 2 142 ? -54.869 81.670 9.477 1.00 18.91 143 SER B N 1
ATOM 6611 C CA . SER B 2 142 ? -53.806 81.245 10.388 1.00 19.95 143 SER B CA 1
ATOM 6612 C C . SER B 2 142 ? -52.667 80.600 9.609 1.00 19.26 143 SER B C 1
ATOM 6613 O O . SER B 2 142 ? -52.883 80.006 8.558 1.00 20.77 143 SER B O 1
ATOM 6616 N N . ILE B 2 143 ? -51.451 80.757 10.103 1.00 18.13 144 ILE B N 1
ATOM 6617 C CA . ILE B 2 143 ? -50.283 80.141 9.479 1.00 16.20 144 ILE B CA 1
ATOM 6618 C C . ILE B 2 143 ? -50.264 78.677 9.962 1.00 15.85 144 ILE B C 1
ATOM 6619 O O . ILE B 2 143 ? -50.275 78.450 11.174 1.00 16.42 144 ILE B O 1
ATOM 6624 N N . PRO B 2 144 ? -50.275 77.689 9.039 1.00 14.04 145 PRO B N 1
ATOM 6625 C CA . PRO B 2 144 ? -50.087 76.275 9.430 1.00 13.84 145 PRO B CA 1
ATOM 6626 C C . PRO B 2 144 ? -48.799 76.103 10.244 1.00 13.30 145 PRO B C 1
ATOM 6627 O O . PRO B 2 144 ? -47.769 76.668 9.887 1.00 14.12 145 PRO B O 1
ATOM 6631 N N . THR B 2 145 ? -48.872 75.344 11.328 1.00 12.91 146 THR B N 1
ATOM 6632 C CA . THR B 2 145 ? -47.748 75.214 12.242 1.00 13.08 146 THR B CA 1
ATOM 6633 C C . THR B 2 145 ? -46.433 74.879 11.522 1.00 12.44 146 THR B C 1
ATOM 6634 O O . THR B 2 145 ? -46.340 73.901 10.764 1.00 12.10 146 THR B O 1
ATOM 6638 N N . PHE B 2 146 ? -45.442 75.732 11.776 1.00 11.59 147 PHE B N 1
ATOM 6639 C CA . PHE B 2 146 ? -44.124 75.652 11.172 1.00 11.44 147 PHE B CA 1
ATOM 6640 C C . PHE B 2 146 ? -43.462 74.274 11.405 1.00 11.39 147 PHE B C 1
ATOM 6641 O O . PHE B 2 146 ? -42.820 73.736 10.506 1.00 11.02 147 PHE B O 1
ATOM 6649 N N . ALA B 2 147 ? -43.624 73.705 12.600 1.00 12.33 148 ALA B N 1
ATOM 6650 C CA . ALA B 2 147 ? -43.070 72.371 12.888 1.00 13.60 148 ALA B CA 1
ATOM 6651 C C . ALA B 2 147 ? -43.677 71.227 12.059 1.00 13.93 148 ALA B C 1
ATOM 6652 O O . ALA B 2 147 ? -43.048 70.187 11.927 1.00 14.18 148 ALA B O 1
ATOM 6654 N N . GLU B 2 148 ? -44.899 71.381 11.548 1.00 13.73 149 GLU B N 1
ATOM 6655 C CA . GLU B 2 148 ? -45.466 70.375 10.635 1.00 15.48 149 GLU B CA 1
ATOM 6656 C C . GLU B 2 148 ? -45.177 70.675 9.146 1.00 14.12 149 GLU B C 1
ATOM 6657 O O . GLU B 2 148 ? -45.282 69.794 8.301 1.00 14.08 149 GLU B O 1
ATOM 6663 N N . THR B 2 149 ? -44.774 71.909 8.835 1.00 13.26 150 THR B N 1
ATOM 6664 C CA . THR B 2 149 ? -44.277 72.241 7.493 1.00 12.13 150 THR B CA 1
ATOM 6665 C C . THR B 2 149 ? -42.833 71.763 7.314 1.00 11.32 150 THR B C 1
ATOM 6666 O O . THR B 2 149 ? -42.490 71.224 6.278 1.00 11.49 150 THR B O 1
ATOM 6670 N N . PHE B 2 150 ? -41.984 72.017 8.306 1.00 10.85 151 PHE B N 1
ATOM 6671 C CA . PHE B 2 150 ? -40.543 71.671 8.243 1.00 10.61 151 PHE B CA 1
ATOM 6672 C C . PHE B 2 150 ? -40.156 70.853 9.508 1.00 11.02 151 PHE B C 1
ATOM 6673 O O . PHE B 2 150 ? -39.408 71.332 10.373 1.00 10.86 151 PHE B O 1
ATOM 6681 N N . PRO B 2 151 ? -40.702 69.671 9.657 1.00 10.15 152 PRO B N 1
ATOM 6682 C CA . PRO B 2 151 ? -40.531 68.949 10.909 1.00 10.59 152 PRO B CA 1
ATOM 6683 C C . PRO B 2 151 ? -39.049 68.577 11.167 1.00 11.10 152 PRO B C 1
ATOM 6684 O O . PRO B 2 151 ? -38.600 68.469 12.255 1.00 9.97 152 PRO B O 1
ATOM 6688 N N . ASP B 2 152 ? -38.193 68.491 10.052 1.00 11.37 153 ASP B N 1
ATOM 6689 C CA . ASP B 2 152 ? -36.798 68.252 10.272 1.00 12.46 153 ASP B CA 1
ATOM 6690 C C . ASP B 2 152 ? -35.988 69.320 11.030 1.00 10.93 153 ASP B C 1
ATOM 6691 O O . ASP B 2 152 ? -34.917 69.075 11.427 1.00 10.44 153 ASP B O 1
ATOM 6696 N N . LYS B 2 153 ? -36.551 70.437 11.210 1.00 10.15 154 LYS B N 1
ATOM 6697 C CA . LYS B 2 153 ? -35.902 71.380 12.075 1.00 9.59 154 LYS B CA 1
ATOM 6698 C C . LYS B 2 153 ? -36.019 71.120 13.566 1.00 9.43 154 LYS B C 1
ATOM 6699 O O . LYS B 2 153 ? -35.411 71.782 14.346 1.00 8.66 154 LYS B O 1
ATOM 6705 N N . PHE B 2 154 ? -36.831 70.144 13.912 1.00 8.97 155 PHE B N 1
ATOM 6706 C CA . PHE B 2 154 ? -37.296 69.956 15.285 1.00 9.88 155 PHE B CA 1
ATOM 6707 C C . PHE B 2 154 ? -37.057 68.563 15.838 1.00 10.29 155 PHE B C 1
ATOM 6708 O O . PHE B 2 154 ? -37.436 68.287 16.970 1.00 11.11 155 PHE B O 1
ATOM 6716 N N . MET B 2 155 ? -36.432 67.677 15.070 1.00 10.86 156 MET B N 1
ATOM 6717 C CA . MET B 2 155 ? -36.201 66.330 15.592 1.00 12.29 156 MET B CA 1
ATOM 6718 C C . MET B 2 155 ? -35.095 65.591 14.863 1.00 11.08 156 MET B C 1
ATOM 6719 O O . MET B 2 155 ? -34.767 65.914 13.701 1.00 9.16 156 MET B O 1
ATOM 6724 N N . ASP B 2 156 ? -34.555 64.587 15.555 1.00 10.37 157 ASP B N 1
ATOM 6725 C CA . ASP B 2 156 ? -33.454 63.745 15.058 1.00 9.90 157 ASP B CA 1
ATOM 6726 C C . ASP B 2 156 ? -33.735 63.339 13.614 1.00 9.23 157 ASP B C 1
ATOM 6727 O O . ASP B 2 156 ? -34.839 62.870 13.283 1.00 7.78 157 ASP B O 1
ATOM 6732 N N . SER B 2 157 ? -32.736 63.493 12.762 1.00 8.82 158 SER B N 1
ATOM 6733 C CA . SER B 2 157 ? -32.889 63.092 11.357 1.00 10.38 158 SER B CA 1
ATOM 6734 C C . SER B 2 157 ? -33.303 61.599 11.164 1.00 10.34 158 SER B C 1
ATOM 6735 O O . SER B 2 157 ? -33.877 61.260 10.129 1.00 9.93 158 SER B O 1
ATOM 6738 N N . LYS B 2 158 ? -33.016 60.739 12.153 1.00 9.14 159 LYS B N 1
ATOM 6739 C CA . LYS B 2 158 ? -33.371 59.317 12.062 1.00 9.64 159 LYS B CA 1
ATOM 6740 C C . LYS B 2 158 ? -34.887 59.118 12.033 1.00 10.34 159 LYS B C 1
ATOM 6741 O O . LYS B 2 158 ? -35.363 58.091 11.518 1.00 10.73 159 LYS B O 1
ATOM 6747 N N . VAL B 2 159 ? -35.621 60.070 12.578 1.00 10.00 160 VAL B N 1
ATOM 6748 C CA . VAL B 2 159 ? -37.068 60.047 12.554 1.00 11.20 160 VAL B CA 1
ATOM 6749 C C . VAL B 2 159 ? -37.636 59.929 11.144 1.00 12.31 160 VAL B C 1
ATOM 6750 O O . VAL B 2 159 ? -38.521 59.182 10.888 1.00 12.31 160 VAL B O 1
ATOM 6754 N N . PHE B 2 160 ? -37.042 60.658 10.235 1.00 12.70 161 PHE B N 1
ATOM 6755 C CA . PHE B 2 160 ? -37.438 60.676 8.861 1.00 13.35 161 PHE B CA 1
ATOM 6756 C C . PHE B 2 160 ? -37.134 59.453 8.039 1.00 14.10 161 PHE B C 1
ATOM 6757 O O . PHE B 2 160 ? -37.884 59.094 7.219 1.00 13.98 161 PHE B O 1
ATOM 6765 N N . LEU B 2 161 ? -36.039 58.787 8.327 1.00 14.01 162 LEU B N 1
ATOM 6766 C CA . LEU B 2 161 ? -35.827 57.439 7.827 1.00 15.05 162 LEU B CA 1
ATOM 6767 C C . LEU B 2 161 ? -37.021 56.532 8.060 1.00 13.85 162 LEU B C 1
ATOM 6768 O O . LEU B 2 161 ? -37.592 55.989 7.162 1.00 13.18 162 LEU B O 1
ATOM 6773 N N . ARG B 2 162 ? -37.331 56.415 9.328 1.00 12.32 163 ARG B N 1
ATOM 6774 C CA . ARG B 2 162 ? -38.401 55.615 9.797 1.00 12.32 163 ARG B CA 1
ATOM 6775 C C . ARG B 2 162 ? -39.725 56.048 9.233 1.00 9.96 163 ARG B C 1
ATOM 6776 O O . ARG B 2 162 ? -40.489 55.245 8.815 1.00 9.23 163 ARG B O 1
ATOM 6784 N N . ALA B 2 163 ? -39.974 57.346 9.222 1.00 9.48 164 ALA B N 1
ATOM 6785 C CA . ALA B 2 163 ? -41.246 57.872 8.746 1.00 8.97 164 ALA B CA 1
ATOM 6786 C C . ALA B 2 163 ? -41.429 57.587 7.260 1.00 8.85 164 ALA B C 1
ATOM 6787 O O . ALA B 2 163 ? -42.520 57.199 6.840 1.00 9.20 164 ALA B O 1
ATOM 6789 N N . ARG B 2 164 ? -40.360 57.737 6.477 1.00 8.56 165 ARG B N 1
ATOM 6790 C CA . ARG B 2 164 ? -40.425 57.441 5.045 1.00 10.13 165 ARG B CA 1
ATOM 6791 C C . ARG B 2 164 ? -40.707 55.947 4.829 1.00 9.79 165 ARG B C 1
ATOM 6792 O O . ARG B 2 164 ? -41.460 55.590 3.906 1.00 9.34 165 ARG B O 1
ATOM 6800 N N . GLU B 2 165 ? -40.153 55.102 5.703 1.00 8.70 166 GLU B N 1
ATOM 6801 C CA . GLU B 2 165 ? -40.455 53.665 5.620 1.00 8.76 166 GLU B CA 1
ATOM 6802 C C . GLU B 2 165 ? -41.947 53.391 5.920 1.00 8.79 166 GLU B C 1
ATOM 6803 O O . GLU B 2 165 ? -42.622 52.674 5.173 1.00 8.43 166 GLU B O 1
ATOM 6809 N N . VAL B 2 166 ? -42.464 53.961 7.007 1.00 9.01 167 VAL B N 1
ATOM 6810 C CA . VAL B 2 166 ? -43.864 53.737 7.382 1.00 10.84 167 VAL B CA 1
ATOM 6811 C C . VAL B 2 166 ? -44.779 54.126 6.216 1.00 9.66 167 VAL B C 1
ATOM 6812 O O . VAL B 2 166 ? -45.686 53.387 5.839 1.00 8.38 167 VAL B O 1
ATOM 6816 N N . SER B 2 167 ? -44.533 55.315 5.686 1.00 9.86 168 SER B N 1
ATOM 6817 C CA . SER B 2 167 ? -45.387 55.954 4.684 1.00 11.25 168 SER B CA 1
ATOM 6818 C C . SER B 2 167 ? -45.503 55.131 3.383 1.00 11.42 168 SER B C 1
ATOM 6819 O O . SER B 2 167 ? -46.569 55.037 2.777 1.00 10.27 168 SER B O 1
ATOM 6822 N N . ASN B 2 168 ? -44.375 54.548 2.983 1.00 10.61 169 ASN B N 1
ATOM 6823 C CA . ASN B 2 168 ? -44.258 53.755 1.770 1.00 10.87 169 ASN B CA 1
ATOM 6824 C C . ASN B 2 168 ? -44.589 52.281 1.936 1.00 10.34 169 ASN B C 1
ATOM 6825 O O . ASN B 2 168 ? -45.079 51.675 0.999 1.00 11.35 169 ASN B O 1
ATOM 6830 N N . VAL B 2 169 ? -44.326 51.709 3.106 1.00 9.20 170 VAL B N 1
ATOM 6831 C CA . VAL B 2 169 ? -44.477 50.258 3.286 1.00 8.72 170 VAL B CA 1
ATOM 6832 C C . VAL B 2 169 ? -45.815 49.913 3.933 1.00 9.34 170 VAL B C 1
ATOM 6833 O O . VAL B 2 169 ? -46.448 48.930 3.549 1.00 8.51 170 VAL B O 1
ATOM 6837 N N . VAL B 2 170 ? -46.241 50.696 4.924 1.00 9.16 171 VAL B N 1
ATOM 6838 C CA . VAL B 2 170 ? -47.450 50.329 5.654 1.00 9.99 171 VAL B CA 1
ATOM 6839 C C . VAL B 2 170 ? -48.635 50.906 4.893 1.00 10.99 171 VAL B C 1
ATOM 6840 O O . VAL B 2 170 ? -49.170 51.960 5.232 1.00 12.11 171 VAL B O 1
ATOM 6844 N N . ILE B 2 171 ? -48.993 50.225 3.811 1.00 12.41 172 ILE B N 1
ATOM 6845 C CA . ILE B 2 171 ? -49.928 50.780 2.819 1.00 14.06 172 ILE B CA 1
ATOM 6846 C C . ILE B 2 171 ? -51.363 50.439 3.186 1.00 15.46 172 ILE B C 1
ATOM 6847 O O . ILE B 2 171 ? -52.298 50.882 2.522 1.00 16.28 172 ILE B O 1
ATOM 6852 N N . SER B 2 172 ? -51.531 49.631 4.233 1.00 16.23 173 SER B N 1
ATOM 6853 C CA . SER B 2 172 ? -52.862 49.277 4.724 1.00 17.84 173 SER B CA 1
ATOM 6854 C C . SER B 2 172 ? -52.809 48.868 6.201 1.00 17.33 173 SER B C 1
ATOM 6855 O O . SER B 2 172 ? -51.753 48.437 6.705 1.00 16.72 173 SER B O 1
ATOM 6858 N N . GLY B 2 173 ? -53.939 49.032 6.895 1.00 17.38 174 GLY B N 1
ATOM 6859 C CA . GLY B 2 173 ? -54.023 48.737 8.327 1.00 17.01 174 GLY B CA 1
ATOM 6860 C C . GLY B 2 173 ? -53.438 49.859 9.169 1.00 17.45 174 GLY B C 1
ATOM 6861 O O . GLY B 2 173 ? -53.021 50.901 8.644 1.00 17.91 174 GLY B O 1
ATOM 6862 N N . SER B 2 174 ? -53.410 49.648 10.483 1.00 17.43 175 SER B N 1
ATOM 6863 C CA . SER B 2 174 ? -52.913 50.637 11.429 1.00 17.23 175 SER B CA 1
ATOM 6864 C C . SER B 2 174 ? -51.425 50.894 11.293 1.00 16.16 175 SER B C 1
ATOM 6865 O O . SER B 2 174 ? -50.654 49.987 10.948 1.00 15.83 175 SER B O 1
ATOM 6868 N N . ARG B 2 175 ? -51.034 52.135 11.575 1.00 14.69 176 ARG B N 1
ATOM 6869 C CA . ARG B 2 175 ? -49.620 52.538 11.650 1.00 14.33 176 ARG B CA 1
ATOM 6870 C C . ARG B 2 175 ? -49.293 52.904 13.095 1.00 14.90 176 ARG B C 1
ATOM 6871 O O . ARG B 2 175 ? -50.136 53.462 13.794 1.00 15.09 176 ARG B O 1
ATOM 6879 N N . MET B 2 176 ? -48.106 52.550 13.561 1.00 15.19 177 MET B N 1
ATOM 6880 C CA . MET B 2 176 ? -47.661 52.990 14.880 1.00 16.63 177 MET B CA 1
ATOM 6881 C C . MET B 2 176 ? -46.959 54.335 14.695 1.00 15.34 177 MET B C 1
ATOM 6882 O O . MET B 2 176 ? -46.309 54.533 13.662 1.00 14.57 177 MET B O 1
ATOM 6887 N N . PRO B 2 177 ? -47.081 55.251 15.677 1.00 14.66 178 PRO B N 1
ATOM 6888 C CA . PRO B 2 177 ? -46.315 56.500 15.614 1.00 14.40 178 PRO B CA 1
ATOM 6889 C C . PRO B 2 177 ? -44.823 56.193 15.534 1.00 13.54 178 PRO B C 1
ATOM 6890 O O . PRO B 2 177 ? -44.384 55.190 16.089 1.00 13.40 178 PRO B O 1
ATOM 6894 N N . VAL B 2 178 ? -44.069 57.010 14.816 1.00 13.99 179 VAL B N 1
ATOM 6895 C CA . VAL B 2 178 ? -42.592 56.928 14.832 1.00 14.26 179 VAL B CA 1
ATOM 6896 C C . VAL B 2 178 ? -42.116 57.496 16.179 1.00 14.87 179 VAL B C 1
ATOM 6897 O O . VAL B 2 178 ? -42.527 58.592 16.568 1.00 15.21 179 VAL B O 1
ATOM 6901 N N . ASN B 2 179 ? -41.299 56.761 16.915 1.00 14.79 180 ASN B N 1
ATOM 6902 C CA A ASN B 2 179 ? -40.750 57.235 18.188 0.50 15.75 180 ASN B CA 1
ATOM 6903 C CA B ASN B 2 179 ? -40.796 57.292 18.172 0.50 15.64 180 ASN B CA 1
ATOM 6904 C C . ASN B 2 179 ? -39.697 58.338 18.000 1.00 16.35 180 ASN B C 1
ATOM 6905 O O . ASN B 2 179 ? -38.707 58.141 17.276 1.00 16.89 180 ASN B O 1
ATOM 6914 N N . VAL B 2 180 ? -39.900 59.486 18.602 1.00 16.23 181 VAL B N 1
ATOM 6915 C CA . VAL B 2 180 ? -38.914 60.522 18.653 1.00 16.63 181 VAL B CA 1
ATOM 6916 C C . VAL B 2 180 ? -38.110 60.410 19.904 1.00 17.83 181 VAL B C 1
ATOM 6917 O O . VAL B 2 180 ? -38.606 60.564 20.950 1.00 17.52 181 VAL B O 1
ATOM 6921 N N . PRO B 2 181 ? -36.837 60.143 19.774 1.00 19.68 182 PRO B N 1
ATOM 6922 C CA . PRO B 2 181 ? -35.978 59.961 20.939 1.00 20.75 182 PRO B CA 1
ATOM 6923 C C . PRO B 2 181 ? -35.837 61.269 21.661 1.00 20.91 182 PRO B C 1
ATOM 6924 O O . PRO B 2 181 ? -35.604 62.250 21.037 1.00 21.27 182 PRO B O 1
ATOM 6928 N N . ILE B 2 182 ? -35.982 61.257 22.965 1.00 21.31 183 ILE B N 1
ATOM 6929 C CA . ILE B 2 182 ? -35.765 62.425 23.755 1.00 21.21 183 ILE B CA 1
ATOM 6930 C C . ILE B 2 182 ? -34.324 62.717 24.074 1.00 19.79 183 ILE B C 1
ATOM 6931 O O . ILE B 2 182 ? -33.920 63.847 24.081 1.00 20.08 183 ILE B O 1
ATOM 6936 N N . ASN B 2 183 ? -33.541 61.694 24.307 1.00 17.71 184 ASN B N 1
ATOM 6937 C CA . ASN B 2 183 ? -32.126 61.870 24.472 1.00 16.79 184 ASN B CA 1
ATOM 6938 C C . ASN B 2 183 ? -31.373 61.452 23.220 1.00 16.14 184 ASN B C 1
ATOM 6939 O O . ASN B 2 183 ? -31.322 60.302 22.902 1.00 17.82 184 ASN B O 1
ATOM 6944 N N . TYR B 2 184 ? -30.788 62.382 22.497 1.00 13.39 185 TYR B N 1
ATOM 6945 C CA . TYR B 2 184 ? -30.075 61.974 21.293 1.00 11.63 185 TYR B CA 1
ATOM 6946 C C . TYR B 2 184 ? -28.806 62.764 20.941 1.00 10.23 185 TYR B C 1
ATOM 6947 O O . TYR B 2 184 ? -27.979 62.249 20.199 1.00 9.19 185 TYR B O 1
ATOM 6956 N N . THR B 2 185 ? -28.658 64.004 21.418 1.00 8.57 186 THR B N 1
ATOM 6957 C CA . THR B 2 185 ? -27.507 64.830 20.957 1.00 8.22 186 THR B CA 1
ATOM 6958 C C . THR B 2 185 ? -26.161 64.562 21.658 1.00 8.18 186 THR B C 1
ATOM 6959 O O . THR B 2 185 ? -25.083 64.821 21.094 1.00 7.75 186 THR B O 1
ATOM 6963 N N . ALA B 2 186 ? -26.215 64.059 22.876 1.00 7.69 187 ALA B N 1
ATOM 6964 C CA . ALA B 2 186 ? -25.040 63.692 23.627 1.00 8.28 187 ALA B CA 1
ATOM 6965 C C . ALA B 2 186 ? -25.332 62.597 24.633 1.00 8.72 187 ALA B C 1
ATOM 6966 O O . ALA B 2 186 ? -26.453 62.293 24.898 1.00 8.64 187 ALA B O 1
ATOM 6968 N N . ASN B 2 187 ? -24.285 62.039 25.190 1.00 9.80 188 ASN B N 1
ATOM 6969 C CA . ASN B 2 187 ? -24.384 60.985 26.159 1.00 12.20 188 ASN B CA 1
ATOM 6970 C C . ASN B 2 187 ? -24.748 61.541 27.536 1.00 13.75 188 ASN B C 1
ATOM 6971 O O . ASN B 2 187 ? -24.682 62.704 27.752 1.00 12.64 188 ASN B O 1
ATOM 6976 N N . THR B 2 188 ? -25.083 60.660 28.459 1.00 17.23 189 THR B N 1
ATOM 6977 C CA . THR B 2 188 ? -25.023 60.881 29.914 1.00 20.14 189 THR B CA 1
ATOM 6978 C C . THR B 2 188 ? -23.763 61.482 30.478 1.00 20.77 189 THR B C 1
ATOM 6979 O O . THR B 2 188 ? -23.750 62.109 31.489 1.00 20.99 189 THR B O 1
ATOM 6983 N N . THR B 2 189 ? -22.674 61.198 29.831 1.00 21.86 190 THR B N 1
ATOM 6984 C CA . THR B 2 189 ? -21.355 61.670 30.227 1.00 22.35 190 THR B CA 1
ATOM 6985 C C . THR B 2 189 ? -21.124 63.161 29.832 1.00 22.46 190 THR B C 1
ATOM 6986 O O . THR B 2 189 ? -20.003 63.703 29.956 1.00 22.94 190 THR B O 1
ATOM 6990 N N . GLU B 2 190 ? -22.188 63.802 29.342 1.00 21.12 191 GLU B N 1
ATOM 6991 C CA . GLU B 2 190 ? -22.168 65.217 29.004 1.00 20.36 191 GLU B CA 1
ATOM 6992 C C . GLU B 2 190 ? -23.092 65.956 30.007 1.00 18.86 191 GLU B C 1
ATOM 6993 O O . GLU B 2 190 ? -24.310 65.768 29.980 1.00 19.10 191 GLU B O 1
ATOM 6999 N N . PRO B 2 191 ? -22.510 66.722 30.961 1.00 17.38 192 PRO B N 1
ATOM 7000 C CA . PRO B 2 191 ? -23.323 67.553 31.869 1.00 16.06 192 PRO B CA 1
ATOM 7001 C C . PRO B 2 191 ? -24.418 68.392 31.205 1.00 14.78 192 PRO B C 1
ATOM 7002 O O . PRO B 2 191 ? -25.548 68.411 31.709 1.00 13.51 192 PRO B O 1
ATOM 7006 N N . GLU B 2 192 ? -24.109 69.029 30.073 1.00 13.98 193 GLU B N 1
ATOM 7007 C CA . GLU B 2 192 ? -25.085 69.836 29.346 1.00 13.28 193 GLU B CA 1
ATOM 7008 C C . GLU B 2 192 ? -26.316 69.035 28.885 1.00 12.00 193 GLU B C 1
ATOM 7009 O O . GLU B 2 192 ? -27.381 69.597 28.650 1.00 12.30 193 GLU B O 1
ATOM 7015 N N . GLN B 2 193 ? -26.167 67.719 28.779 1.00 11.24 194 GLN B N 1
ATOM 7016 C CA . GLN B 2 193 ? -27.246 66.867 28.293 1.00 10.80 194 GLN B CA 1
ATOM 7017 C C . GLN B 2 193 ? -28.390 66.795 29.303 1.00 9.78 194 GLN B C 1
ATOM 7018 O O . GLN B 2 193 ? -29.527 66.514 28.931 1.00 10.17 194 GLN B O 1
ATOM 7024 N N . ARG B 2 194 ? -28.092 67.095 30.567 1.00 9.75 195 ARG B N 1
ATOM 7025 C CA . ARG B 2 194 ? -29.098 67.076 31.639 1.00 10.52 195 ARG B CA 1
ATOM 7026 C C . ARG B 2 194 ? -30.255 68.064 31.404 1.00 10.36 195 ARG B C 1
ATOM 7027 O O . ARG B 2 194 ? -31.336 67.882 31.969 1.00 10.60 195 ARG B O 1
ATOM 7035 N N . VAL B 2 195 ? -30.028 69.112 30.603 1.00 9.52 196 VAL B N 1
ATOM 7036 C CA . VAL B 2 195 ? -31.090 70.087 30.324 1.00 9.70 196 VAL B CA 1
ATOM 7037 C C . VAL B 2 195 ? -31.418 70.127 28.830 1.00 9.61 196 VAL B C 1
ATOM 7038 O O . VAL B 2 195 ? -32.065 71.054 28.374 1.00 9.78 196 VAL B O 1
ATOM 7042 N N . ALA B 2 196 ? -30.966 69.118 28.083 1.00 9.60 197 ALA B N 1
ATOM 7043 C CA . ALA B 2 196 ? -31.386 68.949 26.666 1.00 10.79 197 ALA B CA 1
ATOM 7044 C C . ALA B 2 196 ? -32.913 68.925 26.487 1.00 11.13 197 ALA B C 1
ATOM 7045 O O . ALA B 2 196 ? -33.416 69.401 25.474 1.00 12.30 197 ALA B O 1
ATOM 7047 N N . TYR B 2 197 ? -33.655 68.400 27.465 1.00 11.18 198 TYR B N 1
ATOM 7048 C CA . TYR B 2 197 ? -35.137 68.388 27.373 1.00 11.17 198 TYR B CA 1
ATOM 7049 C C . TYR B 2 197 ? -35.744 69.802 27.229 1.00 11.99 198 TYR B C 1
ATOM 7050 O O . TYR B 2 197 ? -36.872 69.944 26.759 1.00 13.96 198 TYR B O 1
ATOM 7059 N N . PHE B 2 198 ? -35.032 70.823 27.705 1.00 11.10 199 PHE B N 1
ATOM 7060 C CA . PHE B 2 198 ? -35.498 72.208 27.611 1.00 10.98 199 PHE B CA 1
ATOM 7061 C C . PHE B 2 198 ? -35.069 72.753 26.252 1.00 10.48 199 PHE B C 1
ATOM 7062 O O . PHE B 2 198 ? -35.902 73.239 25.500 1.00 11.39 199 PHE B O 1
ATOM 7070 N N . ARG B 2 199 ? -33.772 72.652 25.946 1.00 10.26 200 ARG B N 1
ATOM 7071 C CA . ARG B 2 199 ? -33.201 73.212 24.713 1.00 11.18 200 ARG B CA 1
ATOM 7072 C C . ARG B 2 199 ? -33.833 72.673 23.428 1.00 11.65 200 ARG B C 1
ATOM 7073 O O . ARG B 2 199 ? -33.951 73.396 22.433 1.00 11.92 200 ARG B O 1
ATOM 7081 N N . GLU B 2 200 ? -34.143 71.389 23.426 1.00 11.98 201 GLU B N 1
ATOM 7082 C CA . GLU B 2 200 ? -34.599 70.676 22.277 1.00 10.92 201 GLU B CA 1
ATOM 7083 C C . GLU B 2 200 ? -36.114 70.526 22.240 1.00 11.40 201 GLU B C 1
ATOM 7084 O O . GLU B 2 200 ? -36.642 69.865 21.417 1.00 13.32 201 GLU B O 1
ATOM 7090 N N . ASP B 2 201 ? -36.787 71.187 23.144 1.00 10.96 202 ASP B N 1
ATOM 7091 C CA . ASP B 2 201 ? -38.229 71.109 23.217 1.00 11.95 202 ASP B CA 1
ATOM 7092 C C . ASP B 2 201 ? -38.877 71.811 22.030 1.00 11.57 202 ASP B C 1
ATOM 7093 O O . ASP B 2 201 ? -38.514 72.885 21.676 1.00 11.24 202 ASP B O 1
ATOM 7098 N N . ILE B 2 202 ? -39.790 71.130 21.394 1.00 12.05 203 ILE B N 1
ATOM 7099 C CA . ILE B 2 202 ? -40.408 71.640 20.201 1.00 13.31 203 ILE B CA 1
ATOM 7100 C C . ILE B 2 202 ? -41.232 72.881 20.446 1.00 12.93 203 ILE B C 1
ATOM 7101 O O . ILE B 2 202 ? -41.196 73.760 19.661 1.00 13.02 203 ILE B O 1
ATOM 7106 N N . GLY B 2 203 ? -41.942 72.927 21.569 1.00 12.86 204 GLY B N 1
ATOM 7107 C CA . GLY B 2 203 ? -42.734 74.113 21.921 1.00 11.60 204 GLY B CA 1
ATOM 7108 C C . GLY B 2 203 ? -41.864 75.341 22.175 1.00 12.09 204 GLY B C 1
ATOM 7109 O O . GLY B 2 203 ? -42.239 76.465 21.803 1.00 10.87 204 GLY B O 1
ATOM 7110 N N . ILE B 2 204 ? -40.702 75.135 22.806 1.00 11.21 205 ILE B N 1
ATOM 7111 C CA . ILE B 2 204 ? -39.778 76.249 23.102 1.00 11.78 205 ILE B CA 1
ATOM 7112 C C . ILE B 2 204 ? -39.157 76.776 21.811 1.00 12.27 205 ILE B C 1
ATOM 7113 O O . ILE B 2 204 ? -39.101 77.994 21.601 1.00 12.87 205 ILE B O 1
ATOM 7118 N N . ASN B 2 205 ? -38.692 75.874 20.947 1.00 11.00 206 ASN B N 1
ATOM 7119 C CA . ASN B 2 205 ? -38.130 76.307 19.674 1.00 12.35 206 ASN B CA 1
ATOM 7120 C C . ASN B 2 205 ? -39.147 76.993 18.801 1.00 11.81 206 ASN B C 1
ATOM 7121 O O . ASN B 2 205 ? -38.831 77.999 18.163 1.00 13.09 206 ASN B O 1
ATOM 7126 N N . LEU B 2 206 ? -40.370 76.485 18.812 1.00 12.41 207 LEU B N 1
ATOM 7127 C CA . LEU B 2 206 ? -41.467 77.156 18.078 1.00 12.94 207 LEU B CA 1
ATOM 7128 C C . LEU B 2 206 ? -41.788 78.575 18.568 1.00 13.58 207 LEU B C 1
ATOM 7129 O O . LEU B 2 206 ? -42.050 79.468 17.770 1.00 12.02 207 LEU B O 1
ATOM 7134 N N . HIS B 2 207 ? -41.826 78.762 19.884 1.00 12.91 208 HIS B N 1
ATOM 7135 C CA . HIS B 2 207 ? -42.029 80.068 20.464 1.00 13.72 208 HIS B CA 1
ATOM 7136 C C . HIS B 2 207 ? -40.931 81.027 19.986 1.00 13.24 208 HIS B C 1
ATOM 7137 O O . HIS B 2 207 ? -41.205 82.195 19.665 1.00 12.55 208 HIS B O 1
ATOM 7144 N N . HIS B 2 208 ? -39.691 80.538 19.958 1.00 11.98 209 HIS B N 1
ATOM 7145 C CA . HIS B 2 208 ? -38.591 81.359 19.520 1.00 12.39 209 HIS B CA 1
ATOM 7146 C C . HIS B 2 208 ? -38.746 81.786 18.030 1.00 12.04 209 HIS B C 1
ATOM 7147 O O . HIS B 2 208 ? -38.610 82.979 17.694 1.00 12.43 209 HIS B O 1
ATOM 7154 N N . TRP B 2 209 ? -39.070 80.821 17.171 1.00 11.38 210 TRP B N 1
ATOM 7155 C CA . TRP B 2 209 ? -39.363 81.083 15.751 1.00 11.84 210 TRP B CA 1
ATOM 7156 C C . TRP B 2 209 ? -40.490 82.113 15.616 1.00 11.92 210 TRP B C 1
ATOM 7157 O O . TRP B 2 209 ? -40.366 83.111 14.866 1.00 12.28 210 TRP B O 1
ATOM 7168 N N . HIS B 2 210 ? -41.596 81.853 16.314 1.00 11.81 211 HIS B N 1
ATOM 7169 C CA . HIS B 2 210 ? -42.792 82.679 16.184 1.00 11.48 211 HIS B CA 1
ATOM 7170 C C . HIS B 2 210 ? -42.584 84.088 16.733 1.00 11.65 211 HIS B C 1
ATOM 7171 O O . HIS B 2 210 ? -43.105 85.054 16.162 1.00 10.89 211 HIS B O 1
ATOM 7178 N N . TRP B 2 211 ? -41.855 84.206 17.848 1.00 11.49 212 TRP B N 1
ATOM 7179 C CA . TRP B 2 211 ? -41.550 85.538 18.389 1.00 11.99 212 TRP B CA 1
ATOM 7180 C C . TRP B 2 211 ? -40.793 86.379 17.335 1.00 12.05 212 TRP B C 1
ATOM 7181 O O . TRP B 2 211 ? -41.190 87.524 17.022 1.00 11.08 212 TRP B O 1
ATOM 7192 N N . HIS B 2 212 ? -39.679 85.852 16.834 1.00 12.24 213 HIS B N 1
ATOM 7193 C CA . HIS B 2 212 ? -38.902 86.553 15.799 1.00 12.61 213 HIS B CA 1
ATOM 7194 C C . HIS B 2 212 ? -39.669 86.801 14.486 1.00 12.63 213 HIS B C 1
ATOM 7195 O O . HIS B 2 212 ? -39.383 87.776 13.753 1.00 13.54 213 HIS B O 1
ATOM 7202 N N . LEU B 2 213 ? -40.641 85.940 14.195 1.00 10.82 214 LEU B N 1
ATOM 7203 C CA . LEU B 2 213 ? -41.479 86.103 13.004 1.00 11.13 214 LEU B CA 1
ATOM 7204 C C . LEU B 2 213 ? -42.393 87.338 13.118 1.00 11.92 214 LEU B C 1
ATOM 7205 O O . LEU B 2 213 ? -42.585 88.076 12.142 1.00 11.97 214 LEU B O 1
ATOM 7210 N N . VAL B 2 214 ? -42.920 87.531 14.326 1.00 12.33 215 VAL B N 1
ATOM 7211 C CA . VAL B 2 214 ? -43.870 88.581 14.660 1.00 13.28 215 VAL B CA 1
ATOM 7212 C C . VAL B 2 214 ? -43.170 89.901 15.037 1.00 12.28 215 VAL B C 1
ATOM 7213 O O . VAL B 2 214 ? -43.718 91.014 14.831 1.00 11.18 215 VAL B O 1
ATOM 7217 N N . TYR B 2 215 ? -41.947 89.784 15.541 1.00 10.53 216 TYR B N 1
ATOM 7218 C CA . TYR B 2 215 ? -41.141 90.971 15.801 1.00 10.46 216 TYR B CA 1
ATOM 7219 C C . TYR B 2 215 ? -39.816 90.939 15.029 1.00 9.78 216 TYR B C 1
ATOM 7220 O O . TYR B 2 215 ? -38.756 90.878 15.643 1.00 9.95 216 TYR B O 1
ATOM 7229 N N . PRO B 2 216 ? -39.867 91.021 13.666 1.00 9.32 217 PRO B N 1
ATOM 7230 C CA . PRO B 2 216 ? -38.625 90.929 12.917 1.00 9.04 217 PRO B CA 1
ATOM 7231 C C . PRO B 2 216 ? -37.754 92.169 13.168 1.00 9.87 217 PRO B C 1
ATOM 7232 O O . PRO B 2 216 ? -38.289 93.237 13.466 1.00 9.86 217 PRO B O 1
ATOM 7236 N N . PHE B 2 217 ? -36.429 92.033 13.108 1.00 10.03 218 PHE B N 1
ATOM 7237 C CA . PHE B 2 217 ? -35.567 93.211 13.274 1.00 10.23 218 PHE B CA 1
ATOM 7238 C C . PHE B 2 217 ? -35.341 94.007 11.967 1.00 11.00 218 PHE B C 1
ATOM 7239 O O . PHE B 2 217 ? -34.875 95.160 12.001 1.00 10.58 218 PHE B O 1
ATOM 7247 N N . ASP B 2 218 ? -35.671 93.396 10.834 1.00 11.46 219 ASP B N 1
ATOM 7248 C CA . ASP B 2 218 ? -35.569 94.022 9.521 1.00 13.40 219 ASP B CA 1
ATOM 7249 C C . ASP B 2 218 ? -36.702 93.451 8.690 1.00 14.14 219 ASP B C 1
ATOM 7250 O O . ASP B 2 218 ? -37.095 92.303 8.895 1.00 15.14 219 ASP B O 1
ATOM 7255 N N . SER B 2 219 ? -37.199 94.219 7.718 1.00 15.45 220 SER B N 1
ATOM 7256 C CA . SER B 2 219 ? -38.280 93.736 6.839 1.00 16.00 220 SER B CA 1
ATOM 7257 C C . SER B 2 219 ? -38.407 94.602 5.598 1.00 15.52 220 SER B C 1
ATOM 7258 O O . SER B 2 219 ? -37.487 95.365 5.267 1.00 15.65 220 SER B O 1
ATOM 7261 N N . ALA B 2 220 ? -39.550 94.511 4.922 1.00 14.70 221 ALA B N 1
ATOM 7262 C CA . ALA B 2 220 ? -39.761 95.261 3.682 1.00 14.85 221 ALA B CA 1
ATOM 7263 C C . ALA B 2 220 ? -40.130 96.732 3.915 1.00 15.34 221 ALA B C 1
ATOM 7264 O O . ALA B 2 220 ? -39.939 97.530 3.008 1.00 16.97 221 ALA B O 1
ATOM 7266 N N . ASP B 2 221 ? -40.698 97.059 5.085 1.00 15.32 222 ASP B N 1
ATOM 7267 C CA . ASP B 2 221 ? -41.173 98.429 5.428 1.00 15.34 222 ASP B CA 1
ATOM 7268 C C . ASP B 2 221 ? -40.914 98.542 6.914 1.00 15.22 222 ASP B C 1
ATOM 7269 O O . ASP B 2 221 ? -41.138 97.571 7.654 1.00 14.64 222 ASP B O 1
ATOM 7274 N N . ARG B 2 222 ? -40.416 99.699 7.347 1.00 14.22 223 ARG B N 1
ATOM 7275 C CA . ARG B 2 222 ? -40.139 99.918 8.768 1.00 15.50 223 ARG B CA 1
ATOM 7276 C C . ARG B 2 222 ? -41.364 99.693 9.656 1.00 13.86 223 ARG B C 1
ATOM 7277 O O . ARG B 2 222 ? -41.209 99.388 10.842 1.00 12.61 223 ARG B O 1
ATOM 7285 N N . SER B 2 223 ? -42.571 99.830 9.092 1.00 13.84 224 SER B N 1
ATOM 7286 C CA . SER B 2 223 ? -43.814 99.675 9.875 1.00 14.48 224 SER B CA 1
ATOM 7287 C C . SER B 2 223 ? -44.080 98.238 10.330 1.00 14.58 224 SER B C 1
ATOM 7288 O O . SER B 2 223 ? -44.708 98.041 11.371 1.00 14.94 224 SER B O 1
ATOM 7291 N N . ILE B 2 224 ? -43.580 97.249 9.586 1.00 13.46 225 ILE B N 1
ATOM 7292 C CA . ILE B 2 224 ? -43.617 95.852 10.013 1.00 13.33 225 ILE B CA 1
ATOM 7293 C C . ILE B 2 224 ? -42.707 95.614 11.237 1.00 13.41 225 ILE B C 1
ATOM 7294 O O . ILE B 2 224 ? -43.060 94.867 12.180 1.00 13.31 225 ILE B O 1
ATOM 7299 N N . VAL B 2 225 ? -41.527 96.237 11.208 1.00 12.48 226 VAL B N 1
ATOM 7300 C CA . VAL B 2 225 ? -40.607 96.205 12.342 1.00 11.08 226 VAL B CA 1
ATOM 7301 C C . VAL B 2 225 ? -41.108 97.046 13.539 1.00 10.87 226 VAL B C 1
ATOM 7302 O O . VAL B 2 225 ? -40.916 96.642 14.695 1.00 9.82 226 VAL B O 1
ATOM 7306 N N . ASN B 2 226 ? -41.733 98.199 13.259 1.00 11.19 227 ASN B N 1
ATOM 7307 C CA . ASN B 2 226 ? -42.023 99.222 14.273 1.00 12.49 227 ASN B CA 1
ATOM 7308 C C . ASN B 2 226 ? -43.238 98.876 15.144 1.00 12.54 227 ASN B C 1
ATOM 7309 O O . ASN B 2 226 ? -44.234 99.597 15.144 1.00 13.12 227 ASN B O 1
ATOM 7314 N N . LYS B 2 227 ? -43.141 97.790 15.898 1.00 12.86 228 LYS B N 1
ATOM 7315 C CA . LYS B 2 227 ? -44.232 97.361 16.768 1.00 13.09 228 LYS B CA 1
ATOM 7316 C C . LYS B 2 227 ? -43.994 97.906 18.176 1.00 12.80 228 LYS B C 1
ATOM 7317 O O . LYS B 2 227 ? -42.862 98.263 18.534 1.00 12.24 228 LYS B O 1
ATOM 7323 N N . ASP B 2 228 ? -45.026 97.932 18.990 1.00 12.01 229 ASP B N 1
ATOM 7324 C CA . ASP B 2 228 ? -44.945 98.621 20.260 1.00 11.25 229 ASP B CA 1
ATOM 7325 C C . ASP B 2 228 ? -43.943 98.004 21.211 1.00 10.47 229 ASP B C 1
ATOM 7326 O O . ASP B 2 228 ? -43.984 96.848 21.494 1.00 11.39 229 ASP B O 1
ATOM 7331 N N . ARG B 2 229 ? -43.007 98.820 21.596 1.00 8.97 230 ARG B N 1
ATOM 7332 C CA . ARG B 2 229 ? -42.013 98.505 22.568 1.00 9.84 230 ARG B CA 1
ATOM 7333 C C . ARG B 2 229 ? -41.220 97.221 22.231 1.00 9.88 230 ARG B C 1
ATOM 7334 O O . ARG B 2 229 ? -40.878 96.504 23.107 1.00 9.37 230 ARG B O 1
ATOM 7342 N N . ARG B 2 230 ? -40.962 96.958 20.952 1.00 10.70 231 ARG B N 1
ATOM 7343 C CA . ARG B 2 230 ? -40.335 95.718 20.564 1.00 11.65 231 ARG B CA 1
ATOM 7344 C C . ARG B 2 230 ? -38.897 95.580 20.973 1.00 11.51 231 ARG B C 1
ATOM 7345 O O . ARG B 2 230 ? -38.431 94.508 21.191 1.00 11.57 231 ARG B O 1
ATOM 7353 N N . GLY B 2 231 ? -38.210 96.687 21.114 1.00 10.41 232 GLY B N 1
ATOM 7354 C CA . GLY B 2 231 ? -36.907 96.685 21.703 1.00 10.11 232 GLY B CA 1
ATOM 7355 C C . GLY B 2 231 ? -36.864 96.201 23.138 1.00 10.59 232 GLY B C 1
ATOM 7356 O O . GLY B 2 231 ? -36.038 95.412 23.527 1.00 10.14 232 GLY B O 1
ATOM 7357 N N . GLU B 2 232 ? -37.774 96.721 23.921 1.00 9.93 233 GLU B N 1
ATOM 7358 C CA . GLU B 2 232 ? -37.912 96.303 25.311 1.00 9.77 233 GLU B CA 1
ATOM 7359 C C . GLU B 2 232 ? -38.374 94.835 25.377 1.00 10.46 233 GLU B C 1
ATOM 7360 O O . GLU B 2 232 ? -37.942 94.080 26.251 1.00 10.18 233 GLU B O 1
ATOM 7366 N N . LEU B 2 233 ? -39.281 94.438 24.488 1.00 10.11 234 LEU B N 1
ATOM 7367 C CA . LEU B 2 233 ? -39.721 93.056 24.473 1.00 10.98 234 LEU B CA 1
ATOM 7368 C C . LEU B 2 233 ? -38.586 92.115 24.055 1.00 11.53 234 LEU B C 1
ATOM 7369 O O . LEU B 2 233 ? -38.497 90.984 24.543 1.00 12.20 234 LEU B O 1
ATOM 7374 N N . PHE B 2 234 ? -37.747 92.562 23.116 1.00 11.58 235 PHE B N 1
ATOM 7375 C CA . PHE B 2 234 ? -36.512 91.810 22.796 1.00 11.48 235 PHE B CA 1
ATOM 7376 C C . PHE B 2 234 ? -35.700 91.513 24.074 1.00 11.77 235 PHE B C 1
ATOM 7377 O O . PHE B 2 234 ? -35.376 90.331 24.364 1.00 12.42 235 PHE B O 1
ATOM 7385 N N . TYR B 2 235 ? -35.371 92.540 24.831 1.00 10.39 236 TYR B N 1
ATOM 7386 C CA . TYR B 2 235 ? -34.769 92.347 26.133 1.00 10.65 236 TYR B CA 1
ATOM 7387 C C . TYR B 2 235 ? -35.503 91.359 27.022 1.00 10.62 236 TYR B C 1
ATOM 7388 O O . TYR B 2 235 ? -34.917 90.457 27.551 1.00 10.44 236 TYR B O 1
ATOM 7397 N N . TYR B 2 236 ? -36.796 91.552 27.171 1.00 9.68 237 TYR B N 1
ATOM 7398 C CA . TYR B 2 236 ? -37.516 90.841 28.197 1.00 9.61 237 TYR B CA 1
ATOM 7399 C C . TYR B 2 236 ? -37.745 89.373 27.903 1.00 10.26 237 TYR B C 1
ATOM 7400 O O . TYR B 2 236 ? -37.606 88.560 28.765 1.00 10.36 237 TYR B O 1
ATOM 7409 N N . MET B 2 237 ? -38.136 89.074 26.683 1.00 9.03 238 MET B N 1
ATOM 7410 C CA . MET B 2 237 ? -38.425 87.739 26.285 1.00 9.72 238 MET B CA 1
ATOM 7411 C C . MET B 2 237 ? -37.149 86.895 26.429 1.00 9.04 238 MET B C 1
ATOM 7412 O O . MET B 2 237 ? -37.206 85.793 26.841 1.00 9.83 238 MET B O 1
ATOM 7417 N N . HIS B 2 238 ? -36.011 87.469 26.099 1.00 7.72 239 HIS B N 1
ATOM 7418 C CA . HIS B 2 238 ? -34.751 86.745 26.233 1.00 8.78 239 HIS B CA 1
ATOM 7419 C C . HIS B 2 238 ? -34.238 86.699 27.685 1.00 8.40 239 HIS B C 1
ATOM 7420 O O . HIS B 2 238 ? -33.609 85.722 28.079 1.00 9.44 239 HIS B O 1
ATOM 7427 N N . GLN B 2 239 ? -34.514 87.740 28.453 1.00 9.03 240 GLN B N 1
ATOM 7428 C CA . GLN B 2 239 ? -34.220 87.740 29.903 1.00 9.72 240 GLN B CA 1
ATOM 7429 C C . GLN B 2 239 ? -34.994 86.595 30.604 1.00 9.30 240 GLN B C 1
ATOM 7430 O O . GLN B 2 239 ? -34.463 85.935 31.479 1.00 9.41 240 GLN B O 1
ATOM 7436 N N . GLN B 2 240 ? -36.245 86.381 30.201 1.00 8.31 241 GLN B N 1
ATOM 7437 C CA . GLN B 2 240 ? -37.069 85.321 30.749 1.00 8.27 241 GLN B CA 1
ATOM 7438 C C . GLN B 2 240 ? -36.636 83.946 30.281 1.00 8.81 241 GLN B C 1
ATOM 7439 O O . GLN B 2 240 ? -36.704 82.999 31.060 1.00 9.49 241 GLN B O 1
ATOM 7445 N N . ILE B 2 241 ? -36.223 83.825 29.015 1.00 8.86 242 ILE B N 1
ATOM 7446 C CA . ILE B 2 241 ? -35.620 82.584 28.549 1.00 10.05 242 ILE B CA 1
ATOM 7447 C C . ILE B 2 241 ? -34.416 82.218 29.421 1.00 9.87 242 ILE B C 1
ATOM 7448 O O . ILE B 2 241 ? -34.279 81.072 29.843 1.00 10.80 242 ILE B O 1
ATOM 7453 N N . ILE B 2 242 ? -33.548 83.189 29.696 1.00 9.48 243 ILE B N 1
ATOM 7454 C CA . ILE B 2 242 ? -32.324 82.910 30.432 1.00 10.07 243 ILE B CA 1
ATOM 7455 C C . ILE B 2 242 ? -32.650 82.571 31.895 1.00 9.82 243 ILE B C 1
ATOM 7456 O O . ILE B 2 242 ? -32.052 81.660 32.462 1.00 8.96 243 ILE B O 1
ATOM 7461 N N . GLY B 2 243 ? -33.610 83.295 32.478 1.00 9.52 244 GLY B N 1
ATOM 7462 C CA . GLY B 2 243 ? -34.150 82.976 33.821 1.00 9.62 244 GLY B CA 1
ATOM 7463 C C . GLY B 2 243 ? -34.678 81.559 33.942 1.00 9.80 244 GLY B C 1
ATOM 7464 O O . GLY B 2 243 ? -34.282 80.809 34.877 1.00 9.11 244 GLY B O 1
ATOM 7465 N N . ARG B 2 244 ? -35.565 81.196 33.005 1.00 9.31 245 ARG B N 1
ATOM 7466 C CA . ARG B 2 244 ? -36.139 79.857 32.927 1.00 9.60 245 ARG B CA 1
ATOM 7467 C C . ARG B 2 244 ? -35.056 78.775 32.768 1.00 9.94 245 ARG B C 1
ATOM 7468 O O . ARG B 2 244 ? -35.052 77.768 33.485 1.00 9.15 245 ARG B O 1
ATOM 7476 N N . TYR B 2 245 ? -34.119 79.010 31.862 1.00 9.67 246 TYR B N 1
ATOM 7477 C CA . TYR B 2 245 ? -33.031 78.058 31.621 1.00 9.63 246 TYR B CA 1
ATOM 7478 C C . TYR B 2 245 ? -32.158 77.893 32.849 1.00 9.55 246 TYR B C 1
ATOM 7479 O O . TYR B 2 245 ? -31.809 76.779 33.191 1.00 9.14 246 TYR B O 1
ATOM 7488 N N . ASN B 2 246 ? -31.787 78.995 33.486 1.00 9.17 247 ASN B N 1
ATOM 7489 C CA . ASN B 2 246 ? -31.068 78.918 34.765 1.00 10.89 247 ASN B CA 1
ATOM 7490 C C . ASN B 2 246 ? -31.755 78.118 35.866 1.00 10.45 247 ASN B C 1
ATOM 7491 O O . ASN B 2 246 ? -31.097 77.375 36.572 1.00 10.36 247 ASN B O 1
ATOM 7496 N N . VAL B 2 247 ? -33.066 78.253 35.996 1.00 10.27 248 VAL B N 1
ATOM 7497 C CA . VAL B 2 247 ? -33.770 77.430 36.968 1.00 10.41 248 VAL B CA 1
ATOM 7498 C C . VAL B 2 247 ? -33.668 75.955 36.622 1.00 10.32 248 VAL B C 1
ATOM 7499 O O . VAL B 2 247 ? -33.393 75.144 37.517 1.00 8.90 248 VAL B O 1
ATOM 7503 N N . GLU B 2 248 ? -33.738 75.790 35.422 1.00 9.30 249 GLU B N 1
ATOM 7504 C CA . GLU B 2 248 ? -33.651 74.404 34.932 1.00 10.89 249 GLU B CA 1
ATOM 7505 C C . GLU B 2 248 ? -32.279 73.804 35.190 1.00 10.69 249 GLU B C 1
ATOM 7506 O O . GLU B 2 248 ? -32.153 72.663 35.689 1.00 11.20 249 GLU B O 1
ATOM 7512 N N . ARG B 2 249 ? -31.276 74.492 34.925 1.00 10.65 250 ARG B N 1
ATOM 7513 C CA . ARG B 2 249 ? -29.891 74.113 35.256 1.00 10.47 250 ARG B CA 1
ATOM 7514 C C . ARG B 2 249 ? -29.784 73.790 36.747 1.00 11.53 250 ARG B C 1
ATOM 7515 O O . ARG B 2 249 ? -29.273 72.732 37.124 1.00 12.64 250 ARG B O 1
ATOM 7523 N N . MET B 2 250 ? -30.297 74.669 37.595 1.00 12.74 251 MET B N 1
ATOM 7524 C CA . MET B 2 250 ? -30.210 74.444 39.053 1.00 15.86 251 MET B CA 1
ATOM 7525 C C . MET B 2 250 ? -30.997 73.238 39.564 1.00 15.20 251 MET B C 1
ATOM 7526 O O . MET B 2 250 ? -30.584 72.602 40.513 1.00 15.96 251 MET B O 1
ATOM 7531 N N . CYS B 2 251 ? -32.114 72.913 38.925 1.00 15.45 252 CYS B N 1
ATOM 7532 C CA . CYS B 2 251 ? -32.841 71.674 39.178 1.00 15.34 252 CYS B CA 1
ATOM 7533 C C . CYS B 2 251 ? -32.050 70.411 38.775 1.00 15.69 252 CYS B C 1
ATOM 7534 O O . CYS B 2 251 ? -32.390 69.308 39.202 1.00 15.98 252 CYS B O 1
ATOM 7537 N N . ASN B 2 252 ? -31.014 70.575 37.944 1.00 15.19 253 ASN B N 1
ATOM 7538 C CA . ASN B 2 252 ? -30.267 69.435 37.406 1.00 15.39 253 ASN B CA 1
ATOM 7539 C C . ASN B 2 252 ? -28.803 69.434 37.810 1.00 15.18 253 ASN B C 1
ATOM 7540 O O . ASN B 2 252 ? -27.978 68.831 37.124 1.00 15.86 253 ASN B O 1
ATOM 7545 N N . GLY B 2 253 ? -28.482 70.132 38.898 1.00 14.64 254 GLY B N 1
ATOM 7546 C CA . GLY B 2 253 ? -27.151 70.061 39.477 1.00 14.26 254 GLY B CA 1
ATOM 7547 C C . GLY B 2 253 ? -26.093 70.810 38.716 1.00 14.12 254 GLY B C 1
ATOM 7548 O O . GLY B 2 253 ? -24.903 70.614 38.967 1.00 13.70 254 GLY B O 1
ATOM 7549 N N . LEU B 2 254 ? -26.509 71.682 37.797 1.00 12.42 255 LEU B N 1
ATOM 7550 C CA . LEU B 2 254 ? -25.563 72.467 37.026 1.00 12.56 255 LEU B CA 1
ATOM 7551 C C . LEU B 2 254 ? -25.487 73.894 37.582 1.00 13.17 255 LEU B C 1
ATOM 7552 O O . LEU B 2 254 ? -26.513 74.436 38.027 1.00 14.26 255 LEU B O 1
ATOM 7557 N N . PRO B 2 255 ? -24.297 74.528 37.510 1.00 13.28 256 PRO B N 1
ATOM 7558 C CA . PRO B 2 255 ? -24.240 75.969 37.824 1.00 13.26 256 PRO B CA 1
ATOM 7559 C C . PRO B 2 255 ? -24.990 76.794 36.776 1.00 13.52 256 PRO B C 1
ATOM 7560 O O . PRO B 2 255 ? -25.264 76.308 35.648 1.00 12.54 256 PRO B O 1
ATOM 7564 N N . GLN B 2 256 ? -25.313 78.035 37.134 1.00 12.65 257 GLN B N 1
ATOM 7565 C CA . GLN B 2 256 ? -25.922 78.949 36.200 1.00 13.37 257 GLN B CA 1
ATOM 7566 C C . GLN B 2 256 ? -25.021 79.140 34.970 1.00 12.52 257 GLN B C 1
ATOM 7567 O O . GLN B 2 256 ? -23.799 78.997 35.056 1.00 12.25 257 GLN B O 1
ATOM 7573 N N . VAL B 2 257 ? -25.638 79.441 33.841 1.00 12.19 258 VAL B N 1
ATOM 7574 C CA . VAL B 2 257 ? -24.921 79.651 32.576 1.00 11.60 258 VAL B CA 1
ATOM 7575 C C . VAL B 2 257 ? -23.882 80.793 32.660 1.00 12.02 258 VAL B C 1
ATOM 7576 O O . VAL B 2 257 ? -24.143 81.854 33.226 1.00 11.84 258 VAL B O 1
ATOM 7580 N N . LYS B 2 258 ? -22.684 80.536 32.157 1.00 11.98 259 LYS B N 1
ATOM 7581 C CA . LYS B 2 258 ? -21.643 81.551 32.086 1.00 12.82 259 LYS B CA 1
ATOM 7582 C C . LYS B 2 258 ? -21.803 82.372 30.802 1.00 12.69 259 LYS B C 1
ATOM 7583 O O . LYS B 2 258 ? -21.937 81.809 29.706 1.00 12.93 259 LYS B O 1
ATOM 7589 N N . PRO B 2 259 ? -21.756 83.716 30.917 1.00 12.23 260 PRO B N 1
ATOM 7590 C CA . PRO B 2 259 ? -21.914 84.546 29.724 1.00 11.72 260 PRO B CA 1
ATOM 7591 C C . PRO B 2 259 ? -20.703 84.372 28.809 1.00 11.40 260 PRO B C 1
ATOM 7592 O O . PRO B 2 259 ? -19.627 84.092 29.296 1.00 11.39 260 PRO B O 1
ATOM 7596 N N . PHE B 2 260 ? -20.899 84.473 27.499 1.00 10.62 261 PHE B N 1
ATOM 7597 C CA . PHE B 2 260 ? -19.791 84.569 26.556 1.00 11.42 261 PHE B CA 1
ATOM 7598 C C . PHE B 2 260 ? -19.438 86.048 26.339 1.00 12.52 261 PHE B C 1
ATOM 7599 O O . PHE B 2 260 ? -19.771 86.624 25.290 1.00 12.37 261 PHE B O 1
ATOM 7607 N N . SER B 2 261 ? -18.735 86.637 27.313 1.00 13.04 262 SER B N 1
ATOM 7608 C CA . SER B 2 261 ? -18.401 88.066 27.284 1.00 14.07 262 SER B CA 1
ATOM 7609 C C . SER B 2 261 ? -16.966 88.342 26.809 1.00 14.67 262 SER B C 1
ATOM 7610 O O . SER B 2 261 ? -16.611 89.494 26.501 1.00 15.04 262 SER B O 1
ATOM 7613 N N . ASP B 2 262 ? -16.139 87.292 26.754 1.00 14.16 263 ASP B N 1
ATOM 7614 C CA . ASP B 2 262 ? -14.821 87.408 26.109 1.00 13.58 263 ASP B CA 1
ATOM 7615 C C . ASP B 2 262 ? -14.882 86.651 24.788 1.00 12.77 263 ASP B C 1
ATOM 7616 O O . ASP B 2 262 ? -14.823 85.405 24.760 1.00 11.60 263 ASP B O 1
ATOM 7621 N N . PHE B 2 263 ? -15.021 87.401 23.700 1.00 12.22 264 PHE B N 1
ATOM 7622 C CA . PHE B 2 263 ? -15.373 86.829 22.423 1.00 12.73 264 PHE B CA 1
ATOM 7623 C C . PHE B 2 263 ? -14.251 86.021 21.821 1.00 13.39 264 PHE B C 1
ATOM 7624 O O . PHE B 2 263 ? -14.440 85.337 20.813 1.00 13.71 264 PHE B O 1
ATOM 7632 N N . SER B 2 264 ? -13.076 86.131 22.423 1.00 14.04 265 SER B N 1
ATOM 7633 C CA . SER B 2 264 ? -11.887 85.408 21.986 1.00 14.86 265 SER B CA 1
ATOM 7634 C C . SER B 2 264 ? -11.697 84.052 22.675 1.00 15.16 265 SER B C 1
ATOM 7635 O O . SER B 2 264 ? -10.788 83.305 22.318 1.00 14.36 265 SER B O 1
ATOM 7638 N N . ALA B 2 265 ? -12.512 83.765 23.687 1.00 14.56 266 ALA B N 1
ATOM 7639 C CA . ALA B 2 265 ? -12.319 82.572 24.502 1.00 15.04 266 ALA B CA 1
ATOM 7640 C C . ALA B 2 265 ? -12.781 81.314 23.745 1.00 14.83 266 ALA B C 1
ATOM 7641 O O . ALA B 2 265 ? -13.637 81.410 22.866 1.00 13.83 266 ALA B O 1
ATOM 7643 N N . PRO B 2 266 ? -12.192 80.141 24.063 1.00 15.35 267 PRO B N 1
ATOM 7644 C CA . PRO B 2 266 ? -12.727 78.905 23.506 1.00 15.58 267 PRO B CA 1
ATOM 7645 C C . PRO B 2 266 ? -14.156 78.665 23.965 1.00 16.01 267 PRO B C 1
ATOM 7646 O O . PRO B 2 266 ? -14.513 79.038 25.088 1.00 16.34 267 PRO B O 1
ATOM 7650 N N . ILE B 2 267 ? -14.979 78.092 23.087 1.00 15.55 268 ILE B N 1
ATOM 7651 C CA . ILE B 2 267 ? -16.312 77.631 23.471 1.00 15.49 268 ILE B CA 1
ATOM 7652 C C . ILE B 2 267 ? -16.183 76.152 23.844 1.00 15.42 268 ILE B C 1
ATOM 7653 O O . ILE B 2 267 ? -16.085 75.284 22.966 1.00 13.70 268 ILE B O 1
ATOM 7658 N N . GLU B 2 268 ? -16.142 75.892 25.136 1.00 15.19 269 GLU B N 1
ATOM 7659 C CA . GLU B 2 268 ? -15.863 74.583 25.647 1.00 16.66 269 GLU B CA 1
ATOM 7660 C C . GLU B 2 268 ? -16.932 73.548 25.309 1.00 16.89 269 GLU B C 1
ATOM 7661 O O . GLU B 2 268 ? -16.627 72.421 25.085 1.00 15.97 269 GLU B O 1
ATOM 7667 N N . GLU B 2 269 ? -18.178 73.965 25.268 1.00 15.45 270 GLU B N 1
ATOM 7668 C CA . GLU B 2 269 ? -19.283 73.110 24.990 1.00 16.59 270 GLU B CA 1
ATOM 7669 C C . GLU B 2 269 ? -19.530 73.037 23.463 1.00 15.71 270 GLU B C 1
ATOM 7670 O O . GLU B 2 269 ? -20.018 73.952 22.890 1.00 15.89 270 GLU B O 1
ATOM 7676 N N . GLY B 2 270 ? -19.189 71.922 22.842 1.00 15.26 271 GLY B N 1
ATOM 7677 C CA . GLY B 2 270 ? -19.560 71.633 21.472 1.00 14.59 271 GLY B CA 1
ATOM 7678 C C . GLY B 2 270 ? -21.024 71.232 21.338 1.00 14.29 271 GLY B C 1
ATOM 7679 O O . GLY B 2 270 ? -21.678 71.064 22.333 1.00 14.01 271 GLY B O 1
ATOM 7680 N N . TYR B 2 271 ? -21.540 71.108 20.128 1.00 11.80 272 TYR B N 1
ATOM 7681 C CA . TYR B 2 271 ? -22.908 70.679 19.962 1.00 12.03 272 TYR B CA 1
ATOM 7682 C C . TYR B 2 271 ? -23.009 70.016 18.595 1.00 11.58 272 TYR B C 1
ATOM 7683 O O . TYR B 2 271 ? -22.627 70.605 17.588 1.00 9.60 272 TYR B O 1
ATOM 7692 N N . PHE B 2 272 ? -23.522 68.790 18.607 1.00 11.16 273 PHE B N 1
ATOM 7693 C CA . PHE B 2 272 ? -23.693 67.984 17.405 1.00 11.67 273 PHE B CA 1
ATOM 7694 C C . PHE B 2 272 ? -25.187 67.809 17.225 1.00 11.01 273 PHE B C 1
ATOM 7695 O O . PHE B 2 272 ? -25.780 66.924 17.854 1.00 11.52 273 PHE B O 1
ATOM 7703 N N . PRO B 2 273 ? -25.807 68.641 16.361 1.00 11.38 274 PRO B N 1
ATOM 7704 C CA . PRO B 2 273 ? -27.273 68.730 16.372 1.00 10.97 274 PRO B CA 1
ATOM 7705 C C . PRO B 2 273 ? -28.016 67.503 15.876 1.00 11.13 274 PRO B C 1
ATOM 7706 O O . PRO B 2 273 ? -29.193 67.301 16.257 1.00 11.42 274 PRO B O 1
ATOM 7710 N N . LYS B 2 274 ? -27.386 66.697 15.027 1.00 10.65 275 LYS B N 1
ATOM 7711 C CA . LYS B 2 274 ? -28.034 65.469 14.499 1.00 10.87 275 LYS B CA 1
ATOM 7712 C C . LYS B 2 274 ? -29.357 65.780 13.750 1.00 10.92 275 LYS B C 1
ATOM 7713 O O . LYS B 2 274 ? -30.328 65.018 13.820 1.00 11.09 275 LYS B O 1
ATOM 7719 N N . LEU B 2 275 ? -29.388 66.920 13.071 1.00 11.05 276 LEU B N 1
ATOM 7720 C CA . LEU B 2 275 ? -30.525 67.331 12.253 1.00 10.82 276 LEU B CA 1
ATOM 7721 C C . LEU B 2 275 ? -30.180 67.235 10.782 1.00 10.88 276 LEU B C 1
ATOM 7722 O O . LEU B 2 275 ? -29.022 67.385 10.385 1.00 9.96 276 LEU B O 1
ATOM 7727 N N . ASP B 2 276 ? -31.192 67.032 9.965 1.00 11.38 277 ASP B N 1
ATOM 7728 C CA . ASP B 2 276 ? -30.974 66.938 8.521 1.00 15.00 277 ASP B CA 1
ATOM 7729 C C . ASP B 2 276 ? -32.005 67.816 7.829 1.00 15.91 277 ASP B C 1
ATOM 7730 O O . ASP B 2 276 ? -33.124 67.858 8.268 1.00 19.15 277 ASP B O 1
ATOM 7735 N N . SER B 2 277 ? -31.662 68.473 6.724 1.00 14.72 278 SER B N 1
ATOM 7736 C CA . SER B 2 277 ? -32.637 69.292 6.025 1.00 14.75 278 SER B CA 1
ATOM 7737 C C . SER B 2 277 ? -32.984 68.713 4.655 1.00 13.62 278 SER B C 1
ATOM 7738 O O . SER B 2 277 ? -32.094 68.492 3.849 1.00 12.39 278 SER B O 1
ATOM 7741 N N . GLN B 2 278 ? -34.268 68.461 4.399 1.00 11.94 279 GLN B N 1
ATOM 7742 C CA . GLN B 2 278 ? -34.691 68.019 3.080 1.00 14.16 279 GLN B CA 1
ATOM 7743 C C . GLN B 2 278 ? -34.497 69.120 2.045 1.00 11.64 279 GLN B C 1
ATOM 7744 O O . GLN B 2 278 ? -34.035 68.847 0.956 1.00 12.42 279 GLN B O 1
ATOM 7750 N N . VAL B 2 279 ? -34.929 70.348 2.354 1.00 11.20 280 VAL B N 1
ATOM 7751 C CA . VAL B 2 279 ? -34.707 71.506 1.435 1.00 10.60 280 VAL B CA 1
ATOM 7752 C C . VAL B 2 279 ? -33.229 71.682 1.012 1.00 10.88 280 VAL B C 1
ATOM 7753 O O . VAL B 2 279 ? -32.927 71.773 -0.200 1.00 9.28 280 VAL B O 1
ATOM 7757 N N . ALA B 2 280 ? -32.329 71.682 1.998 1.00 10.31 281 ALA B N 1
ATOM 7758 C CA . ALA B 2 280 ? -30.891 71.867 1.709 1.00 10.29 281 ALA B CA 1
ATOM 7759 C C . ALA B 2 280 ? -30.211 70.561 1.272 1.00 9.92 281 ALA B C 1
ATOM 7760 O O . ALA B 2 280 ? -29.098 70.599 0.780 1.00 10.85 281 ALA B O 1
ATOM 7762 N N . SER B 2 281 ? -30.907 69.449 1.382 1.00 9.13 282 SER B N 1
ATOM 7763 C CA . SER B 2 281 ? -30.356 68.143 1.143 1.00 9.18 282 SER B CA 1
ATOM 7764 C C . SER B 2 281 ? -28.999 67.919 1.780 1.00 9.47 282 SER B C 1
ATOM 7765 O O . SER B 2 281 ? -28.088 67.543 1.122 1.00 9.42 282 SER B O 1
ATOM 7768 N N . ARG B 2 282 ? -28.882 68.190 3.064 1.00 8.75 283 ARG B N 1
ATOM 7769 C CA . ARG B 2 282 ? -27.636 68.042 3.765 1.00 10.47 283 ARG B CA 1
ATOM 7770 C C . ARG B 2 282 ? -27.897 68.126 5.255 1.00 11.29 283 ARG B C 1
ATOM 7771 O O . ARG B 2 282 ? -28.846 68.681 5.655 1.00 10.86 283 ARG B O 1
ATOM 7779 N N . THR B 2 283 ? -27.053 67.520 6.054 1.00 12.07 284 THR B N 1
ATOM 7780 C CA . THR B 2 283 ? -27.150 67.628 7.502 1.00 12.75 284 THR B CA 1
ATOM 7781 C C . THR B 2 283 ? -26.593 68.940 8.068 1.00 12.85 284 THR B C 1
ATOM 7782 O O . THR B 2 283 ? -25.790 69.565 7.472 1.00 12.73 284 THR B O 1
ATOM 7786 N N . TRP B 2 284 ? -27.037 69.332 9.236 1.00 11.79 285 TRP B N 1
ATOM 7787 C CA . TRP B 2 284 ? -26.546 70.550 9.842 1.00 12.56 285 TRP B CA 1
ATOM 7788 C C . TRP B 2 284 ? -25.126 70.316 10.373 1.00 11.45 285 TRP B C 1
ATOM 7789 O O . TRP B 2 284 ? -24.889 69.311 10.922 1.00 11.81 285 TRP B O 1
ATOM 7800 N N . PRO B 2 285 ? -24.205 71.246 10.197 1.00 10.88 286 PRO B N 1
ATOM 7801 C CA . PRO B 2 285 ? -22.848 71.013 10.682 1.00 10.86 286 PRO B CA 1
ATOM 7802 C C . PRO B 2 285 ? -22.751 71.107 12.214 1.00 11.78 286 PRO B C 1
ATOM 7803 O O . PRO B 2 285 ? -23.461 71.897 12.823 1.00 12.88 286 PRO B O 1
ATOM 7807 N N . PRO B 2 286 ? -21.873 70.313 12.824 1.00 11.69 287 PRO B N 1
ATOM 7808 C CA . PRO B 2 286 ? -21.658 70.425 14.276 1.00 11.76 287 PRO B CA 1
ATOM 7809 C C . PRO B 2 286 ? -20.688 71.556 14.650 1.00 11.62 287 PRO B C 1
ATOM 7810 O O . PRO B 2 286 ? -20.057 72.192 13.775 1.00 11.90 287 PRO B O 1
ATOM 7814 N N . ARG B 2 287 ? -20.586 71.850 15.943 1.00 12.07 288 ARG B N 1
ATOM 7815 C CA . ARG B 2 287 ? -19.512 72.721 16.384 1.00 12.60 288 ARG B CA 1
ATOM 7816 C C . ARG B 2 287 ? -18.712 71.896 17.375 1.00 12.90 288 ARG B C 1
ATOM 7817 O O . ARG B 2 287 ? -19.234 71.504 18.404 1.00 12.57 288 ARG B O 1
ATOM 7825 N N . PHE B 2 288 ? -17.449 71.624 17.066 1.00 13.15 289 PHE B N 1
ATOM 7826 C CA . PHE B 2 288 ? -16.632 70.768 17.945 1.00 13.05 289 PHE B CA 1
ATOM 7827 C C . PHE B 2 288 ? -16.297 71.489 19.249 1.00 12.73 289 PHE B C 1
ATOM 7828 O O . PHE B 2 288 ? -16.181 72.727 19.279 1.00 12.50 289 PHE B O 1
ATOM 7836 N N . ALA B 2 289 ? -16.120 70.728 20.328 1.00 13.48 290 ALA B N 1
ATOM 7837 C CA . ALA B 2 289 ? -15.712 71.310 21.606 1.00 14.58 290 ALA B CA 1
ATOM 7838 C C . ALA B 2 289 ? -14.400 72.094 21.475 1.00 14.57 290 ALA B C 1
ATOM 7839 O O . ALA B 2 289 ? -13.473 71.646 20.803 1.00 13.94 290 ALA B O 1
ATOM 7841 N N . GLY B 2 290 ? -14.334 73.263 22.107 1.00 15.16 291 GLY B N 1
ATOM 7842 C CA . GLY B 2 290 ? -13.100 74.073 22.110 1.00 14.59 291 GLY B CA 1
ATOM 7843 C C . GLY B 2 290 ? -12.928 75.003 20.919 1.00 15.18 291 GLY B C 1
ATOM 7844 O O . GLY B 2 290 ? -11.860 75.610 20.750 1.00 15.24 291 GLY B O 1
ATOM 7845 N N . SER B 2 291 ? -13.964 75.113 20.084 1.00 14.76 292 SER B N 1
ATOM 7846 C CA . SER B 2 291 ? -13.948 75.996 18.908 1.00 14.44 292 SER B CA 1
ATOM 7847 C C . SER B 2 291 ? -13.933 77.466 19.347 1.00 13.85 292 SER B C 1
ATOM 7848 O O . SER B 2 291 ? -14.372 77.800 20.448 1.00 14.40 292 SER B O 1
ATOM 7851 N N . VAL B 2 292 ? -13.425 78.337 18.485 1.00 13.50 293 VAL B N 1
ATOM 7852 C CA . VAL B 2 292 ? -13.386 79.784 18.751 1.00 12.34 293 VAL B CA 1
ATOM 7853 C C . VAL B 2 292 ? -14.101 80.575 17.630 1.00 11.79 293 VAL B C 1
ATOM 7854 O O . VAL B 2 292 ? -14.188 80.116 16.487 1.00 11.27 293 VAL B O 1
ATOM 7858 N N . PHE B 2 293 ? -14.608 81.760 17.970 1.00 10.94 294 PHE B N 1
ATOM 7859 C CA . PHE B 2 293 ? -15.027 82.734 16.980 1.00 11.27 294 PHE B CA 1
ATOM 7860 C C . PHE B 2 293 ? -13.851 83.034 16.026 1.00 10.84 294 PHE B C 1
ATOM 7861 O O . PHE B 2 293 ? -12.683 83.223 16.477 1.00 9.91 294 PHE B O 1
ATOM 7869 N N . ARG B 2 294 ? -14.010 83.041 14.789 1.00 20.00 295 ARG B N 1
ATOM 7870 C CA . ARG B 2 294 ? -12.968 83.416 13.840 1.00 20.00 295 ARG B CA 1
ATOM 7871 C C . ARG B 2 294 ? -13.466 84.480 12.868 1.00 20.00 295 ARG B C 1
ATOM 7872 O O . ARG B 2 294 ? -14.692 84.485 12.498 1.00 9.89 295 ARG B O 1
ATOM 7880 N N . ASN B 2 295 ? -12.636 85.476 12.410 1.00 9.23 296 ASN B N 1
ATOM 7881 C CA . ASN B 2 295 ? -12.959 86.585 11.477 1.00 9.41 296 ASN B CA 1
ATOM 7882 C C . ASN B 2 295 ? -13.752 86.063 10.274 1.00 9.22 296 ASN B C 1
ATOM 7883 O O . ASN B 2 295 ? -13.422 85.014 9.746 1.00 9.01 296 ASN B O 1
ATOM 7888 N N . LEU B 2 296 ? -14.844 86.750 9.926 1.00 8.51 297 LEU B N 1
ATOM 7889 C CA . LEU B 2 296 ? -15.751 86.321 8.862 1.00 8.29 297 LEU B CA 1
ATOM 7890 C C . LEU B 2 296 ? -15.487 87.045 7.558 1.00 9.04 297 LEU B C 1
ATOM 7891 O O . LEU B 2 296 ? -15.270 88.271 7.539 1.00 7.42 297 LEU B O 1
ATOM 7896 N N . ASP B 2 297 ? -15.495 86.277 6.473 1.00 9.17 298 ASP B N 1
ATOM 7897 C CA . ASP B 2 297 ? -15.448 86.858 5.147 1.00 11.03 298 ASP B CA 1
ATOM 7898 C C . ASP B 2 297 ? -16.133 85.886 4.202 1.00 11.30 298 ASP B C 1
ATOM 7899 O O . ASP B 2 297 ? -15.471 85.066 3.566 1.00 11.25 298 ASP B O 1
ATOM 7904 N N . ARG B 2 298 ? -17.462 85.933 4.177 1.00 11.17 299 ARG B N 1
ATOM 7905 C CA . ARG B 2 298 ? -18.248 85.039 3.323 1.00 12.22 299 ARG B CA 1
ATOM 7906 C C . ARG B 2 298 ? -18.979 85.911 2.305 1.00 13.32 299 ARG B C 1
ATOM 7907 O O . ARG B 2 298 ? -20.035 86.482 2.594 1.00 12.43 299 ARG B O 1
ATOM 7915 N N . THR B 2 299 ? -18.383 86.019 1.126 1.00 14.18 300 THR B N 1
ATOM 7916 C CA . THR B 2 299 ? -18.919 86.809 -0.005 1.00 16.02 300 THR B CA 1
ATOM 7917 C C . THR B 2 299 ? -20.385 86.486 -0.327 1.00 14.90 300 THR B C 1
ATOM 7918 O O . THR B 2 299 ? -21.197 87.391 -0.447 1.00 15.07 300 THR B O 1
ATOM 7922 N N . VAL B 2 300 ? -20.720 85.198 -0.423 1.00 15.08 301 VAL B N 1
ATOM 7923 C CA . VAL B 2 300 ? -22.115 84.778 -0.706 1.00 15.38 301 VAL B CA 1
ATOM 7924 C C . VAL B 2 300 ? -23.134 85.278 0.310 1.00 14.76 301 VAL B C 1
ATOM 7925 O O . VAL B 2 300 ? -24.291 85.527 -0.056 1.00 15.64 301 VAL B O 1
ATOM 7929 N N . ASP B 2 301 ? -22.721 85.397 1.582 1.00 13.51 302 ASP B N 1
ATOM 7930 C CA . ASP B 2 301 ? -23.596 85.893 2.637 1.00 12.93 302 ASP B CA 1
ATOM 7931 C C . ASP B 2 301 ? -23.544 87.424 2.797 1.00 12.10 302 ASP B C 1
ATOM 7932 O O . ASP B 2 301 ? -24.292 87.991 3.598 1.00 11.28 302 ASP B O 1
ATOM 7937 N N . GLN B 2 302 ? -22.656 88.074 2.033 1.00 11.99 303 GLN B N 1
ATOM 7938 C CA . GLN B 2 302 ? -22.302 89.518 2.244 1.00 12.25 303 GLN B CA 1
ATOM 7939 C C . GLN B 2 302 ? -22.021 89.854 3.737 1.00 12.19 303 GLN B C 1
ATOM 7940 O O . GLN B 2 302 ? -22.506 90.848 4.288 1.00 11.05 303 GLN B O 1
ATOM 7946 N N . VAL B 2 303 ? -21.257 88.989 4.367 1.00 11.77 304 VAL B N 1
ATOM 7947 C CA . VAL B 2 303 ? -20.773 89.220 5.674 1.00 12.13 304 VAL B CA 1
ATOM 7948 C C . VAL B 2 303 ? -19.277 89.232 5.730 1.00 11.86 304 VAL B C 1
ATOM 7949 O O . VAL B 2 303 ? -18.616 88.337 5.299 1.00 11.04 304 VAL B O 1
ATOM 7953 N N . LYS B 2 304 ? -18.762 90.302 6.286 1.00 9.78 305 LYS B N 1
ATOM 7954 C CA . LYS B 2 304 ? -17.363 90.488 6.431 1.00 10.46 305 LYS B CA 1
ATOM 7955 C C . LYS B 2 304 ? -17.064 91.336 7.625 1.00 9.69 305 LYS B C 1
ATOM 7956 O O . LYS B 2 304 ? -17.368 92.486 7.652 1.00 8.31 305 LYS B O 1
ATOM 7962 N N . ILE B 2 305 ? -16.487 90.722 8.627 1.00 9.00 306 ILE B N 1
ATOM 7963 C CA . ILE B 2 305 ? -16.347 91.374 9.917 1.00 9.34 306 ILE B CA 1
ATOM 7964 C C . ILE B 2 305 ? -15.392 90.605 10.819 1.00 9.20 306 ILE B C 1
ATOM 7965 O O . ILE B 2 305 ? -15.459 89.364 10.892 1.00 8.56 306 ILE B O 1
ATOM 7970 N N . ASP B 2 306 ? -14.507 91.334 11.506 1.00 7.35 307 ASP B N 1
ATOM 7971 C CA . ASP B 2 306 ? -13.540 90.689 12.380 1.00 8.89 307 ASP B CA 1
ATOM 7972 C C . ASP B 2 306 ? -14.089 90.546 13.818 1.00 8.45 307 ASP B C 1
ATOM 7973 O O . ASP B 2 306 ? -14.890 91.374 14.272 1.00 8.05 307 ASP B O 1
ATOM 7978 N N . VAL B 2 307 ? -13.639 89.546 14.536 1.00 7.59 308 VAL B N 1
ATOM 7979 C CA . VAL B 2 307 ? -13.989 89.383 15.932 1.00 8.56 308 VAL B CA 1
ATOM 7980 C C . VAL B 2 307 ? -13.757 90.670 16.740 1.00 9.30 308 VAL B C 1
ATOM 7981 O O . VAL B 2 307 ? -14.528 91.028 17.573 1.00 8.62 308 VAL B O 1
ATOM 7985 N N . ARG B 2 308 ? -12.679 91.351 16.424 1.00 9.95 309 ARG B N 1
ATOM 7986 C CA . ARG B 2 308 ? -12.354 92.615 17.014 1.00 12.64 309 ARG B CA 1
ATOM 7987 C C . ARG B 2 308 ? -13.506 93.588 17.071 1.00 11.71 309 ARG B C 1
ATOM 7988 O O . ARG B 2 308 ? -13.681 94.236 18.049 1.00 10.33 309 ARG B O 1
ATOM 7996 N N . LYS B 2 309 ? -14.256 93.688 15.994 1.00 11.57 310 LYS B N 1
ATOM 7997 C CA . LYS B 2 309 ? -15.453 94.484 15.918 1.00 12.10 310 LYS B CA 1
ATOM 7998 C C . LYS B 2 309 ? -16.500 94.301 17.026 1.00 12.44 310 LYS B C 1
ATOM 7999 O O . LYS B 2 309 ? -17.113 95.248 17.435 1.00 12.19 310 LYS B O 1
ATOM 8005 N N . LEU B 2 310 ? -16.663 93.080 17.499 1.00 11.25 311 LEU B N 1
ATOM 8006 C CA . LEU B 2 310 ? -17.607 92.769 18.586 1.00 12.44 311 LEU B CA 1
ATOM 8007 C C . LEU B 2 310 ? -17.143 93.440 19.848 1.00 12.51 311 LEU B C 1
ATOM 8008 O O . LEU B 2 310 ? -17.960 93.982 20.569 1.00 12.97 311 LEU B O 1
ATOM 8013 N N . PHE B 2 311 ? -15.831 93.407 20.092 1.00 11.66 312 PHE B N 1
ATOM 8014 C CA . PHE B 2 311 ? -15.244 94.137 21.223 1.00 12.55 312 PHE B CA 1
ATOM 8015 C C . PHE B 2 311 ? -15.506 95.639 21.100 1.00 12.80 312 PHE B C 1
ATOM 8016 O O . PHE B 2 311 ? -15.889 96.272 22.084 1.00 13.63 312 PHE B O 1
ATOM 8024 N N . THR B 2 312 ? -15.319 96.190 19.899 1.00 12.34 313 THR B N 1
ATOM 8025 C CA . THR B 2 312 ? -15.592 97.617 19.637 1.00 12.28 313 THR B CA 1
ATOM 8026 C C . THR B 2 312 ? -17.046 97.945 19.973 1.00 11.45 313 THR B C 1
ATOM 8027 O O . THR B 2 312 ? -17.317 98.902 20.697 1.00 10.40 313 THR B O 1
ATOM 8031 N N . TRP B 2 313 ? -17.976 97.154 19.442 1.00 10.89 314 TRP B N 1
ATOM 8032 C CA . TRP B 2 313 ? -19.397 97.391 19.699 1.00 11.69 314 TRP B CA 1
ATOM 8033 C C . TRP B 2 313 ? -19.771 97.245 21.170 1.00 11.89 314 TRP B C 1
ATOM 8034 O O . TRP B 2 313 ? -20.584 98.029 21.681 1.00 12.74 314 TRP B O 1
ATOM 8045 N N . ARG B 2 314 ? -19.202 96.233 21.827 1.00 12.44 315 ARG B N 1
ATOM 8046 C CA . ARG B 2 314 ? -19.443 96.013 23.239 1.00 12.64 315 ARG B CA 1
ATOM 8047 C C . ARG B 2 314 ? -19.010 97.245 24.033 1.00 12.81 315 ARG B C 1
ATOM 8048 O O . ARG B 2 314 ? -19.792 97.769 24.817 1.00 12.95 315 ARG B O 1
ATOM 8056 N N . ASP B 2 315 ? -17.786 97.722 23.783 1.00 12.48 316 ASP B N 1
ATOM 8057 C CA . ASP B 2 315 ? -17.220 98.876 24.498 1.00 12.87 316 ASP B CA 1
ATOM 8058 C C . ASP B 2 315 ? -18.070 100.117 24.314 1.00 12.03 316 ASP B C 1
ATOM 8059 O O . ASP B 2 315 ? -18.301 100.868 25.279 1.00 11.29 316 ASP B O 1
ATOM 8064 N N . GLN B 2 316 ? -18.558 100.306 23.091 1.00 11.31 317 GLN B N 1
ATOM 8065 C CA . GLN B 2 316 ? -19.450 101.444 22.757 1.00 11.88 317 GLN B CA 1
ATOM 8066 C C . GLN B 2 316 ? -20.742 101.442 23.600 1.00 12.04 317 GLN B C 1
ATOM 8067 O O . GLN B 2 316 ? -21.190 102.497 24.043 1.00 11.59 317 GLN B O 1
ATOM 8073 N N . PHE B 2 317 ? -21.318 100.253 23.803 1.00 13.18 318 PHE B N 1
ATOM 8074 C CA . PHE B 2 317 ? -22.460 100.04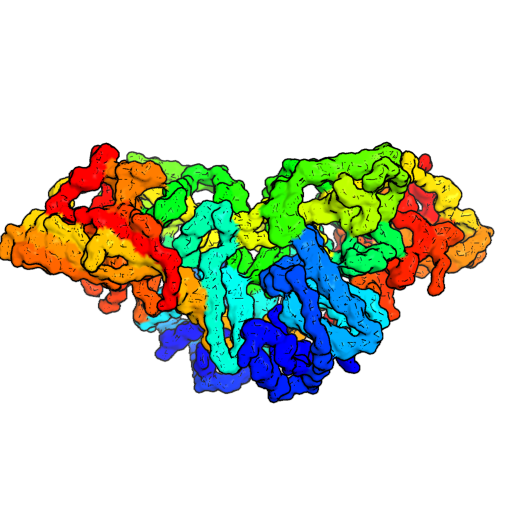1 24.700 1.00 14.14 318 PHE B CA 1
ATOM 8075 C C . PHE B 2 317 ? -22.202 100.368 26.156 1.00 14.49 318 PHE B C 1
ATOM 8076 O O . PHE B 2 317 ? -23.017 101.043 26.792 1.00 14.96 318 PHE B O 1
ATOM 8084 N N . LEU B 2 318 ? -21.086 99.880 26.684 1.00 14.52 319 LEU B N 1
ATOM 8085 C CA . LEU B 2 318 ? -20.722 100.141 28.067 1.00 15.08 319 LEU B CA 1
ATOM 8086 C C . LEU B 2 318 ? -20.505 101.636 28.289 1.00 14.75 319 LEU B C 1
ATOM 8087 O O . LEU B 2 318 ? -20.834 102.157 29.356 1.00 14.03 319 LEU B O 1
ATOM 8092 N N . GLU B 2 319 ? -19.953 102.306 27.280 1.00 14.97 320 GLU B N 1
ATOM 8093 C CA . GLU B 2 319 ? -19.750 103.764 27.332 1.00 16.28 320 GLU B CA 1
ATOM 8094 C C . GLU B 2 319 ? -21.089 104.527 27.305 1.00 15.04 320 GLU B C 1
ATOM 8095 O O . GLU B 2 319 ? -21.284 105.480 28.103 1.00 14.69 320 GLU B O 1
ATOM 8101 N N . ALA B 2 320 ? -21.999 104.113 26.409 1.00 13.92 321 ALA B N 1
ATOM 8102 C CA . ALA B 2 320 ? -23.355 104.709 26.349 1.00 13.54 321 ALA B CA 1
ATOM 8103 C C . ALA B 2 320 ? -24.093 104.536 27.658 1.00 12.70 321 ALA B C 1
ATOM 8104 O O . ALA B 2 320 ? -24.776 105.450 28.107 1.00 13.34 321 ALA B O 1
ATOM 8106 N N . ILE B 2 321 ? -23.972 103.360 28.265 1.00 12.78 322 ILE B N 1
ATOM 8107 C CA . ILE B 2 321 ? -24.632 103.088 29.533 1.00 12.18 322 ILE B CA 1
ATOM 8108 C C . ILE B 2 321 ? -23.997 103.889 30.681 1.00 12.88 322 ILE B C 1
ATOM 8109 O O . ILE B 2 321 ? -24.721 104.425 31.532 1.00 13.10 322 ILE B O 1
ATOM 8114 N N . GLN B 2 322 ? -22.665 104.006 30.691 1.00 13.15 323 GLN B N 1
ATOM 8115 C CA . GLN B 2 322 ? -21.979 104.891 31.648 1.00 13.42 323 GLN B CA 1
ATOM 8116 C C . GLN B 2 322 ? -22.479 106.344 31.548 1.00 13.68 323 GLN B C 1
ATOM 8117 O O . GLN B 2 322 ? -22.686 106.999 32.569 1.00 12.98 323 GLN B O 1
ATOM 8123 N N . LYS B 2 323 ? -22.714 106.830 30.332 1.00 13.93 324 LYS B N 1
ATOM 8124 C CA . LYS B 2 323 ? -23.136 108.214 30.149 1.00 14.71 324 LYS B CA 1
ATOM 8125 C C . LYS B 2 323 ? -24.655 108.356 30.176 1.00 14.46 324 LYS B C 1
ATOM 8126 O O . LYS B 2 323 ? -25.161 109.476 30.269 1.00 14.84 324 LYS B O 1
ATOM 8132 N N . MET B 2 324 ? -25.359 107.219 30.128 1.00 13.50 325 MET B N 1
ATOM 8133 C CA . MET B 2 324 ? -26.829 107.139 30.019 1.00 13.34 325 MET B CA 1
ATOM 8134 C C . MET B 2 324 ? -27.328 107.945 28.832 1.00 14.02 325 MET B C 1
ATOM 8135 O O . MET B 2 324 ? -28.330 108.686 28.941 1.00 13.32 325 MET B O 1
ATOM 8140 N N . ALA B 2 325 ? -26.603 107.804 27.714 1.00 13.64 326 ALA B N 1
ATOM 8141 C CA . ALA B 2 325 ? -26.777 108.626 26.521 1.00 14.45 326 ALA B CA 1
ATOM 8142 C C . ALA B 2 325 ? -26.071 107.986 25.337 1.00 14.89 326 ALA B C 1
ATOM 8143 O O . ALA B 2 325 ? -24.971 107.452 25.479 1.00 15.16 326 ALA B O 1
ATOM 8145 N N . ILE B 2 326 ? -26.690 108.070 24.161 1.00 15.37 327 ILE B N 1
ATOM 8146 C CA . ILE B 2 326 ? -26.079 107.530 22.937 1.00 15.54 327 ILE B CA 1
ATOM 8147 C C . ILE B 2 326 ? -25.641 108.594 21.902 1.00 15.98 327 ILE B C 1
ATOM 8148 O O . ILE B 2 326 ? -26.302 109.622 21.734 1.00 15.51 327 ILE B O 1
ATOM 8153 N N . LYS B 2 327 ? -24.528 108.343 21.208 1.00 15.75 328 LYS B N 1
ATOM 8154 C CA . LYS B 2 327 ? -24.082 109.226 20.140 1.00 16.48 328 LYS B CA 1
ATOM 8155 C C . LYS B 2 327 ? -25.092 109.148 18.999 1.00 15.32 328 LYS B C 1
ATOM 8156 O O . LYS B 2 327 ? -25.513 108.063 18.615 1.00 13.29 328 LYS B O 1
ATOM 8162 N N . MET B 2 328 ? -25.451 110.297 18.442 1.00 14.40 329 MET B N 1
ATOM 8163 C CA . MET B 2 328 ? -26.341 110.344 17.286 1.00 15.01 329 MET B CA 1
ATOM 8164 C C . MET B 2 328 ? -25.578 110.707 16.008 1.00 15.77 329 MET B C 1
ATOM 8165 O O . MET B 2 328 ? -24.518 111.316 16.089 1.00 15.43 329 MET B O 1
ATOM 8170 N N . PRO B 2 329 ? -26.117 110.345 14.824 1.00 16.92 330 PRO B N 1
ATOM 8171 C CA . PRO B 2 329 ? -25.396 110.630 13.568 1.00 17.93 330 PRO B CA 1
ATOM 8172 C C . PRO B 2 329 ? -24.995 112.088 13.367 1.00 19.13 330 PRO B C 1
ATOM 8173 O O . PRO B 2 329 ? -23.985 112.337 12.718 1.00 20.17 330 PRO B O 1
ATOM 8177 N N . ASN B 2 330 ? -25.698 113.011 13.973 1.00 19.77 331 ASN B N 1
ATOM 8178 C CA . ASN B 2 330 ? -25.429 114.412 13.754 1.00 20.69 331 ASN B CA 1
ATOM 8179 C C . ASN B 2 330 ? -24.371 114.986 14.659 1.00 20.82 331 ASN B C 1
ATOM 8180 O O . ASN B 2 330 ? -24.122 116.165 14.654 1.00 20.03 331 ASN B O 1
ATOM 8185 N N . GLY B 2 331 ? -23.732 114.118 15.414 1.00 21.12 332 GLY B N 1
ATOM 8186 C CA . GLY B 2 331 ? -22.685 114.524 16.356 1.00 21.66 332 GLY B CA 1
ATOM 8187 C C . GLY B 2 331 ? -23.185 115.048 17.697 1.00 21.93 332 GLY B C 1
ATOM 8188 O O . GLY B 2 331 ? -22.400 115.616 18.472 1.00 22.21 332 GLY B O 1
ATOM 8189 N N . ARG B 2 332 ? -24.466 114.887 17.978 1.00 20.00 333 ARG B N 1
ATOM 8190 C CA . ARG B 2 332 ? -24.990 115.211 19.287 1.00 20.00 333 ARG B CA 1
ATOM 8191 C C . ARG B 2 332 ? -25.448 113.957 20.006 1.00 20.00 333 ARG B C 1
ATOM 8192 O O . ARG B 2 332 ? -25.293 112.896 19.481 1.00 21.84 333 ARG B O 1
ATOM 8200 N N . GLU B 2 333 ? -25.962 114.072 21.218 1.00 21.75 334 GLU B N 1
ATOM 8201 C CA . GLU B 2 333 ? -26.276 112.925 22.040 1.00 22.06 334 GLU B CA 1
ATOM 8202 C C . GLU B 2 333 ? -27.740 112.871 22.410 1.00 21.58 334 GLU B C 1
ATOM 8203 O O . GLU B 2 333 ? -28.358 113.883 22.644 1.00 21.42 334 GLU B O 1
ATOM 8209 N N . LEU B 2 334 ? -28.288 111.673 22.440 1.00 20.95 335 LEU B N 1
ATOM 8210 C CA . LEU B 2 334 ? -29.658 111.431 22.868 1.00 20.47 335 LEU B CA 1
ATOM 8211 C C . LEU B 2 334 ? -29.656 110.689 24.216 1.00 19.71 335 LEU B C 1
ATOM 8212 O O . LEU B 2 334 ? -29.085 109.600 24.310 1.00 19.39 335 LEU B O 1
ATOM 8217 N N . PRO B 2 335 ? -30.262 111.289 25.269 1.00 19.34 336 PRO B N 1
ATOM 8218 C CA . PRO B 2 335 ? -30.388 110.615 26.569 1.00 18.90 336 PRO B CA 1
ATOM 8219 C C . PRO B 2 335 ? -31.075 109.262 26.499 1.00 18.85 336 PRO B C 1
ATOM 8220 O O . PRO B 2 335 ? -31.939 109.044 25.642 1.00 18.92 336 PRO B O 1
ATOM 8224 N N . LEU B 2 336 ? -30.641 108.341 27.357 1.00 18.54 337 LEU B N 1
ATOM 8225 C CA . LEU B 2 336 ? -31.376 107.103 27.618 1.00 18.21 337 LEU B CA 1
ATOM 8226 C C . LEU B 2 336 ? -32.314 107.420 28.771 1.00 19.13 337 LEU B C 1
ATOM 8227 O O . LEU B 2 336 ? -31.912 107.397 29.946 1.00 19.91 337 LEU B O 1
ATOM 8232 N N . ASP B 2 337 ? -33.559 107.731 28.445 1.00 19.06 338 ASP B N 1
ATOM 8233 C CA . ASP B 2 337 ? -34.500 108.201 29.448 1.00 19.37 338 ASP B CA 1
ATOM 8234 C C . ASP B 2 337 ? -35.232 107.055 30.120 1.00 18.11 338 ASP B C 1
ATOM 8235 O O . ASP B 2 337 ? -35.295 105.955 29.602 1.00 16.98 338 ASP B O 1
ATOM 8240 N N . GLU B 2 338 ? -35.785 107.340 31.291 1.00 17.48 339 GLU B N 1
ATOM 8241 C CA . GLU B 2 338 ? -36.442 106.351 32.141 1.00 17.14 339 GLU B CA 1
ATOM 8242 C C . GLU B 2 338 ? -37.496 105.503 31.420 1.00 16.94 339 GLU B C 1
ATOM 8243 O O . GLU B 2 338 ? -37.574 104.303 31.634 1.00 16.40 339 GLU B O 1
ATOM 8249 N N . VAL B 2 339 ? -38.315 106.126 30.578 1.00 16.72 340 VAL B N 1
ATOM 8250 C CA . VAL B 2 339 ? -39.429 105.422 29.948 1.00 16.79 340 VAL B CA 1
ATOM 8251 C C . VAL B 2 339 ? -38.990 104.627 28.722 1.00 16.28 340 VAL B C 1
ATOM 8252 O O . VAL B 2 339 ? -39.350 103.470 28.573 1.00 16.93 340 VAL B O 1
ATOM 8256 N N . THR B 2 340 ? -38.202 105.231 27.849 1.00 15.83 341 THR B N 1
ATOM 8257 C CA . THR B 2 340 ? -37.879 104.548 26.613 1.00 15.22 341 THR B CA 1
ATOM 8258 C C . THR B 2 340 ? -36.467 104.012 26.526 1.00 13.46 341 THR B C 1
ATOM 8259 O O . THR B 2 340 ? -36.164 103.358 25.566 1.00 13.39 341 THR B O 1
ATOM 8263 N N . GLY B 2 341 ? -35.610 104.295 27.505 1.00 12.55 342 GLY B N 1
ATOM 8264 C CA . GLY B 2 341 ? -34.209 103.826 27.492 1.00 12.17 342 GLY B CA 1
ATOM 8265 C C . GLY B 2 341 ? -33.992 102.361 27.127 1.00 11.97 342 GLY B C 1
ATOM 8266 O O . GLY B 2 341 ? -33.189 102.030 26.231 1.00 11.79 342 GLY B O 1
ATOM 8267 N N . ILE B 2 342 ? -34.720 101.472 27.789 1.00 11.59 343 ILE B N 1
ATOM 8268 C CA . ILE B 2 342 ? -34.523 100.019 27.553 1.00 11.40 343 ILE B CA 1
ATOM 8269 C C . ILE B 2 342 ? -34.972 99.599 26.155 1.00 12.21 343 ILE B C 1
ATOM 8270 O O . ILE B 2 342 ? -34.400 98.695 25.567 1.00 12.32 343 ILE B O 1
ATOM 8275 N N . ASP B 2 343 ? -36.017 100.250 25.655 1.00 13.41 344 ASP B N 1
ATOM 8276 C CA . ASP B 2 343 ? -36.499 100.021 24.308 1.00 13.95 344 ASP B CA 1
ATOM 8277 C C . ASP B 2 343 ? -35.445 100.444 23.263 1.00 14.11 344 ASP B C 1
ATOM 8278 O O . ASP B 2 343 ? -35.148 99.675 22.341 1.00 13.70 344 ASP B O 1
ATOM 8283 N N . MET B 2 344 ? -34.897 101.650 23.419 1.00 14.58 345 MET B N 1
ATOM 8284 C CA . MET B 2 344 ? -33.802 102.125 22.615 1.00 15.88 345 MET B CA 1
ATOM 8285 C C . MET B 2 344 ? -32.638 101.144 22.638 1.00 15.31 345 MET B C 1
ATOM 8286 O O . MET B 2 344 ? -32.168 100.757 21.612 1.00 13.97 345 MET B O 1
ATOM 8291 N N . LEU B 2 345 ? -32.222 100.729 23.822 1.00 14.89 346 LEU B N 1
ATOM 8292 C CA . LEU B 2 345 ? -31.130 99.788 23.978 1.00 15.14 346 LEU B CA 1
ATOM 8293 C C . LEU B 2 345 ? -31.394 98.463 23.292 1.00 14.61 346 LEU B C 1
ATOM 8294 O O . LEU B 2 345 ? -30.516 97.946 22.681 1.00 14.29 346 LEU B O 1
ATOM 8299 N N . GLY B 2 346 ? -32.600 97.934 23.422 1.00 14.27 347 GLY B N 1
ATOM 8300 C CA . GLY B 2 346 ? -32.992 96.688 22.724 1.00 13.75 347 GLY B CA 1
ATOM 8301 C C . GLY B 2 346 ? -32.789 96.820 21.219 1.00 13.58 347 GLY B C 1
ATOM 8302 O O . GLY B 2 346 ? -32.266 95.911 20.578 1.00 12.70 347 GLY B O 1
ATOM 8303 N N . ASN B 2 347 ? -33.187 97.943 20.644 1.00 13.73 348 ASN B N 1
ATOM 8304 C CA . ASN B 2 347 ? -33.060 98.170 19.205 1.00 14.16 348 ASN B CA 1
ATOM 8305 C C . ASN B 2 347 ? -31.622 98.464 18.763 1.00 14.64 348 ASN B C 1
ATOM 8306 O O . ASN B 2 347 ? -31.191 98.032 17.726 1.00 14.15 348 ASN B O 1
ATOM 8311 N N . LEU B 2 348 ? -30.879 99.164 19.593 1.00 14.18 349 LEU B N 1
ATOM 8312 C CA . LEU B 2 348 ? -29.464 99.313 19.412 1.00 15.21 349 LEU B CA 1
ATOM 8313 C C . LEU B 2 348 ? -28.677 98.008 19.432 1.00 14.90 349 LEU B C 1
ATOM 8314 O O . LEU B 2 348 ? -27.791 97.830 18.693 1.00 15.33 349 LEU B O 1
ATOM 8319 N N . MET B 2 349 ? -29.040 97.135 20.338 1.00 14.48 350 MET B N 1
ATOM 8320 C CA . MET B 2 349 ? -28.321 95.902 20.587 1.00 14.54 350 MET B CA 1
ATOM 8321 C C . MET B 2 349 ? -28.627 94.798 19.562 1.00 14.85 350 MET B C 1
ATOM 8322 O O . MET B 2 349 ? -27.725 94.065 19.167 1.00 14.92 350 MET B O 1
ATOM 8327 N N . GLU B 2 350 ? -29.897 94.654 19.167 1.00 15.24 351 GLU B N 1
ATOM 8328 C CA . GLU B 2 350 ? -30.311 93.454 18.407 1.00 16.29 351 GLU B CA 1
ATOM 8329 C C . GLU B 2 350 ? -29.421 93.170 17.161 1.00 15.13 351 GLU B C 1
ATOM 8330 O O . GLU B 2 350 ? -28.910 92.069 17.040 1.00 15.45 351 GLU B O 1
ATOM 8336 N N . SER B 2 351 ? -29.155 94.152 16.325 1.00 15.14 352 SER B N 1
ATOM 8337 C CA . SER B 2 351 ? -29.903 95.371 16.245 1.00 15.04 352 SER B CA 1
ATOM 8338 C C . SER B 2 351 ? -31.020 95.290 15.248 1.00 15.78 352 SER B C 1
ATOM 8339 O O . SER B 2 351 ? -31.094 94.375 14.478 1.00 15.39 352 SER B O 1
ATOM 8342 N N . SER B 2 352 ? -31.870 96.302 15.269 1.00 14.90 353 SER B N 1
ATOM 8343 C CA . SER B 2 352 ? -32.934 96.462 14.308 1.00 14.62 353 SER B CA 1
ATOM 8344 C C . SER B 2 352 ? -32.897 97.769 13.523 1.00 15.15 353 SER B C 1
ATOM 8345 O O . SER B 2 352 ? -32.205 98.670 13.858 1.00 15.50 353 SER B O 1
ATOM 8348 N N . ILE B 2 353 ? -33.694 97.829 12.486 1.00 15.70 354 ILE B N 1
ATOM 8349 C CA . ILE B 2 353 ? -33.745 98.953 11.589 1.00 16.29 354 ILE B CA 1
ATOM 8350 C C . ILE B 2 353 ? -34.245 100.218 12.270 1.00 16.57 354 ILE B C 1
ATOM 8351 O O . ILE B 2 353 ? -33.987 101.286 11.836 1.00 16.50 354 ILE B O 1
ATOM 8356 N N . ILE B 2 354 ? -34.932 100.063 13.375 1.00 16.29 355 ILE B N 1
ATOM 8357 C CA . ILE B 2 354 ? -35.361 101.219 14.172 1.00 16.47 355 ILE B CA 1
ATOM 8358 C C . ILE B 2 354 ? -34.348 101.602 15.297 1.00 16.30 355 ILE B C 1
ATOM 8359 O O . ILE B 2 354 ? -34.631 102.449 16.132 1.00 15.61 355 ILE B O 1
ATOM 8364 N N . SER B 2 355 ? -33.162 100.988 15.276 1.00 14.92 356 SER B N 1
ATOM 8365 C CA . SER B 2 355 ? -32.013 101.476 16.036 1.00 15.20 356 SER B CA 1
ATOM 8366 C C . SER B 2 355 ? -31.813 102.999 15.785 1.00 14.94 356 SER B C 1
ATOM 8367 O O . SER B 2 355 ? -31.743 103.407 14.630 1.00 14.80 356 SER B O 1
ATOM 8370 N N . PRO B 2 356 ? -31.684 103.812 16.824 1.00 15.80 357 PRO B N 1
ATOM 8371 C CA . PRO B 2 356 ? -31.365 105.236 16.669 1.00 15.74 357 PRO B CA 1
ATOM 8372 C C . PRO B 2 356 ? -30.126 105.555 15.834 1.00 16.29 357 PRO B C 1
ATOM 8373 O O . PRO B 2 356 ? -30.095 106.546 15.224 1.00 17.37 357 PRO B O 1
ATOM 8377 N N . ASN B 2 357 ? -29.117 104.717 15.853 1.00 15.26 358 ASN B N 1
ATOM 8378 C CA . ASN B 2 357 ? -27.884 104.983 15.159 1.00 15.58 358 ASN B CA 1
ATOM 8379 C C . ASN B 2 357 ? -27.210 103.652 14.880 1.00 15.95 358 ASN B C 1
ATOM 8380 O O . ASN B 2 357 ? -26.310 103.249 15.550 1.00 16.33 358 ASN B O 1
ATOM 8385 N N . ARG B 2 358 ? -27.720 102.971 13.890 1.00 15.54 359 ARG B N 1
ATOM 8386 C CA . ARG B 2 358 ? -27.252 101.669 13.544 1.00 16.02 359 ARG B CA 1
ATOM 8387 C C . ARG B 2 358 ? -25.857 101.697 12.973 1.00 16.52 359 ARG B C 1
ATOM 8388 O O . ARG B 2 358 ? -25.116 100.815 13.218 1.00 16.96 359 ARG B O 1
ATOM 8396 N N . GLY B 2 359 ? -25.545 102.726 12.206 1.00 16.57 360 GLY B N 1
ATOM 8397 C CA . GLY B 2 359 ? -24.206 102.928 11.594 1.00 17.01 360 GLY B CA 1
ATOM 8398 C C . GLY B 2 359 ? -23.096 102.828 12.636 1.00 17.06 360 GLY B C 1
ATOM 8399 O O . GLY B 2 359 ? -22.119 102.085 12.459 1.00 18.51 360 GLY B O 1
ATOM 8400 N N . TYR B 2 360 ? -23.261 103.552 13.745 1.00 15.76 361 TYR B N 1
ATOM 8401 C CA . TYR B 2 360 ? -22.266 103.557 14.820 1.00 14.40 361 TYR B CA 1
ATOM 8402 C C . TYR B 2 360 ? -22.346 102.331 15.746 1.00 14.55 361 TYR B C 1
ATOM 8403 O O . TYR B 2 360 ? -21.332 101.646 15.972 1.00 14.39 361 TYR B O 1
ATOM 8412 N N . TYR B 2 361 ? -23.544 102.062 16.285 1.00 14.08 362 TYR B N 1
ATOM 8413 C CA . TYR B 2 361 ? -23.721 101.028 17.322 1.00 14.21 362 TYR B CA 1
ATOM 8414 C C . TYR B 2 361 ? -23.689 99.577 16.808 1.00 14.35 362 TYR B C 1
ATOM 8415 O O . TYR B 2 361 ? -23.488 98.630 17.599 1.00 14.44 362 TYR B O 1
ATOM 8424 N N . GLY B 2 362 ? -23.869 99.415 15.491 1.00 14.17 363 GLY B N 1
ATOM 8425 C CA . GLY B 2 362 ? -23.676 98.122 14.879 1.00 14.28 363 GLY B CA 1
ATOM 8426 C C . GLY B 2 362 ? -24.854 97.166 14.974 1.00 15.10 363 GLY B C 1
ATOM 8427 O O . GLY B 2 362 ? -26.051 97.582 14.944 1.00 15.03 363 GLY B O 1
ATOM 8428 N N . ASP B 2 363 ? -24.507 95.881 15.055 1.00 14.31 364 ASP B N 1
ATOM 8429 C CA . ASP B 2 363 ? -25.435 94.773 14.930 1.00 15.52 364 ASP B CA 1
ATOM 8430 C C . ASP B 2 363 ? -24.889 93.646 15.819 1.00 15.09 364 ASP B C 1
ATOM 8431 O O . ASP B 2 363 ? -24.750 92.505 15.381 1.00 15.91 364 ASP B O 1
ATOM 8436 N N . LEU B 2 364 ? -24.621 93.977 17.092 1.00 15.18 365 LEU B N 1
ATOM 8437 C CA . LEU B 2 364 ? -23.879 93.098 18.007 1.00 14.88 365 LEU B CA 1
ATOM 8438 C C . LEU B 2 364 ? -24.556 91.737 18.259 1.00 14.36 365 LEU B C 1
ATOM 8439 O O . LEU B 2 364 ? -23.942 90.671 18.070 1.00 14.83 365 LEU B O 1
ATOM 8444 N N . HIS B 2 365 ? -25.797 91.748 18.720 1.00 13.53 366 HIS B N 1
ATOM 8445 C CA . HIS B 2 365 ? -26.445 90.470 19.042 1.00 13.36 366 HIS B CA 1
ATOM 8446 C C . HIS B 2 365 ? -26.555 89.535 17.802 1.00 12.68 366 HIS B C 1
ATOM 8447 O O . HIS B 2 365 ? -26.193 88.367 17.880 1.00 12.47 366 HIS B O 1
ATOM 8454 N N . ASN B 2 366 ? -27.015 90.067 16.666 1.00 12.11 367 ASN B N 1
ATOM 8455 C CA . ASN B 2 366 ? -27.191 89.280 15.444 1.00 12.81 367 ASN B CA 1
ATOM 8456 C C . ASN B 2 366 ? -25.869 88.727 14.917 1.00 13.30 367 ASN B C 1
ATOM 8457 O O . ASN B 2 366 ? -25.792 87.563 14.497 1.00 13.55 367 ASN B O 1
ATOM 8462 N N . MET B 2 367 ? -24.824 89.544 14.948 1.00 13.95 368 MET B N 1
ATOM 8463 C CA . MET B 2 367 ? -23.509 89.056 14.472 1.00 14.90 368 MET B CA 1
ATOM 8464 C C . MET B 2 367 ? -22.953 87.947 15.351 1.00 15.85 368 MET B C 1
ATOM 8465 O O . MET B 2 367 ? -22.238 87.079 14.857 1.00 15.80 368 MET B O 1
ATOM 8470 N N . GLY B 2 368 ? -23.272 88.002 16.645 1.00 16.02 369 GLY B N 1
ATOM 8471 C CA . GLY B 2 368 ? -22.954 86.920 17.570 1.00 16.71 369 GLY B CA 1
ATOM 8472 C C . GLY B 2 368 ? -23.480 85.568 17.103 1.00 17.20 369 GLY B C 1
ATOM 8473 O O . GLY B 2 368 ? -22.744 84.563 17.129 1.00 16.47 369 GLY B O 1
ATOM 8474 N N . HIS B 2 369 ? -24.748 85.537 16.672 1.00 16.76 370 HIS B N 1
ATOM 8475 C CA . HIS B 2 369 ? -25.299 84.349 16.051 1.00 16.41 370 HIS B CA 1
ATOM 8476 C C . HIS B 2 369 ? -24.484 83.922 14.830 1.00 16.61 370 HIS B C 1
ATOM 8477 O O . HIS B 2 369 ? -24.183 82.732 14.671 1.00 16.76 370 HIS B O 1
ATOM 8484 N N . VAL B 2 370 ? -24.124 84.893 13.990 1.00 16.34 371 VAL B N 1
ATOM 8485 C CA . VAL B 2 370 ? -23.401 84.604 12.735 1.00 16.26 371 VAL B CA 1
ATOM 8486 C C . VAL B 2 370 ? -21.984 84.104 13.037 1.00 14.98 371 VAL B C 1
ATOM 8487 O O . VAL B 2 370 ? -21.565 83.093 12.470 1.00 14.37 371 VAL B O 1
ATOM 8491 N N . PHE B 2 371 ? -21.253 84.730 13.938 1.00 14.80 372 PHE B N 1
ATOM 8492 C CA . PHE B 2 371 ? -19.938 84.257 14.333 1.00 14.53 372 PHE B CA 1
ATOM 8493 C C . PHE B 2 371 ? -20.005 82.812 14.839 1.00 14.58 372 PHE B C 1
ATOM 8494 O O . PHE B 2 371 ? -19.255 81.973 14.446 1.00 12.18 372 PHE B O 1
ATOM 8502 N N . ALA B 2 372 ? -20.937 82.577 15.751 1.00 14.38 373 ALA B N 1
ATOM 8503 C CA . ALA B 2 372 ? -21.083 81.294 16.373 1.00 14.72 373 ALA B CA 1
ATOM 8504 C C . ALA B 2 372 ? -21.479 80.249 15.370 1.00 15.08 373 ALA B C 1
ATOM 8505 O O . ALA B 2 372 ? -21.021 79.162 15.444 1.00 16.02 373 ALA B O 1
ATOM 8507 N N . ALA B 2 373 ? -22.324 80.617 14.430 1.00 15.35 374 ALA B N 1
ATOM 8508 C CA . ALA B 2 373 ? -22.824 79.701 13.421 1.00 16.38 374 ALA B CA 1
ATOM 8509 C C . ALA B 2 373 ? -21.790 79.228 12.376 1.00 16.50 374 ALA B C 1
ATOM 8510 O O . ALA B 2 373 ? -21.937 78.239 11.745 1.00 15.80 374 ALA B O 1
ATOM 8512 N N . TYR B 2 374 ? -20.758 80.003 12.224 1.00 16.15 375 TYR B N 1
ATOM 8513 C CA . TYR B 2 374 ? -19.769 79.777 11.177 1.00 16.32 375 TYR B CA 1
ATOM 8514 C C . TYR B 2 374 ? -18.346 79.565 11.682 1.00 16.34 375 TYR B C 1
ATOM 8515 O O . TYR B 2 374 ? -17.406 79.767 10.927 1.00 16.81 375 TYR B O 1
ATOM 8524 N N . THR B 2 375 ? -18.161 79.164 12.937 1.00 15.75 376 THR B N 1
ATOM 8525 C CA . THR B 2 375 ? -16.797 78.921 13.462 1.00 16.35 376 THR B CA 1
ATOM 8526 C C . THR B 2 375 ? -16.060 77.894 12.618 1.00 15.81 376 THR B C 1
ATOM 8527 O O . THR B 2 375 ? -14.826 77.961 12.446 1.00 15.65 376 THR B O 1
ATOM 8531 N N . HIS B 2 376 ? -16.823 76.970 12.039 1.00 14.93 377 HIS B N 1
ATOM 8532 C CA . HIS B 2 376 ? -16.218 75.911 11.207 1.00 15.42 377 HIS B CA 1
ATOM 8533 C C . HIS B 2 376 ? -15.853 76.363 9.795 1.00 14.88 377 HIS B C 1
ATOM 8534 O O . HIS B 2 376 ? -15.052 75.711 9.134 1.00 15.05 377 HIS B O 1
ATOM 8541 N N . ASP B 2 377 ? -16.477 77.431 9.295 1.00 14.92 378 ASP B N 1
ATOM 8542 C CA . ASP B 2 377 ? -16.212 77.829 7.885 1.00 14.22 378 ASP B CA 1
ATOM 8543 C C . ASP B 2 377 ? -16.366 79.356 7.726 1.00 14.63 378 ASP B C 1
ATOM 8544 O O . ASP B 2 377 ? -17.232 79.823 6.954 1.00 14.83 378 ASP B O 1
ATOM 8549 N N . PRO B 2 378 ? -15.520 80.121 8.446 1.00 14.59 379 PRO B N 1
ATOM 8550 C CA . PRO B 2 378 ? -15.660 81.587 8.503 1.00 14.84 379 PRO B CA 1
ATOM 8551 C C . PRO B 2 378 ? -15.426 82.320 7.188 1.00 14.82 379 PRO B C 1
ATOM 8552 O O . PRO B 2 378 ? -15.849 83.469 7.083 1.00 17.22 379 PRO B O 1
ATOM 8556 N N . ASP B 2 379 ? -14.773 81.703 6.200 1.00 13.95 380 ASP B N 1
ATOM 8557 C CA . ASP B 2 379 ? -14.589 82.349 4.902 1.00 13.48 380 ASP B CA 1
ATOM 8558 C C . ASP B 2 379 ? -15.130 81.583 3.691 1.00 13.27 380 ASP B C 1
ATOM 8559 O O . ASP B 2 379 ? -14.794 81.898 2.540 1.00 12.91 380 ASP B O 1
ATOM 8564 N N . HIS B 2 380 ? -15.967 80.575 3.955 1.00 12.64 381 HIS B N 1
ATOM 8565 C CA . HIS B 2 380 ? -16.618 79.775 2.913 1.00 13.86 381 HIS B CA 1
ATOM 8566 C C . HIS B 2 380 ? -15.695 78.841 2.067 1.00 13.17 381 HIS B C 1
ATOM 8567 O O . HIS B 2 380 ? -16.140 78.246 1.063 1.00 12.44 381 HIS B O 1
ATOM 8574 N N . ARG B 2 381 ? -14.440 78.697 2.477 1.00 11.91 382 ARG B N 1
ATOM 8575 C CA . ARG B 2 381 ? -13.542 77.838 1.740 1.00 11.95 382 ARG B CA 1
ATOM 8576 C C . ARG B 2 381 ? -14.021 76.378 1.668 1.00 11.32 382 ARG B C 1
ATOM 8577 O O . ARG B 2 381 ? -13.698 75.707 0.698 1.00 11.05 382 ARG B O 1
ATOM 8585 N N . HIS B 2 382 ? -14.762 75.933 2.688 1.00 11.04 383 HIS B N 1
ATOM 8586 C CA . HIS B 2 382 ? -15.263 74.551 2.778 1.00 11.66 383 HIS B CA 1
ATOM 8587 C C . HIS B 2 382 ? -16.685 74.427 2.238 1.00 10.85 383 HIS B C 1
ATOM 8588 O O . HIS B 2 382 ? -17.258 73.339 2.264 1.00 10.87 383 HIS B O 1
ATOM 8595 N N . LEU B 2 383 ? -17.262 75.536 1.741 1.00 11.55 384 LEU B N 1
ATOM 8596 C CA . LEU B 2 383 ? -18.636 75.489 1.185 1.00 11.82 384 LEU B CA 1
ATOM 8597 C C . LEU B 2 383 ? -19.673 74.902 2.150 1.00 12.21 384 LEU B C 1
ATOM 8598 O O . LEU B 2 383 ? -20.589 74.139 1.738 1.00 12.69 384 LEU B O 1
ATOM 8603 N N . GLU B 2 384 ? -19.525 75.231 3.431 1.00 13.18 385 GLU B N 1
ATOM 8604 C CA . GLU B 2 384 ? -20.391 74.743 4.485 1.00 14.02 385 GLU B CA 1
ATOM 8605 C C . GLU B 2 384 ? -21.488 75.781 4.770 1.00 14.94 385 GLU B C 1
ATOM 8606 O O . GLU B 2 384 ? -21.271 77.000 4.599 1.00 14.45 385 GLU B O 1
ATOM 8612 N N . GLN B 2 385 ? -22.633 75.300 5.231 1.00 14.19 386 GLN B N 1
ATOM 8613 C CA . GLN B 2 385 ? -23.744 76.154 5.666 1.00 16.20 386 GLN B CA 1
ATOM 8614 C C . GLN B 2 385 ? -23.544 76.461 7.162 1.00 15.27 386 GLN B C 1
ATOM 8615 O O . GLN B 2 385 ? -22.604 75.929 7.781 1.00 14.21 386 GLN B O 1
ATOM 8621 N N . PHE B 2 386 ? -24.454 77.239 7.762 1.00 14.39 387 PHE B N 1
ATOM 8622 C CA . PHE B 2 386 ? -24.317 77.580 9.185 1.00 13.73 387 PHE B CA 1
ATOM 8623 C C . PHE B 2 386 ? -24.754 76.467 10.123 1.00 13.46 387 PHE B C 1
ATOM 8624 O O . PHE B 2 386 ? -25.558 75.623 9.721 1.00 13.28 387 PHE B O 1
ATOM 8632 N N . GLY B 2 387 ? -24.245 76.483 11.371 1.00 12.92 388 GLY B N 1
ATOM 8633 C CA . GLY B 2 387 ? -24.755 75.621 12.425 1.00 12.42 388 GLY B CA 1
ATOM 8634 C C . GLY B 2 387 ? -26.125 76.135 12.895 1.00 12.73 388 GLY B C 1
ATOM 8635 O O . GLY B 2 387 ? -26.630 77.179 12.405 1.00 12.23 388 GLY B O 1
ATOM 8636 N N . VAL B 2 388 ? -26.683 75.449 13.890 1.00 12.95 389 VAL B N 1
ATOM 8637 C CA . VAL B 2 388 ? -28.053 75.716 14.360 1.00 13.46 389 VAL B CA 1
ATOM 8638 C C . VAL B 2 388 ? -28.196 77.137 14.949 1.00 13.56 389 VAL B C 1
ATOM 8639 O O . VAL B 2 388 ? -29.284 77.681 14.889 1.00 13.94 389 VAL B O 1
ATOM 8643 N N . MET B 2 389 ? -27.117 77.693 15.525 1.00 14.94 390 MET B N 1
ATOM 8644 C CA . MET B 2 389 ? -27.119 79.099 16.027 1.00 14.91 390 MET B CA 1
ATOM 8645 C C . MET B 2 389 ? -27.502 80.095 14.936 1.00 16.01 390 MET B C 1
ATOM 8646 O O . MET B 2 389 ? -27.913 81.243 15.208 1.00 17.03 390 MET B O 1
ATOM 8651 N N . GLY B 2 390 ? -27.398 79.643 13.689 1.00 16.06 391 GLY B N 1
ATOM 8652 C CA . GLY B 2 390 ? -27.577 80.481 12.541 1.00 16.31 391 GLY B CA 1
ATOM 8653 C C . GLY B 2 390 ? -29.019 80.724 12.151 1.00 17.68 391 GLY B C 1
ATOM 8654 O O . GLY B 2 390 ? -29.253 81.580 11.328 1.00 18.26 391 GLY B O 1
ATOM 8655 N N . ASP B 2 391 ? -29.966 79.989 12.747 1.00 17.03 392 ASP B N 1
ATOM 8656 C CA . ASP B 2 391 ? -31.370 80.007 12.361 1.00 17.28 392 ASP B CA 1
ATOM 8657 C C . ASP B 2 391 ? -32.204 80.139 13.636 1.00 17.13 392 ASP B C 1
ATOM 8658 O O . ASP B 2 391 ? -32.062 79.361 14.568 1.00 16.37 392 ASP B O 1
ATOM 8663 N N . SER B 2 392 ? -33.114 81.109 13.678 1.00 17.41 393 SER B N 1
ATOM 8664 C CA . SER B 2 392 ? -33.933 81.266 14.886 1.00 16.61 393 SER B CA 1
ATOM 8665 C C . SER B 2 392 ? -34.868 80.062 15.171 1.00 16.45 393 SER B C 1
ATOM 8666 O O . SER B 2 392 ? -35.282 79.873 16.327 1.00 15.31 393 SER B O 1
ATOM 8669 N N . ALA B 2 393 ? -35.186 79.229 14.166 1.00 15.79 394 ALA B N 1
ATOM 8670 C CA . ALA B 2 393 ? -35.968 77.999 14.474 1.00 15.92 394 ALA B CA 1
ATOM 8671 C C . ALA B 2 393 ? -35.196 76.952 15.285 1.00 14.88 394 ALA B C 1
ATOM 8672 O O . ALA B 2 393 ? -35.806 76.100 15.942 1.00 15.19 394 ALA B O 1
ATOM 8674 N N . THR B 2 394 ? -33.863 77.003 15.225 1.00 14.25 395 THR B N 1
ATOM 8675 C CA . THR B 2 394 ? -33.013 75.929 15.780 1.00 13.96 395 THR B CA 1
ATOM 8676 C C . THR B 2 394 ? -32.014 76.416 16.847 1.00 13.34 395 THR B C 1
ATOM 8677 O O . THR B 2 394 ? -31.380 75.612 17.542 1.00 13.06 395 THR B O 1
ATOM 8681 N N . ALA B 2 395 ? -31.858 77.729 16.984 1.00 13.41 396 ALA B N 1
ATOM 8682 C CA . ALA B 2 395 ? -30.725 78.252 17.759 1.00 12.86 396 ALA B CA 1
ATOM 8683 C C . ALA B 2 395 ? -30.791 77.857 19.247 1.00 12.54 396 ALA B C 1
ATOM 8684 O O . ALA B 2 395 ? -29.772 77.579 19.868 1.00 11.18 396 ALA B O 1
ATOM 8686 N N . MET B 2 396 ? -31.992 77.768 19.788 1.00 12.31 397 MET B N 1
ATOM 8687 C CA . MET B 2 396 ? -32.172 77.393 21.199 1.00 12.56 397 MET B CA 1
ATOM 8688 C C . MET B 2 396 ? -31.700 75.977 21.572 1.00 13.01 397 MET B C 1
ATOM 8689 O O . MET B 2 396 ? -31.564 75.647 22.711 1.00 11.74 397 MET B O 1
ATOM 8694 N N . ARG B 2 397 ? -31.519 75.140 20.571 1.00 12.26 398 ARG B N 1
ATOM 8695 C CA . ARG B 2 397 ? -30.982 73.809 20.768 1.00 13.40 398 ARG B CA 1
ATOM 8696 C C . ARG B 2 397 ? -29.563 73.804 21.284 1.00 12.48 398 ARG B C 1
ATOM 8697 O O . ARG B 2 397 ? -29.179 72.944 21.976 1.00 13.32 398 ARG B O 1
ATOM 8705 N N . ASP B 2 398 ? -28.826 74.831 20.952 1.00 13.02 399 ASP B N 1
ATOM 8706 C CA . ASP B 2 398 ? -27.401 74.857 21.189 1.00 13.70 399 ASP B CA 1
ATOM 8707 C C . ASP B 2 398 ? -27.112 75.433 22.578 1.00 13.28 399 ASP B C 1
ATOM 8708 O O . ASP B 2 398 ? -27.542 76.514 22.845 1.00 13.81 399 ASP B O 1
ATOM 8713 N N . PRO B 2 399 ? -26.350 74.733 23.412 1.00 13.03 400 PRO B N 1
ATOM 8714 C CA . PRO B 2 399 ? -25.971 75.306 24.717 1.00 13.29 400 PRO B CA 1
ATOM 8715 C C . PRO B 2 399 ? -25.367 76.706 24.598 1.00 14.00 400 PRO B C 1
ATOM 8716 O O . PRO B 2 399 ? -25.491 77.500 25.527 1.00 13.40 400 PRO B O 1
ATOM 8720 N N . PHE B 2 400 ? -24.722 76.992 23.466 1.00 13.56 401 PHE B N 1
ATOM 8721 C CA . PHE B 2 400 ? -24.091 78.304 23.263 1.00 13.53 401 PHE B CA 1
ATOM 8722 C C . PHE B 2 400 ? -25.105 79.461 23.213 1.00 12.73 401 PHE B C 1
ATOM 8723 O O . PHE B 2 400 ? -24.771 80.592 23.570 1.00 12.71 401 PHE B O 1
ATOM 8731 N N . PHE B 2 401 ? -26.321 79.198 22.747 1.00 12.51 402 PHE B N 1
ATOM 8732 C CA . PHE B 2 401 ? -27.357 80.250 22.688 1.00 12.38 402 PHE B CA 1
ATOM 8733 C C . PHE B 2 401 ? -27.473 81.006 24.023 1.00 11.96 402 PHE B C 1
ATOM 8734 O O . PHE B 2 401 ? -27.626 82.234 24.067 1.00 11.67 402 PHE B O 1
ATOM 8742 N N . TYR B 2 402 ? -27.436 80.241 25.104 1.00 11.37 403 TYR B N 1
ATOM 8743 C CA . TYR B 2 402 ? -27.731 80.731 26.462 1.00 12.45 403 TYR B CA 1
ATOM 8744 C C . TYR B 2 402 ? -26.521 81.484 26.987 1.00 12.50 403 TYR B C 1
ATOM 8745 O O . TYR B 2 402 ? -26.657 82.455 27.737 1.00 13.97 403 TYR B O 1
ATOM 8754 N N . ARG B 2 403 ? -25.332 81.055 26.580 1.00 12.42 404 ARG B N 1
ATOM 8755 C CA . ARG B 2 403 ? -24.132 81.803 26.917 1.00 12.57 404 ARG B CA 1
ATOM 8756 C C . ARG B 2 403 ? -24.120 83.170 26.250 1.00 12.79 404 ARG B C 1
ATOM 8757 O O . ARG B 2 403 ? -23.710 84.152 26.866 1.00 12.64 404 ARG B O 1
ATOM 8765 N N . TRP B 2 404 ? -24.495 83.214 24.965 1.00 12.35 405 TRP B N 1
ATOM 8766 C CA . TRP B 2 404 ? -24.610 84.473 24.233 1.00 12.85 405 TRP B CA 1
ATOM 8767 C C . TRP B 2 404 ? -25.694 85.391 24.845 1.00 12.83 405 TRP B C 1
ATOM 8768 O O . TRP B 2 404 ? -25.450 86.574 25.156 1.00 12.68 405 TRP B O 1
ATOM 8779 N N . HIS B 2 405 ? -26.894 84.841 25.031 1.00 12.33 406 HIS B N 1
ATOM 8780 C CA . HIS B 2 405 ? -27.944 85.619 25.658 1.00 12.61 406 HIS B CA 1
ATOM 8781 C C . HIS B 2 405 ? -27.713 86.005 27.121 1.00 12.91 406 HIS B C 1
ATOM 8782 O O . HIS B 2 405 ? -28.245 87.029 27.549 1.00 13.27 406 HIS B O 1
ATOM 8789 N N . ARG B 2 406 ? -26.919 85.230 27.875 1.00 13.25 407 ARG B N 1
ATOM 8790 C CA . ARG B 2 406 ? -26.581 85.709 29.236 1.00 14.07 407 ARG B CA 1
ATOM 8791 C C . ARG B 2 406 ? -25.651 86.912 29.112 1.00 13.89 407 ARG B C 1
ATOM 8792 O O . ARG B 2 406 ? -25.774 87.846 29.880 1.00 14.26 407 ARG B O 1
ATOM 8800 N N . PHE B 2 407 ? -24.749 86.895 28.129 1.00 14.61 408 PHE B N 1
ATOM 8801 C CA . PHE B 2 407 ? -23.905 88.067 27.881 1.00 14.71 408 PHE B CA 1
ATOM 8802 C C . PHE B 2 407 ? -24.775 89.295 27.498 1.00 14.47 408 PHE B C 1
ATOM 8803 O O . PHE B 2 407 ? -24.636 90.387 28.082 1.00 14.22 408 PHE B O 1
ATOM 8811 N N . VAL B 2 408 ? -25.631 89.127 26.487 1.00 15.47 409 VAL B N 1
ATOM 8812 C CA . VAL B 2 408 ? -26.516 90.225 26.050 1.00 14.71 409 VAL B CA 1
ATOM 8813 C C . VAL B 2 408 ? -27.391 90.736 27.235 1.00 15.05 409 VAL B C 1
ATOM 8814 O O . VAL B 2 408 ? -27.518 91.959 27.444 1.00 13.38 409 VAL B O 1
ATOM 8818 N N . ASP B 2 409 ? -27.959 89.810 28.024 1.00 15.23 410 ASP B N 1
ATOM 8819 C CA . ASP B 2 409 ? -28.783 90.206 29.179 1.00 15.82 410 ASP B CA 1
ATOM 8820 C C . ASP B 2 409 ? -27.969 90.919 30.266 1.00 16.06 410 ASP B C 1
ATOM 8821 O O . ASP B 2 409 ? -28.487 91.789 30.972 1.00 15.96 410 ASP B O 1
ATOM 8826 N N . ASP B 2 410 ? -26.709 90.516 30.449 1.00 16.38 411 ASP B N 1
ATOM 8827 C CA . ASP B 2 410 ? -25.803 91.210 31.368 1.00 15.87 411 ASP B CA 1
ATOM 8828 C C . ASP B 2 410 ? -25.603 92.683 30.989 1.00 15.63 411 ASP B C 1
ATOM 8829 O O . ASP B 2 410 ? -25.560 93.554 31.853 1.00 14.62 411 ASP B O 1
ATOM 8834 N N . VAL B 2 411 ? -25.512 92.966 29.691 1.00 14.61 412 VAL B N 1
ATOM 8835 C CA . VAL B 2 411 ? -25.388 94.343 29.221 1.00 14.47 412 VAL B CA 1
ATOM 8836 C C . VAL B 2 411 ? -26.661 95.134 29.526 1.00 14.61 412 VAL B C 1
ATOM 8837 O O . VAL B 2 411 ? -26.607 96.229 30.118 1.00 15.14 412 VAL B O 1
ATOM 8841 N N . PHE B 2 412 ? -27.808 94.594 29.128 1.00 14.36 413 PHE B N 1
ATOM 8842 C CA . PHE B 2 412 ? -29.082 95.242 29.448 1.00 14.88 413 PHE B CA 1
ATOM 8843 C C . PHE B 2 412 ? -29.202 95.454 30.951 1.00 14.47 413 PHE B C 1
ATOM 8844 O O . PHE B 2 412 ? -29.727 96.481 31.421 1.00 14.92 413 PHE B O 1
ATOM 8852 N N . ASN B 2 413 ? -28.727 94.477 31.718 1.00 14.04 414 ASN B N 1
ATOM 8853 C CA . ASN B 2 413 ? -28.850 94.584 33.181 1.00 14.37 414 ASN B CA 1
ATOM 8854 C C . ASN B 2 413 ? -27.950 95.651 33.818 1.00 13.74 414 ASN B C 1
ATOM 8855 O O . ASN B 2 413 ? -28.319 96.242 34.838 1.00 13.76 414 ASN B O 1
ATOM 8860 N N . ILE B 2 414 ? -26.803 95.932 33.215 1.00 13.65 415 ILE B N 1
ATOM 8861 C CA . ILE B 2 414 ? -25.985 97.063 33.650 1.00 14.30 415 ILE B CA 1
ATOM 8862 C C . ILE B 2 414 ? -26.800 98.352 33.582 1.00 13.61 415 ILE B C 1
ATOM 8863 O O . ILE B 2 414 ? -26.772 99.144 34.520 1.00 13.63 415 ILE B O 1
ATOM 8868 N N . TYR B 2 415 ? -27.547 98.542 32.490 1.00 12.97 416 TYR B N 1
ATOM 8869 C CA . TYR B 2 415 ? -28.449 99.692 32.386 1.00 11.99 416 TYR B CA 1
ATOM 8870 C C . TYR B 2 415 ? -29.596 99.661 33.429 1.00 11.77 416 TYR B C 1
ATOM 8871 O O . TYR B 2 415 ? -29.905 100.693 34.054 1.00 10.02 416 TYR B O 1
ATOM 8880 N N . LYS B 2 416 ? -30.237 98.496 33.583 1.00 11.52 417 LYS B N 1
ATOM 8881 C CA . LYS B 2 416 ? -31.376 98.333 34.480 1.00 12.49 417 LYS B CA 1
ATOM 8882 C C . LYS B 2 416 ? -30.985 98.679 35.919 1.00 13.04 417 LYS B C 1
ATOM 8883 O O . LYS B 2 416 ? -31.728 99.353 36.622 1.00 13.08 417 LYS B O 1
ATOM 8889 N N . GLU B 2 417 ? -29.790 98.261 36.325 1.00 13.47 418 GLU B N 1
ATOM 8890 C CA . GLU B 2 417 ? -29.279 98.557 37.665 1.00 14.94 418 GLU B CA 1
ATOM 8891 C C . GLU B 2 417 ? -28.800 100.005 37.865 1.00 14.76 418 GLU B C 1
ATOM 8892 O O . GLU B 2 417 ? -28.454 100.397 38.983 1.00 15.71 418 GLU B O 1
ATOM 8898 N N . LYS B 2 418 ? -28.808 100.818 36.808 1.00 15.60 419 LYS B N 1
ATOM 8899 C CA . LYS B 2 418 ? -28.513 102.257 36.980 1.00 15.72 419 LYS B CA 1
ATOM 8900 C C . LYS B 2 418 ? -29.776 103.063 37.259 1.00 15.91 419 LYS B C 1
ATOM 8901 O O . LYS B 2 418 ? -29.711 104.218 37.704 1.00 15.54 419 LYS B O 1
ATOM 8907 N N . LEU B 2 419 ? -30.934 102.460 37.008 1.00 15.46 420 LEU B N 1
ATOM 8908 C CA . LEU B 2 419 ? -32.199 103.156 37.228 1.00 14.95 420 LEU B CA 1
ATOM 8909 C C . LEU B 2 419 ? -32.430 103.331 38.729 1.00 15.66 420 LEU B C 1
ATOM 8910 O O . LEU B 2 419 ? -31.954 102.514 39.527 1.00 15.74 420 LEU B O 1
ATOM 8915 N N . THR B 2 420 ? -33.137 104.398 39.107 1.00 15.62 421 THR B N 1
ATOM 8916 C CA . THR B 2 420 ? -33.452 104.676 40.522 1.00 16.36 421 THR B CA 1
ATOM 8917 C C . THR B 2 420 ? -34.387 103.577 41.018 1.00 16.66 421 THR B C 1
ATOM 8918 O O . THR B 2 420 ? -35.391 103.287 40.374 1.00 17.65 421 THR B O 1
ATOM 8922 N N . PRO B 2 421 ? -34.041 102.924 42.130 1.00 16.93 422 PRO B N 1
ATOM 8923 C CA . PRO B 2 421 ? -34.987 101.988 42.747 1.00 17.12 422 PRO B CA 1
ATOM 8924 C C . PRO B 2 421 ? -36.426 102.528 42.837 1.00 16.98 422 PRO B C 1
ATOM 8925 O O . PRO B 2 421 ? -36.636 103.718 43.101 1.00 16.52 422 PRO B O 1
ATOM 8929 N N . TYR B 2 422 ? -37.415 101.658 42.620 1.00 16.97 423 TYR B N 1
ATOM 8930 C CA . TYR B 2 422 ? -38.811 102.061 42.828 1.00 16.45 423 TYR B CA 1
ATOM 8931 C C . TYR B 2 422 ? -39.049 102.479 44.286 1.00 16.79 423 TYR B C 1
ATOM 8932 O O . TYR B 2 422 ? -38.704 101.750 45.229 1.00 14.96 423 TYR B O 1
ATOM 8941 N N . THR B 2 423 ? -39.634 103.662 44.458 1.00 17.03 424 THR B N 1
ATOM 8942 C CA . THR B 2 423 ? -39.991 104.156 45.785 1.00 17.88 424 THR B CA 1
ATOM 8943 C C . THR B 2 423 ? -41.229 103.429 46.284 1.00 17.75 424 THR B C 1
ATOM 8944 O O . THR B 2 423 ? -41.991 102.878 45.488 1.00 17.41 424 THR B O 1
ATOM 8948 N N . ASN B 2 424 ? -41.498 103.508 47.577 1.00 18.17 425 ASN B N 1
ATOM 8949 C CA . ASN B 2 424 ? -42.663 102.856 48.140 1.00 18.60 425 ASN B CA 1
ATOM 8950 C C . ASN B 2 424 ? -43.936 103.295 47.519 1.00 18.58 425 ASN B C 1
ATOM 8951 O O . ASN B 2 424 ? -44.823 102.525 47.324 1.00 18.20 425 ASN B O 1
ATOM 8956 N N . GLU B 2 425 ? -43.999 104.569 47.221 1.00 19.01 426 GLU B N 1
ATOM 8957 C CA . GLU B 2 425 ? -45.168 105.189 46.640 1.00 19.41 426 GLU B CA 1
ATOM 8958 C C . GLU B 2 425 ? -45.447 104.682 45.240 1.00 19.73 426 GLU B C 1
ATOM 8959 O O . GLU B 2 425 ? -46.577 104.418 44.886 1.00 19.83 426 GLU B O 1
ATOM 8965 N N . ARG B 2 426 ? -44.396 104.574 44.439 1.00 20.07 427 ARG B N 1
ATOM 8966 C CA . ARG B 2 426 ? -44.518 103.948 43.130 1.00 20.48 427 ARG B CA 1
ATOM 8967 C C . ARG B 2 426 ? -45.079 102.521 43.276 1.00 20.13 427 ARG B C 1
ATOM 8968 O O . ARG B 2 426 ? -46.038 102.164 42.593 1.00 20.64 427 ARG B O 1
ATOM 8976 N N . LEU B 2 427 ? -44.520 101.736 44.197 1.00 19.15 428 LEU B N 1
ATOM 8977 C CA . LEU B 2 427 ? -44.890 100.322 44.358 1.00 18.56 428 LEU B CA 1
ATOM 8978 C C . LEU B 2 427 ? -46.249 100.072 44.998 1.00 18.48 428 LEU B C 1
ATOM 8979 O O . LEU B 2 427 ? -46.944 99.122 44.637 1.00 18.18 428 LEU B O 1
ATOM 8984 N N . ASP B 2 428 ? -46.621 100.925 45.947 1.00 19.08 429 ASP B N 1
ATOM 8985 C CA . ASP B 2 428 ? -47.775 100.687 46.823 1.00 19.60 429 ASP B CA 1
ATOM 8986 C C . ASP B 2 428 ? -49.112 100.914 46.142 1.00 19.55 429 ASP B C 1
ATOM 8987 O O . ASP B 2 428 ? -49.230 101.733 45.230 1.00 19.76 429 ASP B O 1
ATOM 8992 N N . PHE B 2 429 ? -50.110 100.198 46.616 1.00 19.34 430 PHE B N 1
ATOM 8993 C CA . PHE B 2 429 ? -51.477 100.380 46.204 1.00 19.24 430 PHE B CA 1
ATOM 8994 C C . PHE B 2 429 ? -52.312 100.609 47.466 1.00 19.61 430 PHE B C 1
ATOM 8995 O O . PHE B 2 429 ? -52.859 99.696 47.979 1.00 18.84 430 PHE B O 1
ATOM 9003 N N . PRO B 2 430 ? -52.379 101.849 47.946 1.00 20.49 431 PRO B N 1
ATOM 9004 C CA . PRO B 2 430 ? -53.051 102.172 49.206 1.00 20.71 431 PRO B CA 1
ATOM 9005 C C . PRO B 2 430 ? -54.440 101.612 49.307 1.00 20.96 431 PRO B C 1
ATOM 9006 O O . PRO B 2 430 ? -55.247 101.770 48.436 1.00 21.71 431 PRO B O 1
ATOM 9010 N N . GLY B 2 431 ? -54.704 100.911 50.381 1.00 20.56 432 GLY B N 1
ATOM 9011 C CA . GLY B 2 431 ? -56.019 100.364 50.540 1.00 20.12 432 GLY B CA 1
ATOM 9012 C C . GLY B 2 431 ? -56.108 98.902 50.206 1.00 19.99 432 GLY B C 1
ATOM 9013 O O . GLY B 2 431 ? -57.133 98.296 50.377 1.00 19.21 432 GLY B O 1
ATOM 9014 N N . VAL B 2 432 ? -55.012 98.338 49.722 1.00 19.74 433 VAL B N 1
ATOM 9015 C CA . VAL B 2 432 ? -55.000 96.969 49.253 1.00 19.70 433 VAL B CA 1
ATOM 9016 C C . VAL B 2 432 ? -53.868 96.211 49.909 1.00 19.98 433 VAL B C 1
ATOM 9017 O O . VAL B 2 432 ? -52.722 96.520 49.711 1.00 19.32 433 VAL B O 1
ATOM 9021 N N . ARG B 2 433 ? -54.208 95.212 50.697 1.00 20.09 434 ARG B N 1
ATOM 9022 C CA . ARG B 2 433 ? -53.234 94.438 51.435 1.00 20.26 434 ARG B CA 1
ATOM 9023 C C . ARG B 2 433 ? -53.430 92.999 51.051 1.00 19.64 434 ARG B C 1
ATOM 9024 O O . ARG B 2 433 ? -54.520 92.487 51.096 1.00 19.59 434 ARG B O 1
ATOM 9032 N N . VAL B 2 434 ? -52.366 92.373 50.587 1.00 19.80 435 VAL B N 1
ATOM 9033 C CA . VAL B 2 434 ? -52.459 90.997 50.181 1.00 19.81 435 VAL B CA 1
ATOM 9034 C C . VAL B 2 434 ? -52.049 90.151 51.347 1.00 19.95 435 VAL B C 1
ATOM 9035 O O . VAL B 2 434 ? -50.941 90.220 51.789 1.00 20.57 435 VAL B O 1
ATOM 9039 N N . SER B 2 435 ? -52.965 89.396 51.897 1.00 20.09 436 SER B N 1
ATOM 9040 C CA . SER B 2 435 ? -52.665 88.703 53.139 1.00 20.55 436 SER B CA 1
ATOM 9041 C C . SER B 2 435 ? -51.944 87.377 52.902 1.00 20.60 436 SER B C 1
ATOM 9042 O O . SER B 2 435 ? -51.117 86.991 53.712 1.00 21.46 436 SER B O 1
ATOM 9045 N N . SER B 2 436 ? -52.249 86.693 51.798 1.00 19.79 437 SER B N 1
ATOM 9046 C CA . SER B 2 436 ? -51.584 85.428 51.458 1.00 19.32 437 SER B CA 1
ATOM 9047 C C . SER B 2 436 ? -51.742 85.040 49.990 1.00 18.77 437 SER B C 1
ATOM 9048 O O . SER B 2 436 ? -52.688 85.462 49.312 1.00 18.12 437 SER B O 1
ATOM 9051 N N . VAL B 2 437 ? -50.787 84.240 49.520 1.00 18.43 438 VAL B N 1
ATOM 9052 C CA . VAL B 2 437 ? -50.833 83.608 48.201 1.00 18.24 438 VAL B CA 1
ATOM 9053 C C . VAL B 2 437 ? -50.473 82.130 48.375 1.00 18.57 438 VAL B C 1
ATOM 9054 O O . VAL B 2 437 ? -49.752 81.770 49.306 1.00 18.28 438 VAL B O 1
ATOM 9058 N N . GLY B 2 438 ? -51.012 81.281 47.511 1.00 18.37 439 GLY B N 1
ATOM 9059 C CA . GLY B 2 438 ? -50.739 79.858 47.580 1.00 18.85 439 GLY B CA 1
ATOM 9060 C C . GLY B 2 438 ? -51.259 79.089 46.396 1.00 18.90 439 GLY B C 1
ATOM 9061 O O . GLY B 2 438 ? -51.858 79.666 45.480 1.00 18.94 439 GLY B O 1
ATOM 9062 N N . ILE B 2 439 ? -50.995 77.788 46.403 1.00 19.44 440 ILE B N 1
ATOM 9063 C CA . ILE B 2 439 ? -51.484 76.891 45.360 1.00 20.45 440 ILE B CA 1
ATOM 9064 C C . ILE B 2 439 ? -52.347 75.822 46.030 1.00 21.29 440 ILE B C 1
ATOM 9065 O O . ILE B 2 439 ? -51.907 75.188 46.997 1.00 20.60 440 ILE B O 1
ATOM 9070 N N . GLU B 2 440 ? -53.564 75.646 45.503 1.00 22.54 441 GLU B N 1
ATOM 9071 C CA . GLU B 2 440 ? -54.606 74.759 46.060 1.00 24.36 441 GLU B CA 1
ATOM 9072 C C . GLU B 2 440 ? -54.262 73.283 45.932 1.00 25.03 441 GLU B C 1
ATOM 9073 O O . GLU B 2 440 ? -53.447 72.904 45.099 1.00 24.67 441 GLU B O 1
ATOM 9079 N N . GLY B 2 441 ? -54.909 72.451 46.750 1.00 26.05 442 GLY B N 1
ATOM 9080 C CA . GLY B 2 441 ? -54.700 71.001 46.669 1.00 27.21 442 GLY B CA 1
ATOM 9081 C C . GLY B 2 441 ? -54.760 70.328 48.028 1.00 27.61 442 GLY B C 1
ATOM 9082 O O . GLY B 2 441 ? -54.843 69.102 48.105 1.00 28.63 442 GLY B O 1
ATOM 9083 N N . ARG B 2 443 ? -52.357 68.414 48.554 1.00 21.51 444 ARG B N 1
ATOM 9084 C CA . ARG B 2 443 ? -51.071 68.910 49.004 1.00 20.79 444 ARG B CA 1
ATOM 9085 C C . ARG B 2 443 ? -50.840 70.323 48.575 1.00 19.30 444 ARG B C 1
ATOM 9086 O O . ARG B 2 443 ? -50.369 70.551 47.495 1.00 18.82 444 ARG B O 1
ATOM 9094 N N . PRO B 2 444 ? -51.144 71.263 49.455 1.00 18.44 445 PRO B N 1
ATOM 9095 C CA . PRO B 2 444 ? -51.031 72.689 49.144 1.00 17.95 445 PRO B CA 1
ATOM 9096 C C . PRO B 2 444 ? -49.598 73.122 48.854 1.00 17.46 445 PRO B C 1
ATOM 9097 O O . PRO B 2 444 ? -48.658 72.615 49.481 1.00 17.05 445 PRO B O 1
ATOM 9101 N N . ASN B 2 445 ? -49.439 74.026 47.879 1.00 17.17 446 ASN B N 1
ATOM 9102 C CA . ASN B 2 445 ? -48.173 74.719 47.641 1.00 16.78 446 ASN B CA 1
ATOM 9103 C C . ASN B 2 445 ? -47.121 73.749 47.077 1.00 16.88 446 ASN B C 1
ATOM 9104 O O . ASN B 2 445 ? -45.909 73.914 47.275 1.00 16.83 446 ASN B O 1
ATOM 9109 N N . THR B 2 446 ? -47.629 72.731 46.381 1.00 16.50 447 THR B N 1
ATOM 9110 C CA . THR B 2 446 ? -46.827 71.699 45.731 1.00 16.44 447 THR B CA 1
ATOM 9111 C C . THR B 2 446 ? -47.264 71.632 44.291 1.00 16.37 447 THR B C 1
ATOM 9112 O O . THR B 2 446 ? -48.475 71.683 43.980 1.00 16.22 447 THR B O 1
ATOM 9116 N N . LEU B 2 447 ? -46.260 71.588 43.428 1.00 15.86 448 LEU B N 1
ATOM 9117 C CA . LEU B 2 447 ? -46.425 71.431 41.994 1.00 15.80 448 LEU B CA 1
ATOM 9118 C C . LEU B 2 447 ? -45.813 70.100 41.613 1.00 15.84 448 LEU B C 1
ATOM 9119 O O . LEU B 2 447 ? -44.809 69.694 42.191 1.00 15.65 448 LEU B O 1
ATOM 9124 N N . ARG B 2 448 ? -46.429 69.420 40.655 1.00 16.11 449 ARG B N 1
ATOM 9125 C CA . ARG B 2 448 ? -45.946 68.121 40.195 1.00 17.47 449 ARG B CA 1
ATOM 9126 C C . ARG B 2 448 ? -45.570 68.167 38.722 1.00 15.41 449 ARG B C 1
ATOM 9127 O O . ARG B 2 448 ? -46.335 68.685 37.905 1.00 14.99 449 ARG B O 1
ATOM 9135 N N . THR B 2 449 ? -44.402 67.615 38.391 1.00 14.62 450 THR B N 1
ATOM 9136 C CA . THR B 2 449 ? -43.965 67.492 37.001 1.00 14.13 450 THR B CA 1
ATOM 9137 C C . THR B 2 449 ? -43.666 66.028 36.680 1.00 14.14 450 THR B C 1
ATOM 9138 O O . THR B 2 449 ? -43.480 65.221 37.588 1.00 13.76 450 THR B O 1
ATOM 9142 N N . LEU B 2 450 ? -43.610 65.712 35.385 1.00 12.77 451 LEU B N 1
ATOM 9143 C CA . LEU B 2 450 ? -43.393 64.356 34.889 1.00 13.15 451 LEU B CA 1
ATOM 9144 C C . LEU B 2 450 ? -43.150 64.418 33.392 1.00 12.26 451 LEU B C 1
ATOM 9145 O O . LEU B 2 450 ? -43.073 65.502 32.811 1.00 11.58 451 LEU B O 1
ATOM 9150 N N . TRP B 2 451 ? -43.031 63.255 32.774 1.00 11.55 452 TRP B N 1
ATOM 9151 C CA . TRP B 2 451 ? -42.819 63.192 31.338 1.00 12.38 452 TRP B CA 1
ATOM 9152 C C . TRP B 2 451 ? -44.140 62.822 30.685 1.00 12.75 452 TRP B C 1
ATOM 9153 O O . TRP B 2 451 ? -44.941 62.073 31.262 1.00 12.46 452 TRP B O 1
ATOM 9164 N N . GLN B 2 452 ? -44.349 63.332 29.474 1.00 12.38 453 GLN B N 1
ATOM 9165 C CA . GLN B 2 452 ? -45.566 63.053 28.739 1.00 12.99 453 GLN B CA 1
ATOM 9166 C C . GLN B 2 452 ? -45.247 62.820 27.268 1.00 12.76 453 GLN B C 1
ATOM 9167 O O . GLN B 2 452 ? -44.370 63.482 26.719 1.00 11.57 453 GLN B O 1
ATOM 9173 N N . GLN B 2 453 ? -45.935 61.852 26.658 1.00 12.81 454 GLN B N 1
ATOM 9174 C CA . GLN B 2 453 ? -45.818 61.564 25.225 1.00 14.69 454 GLN B CA 1
ATOM 9175 C C . GLN B 2 453 ? -46.980 62.197 24.461 1.00 14.01 454 GLN B C 1
ATOM 9176 O O . GLN B 2 453 ? -48.151 61.979 24.808 1.00 13.78 454 GLN B O 1
ATOM 9182 N N . SER B 2 454 ? -46.652 62.996 23.445 1.00 13.66 455 SER B N 1
ATOM 9183 C CA . SER B 2 454 ? -47.638 63.665 22.606 1.00 14.08 455 SER B CA 1
ATOM 9184 C C . SER B 2 454 ? -47.278 63.386 21.155 1.00 14.67 455 SER B C 1
ATOM 9185 O O . SER B 2 454 ? -46.181 62.924 20.886 1.00 16.41 455 SER B O 1
ATOM 9188 N N . THR B 2 455 ? -48.205 63.621 20.235 1.00 14.90 456 THR B N 1
ATOM 9189 C CA . THR B 2 455 ? -47.942 63.369 18.833 1.00 15.20 456 THR B CA 1
ATOM 9190 C C . THR B 2 455 ? -47.976 64.635 18.019 1.00 15.85 456 THR B C 1
ATOM 9191 O O . THR B 2 455 ? -48.659 65.626 18.370 1.00 15.09 456 THR B O 1
ATOM 9195 N N . VAL B 2 456 ? -47.209 64.574 16.935 1.00 16.18 457 VAL B N 1
ATOM 9196 C CA . VAL B 2 456 ? -47.160 65.572 15.909 1.00 16.82 457 VAL B CA 1
ATOM 9197 C C . VAL B 2 456 ? -47.328 64.819 14.566 1.00 16.38 457 VAL B C 1
ATOM 9198 O O . VAL B 2 456 ? -46.902 63.653 14.415 1.00 15.86 457 VAL B O 1
ATOM 9202 N N . GLU B 2 457 ? -47.994 65.476 13.618 1.00 15.95 458 GLU B N 1
ATOM 9203 C CA . GLU B 2 457 ? -48.204 64.952 12.264 1.00 16.18 458 GLU B CA 1
ATOM 9204 C C . GLU B 2 457 ? -47.007 65.289 11.347 1.00 16.10 458 GLU B C 1
ATOM 9205 O O . GLU B 2 457 ? -46.595 66.446 11.252 1.00 16.24 458 GLU B O 1
ATOM 9211 N N . LEU B 2 458 ? -46.438 64.271 10.693 1.00 15.87 459 LEU B N 1
ATOM 9212 C CA . LEU B 2 458 ? -45.297 64.472 9.770 1.00 15.29 459 LEU B CA 1
ATOM 9213 C C . LEU B 2 458 ? -45.682 64.519 8.284 1.00 15.02 459 LEU B C 1
ATOM 9214 O O . LEU B 2 458 ? -44.880 64.918 7.448 1.00 15.17 459 LEU B O 1
ATOM 9219 N N . GLY B 2 459 ? -46.898 64.086 7.965 1.00 14.82 460 GLY B N 1
ATOM 9220 C CA . GLY B 2 459 ? -47.336 63.851 6.590 1.00 15.81 460 GLY B CA 1
ATOM 9221 C C . GLY B 2 459 ? -47.340 65.051 5.659 1.00 16.08 460 GLY B C 1
ATOM 9222 O O . GLY B 2 459 ? -47.127 64.902 4.468 1.00 17.40 460 GLY B O 1
ATOM 9223 N N . ARG B 2 460 ? -47.539 66.243 6.205 1.00 15.82 461 ARG B N 1
ATOM 9224 C CA . ARG B 2 460 ? -47.493 67.463 5.403 1.00 15.89 461 ARG B CA 1
ATOM 9225 C C . ARG B 2 460 ? -46.052 67.896 5.012 1.00 16.03 461 ARG B C 1
ATOM 9226 O O . ARG B 2 460 ? -45.856 68.596 4.015 1.00 15.15 461 ARG B O 1
ATOM 9234 N N . GLY B 2 461 ? -45.064 67.449 5.754 1.00 15.79 462 GLY B N 1
ATOM 9235 C CA . GLY B 2 461 ? -43.713 67.920 5.589 1.00 16.53 462 GLY B CA 1
ATOM 9236 C C . GLY B 2 461 ? -42.733 66.890 5.096 1.00 18.31 462 GLY B C 1
ATOM 9237 O O . GLY B 2 461 ? -41.571 67.163 4.980 1.00 18.64 462 GLY B O 1
ATOM 9238 N N . LEU B 2 462 ? -43.224 65.704 4.811 1.00 18.10 463 LEU B N 1
ATOM 9239 C CA . LEU B 2 462 ? -42.422 64.622 4.291 1.00 19.70 463 LEU B CA 1
ATOM 9240 C C . LEU B 2 462 ? -42.531 64.492 2.758 1.00 18.77 463 LEU B C 1
ATOM 9241 O O . LEU B 2 462 ? -43.427 63.896 2.259 1.00 18.67 463 LEU B O 1
ATOM 9246 N N . ASP B 2 463 ? -41.617 65.110 2.030 1.00 18.31 464 ASP B N 1
ATOM 9247 C CA . ASP B 2 463 ? -41.766 65.268 0.602 1.00 17.97 464 ASP B CA 1
ATOM 9248 C C . ASP B 2 463 ? -41.614 63.980 -0.176 1.00 16.23 464 ASP B C 1
ATOM 9249 O O . ASP B 2 463 ? -40.870 63.166 0.210 1.00 15.09 464 ASP B O 1
ATOM 9254 N N . PHE B 2 464 ? -42.342 63.830 -1.268 1.00 15.11 465 PHE B N 1
ATOM 9255 C CA . PHE B 2 464 ? -42.208 62.724 -2.226 1.00 15.30 465 PHE B CA 1
ATOM 9256 C C . PHE B 2 464 ? -42.496 61.374 -1.590 1.00 15.45 465 PHE B C 1
ATOM 9257 O O . PHE B 2 464 ? -41.811 60.393 -1.875 1.00 16.60 465 PHE B O 1
ATOM 9265 N N . THR B 2 465 ? -43.496 61.348 -0.716 1.00 13.93 466 THR B N 1
ATOM 9266 C CA . THR B 2 465 ? -44.005 60.141 -0.082 1.00 13.87 466 THR B CA 1
ATOM 9267 C C . THR B 2 465 ? -45.509 60.106 -0.383 1.00 12.83 466 THR B C 1
ATOM 9268 O O . THR B 2 465 ? -46.086 61.130 -0.749 1.00 13.19 466 THR B O 1
ATOM 9272 N N . PRO B 2 466 ? -46.138 58.930 -0.250 1.00 12.94 467 PRO B N 1
ATOM 9273 C CA . PRO B 2 466 ? -47.605 58.811 -0.306 1.00 12.43 467 PRO B CA 1
ATOM 9274 C C . PRO B 2 466 ? -48.309 59.722 0.694 1.00 13.10 467 PRO B C 1
ATOM 9275 O O . PRO B 2 466 ? -47.758 60.011 1.769 1.00 13.01 467 PRO B O 1
ATOM 9279 N N . ARG B 2 467 ? -49.524 60.155 0.357 1.00 12.62 468 ARG B N 1
ATOM 9280 C CA . ARG B 2 467 ? -50.366 60.846 1.313 1.00 13.03 468 ARG B CA 1
ATOM 9281 C C . ARG B 2 467 ? -50.811 59.919 2.464 1.00 13.80 468 ARG B C 1
ATOM 9282 O O . ARG B 2 467 ? -50.604 58.707 2.399 1.00 14.17 468 ARG B O 1
ATOM 9290 N N . GLY B 2 468 ? -51.425 60.485 3.503 1.00 12.96 469 GLY B N 1
ATOM 9291 C CA . GLY B 2 468 ? -51.898 59.708 4.656 1.00 13.79 469 GLY B CA 1
ATOM 9292 C C . GLY B 2 468 ? -51.188 60.164 5.912 1.00 13.65 469 GLY B C 1
ATOM 9293 O O . GLY B 2 468 ? -50.176 60.839 5.831 1.00 14.39 469 GLY B O 1
ATOM 9294 N N . SER B 2 469 ? -51.725 59.804 7.074 1.00 13.48 470 SER B N 1
ATOM 9295 C CA . SER B 2 469 ? -51.169 60.224 8.338 1.00 13.05 470 SER B CA 1
ATOM 9296 C C . SER B 2 469 ? -49.941 59.409 8.751 1.00 12.70 470 SER B C 1
ATOM 9297 O O . SER B 2 469 ? -49.930 58.166 8.732 1.00 11.81 470 SER B O 1
ATOM 9300 N N . VAL B 2 470 ? -48.899 60.142 9.092 1.00 12.86 471 VAL B N 1
ATOM 9301 C CA . VAL B 2 470 ? -47.695 59.574 9.657 1.00 13.16 471 VAL B CA 1
ATOM 9302 C C . VAL B 2 470 ? -47.445 60.338 10.951 1.00 13.78 471 VAL B C 1
ATOM 9303 O O . VAL B 2 470 ? -46.936 61.433 10.933 1.00 13.37 471 VAL B O 1
ATOM 9307 N N . LEU B 2 471 ? -47.820 59.757 12.071 1.00 14.25 472 LEU B N 1
ATOM 9308 C CA . LEU B 2 471 ? -47.628 60.415 13.363 1.00 14.60 472 LEU B CA 1
ATOM 9309 C C . LEU B 2 471 ? -46.251 60.093 13.900 1.00 15.84 472 LEU B C 1
ATOM 9310 O O . LEU B 2 471 ? -45.740 58.994 13.649 1.00 16.21 472 LEU B O 1
ATOM 9315 N N . ALA B 2 472 ? -45.642 61.057 14.562 1.00 15.87 473 ALA B N 1
ATOM 9316 C CA . ALA B 2 472 ? -44.507 60.835 15.431 1.00 16.25 473 ALA B CA 1
ATOM 9317 C C . ALA B 2 472 ? -44.830 61.147 16.881 1.00 15.79 473 ALA B C 1
ATOM 9318 O O . ALA B 2 472 ? -45.569 62.030 17.165 1.00 16.24 473 ALA B O 1
ATOM 9320 N N . ARG B 2 473 ? -44.239 60.403 17.775 1.00 15.46 474 ARG B N 1
ATOM 9321 C CA . ARG B 2 473 ? -44.496 60.540 19.180 1.00 15.33 474 ARG B CA 1
ATOM 9322 C C . ARG B 2 473 ? -43.297 61.063 19.942 1.00 15.49 474 ARG B C 1
ATOM 9323 O O . ARG B 2 473 ? -42.267 60.466 19.962 1.00 16.13 474 ARG B O 1
ATOM 9331 N N . PHE B 2 474 ? -43.444 62.218 20.537 1.00 15.06 475 PHE B N 1
ATOM 9332 C CA . PHE B 2 474 ? -42.384 62.783 21.284 1.00 14.76 475 PHE B CA 1
ATOM 9333 C C . PHE B 2 474 ? -42.647 62.845 22.777 1.00 13.92 475 PHE B C 1
ATOM 9334 O O . PHE B 2 474 ? -43.768 62.838 23.212 1.00 13.29 475 PHE B O 1
ATOM 9342 N N . THR B 2 475 ? -41.580 62.906 23.546 1.00 12.70 476 THR B N 1
ATOM 9343 C CA . THR B 2 475 ? -41.664 62.942 25.002 1.00 11.41 476 THR B CA 1
ATOM 9344 C C . THR B 2 475 ? -41.196 64.336 25.430 1.00 11.54 476 THR B C 1
ATOM 9345 O O . THR B 2 475 ? -40.183 64.840 24.918 1.00 12.40 476 THR B O 1
ATOM 9349 N N . HIS B 2 476 ? -41.950 64.974 26.317 1.00 10.26 477 HIS B N 1
ATOM 9350 C CA . HIS B 2 476 ? -41.622 66.329 26.765 1.00 10.57 477 HIS B CA 1
ATOM 9351 C C . HIS B 2 476 ? -41.952 66.437 28.264 1.00 10.46 477 HIS B C 1
ATOM 9352 O O . HIS B 2 476 ? -42.694 65.636 28.793 1.00 10.77 477 HIS B O 1
ATOM 9359 N N . LEU B 2 477 ? -41.401 67.432 28.931 1.00 10.65 478 LEU B N 1
ATOM 9360 C CA . LEU B 2 477 ? -41.798 67.752 30.304 1.00 10.90 478 LEU B CA 1
ATOM 9361 C C . LEU B 2 477 ? -43.285 68.171 30.325 1.00 10.88 478 LEU B C 1
ATOM 9362 O O . LEU B 2 477 ? -43.820 68.653 29.325 1.00 9.51 478 LEU B O 1
ATOM 9367 N N . GLN B 2 478 ? -43.939 67.968 31.469 1.00 9.90 479 GLN B N 1
ATOM 9368 C CA . GLN B 2 478 ? -45.335 68.328 31.652 1.00 10.22 479 GLN B CA 1
ATOM 9369 C C . GLN B 2 478 ? -45.525 68.591 33.167 1.00 10.31 479 GLN B C 1
ATOM 9370 O O . GLN B 2 478 ? -44.723 68.130 33.970 1.00 10.80 479 GLN B O 1
ATOM 9376 N N . HIS B 2 479 ? -46.545 69.359 33.533 1.00 9.95 480 HIS B N 1
ATOM 9377 C CA . HIS B 2 479 ? -46.907 69.574 34.932 1.00 11.03 480 HIS B CA 1
ATOM 9378 C C . HIS B 2 479 ? -48.393 69.269 35.080 1.00 11.60 480 HIS B C 1
ATOM 9379 O O . HIS B 2 479 ? -49.159 69.356 34.101 1.00 11.57 480 HIS B O 1
ATOM 9386 N N . ASP B 2 480 ? -48.801 68.945 36.302 1.00 11.76 481 ASP B N 1
ATOM 9387 C CA . ASP B 2 480 ? -50.213 68.891 36.639 1.00 12.75 481 ASP B CA 1
ATOM 9388 C C . ASP B 2 480 ? -50.753 70.305 36.683 1.00 12.45 481 ASP B C 1
ATOM 9389 O O . ASP B 2 480 ? -50.022 71.249 37.011 1.00 11.81 481 ASP B O 1
ATOM 9394 N N . GLU B 2 481 ? -52.026 70.462 36.332 1.00 12.83 482 GLU B N 1
ATOM 9395 C CA . GLU B 2 481 ? -52.639 71.777 36.433 1.00 13.06 482 GLU B CA 1
ATOM 9396 C C . GLU B 2 481 ? -53.007 72.036 37.894 1.00 13.21 482 GLU B C 1
ATOM 9397 O O . GLU B 2 481 ? -53.110 71.108 38.707 1.00 12.49 482 GLU B O 1
ATOM 9403 N N . PHE B 2 482 ? -53.176 73.313 38.216 1.00 13.04 483 PHE B N 1
ATOM 9404 C CA . PHE B 2 482 ? -53.303 73.770 39.580 1.00 13.50 483 PHE B CA 1
ATOM 9405 C C . PHE B 2 482 ? -54.059 75.093 39.564 1.00 13.55 483 PHE B C 1
ATOM 9406 O O . PHE B 2 482 ? -54.389 75.621 38.504 1.00 12.95 483 PHE B O 1
ATOM 9414 N N . GLN B 2 483 ? -54.352 75.610 40.751 1.00 13.99 484 GLN B N 1
ATOM 9415 C CA . GLN B 2 483 ? -55.063 76.862 40.878 1.00 14.51 484 GLN B CA 1
ATOM 9416 C C . GLN B 2 483 ? -54.371 77.699 41.948 1.00 15.16 484 GLN B C 1
ATOM 9417 O O . GLN B 2 483 ? -54.032 77.172 43.026 1.00 15.86 484 GLN B O 1
ATOM 9423 N N . TYR B 2 484 ? -54.146 78.981 41.659 1.00 14.87 485 TYR B N 1
ATOM 9424 C CA . TYR B 2 484 ? -53.686 79.933 42.675 1.00 15.52 485 TYR B CA 1
ATOM 9425 C C . TYR B 2 484 ? -54.848 80.379 43.562 1.00 15.94 485 TYR B C 1
ATOM 9426 O O . TYR B 2 484 ? -55.985 80.471 43.089 1.00 16.09 485 TYR B O 1
ATOM 9435 N N . VAL B 2 485 ? -54.568 80.628 44.845 1.00 15.75 486 VAL B N 1
ATOM 9436 C CA . VAL B 2 485 ? -55.533 81.279 45.750 1.00 16.57 486 VAL B CA 1
ATOM 9437 C C . VAL B 2 485 ? -54.859 82.488 46.368 1.00 16.76 486 VAL B C 1
ATOM 9438 O O . VAL B 2 485 ? -53.808 82.342 46.986 1.00 16.83 486 VAL B O 1
ATOM 9442 N N . ILE B 2 486 ? -55.458 83.668 46.202 1.00 16.80 487 ILE B N 1
ATOM 9443 C CA . ILE B 2 486 ? -54.900 84.920 46.716 1.00 17.33 487 ILE B CA 1
ATOM 9444 C C . ILE B 2 486 ? -55.901 85.618 47.616 1.00 17.86 487 ILE B C 1
ATOM 9445 O O . ILE B 2 486 ? -57.037 85.860 47.212 1.00 17.95 487 ILE B O 1
ATOM 9450 N N . GLU B 2 487 ? -55.471 85.965 48.810 1.00 18.52 488 GLU B N 1
ATOM 9451 C CA . GLU B 2 487 ? -56.326 86.648 49.765 1.00 19.04 488 GLU B CA 1
ATOM 9452 C C . GLU B 2 487 ? -55.958 88.090 49.919 1.00 19.01 488 GLU B C 1
ATOM 9453 O O . GLU B 2 487 ? -54.849 88.421 50.245 1.00 18.82 488 GLU B O 1
ATOM 9459 N N . VAL B 2 488 ? -56.940 88.943 49.697 1.00 18.65 489 VAL B N 1
ATOM 9460 C CA . VAL B 2 488 ? -56.724 90.364 49.654 1.00 19.23 489 VAL B CA 1
ATOM 9461 C C . VAL B 2 488 ? -57.829 91.184 50.371 1.00 19.47 489 VAL B C 1
ATOM 9462 O O . VAL B 2 488 ? -58.988 90.923 50.220 1.00 19.96 489 VAL B O 1
ATOM 9466 N N . ASN B 2 489 ? -57.422 92.165 51.151 1.00 19.22 490 ASN B N 1
ATOM 9467 C CA . ASN B 2 489 ? -58.320 93.065 51.857 1.00 18.97 490 ASN B CA 1
ATOM 9468 C C . ASN B 2 489 ? -58.415 94.351 51.101 1.00 18.58 490 ASN B C 1
ATOM 9469 O O . ASN B 2 489 ? -57.461 95.016 51.008 1.00 19.08 490 ASN B O 1
ATOM 9474 N N . ASN B 2 490 ? -59.572 94.732 50.598 1.00 18.40 491 ASN B N 1
ATOM 9475 C CA . ASN B 2 490 ? -59.788 96.091 50.085 1.00 18.35 491 ASN B CA 1
ATOM 9476 C C . ASN B 2 490 ? -60.391 97.001 51.176 1.00 18.92 491 ASN B C 1
ATOM 9477 O O . ASN B 2 490 ? -61.540 96.847 51.515 1.00 18.21 491 ASN B O 1
ATOM 9482 N N . THR B 2 491 ? -59.599 97.911 51.735 1.00 19.76 492 THR B N 1
ATOM 9483 C CA . THR B 2 491 ? -60.025 98.707 52.866 1.00 20.78 492 THR B CA 1
ATOM 9484 C C . THR B 2 491 ? -60.480 100.121 52.570 1.00 20.91 492 THR B C 1
ATOM 9485 O O . THR B 2 491 ? -60.295 100.976 53.396 1.00 21.06 492 THR B O 1
ATOM 9489 N N . THR B 2 492 ? -61.005 100.384 51.389 1.00 21.11 493 THR B N 1
ATOM 9490 C CA . THR B 2 492 ? -61.169 101.759 50.947 1.00 20.95 493 THR B CA 1
ATOM 9491 C C . THR B 2 492 ? -62.618 102.173 50.969 1.00 20.99 493 THR B C 1
ATOM 9492 O O . THR B 2 492 ? -62.921 103.339 51.034 1.00 21.59 493 THR B O 1
ATOM 9496 N N . GLY B 2 493 ? -63.500 101.206 50.831 1.00 20.51 494 GLY B N 1
ATOM 9497 C CA . GLY B 2 493 ? -64.940 101.508 50.851 1.00 19.70 494 GLY B CA 1
ATOM 9498 C C . GLY B 2 493 ? -65.602 101.472 49.483 1.00 19.40 494 GLY B C 1
ATOM 9499 O O . GLY B 2 493 ? -66.813 101.606 49.382 1.00 18.65 494 GLY B O 1
ATOM 9500 N N . GLY B 2 494 ? -64.799 101.283 48.430 1.00 19.41 495 GLY B N 1
ATOM 9501 C CA . GLY B 2 494 ? -65.306 101.161 47.061 1.00 19.25 495 GLY B CA 1
ATOM 9502 C C . GLY B 2 494 ? -64.526 100.171 46.201 1.00 19.21 495 GLY B C 1
ATOM 9503 O O . GLY B 2 494 ? -63.394 99.791 46.530 1.00 19.21 495 GLY B O 1
ATOM 9504 N N . ASN B 2 495 ? -65.140 99.753 45.094 1.00 19.10 496 ASN B N 1
ATOM 9505 C CA . ASN B 2 495 ? -64.515 98.830 44.142 1.00 19.50 496 ASN B CA 1
ATOM 9506 C C . ASN B 2 495 ? -63.210 99.379 43.589 1.00 19.21 496 ASN B C 1
ATOM 9507 O O . ASN B 2 495 ? -63.121 100.563 43.284 1.00 19.02 496 ASN B O 1
ATOM 9512 N N . LEU B 2 496 ? -62.195 98.514 43.488 1.00 19.26 497 LEU B N 1
ATOM 9513 C CA . LEU B 2 496 ? -60.914 98.861 42.883 1.00 18.90 497 LEU B CA 1
ATOM 9514 C C . LEU B 2 496 ? -60.567 97.852 41.797 1.00 18.77 497 LEU B C 1
ATOM 9515 O O . LEU B 2 496 ? -61.017 96.705 41.834 1.00 19.36 497 LEU B O 1
ATOM 9520 N N . MET B 2 497 ? -59.756 98.269 40.834 1.00 18.28 498 MET B N 1
ATOM 9521 C CA . MET B 2 497 ? -59.233 97.330 39.835 1.00 17.76 498 MET B CA 1
ATOM 9522 C C . MET B 2 497 ? -57.742 97.096 40.080 1.00 17.14 498 MET B C 1
ATOM 9523 O O . MET B 2 497 ? -56.981 98.043 40.267 1.00 17.12 498 MET B O 1
ATOM 9528 N N . GLY B 2 498 ? -57.323 95.836 40.091 1.00 16.04 499 GLY B N 1
ATOM 9529 C CA . GLY B 2 498 ? -55.911 95.522 40.269 1.00 15.50 499 GLY B CA 1
ATOM 9530 C C . GLY B 2 498 ? -55.296 94.801 39.086 1.00 15.10 499 GLY B C 1
ATOM 9531 O O . GLY B 2 498 ? -55.994 94.128 38.333 1.00 15.16 499 GLY B O 1
ATOM 9532 N N . THR B 2 499 ? -53.981 94.941 38.929 1.00 14.77 500 THR B N 1
ATOM 9533 C CA . THR B 2 499 ? -53.215 94.052 38.086 1.00 14.38 500 THR B CA 1
ATOM 9534 C C . THR B 2 499 ? -52.514 93.027 38.967 1.00 14.00 500 THR B C 1
ATOM 9535 O O . THR B 2 499 ? -51.612 93.366 39.741 1.00 13.24 500 THR B O 1
ATOM 9539 N N . VAL B 2 500 ? -52.947 91.775 38.854 1.00 13.43 501 VAL B N 1
ATOM 9540 C CA . VAL B 2 500 ? -52.306 90.694 39.600 1.00 13.71 501 VAL B CA 1
ATOM 9541 C C . VAL B 2 500 ? -51.095 90.215 38.795 1.00 13.63 501 VAL B C 1
ATOM 9542 O O . VAL B 2 500 ? -51.219 89.900 37.607 1.00 13.30 501 VAL B O 1
ATOM 9546 N N . ARG B 2 501 ? -49.929 90.192 39.435 1.00 14.09 502 ARG B N 1
ATOM 9547 C CA . ARG B 2 501 ? -48.686 89.832 38.743 1.00 14.35 502 ARG B CA 1
ATOM 9548 C C . ARG B 2 501 ? -48.045 88.692 39.507 1.00 14.70 502 ARG B C 1
ATOM 9549 O O . ARG B 2 501 ? -47.730 88.838 40.684 1.00 15.90 502 ARG B O 1
ATOM 9557 N N . ILE B 2 502 ? -47.861 87.549 38.853 1.00 14.55 503 ILE B N 1
ATOM 9558 C CA . ILE B 2 502 ? -47.391 86.349 39.558 1.00 14.40 503 ILE B CA 1
ATOM 9559 C C . ILE B 2 502 ? -46.069 85.879 38.979 1.00 14.11 503 ILE B C 1
ATOM 9560 O O . ILE B 2 502 ? -45.926 85.720 37.750 1.00 14.93 503 ILE B O 1
ATOM 9565 N N . PHE B 2 503 ? -45.103 85.691 39.871 1.00 14.01 504 PHE B N 1
ATOM 9566 C CA . PHE B 2 503 ? -43.770 85.182 39.540 1.00 14.05 504 PHE B CA 1
ATOM 9567 C C . PHE B 2 503 ? -43.372 84.042 40.505 1.00 14.98 504 PHE B C 1
ATOM 9568 O O . PHE B 2 503 ? -43.946 83.902 41.605 1.00 13.56 504 PHE B O 1
ATOM 9576 N N . MET B 2 504 ? -42.386 83.229 40.104 1.00 15.37 505 MET B N 1
ATOM 9577 C CA . MET B 2 504 ? -41.691 82.361 41.067 1.00 17.27 505 MET B CA 1
ATOM 9578 C C . MET B 2 504 ? -40.194 82.437 40.852 1.00 15.82 505 MET B C 1
ATOM 9579 O O . MET B 2 504 ? -39.758 82.656 39.723 1.00 14.90 505 MET B O 1
ATOM 9584 N N . ALA B 2 505 ? -39.431 82.260 41.939 1.00 15.35 506 ALA B N 1
ATOM 9585 C CA . ALA B 2 505 ? -37.958 82.186 41.896 1.00 14.89 506 ALA B CA 1
ATOM 9586 C C . ALA B 2 505 ? -37.443 81.005 42.744 1.00 14.58 506 ALA B C 1
ATOM 9587 O O . ALA B 2 505 ? -38.126 80.604 43.686 1.00 14.01 506 ALA B O 1
ATOM 9589 N N . PRO B 2 506 ? -36.234 80.457 42.431 1.00 14.62 507 PRO B N 1
ATOM 9590 C CA . PRO B 2 506 ? -35.590 79.511 43.341 1.00 14.69 507 PRO B CA 1
ATOM 9591 C C . PRO B 2 506 ? -35.397 80.149 44.720 1.00 15.84 507 PRO B C 1
ATOM 9592 O O . PRO B 2 506 ? -35.210 81.374 44.818 1.00 15.54 507 PRO B O 1
ATOM 9596 N N . LYS B 2 507 ? -35.457 79.327 45.771 1.00 16.87 508 LYS B N 1
ATOM 9597 C CA . LYS B 2 507 ? -35.202 79.794 47.133 1.00 17.66 508 LYS B CA 1
ATOM 9598 C C . LYS B 2 507 ? -33.704 80.061 47.365 1.00 17.79 508 LYS B C 1
ATOM 9599 O O . LYS B 2 507 ? -33.332 81.026 48.064 1.00 16.76 508 LYS B O 1
ATOM 9605 N N . VAL B 2 508 ? -32.859 79.212 46.762 1.00 17.31 509 VAL B N 1
ATOM 9606 C CA . VAL B 2 508 ? -31.398 79.298 46.924 1.00 17.19 509 VAL B CA 1
ATOM 9607 C C . VAL B 2 508 ? -30.670 79.323 45.566 1.00 17.57 509 VAL B C 1
ATOM 9608 O O . VAL B 2 508 ? -31.234 78.937 44.553 1.00 16.73 509 VAL B O 1
ATOM 9612 N N . ASP B 2 509 ? -29.435 79.750 45.573 1.00 17.99 510 ASP B N 1
ATOM 9613 C CA . ASP B 2 509 ? -28.645 79.748 44.393 1.00 18.57 510 ASP B CA 1
ATOM 9614 C C . ASP B 2 509 ? -27.923 78.438 44.083 1.00 18.95 510 ASP B C 1
ATOM 9615 O O . ASP B 2 509 ? -28.174 77.444 44.694 1.00 17.76 510 ASP B O 1
ATOM 9620 N N . ASP B 2 510 ? -27.063 78.482 43.077 1.00 19.79 511 ASP B N 1
ATOM 9621 C CA . ASP B 2 510 ? -26.366 77.313 42.606 1.00 20.28 511 ASP B CA 1
ATOM 9622 C C . ASP B 2 510 ? -25.366 76.730 43.590 1.00 20.40 511 ASP B C 1
ATOM 9623 O O . ASP B 2 510 ? -25.015 75.604 43.499 1.00 20.62 511 ASP B O 1
ATOM 9628 N N . ASN B 2 511 ? -24.958 77.515 44.560 1.00 20.68 512 ASN B N 1
ATOM 9629 C CA . ASN B 2 511 ? -24.211 77.035 45.698 1.00 20.80 512 ASN B CA 1
ATOM 9630 C C . ASN B 2 511 ? -25.047 76.809 46.959 1.00 20.23 512 ASN B C 1
ATOM 9631 O O . ASN B 2 511 ? -24.513 76.751 48.030 1.00 19.44 512 ASN B O 1
ATOM 9636 N N . GLY B 2 512 ? -26.358 76.695 46.806 1.00 19.52 513 GLY B N 1
ATOM 9637 C CA . GLY B 2 512 ? -27.303 76.386 47.878 1.00 18.79 513 GLY B CA 1
ATOM 9638 C C . GLY B 2 512 ? -27.513 77.468 48.933 1.00 18.42 513 GLY B C 1
ATOM 9639 O O . GLY B 2 512 ? -28.009 77.174 50.025 1.00 17.78 513 GLY B O 1
ATOM 9640 N N . GLN B 2 513 ? -27.151 78.712 48.603 1.00 17.78 514 GLN B N 1
ATOM 9641 C CA . GLN B 2 513 ? -27.206 79.850 49.542 1.00 17.80 514 GLN B CA 1
ATOM 9642 C C . GLN B 2 513 ? -28.411 80.767 49.274 1.00 16.64 514 GLN B C 1
ATOM 9643 O O . GLN B 2 513 ? -28.783 80.965 48.115 1.00 16.14 514 GLN B O 1
ATOM 9649 N N . PRO B 2 514 ? -28.993 81.359 50.341 1.00 16.09 515 PRO B N 1
ATOM 9650 C CA . PRO B 2 514 ? -30.058 82.357 50.149 1.00 15.52 515 PRO B CA 1
ATOM 9651 C C . PRO B 2 514 ? -29.514 83.546 49.356 1.00 15.06 515 PRO B C 1
ATOM 9652 O O . PRO B 2 514 ? -28.315 83.853 49.434 1.00 14.12 515 PRO B O 1
ATOM 9656 N N . MET B 2 515 ? -30.384 84.195 48.592 1.00 14.96 516 MET B N 1
ATOM 9657 C CA . MET B 2 515 ? -29.963 85.240 47.687 1.00 15.10 516 MET B CA 1
ATOM 9658 C C . MET B 2 515 ? -30.426 86.617 48.146 1.00 14.67 516 MET B C 1
ATOM 9659 O O . MET B 2 515 ? -31.499 86.762 48.741 1.00 14.45 516 MET B O 1
ATOM 9664 N N . SER B 2 516 ? -29.622 87.630 47.848 1.00 14.47 517 SER B N 1
ATOM 9665 C CA . SER B 2 516 ? -30.089 89.019 47.935 1.00 14.43 517 SER B CA 1
ATOM 9666 C C . SER B 2 516 ? -31.209 89.251 46.923 1.00 14.20 517 SER B C 1
ATOM 9667 O O . SER B 2 516 ? -31.323 88.526 45.926 1.00 14.45 517 SER B O 1
ATOM 9670 N N . PHE B 2 517 ? -32.016 90.277 47.155 1.00 13.25 518 PHE B N 1
ATOM 9671 C CA . PHE B 2 517 ? -32.986 90.694 46.164 1.00 12.92 518 PHE B CA 1
ATOM 9672 C C . PHE B 2 517 ? -32.353 90.989 44.775 1.00 12.99 518 PHE B C 1
ATOM 9673 O O . PHE B 2 517 ? -32.899 90.590 43.736 1.00 12.52 518 PHE B O 1
ATOM 9681 N N . ASN B 2 518 ? -31.211 91.675 44.756 1.00 13.02 519 ASN B N 1
ATOM 9682 C CA . ASN B 2 518 ? -30.607 92.100 43.487 1.00 13.54 519 ASN B CA 1
ATOM 9683 C C . ASN B 2 518 ? -30.175 90.929 42.615 1.00 14.09 519 ASN B C 1
ATOM 9684 O O . ASN B 2 518 ? -30.097 91.045 41.377 1.00 14.72 519 ASN B O 1
ATOM 9689 N N . LYS B 2 519 ? -29.917 89.805 43.250 1.00 14.24 520 LYS B N 1
ATOM 9690 C CA . LYS B 2 519 ? -29.636 88.584 42.567 1.00 15.30 520 LYS B CA 1
ATOM 9691 C C . LYS B 2 519 ? -30.878 87.826 42.197 1.00 15.13 520 LYS B C 1
ATOM 9692 O O . LYS B 2 519 ? -31.056 87.478 41.077 1.00 14.90 520 LYS B O 1
ATOM 9698 N N . GLN B 2 520 ? -31.753 87.631 43.159 1.00 15.16 521 GLN B N 1
ATOM 9699 C CA . GLN B 2 520 ? -32.877 86.756 42.981 1.00 14.72 521 GLN B CA 1
ATOM 9700 C C . GLN B 2 520 ? -33.856 87.282 41.954 1.00 13.80 521 GLN B C 1
ATOM 9701 O O . GLN B 2 520 ? -34.504 86.528 41.304 1.00 13.23 521 GLN B O 1
ATOM 9707 N N . ARG B 2 521 ? -33.932 88.600 41.853 1.00 13.58 522 ARG B N 1
ATOM 9708 C CA . ARG B 2 521 ? -34.840 89.262 40.956 1.00 13.87 522 ARG B CA 1
ATOM 9709 C C . ARG B 2 521 ? -34.627 88.843 39.513 1.00 13.21 522 ARG B C 1
ATOM 9710 O O . ARG B 2 521 ? -35.530 88.800 38.785 1.00 13.04 522 ARG B O 1
ATOM 9718 N N . ARG B 2 522 ? -33.404 88.509 39.164 1.00 12.56 523 ARG B N 1
ATOM 9719 C CA . ARG B 2 522 ? -33.077 88.061 37.826 1.00 12.36 523 ARG B CA 1
ATOM 9720 C C . ARG B 2 522 ? -33.517 86.639 37.563 1.00 12.62 523 ARG B C 1
ATOM 9721 O O . ARG B 2 522 ? -33.525 86.210 36.451 1.00 13.66 523 ARG B O 1
ATOM 9729 N N . LEU B 2 523 ? -33.936 85.945 38.604 1.00 13.20 524 LEU B N 1
ATOM 9730 C CA . LEU B 2 523 ? -34.429 84.577 38.509 1.00 13.53 524 LEU B CA 1
ATOM 9731 C C . LEU B 2 523 ? -35.933 84.497 38.747 1.00 13.48 524 LEU B C 1
ATOM 9732 O O . LEU B 2 523 ? -36.478 83.401 38.895 1.00 15.10 524 LEU B O 1
ATOM 9737 N N . MET B 2 524 ? -36.591 85.647 38.795 1.00 12.96 525 MET B N 1
ATOM 9738 C CA . MET B 2 524 ? -38.051 85.697 38.897 1.00 13.91 525 MET B CA 1
ATOM 9739 C C . MET B 2 524 ? -38.645 85.395 37.532 1.00 14.32 525 MET B C 1
ATOM 9740 O O . MET B 2 524 ? -38.464 86.177 36.612 1.00 14.03 525 MET B O 1
ATOM 9745 N N . ILE B 2 525 ? -39.278 84.222 37.391 1.00 15.78 526 ILE B N 1
ATOM 9746 C CA . ILE B 2 525 ? -39.866 83.835 36.128 1.00 15.94 526 ILE B CA 1
ATOM 9747 C C . ILE B 2 525 ? -41.361 84.129 36.171 1.00 15.79 526 ILE B C 1
ATOM 9748 O O . ILE B 2 525 ? -42.035 83.848 37.174 1.00 14.36 526 ILE B O 1
ATOM 9753 N N . GLU B 2 526 ? -41.856 84.730 35.089 1.00 15.15 527 GLU B N 1
ATOM 9754 C CA . GLU B 2 526 ? -43.244 85.184 35.073 1.00 15.68 527 GLU B CA 1
ATOM 9755 C C . GLU B 2 526 ? -44.191 84.015 34.831 1.00 15.01 527 GLU B C 1
ATOM 9756 O O . GLU B 2 526 ? -43.945 83.169 33.939 1.00 15.41 527 GLU B O 1
ATOM 9762 N N . LEU B 2 527 ? -45.263 83.992 35.626 1.00 14.30 528 LEU B N 1
ATOM 9763 C CA . LEU B 2 527 ? -46.283 82.951 35.568 1.00 13.25 528 LEU B CA 1
ATOM 9764 C C . LEU B 2 527 ? -47.627 83.483 35.143 1.00 12.85 528 LEU B C 1
ATOM 9765 O O . LEU B 2 527 ? -48.431 82.737 34.594 1.00 13.51 528 LEU B O 1
ATOM 9770 N N . ASP B 2 528 ? -47.883 84.761 35.398 1.00 13.11 529 ASP B N 1
ATOM 9771 C CA . ASP B 2 528 ? -49.201 85.335 35.103 1.00 14.75 529 ASP B CA 1
ATOM 9772 C C . ASP B 2 528 ? -49.266 86.842 35.296 1.00 15.42 529 ASP B C 1
ATOM 9773 O O . ASP B 2 528 ? -48.584 87.403 36.155 1.00 16.43 529 ASP B O 1
ATOM 9778 N N . LYS B 2 529 ? -50.146 87.466 34.509 1.00 15.89 530 LYS B N 1
ATOM 9779 C CA . LYS B 2 529 ? -50.524 88.870 34.632 1.00 16.16 530 LYS B CA 1
ATOM 9780 C C . LYS B 2 529 ? -51.984 88.958 34.202 1.00 15.66 530 LYS B C 1
ATOM 9781 O O . LYS B 2 529 ? -52.317 88.560 33.085 1.00 14.85 530 LYS B O 1
ATOM 9787 N N . PHE B 2 530 ? -52.851 89.459 35.083 1.00 15.25 531 PHE B N 1
ATOM 9788 C CA . PHE B 2 530 ? -54.271 89.598 34.747 1.00 15.33 531 PHE B CA 1
ATOM 9789 C C . PHE B 2 530 ? -54.932 90.714 35.532 1.00 15.76 531 PHE B C 1
ATOM 9790 O O . PHE B 2 530 ? -54.518 91.013 36.655 1.00 15.32 531 PHE B O 1
ATOM 9798 N N . SER B 2 531 ? -55.962 91.314 34.936 1.00 16.19 532 SER B N 1
ATOM 9799 C CA . SER B 2 531 ? -56.789 92.301 35.648 1.00 17.49 532 SER B CA 1
ATOM 9800 C C . SER B 2 531 ? -57.847 91.622 36.517 1.00 17.71 532 SER B C 1
ATOM 9801 O O . SER B 2 531 ? -58.419 90.590 36.127 1.00 17.61 532 SER B O 1
ATOM 9804 N N . GLN B 2 532 ? -58.085 92.206 37.698 1.00 18.06 533 GLN B N 1
ATOM 9805 C CA . GLN B 2 532 ? -59.008 91.654 38.678 1.00 18.48 533 GLN B CA 1
ATOM 9806 C C . GLN B 2 532 ? -59.799 92.739 39.432 1.00 18.29 533 GLN B C 1
ATOM 9807 O O . GLN B 2 532 ? -59.220 93.677 39.982 1.00 18.19 533 GLN B O 1
ATOM 9813 N N . ALA B 2 533 ? -61.124 92.602 39.447 1.00 18.60 534 ALA B N 1
ATOM 9814 C CA . ALA B 2 533 ? -61.991 93.464 40.268 1.00 18.51 534 ALA B CA 1
ATOM 9815 C C . ALA B 2 533 ? -61.873 93.139 41.766 1.00 18.82 534 ALA B C 1
ATOM 9816 O O . ALA B 2 533 ? -61.792 91.967 42.156 1.00 19.24 534 ALA B O 1
ATOM 9818 N N . LEU B 2 534 ? -61.865 94.163 42.593 1.00 18.53 535 LEU B N 1
ATOM 9819 C CA . LEU B 2 534 ? -61.686 94.018 44.018 1.00 18.28 535 LEU B CA 1
ATOM 9820 C C . LEU B 2 534 ? -62.765 94.792 44.801 1.00 17.99 535 LEU B C 1
ATOM 9821 O O . LEU B 2 534 ? -62.781 95.997 44.768 1.00 17.72 535 LEU B O 1
ATOM 9826 N N . ARG B 2 535 ? -63.619 94.070 45.516 1.00 17.81 536 ARG B N 1
ATOM 9827 C CA . ARG B 2 535 ? -64.653 94.637 46.388 1.00 17.99 536 ARG B CA 1
ATOM 9828 C C . ARG B 2 535 ? -64.096 95.069 47.678 1.00 17.23 536 ARG B C 1
ATOM 9829 O O . ARG B 2 535 ? -63.091 94.590 48.067 1.00 16.98 536 ARG B O 1
ATOM 9837 N N . PRO B 2 536 ? -64.801 95.942 48.379 1.00 17.27 537 PRO B N 1
ATOM 9838 C CA . PRO B 2 536 ? -64.804 95.964 49.854 1.00 17.57 537 PRO B CA 1
ATOM 9839 C C . PRO B 2 536 ? -65.145 94.590 50.409 1.00 17.81 537 PRO B C 1
ATOM 9840 O O . PRO B 2 536 ? -66.042 94.043 49.853 1.00 18.92 537 PRO B O 1
ATOM 9844 N N . GLY B 2 537 ? -64.545 94.028 51.443 1.00 17.91 538 GLY B N 1
ATOM 9845 C CA . GLY B 2 537 ? -63.237 94.348 51.939 1.00 17.98 538 GLY B CA 1
ATOM 9846 C C . GLY B 2 537 ? -62.393 93.124 51.600 1.00 17.96 538 GLY B C 1
ATOM 9847 O O . GLY B 2 537 ? -61.486 93.224 50.801 1.00 17.84 538 GLY B O 1
ATOM 9848 N N . THR B 2 538 ? -62.699 91.964 52.187 1.00 18.12 539 THR B N 1
ATOM 9849 C CA . THR B 2 538 ? -61.945 90.729 51.865 1.00 18.23 539 THR B CA 1
ATOM 9850 C C . THR B 2 538 ? -62.362 90.111 50.515 1.00 17.75 539 THR B C 1
ATOM 9851 O O . THR B 2 538 ? -63.540 90.095 50.151 1.00 17.47 539 THR B O 1
ATOM 9855 N N . ASN B 2 539 ? -61.378 89.609 49.782 1.00 17.33 540 ASN B N 1
ATOM 9856 C CA . ASN B 2 539 ? -61.574 89.005 48.467 1.00 17.01 540 ASN B CA 1
ATOM 9857 C C . ASN B 2 539 ? -60.749 87.711 48.389 1.00 16.97 540 ASN B C 1
ATOM 9858 O O . ASN B 2 539 ? -59.639 87.646 48.912 1.00 16.53 540 ASN B O 1
ATOM 9863 N N . THR B 2 540 ? -61.292 86.683 47.748 1.00 16.65 541 THR B N 1
ATOM 9864 C CA . THR B 2 540 ? -60.542 85.467 47.501 1.00 17.11 541 THR B CA 1
ATOM 9865 C C . THR B 2 540 ? -60.482 85.308 45.996 1.00 16.77 541 THR B C 1
ATOM 9866 O O . THR B 2 540 ? -61.515 85.145 45.340 1.00 16.81 541 THR B O 1
ATOM 9870 N N . ILE B 2 541 ? -59.279 85.439 45.446 1.00 16.93 542 ILE B N 1
ATOM 9871 C CA . ILE B 2 541 ? -59.073 85.282 44.015 1.00 16.72 542 ILE B CA 1
ATOM 9872 C C . ILE B 2 541 ? -58.563 83.868 43.745 1.00 16.60 542 ILE B C 1
ATOM 9873 O O . ILE B 2 541 ? -57.587 83.433 44.343 1.00 16.17 542 ILE B O 1
ATOM 9878 N N . ARG B 2 542 ? -59.259 83.163 42.860 1.00 16.19 543 ARG B N 1
ATOM 9879 C CA . ARG B 2 542 ? -58.837 81.874 42.376 1.00 16.75 543 ARG B CA 1
ATOM 9880 C C . ARG B 2 542 ? -58.511 82.021 40.889 1.00 15.64 543 ARG B C 1
ATOM 9881 O O . ARG B 2 542 ? -59.321 82.525 40.107 1.00 15.82 543 ARG B O 1
ATOM 9889 N N . ARG B 2 543 ? -57.306 81.616 40.523 1.00 14.57 544 ARG B N 1
ATOM 9890 C CA . ARG B 2 543 ? -56.829 81.725 39.131 1.00 13.56 544 ARG B CA 1
ATOM 9891 C C . ARG B 2 543 ? -56.339 80.371 38.630 1.00 13.38 544 ARG B C 1
ATOM 9892 O O . ARG B 2 543 ? -55.482 79.760 39.277 1.00 12.60 544 ARG B O 1
ATOM 9900 N N . ARG B 2 544 ? -56.844 79.912 37.483 1.00 12.81 545 ARG B N 1
ATOM 9901 C CA . ARG B 2 544 ? -56.443 78.604 36.985 1.00 13.30 545 ARG B CA 1
ATOM 9902 C C . ARG B 2 544 ? -55.094 78.675 36.290 1.00 13.08 545 ARG B C 1
ATOM 9903 O O . ARG B 2 544 ? -54.837 79.616 35.538 1.00 12.93 545 ARG B O 1
ATOM 9911 N N . SER B 2 545 ? -54.243 77.663 36.509 1.00 13.31 546 SER B N 1
ATOM 9912 C CA . SER B 2 545 ? -52.989 77.563 35.758 1.00 12.83 546 SER B CA 1
ATOM 9913 C C . SER B 2 545 ? -53.234 77.605 34.246 1.00 12.83 546 SER B C 1
ATOM 9914 O O . SER B 2 545 ? -52.471 78.210 33.523 1.00 12.86 546 SER B O 1
ATOM 9917 N N . VAL B 2 546 ? -54.299 76.969 33.763 1.00 13.20 547 VAL B N 1
ATOM 9918 C CA . VAL B 2 546 ? -54.573 76.984 32.310 1.00 13.76 547 VAL B CA 1
ATOM 9919 C C . VAL B 2 546 ? -54.828 78.387 31.721 1.00 14.04 547 VAL B C 1
ATOM 9920 O O . VAL B 2 546 ? -54.743 78.575 30.496 1.00 14.35 547 VAL B O 1
ATOM 9924 N N . ASP B 2 547 ? -55.151 79.371 32.562 1.00 13.74 548 ASP B N 1
ATOM 9925 C CA . ASP B 2 547 ? -55.445 80.730 32.054 1.00 14.07 548 ASP B CA 1
ATOM 9926 C C . ASP B 2 547 ? -54.231 81.662 31.977 1.00 14.25 548 ASP B C 1
ATOM 9927 O O . ASP B 2 547 ? -54.372 82.828 31.590 1.00 14.93 548 ASP B O 1
ATOM 9932 N N . SER B 2 548 ? -53.035 81.146 32.281 1.00 14.17 549 SER B N 1
ATOM 9933 C CA . SER B 2 548 ? -51.790 81.941 32.228 1.00 13.34 549 SER B CA 1
ATOM 9934 C C . SER B 2 548 ? -51.626 82.863 30.995 1.00 13.72 549 SER B C 1
ATOM 9935 O O . SER B 2 548 ? -51.779 82.449 29.841 1.00 13.23 549 SER B O 1
ATOM 9938 N N . SER B 2 549 ? -51.282 84.118 31.261 1.00 13.52 550 SER B N 1
ATOM 9939 C CA . SER B 2 549 ? -50.982 85.106 30.236 1.00 14.15 550 SER B CA 1
ATOM 9940 C C . SER B 2 549 ? -49.616 84.914 29.535 1.00 13.98 550 SER B C 1
ATOM 9941 O O . SER B 2 549 ? -49.263 85.688 28.654 1.00 13.13 550 SER B O 1
ATOM 9944 N N . VAL B 2 550 ? -48.869 83.878 29.923 1.00 15.14 551 VAL B N 1
ATOM 9945 C CA . VAL B 2 550 ? -47.501 83.619 29.425 1.00 15.63 551 VAL B CA 1
ATOM 9946 C C . VAL B 2 550 ? -47.477 82.548 28.351 1.00 15.96 551 VAL B C 1
ATOM 9947 O O . VAL B 2 550 ? -46.645 82.575 27.423 1.00 16.20 551 VAL B O 1
ATOM 9951 N N . THR B 2 551 ? -48.421 81.617 28.451 1.00 16.30 552 THR B N 1
ATOM 9952 C CA . THR B 2 551 ? -48.381 80.408 27.639 1.00 15.94 552 THR B CA 1
ATOM 9953 C C . THR B 2 551 ? -49.484 80.340 26.559 1.00 16.34 552 THR B C 1
ATOM 9954 O O . THR B 2 551 ? -50.478 81.084 26.611 1.00 15.46 552 THR B O 1
ATOM 9958 N N . ILE B 2 552 ? -49.293 79.443 25.595 1.00 15.65 553 ILE B N 1
ATOM 9959 C CA . ILE B 2 552 ? -50.365 78.984 24.715 1.00 16.24 553 ILE B CA 1
ATOM 9960 C C . ILE B 2 552 ? -50.654 77.497 24.962 1.00 16.72 553 ILE B C 1
ATOM 9961 O O . ILE B 2 552 ? -49.753 76.755 25.346 1.00 16.91 553 ILE B O 1
ATOM 9966 N N . PRO B 2 553 ? -51.900 77.049 24.733 1.00 17.76 554 PRO B N 1
ATOM 9967 C CA . PRO B 2 553 ? -52.230 75.618 24.971 1.00 18.61 554 PRO B CA 1
ATOM 9968 C C . PRO B 2 553 ? -51.615 74.632 23.958 1.00 19.15 554 PRO B C 1
ATOM 9969 O O . PRO B 2 553 ? -51.241 75.056 22.855 1.00 19.10 554 PRO B O 1
ATOM 9973 N N . TYR B 2 554 ? -51.546 73.343 24.287 1.00 20.01 555 TYR B N 1
ATOM 9974 C CA . TYR B 2 554 ? -50.964 72.343 23.401 1.00 20.57 555 TYR B CA 1
ATOM 9975 C C . TYR B 2 554 ? -51.638 72.281 22.075 1.00 21.77 555 TYR B C 1
ATOM 9976 O O . TYR B 2 554 ? -50.982 72.276 21.044 1.00 21.66 555 TYR B O 1
ATOM 9985 N N . GLU B 2 555 ? -52.963 72.210 22.107 1.00 21.92 556 GLU B N 1
ATOM 9986 C CA . GLU B 2 555 ? -53.779 72.100 20.901 1.00 23.33 556 GLU B CA 1
ATOM 9987 C C . GLU B 2 555 ? -53.648 73.303 19.967 1.00 23.76 556 GLU B C 1
ATOM 9988 O O . GLU B 2 555 ? -53.880 73.161 18.777 1.00 24.23 556 GLU B O 1
ATOM 9994 N N . ARG B 2 556 ? -53.305 74.460 20.495 1.00 24.83 557 ARG B N 1
ATOM 9995 C CA . ARG B 2 556 ? -53.023 75.621 19.682 1.00 25.88 557 ARG B CA 1
ATOM 9996 C C . ARG B 2 556 ? -52.000 75.296 18.623 1.00 26.77 557 ARG B C 1
ATOM 9997 O O . ARG B 2 556 ? -52.166 75.641 17.484 1.00 27.31 557 ARG B O 1
ATOM 10005 N N . THR B 2 557 ? -50.946 74.617 19.030 1.00 26.81 558 THR B N 1
ATOM 10006 C CA . THR B 2 557 ? -49.909 74.171 18.111 1.00 27.15 558 THR B CA 1
ATOM 10007 C C . THR B 2 557 ? -50.121 72.701 17.741 1.00 27.29 558 THR B C 1
ATOM 10008 O O . THR B 2 557 ? -50.211 72.369 16.565 1.00 27.41 558 THR B O 1
ATOM 10012 N N . ASP B 2 577 ? -57.479 83.518 13.145 1.00 33.16 578 ASP B N 1
ATOM 10013 C CA . ASP B 2 577 ? -56.360 84.455 13.216 1.00 33.67 578 ASP B CA 1
ATOM 10014 C C . ASP B 2 577 ? -55.120 83.711 13.663 1.00 33.36 578 ASP B C 1
ATOM 10015 O O . ASP B 2 577 ? -55.223 82.752 14.445 1.00 33.66 578 ASP B O 1
ATOM 10020 N N . PHE B 2 578 ? -53.949 84.151 13.196 1.00 32.59 579 PHE B N 1
ATOM 10021 C CA . PHE B 2 578 ? -52.703 83.651 13.752 1.00 31.90 579 PHE B CA 1
ATOM 10022 C C . PHE B 2 578 ? -52.576 84.067 15.211 1.00 31.56 579 PHE B C 1
ATOM 10023 O O . PHE B 2 578 ? -52.791 85.227 15.578 1.00 30.97 579 PHE B O 1
ATOM 10031 N N . CYS B 2 579 ? -52.196 83.095 16.026 1.00 32.25 580 CYS B N 1
ATOM 10032 C CA . CYS B 2 579 ? -52.103 83.267 17.458 1.00 31.66 580 CYS B CA 1
ATOM 10033 C C . CYS B 2 579 ? -51.139 82.210 18.001 1.00 30.83 580 CYS B C 1
ATOM 10034 O O . CYS B 2 579 ? -51.430 81.526 19.003 1.00 31.13 580 CYS B O 1
ATOM 10037 N N . GLY B 2 580 ? -49.976 82.119 17.345 1.00 29.61 581 GLY B N 1
ATOM 10038 C CA . GLY B 2 580 ? -48.952 81.099 17.609 1.00 28.08 581 GLY B CA 1
ATOM 10039 C C . GLY B 2 580 ? -47.728 81.440 18.470 1.00 27.07 581 GLY B C 1
ATOM 10040 O O . GLY B 2 580 ? -47.038 80.539 18.914 1.00 26.88 581 GLY B O 1
ATOM 10041 N N . CYS B 2 581 ? -47.446 82.725 18.695 1.00 24.89 582 CYS B N 1
ATOM 10042 C CA . CYS B 2 581 ? -46.408 83.144 19.636 1.00 23.17 582 CYS B CA 1
ATOM 10043 C C . CYS B 2 581 ? -46.812 82.779 21.082 1.00 21.65 582 CYS B C 1
ATOM 10044 O O . CYS B 2 581 ? -47.985 82.896 21.460 1.00 20.66 582 CYS B O 1
ATOM 10047 N N . GLY B 2 582 ? -45.852 82.336 21.890 1.00 19.38 583 GLY B N 1
ATOM 10048 C CA . GLY B 2 582 ? -46.126 82.144 23.322 1.00 17.51 583 GLY B CA 1
ATOM 10049 C C . GLY B 2 582 ? -45.412 80.954 23.916 1.00 16.10 583 GLY B C 1
ATOM 10050 O O . GLY B 2 582 ? -45.148 79.975 23.222 1.00 15.33 583 GLY B O 1
ATOM 10051 N N . TRP B 2 583 ? -45.120 81.021 25.217 1.00 14.99 584 TRP B N 1
ATOM 10052 C CA . TRP B 2 583 ? -44.398 79.941 25.879 1.00 13.17 584 TRP B CA 1
ATOM 10053 C C . TRP B 2 583 ? -45.286 78.679 25.846 1.00 12.32 584 TRP B C 1
ATOM 10054 O O . TRP B 2 583 ? -46.492 78.773 26.056 1.00 11.58 584 TRP B O 1
ATOM 10065 N N . PRO B 2 584 ? -44.703 77.496 25.575 1.00 11.60 585 PRO B N 1
ATOM 10066 C CA . PRO B 2 584 ? -45.587 76.331 25.551 1.00 11.40 585 PRO B CA 1
ATOM 10067 C C . PRO B 2 584 ? -46.101 76.016 26.975 1.00 11.91 585 PRO B C 1
ATOM 10068 O O . PRO B 2 584 ? -45.347 76.098 27.950 1.00 10.96 585 PRO B O 1
ATOM 10072 N N . HIS B 2 585 ? -47.395 75.702 27.088 1.00 12.07 586 HIS B N 1
ATOM 10073 C CA . HIS B 2 585 ? -47.990 75.505 28.386 1.00 13.20 586 HIS B CA 1
ATOM 10074 C C . HIS B 2 585 ? -47.319 74.399 29.185 1.00 12.47 586 HIS B C 1
ATOM 10075 O O . HIS B 2 585 ? -47.238 74.483 30.402 1.00 12.62 586 HIS B O 1
ATOM 10082 N N . HIS B 2 586 ? -46.802 73.379 28.499 1.00 13.33 587 HIS B N 1
ATOM 10083 C CA . HIS B 2 586 ? -46.233 72.225 29.211 1.00 13.46 587 HIS B CA 1
ATOM 10084 C C . HIS B 2 586 ? -44.912 72.588 29.891 1.00 13.60 587 HIS B C 1
ATOM 10085 O O . HIS B 2 586 ? -44.463 71.866 30.779 1.00 14.20 587 HIS B O 1
ATOM 10092 N N . MET B 2 587 ? -44.329 73.715 29.483 1.00 13.39 588 MET B N 1
ATOM 10093 C CA . MET B 2 587 ? -43.115 74.235 30.096 1.00 13.92 588 MET B CA 1
ATOM 10094 C C . MET B 2 587 ? -43.356 75.433 31.030 1.00 14.01 588 MET B C 1
ATOM 10095 O O . MET B 2 587 ? -42.417 76.183 31.325 1.00 13.67 588 MET B O 1
ATOM 10100 N N . LEU B 2 588 ? -44.595 75.613 31.502 1.00 14.03 589 LEU B N 1
ATOM 10101 C CA . LEU B 2 588 ? -44.903 76.722 32.390 1.00 14.02 589 LEU B CA 1
ATOM 10102 C C . LEU B 2 588 ? -44.074 76.691 33.679 1.00 14.11 589 LEU B C 1
ATOM 10103 O O . LEU B 2 588 ? -43.606 77.726 34.150 1.00 13.13 589 LEU B O 1
ATOM 10108 N N . ILE B 2 589 ? -43.901 75.510 34.255 1.00 14.07 590 ILE B N 1
ATOM 10109 C CA . ILE B 2 589 ? -43.099 75.426 35.472 1.00 14.60 590 ILE B CA 1
ATOM 10110 C C . ILE B 2 589 ? -41.811 74.590 35.250 1.00 14.83 590 ILE B C 1
ATOM 10111 O O . ILE B 2 589 ? -41.794 73.663 34.422 1.00 14.74 590 ILE B O 1
ATOM 10116 N N . PRO B 2 590 ? -40.720 74.970 35.936 1.00 14.56 591 PRO B N 1
ATOM 10117 C CA . PRO B 2 590 ? -39.433 74.242 35.879 1.00 14.32 591 PRO B CA 1
ATOM 10118 C C . PRO B 2 590 ? -39.635 72.753 36.232 1.00 14.02 591 PRO B C 1
ATOM 10119 O O . PRO B 2 590 ? -40.610 72.394 36.903 1.00 15.32 591 PRO B O 1
ATOM 10123 N N . LYS B 2 591 ? -38.735 71.895 35.781 1.00 13.75 592 LYS B N 1
ATOM 10124 C CA . LYS B 2 591 ? -38.787 70.462 36.100 1.00 12.22 592 LYS B CA 1
ATOM 10125 C C . LYS B 2 591 ? -38.859 70.168 37.627 1.00 12.23 592 LYS B C 1
ATOM 10126 O O . LYS B 2 591 ? -39.566 69.238 38.055 1.00 12.21 592 LYS B O 1
ATOM 10132 N N . GLY B 2 592 ? -38.141 70.945 38.438 1.00 10.74 593 GLY B N 1
ATOM 10133 C CA . GLY B 2 592 ? -37.998 70.607 39.871 1.00 10.65 593 GLY B CA 1
ATOM 10134 C C . GLY B 2 592 ? -37.138 69.365 40.042 1.00 10.93 593 GLY B C 1
ATOM 10135 O O . GLY B 2 592 ? -36.376 68.984 39.139 1.00 10.47 593 GLY B O 1
ATOM 10136 N N . THR B 2 593 ? -37.240 68.721 41.203 1.00 10.83 594 THR B N 1
ATOM 10137 C CA . THR B 2 593 ? -36.398 67.586 41.504 1.00 10.78 594 THR B CA 1
ATOM 10138 C C . THR B 2 593 ? -37.236 66.509 42.173 1.00 11.35 594 THR B C 1
ATOM 10139 O O . THR B 2 593 ? -38.341 66.772 42.660 1.00 11.05 594 THR B O 1
ATOM 10143 N N . ALA B 2 594 ? -36.644 65.341 42.290 1.00 12.07 595 ALA B N 1
ATOM 10144 C CA . ALA B 2 594 ? -37.268 64.236 42.950 1.00 13.39 595 ALA B CA 1
ATOM 10145 C C . ALA B 2 594 ? -37.544 64.443 44.425 1.00 14.39 595 ALA B C 1
ATOM 10146 O O . ALA B 2 594 ? -38.536 63.991 44.900 1.00 14.57 595 ALA B O 1
ATOM 10148 N N . GLN B 2 595 ? -36.671 65.153 45.104 1.00 15.42 596 GLN B N 1
ATOM 10149 C CA . GLN B 2 595 ? -36.780 65.348 46.522 1.00 17.10 596 GLN B CA 1
ATOM 10150 C C . GLN B 2 595 ? -37.697 66.484 46.806 1.00 16.78 596 GLN B C 1
ATOM 10151 O O . GLN B 2 595 ? -38.043 66.697 47.931 1.00 16.92 596 GLN B O 1
ATOM 10157 N N . GLY B 2 596 ? -38.056 67.233 45.775 1.00 16.09 597 GLY B N 1
ATOM 10158 C CA . GLY B 2 596 ? -38.842 68.436 45.920 1.00 15.41 597 GLY B CA 1
ATOM 10159 C C . GLY B 2 596 ? -38.003 69.680 45.876 1.00 15.03 597 GLY B C 1
ATOM 10160 O O . GLY B 2 596 ? -37.207 69.875 46.726 1.00 15.48 597 GLY B O 1
ATOM 10161 N N . TYR B 2 597 ? -38.203 70.506 44.863 1.00 14.24 598 TYR B N 1
ATOM 10162 C CA . TYR B 2 597 ? -37.369 71.683 44.615 1.00 14.12 598 TYR B CA 1
ATOM 10163 C C . TYR B 2 597 ? -37.990 72.943 45.192 1.00 14.18 598 TYR B C 1
ATOM 10164 O O . TYR B 2 597 ? -39.085 73.321 44.798 1.00 13.46 598 TYR B O 1
ATOM 10173 N N . PRO B 2 598 ? -37.280 73.608 46.116 1.00 15.36 599 PRO B N 1
ATOM 10174 C CA . PRO B 2 598 ? -37.849 74.767 46.807 1.00 15.48 599 PRO B CA 1
ATOM 10175 C C . PRO B 2 598 ? -37.841 76.044 45.971 1.00 15.36 599 PRO B C 1
ATOM 10176 O O . PRO B 2 598 ? -36.798 76.471 45.452 1.00 15.12 599 PRO B O 1
ATOM 10180 N N . VAL B 2 599 ? -39.021 76.636 45.840 1.00 14.96 600 VAL B N 1
ATOM 10181 C CA . VAL B 2 599 ? -39.172 77.918 45.158 1.00 14.31 600 VAL B CA 1
ATOM 10182 C C . VAL B 2 599 ? -39.990 78.880 46.035 1.00 14.26 600 VAL B C 1
ATOM 10183 O O . VAL B 2 599 ? -40.658 78.462 46.985 1.00 14.19 600 VAL B O 1
ATOM 10187 N N . VAL B 2 600 ? -39.914 80.169 45.730 1.00 13.66 601 VAL B N 1
ATOM 10188 C CA . VAL B 2 600 ? -40.824 81.130 46.314 1.00 13.78 601 VAL B CA 1
ATOM 10189 C C . VAL B 2 600 ? -41.826 81.597 45.249 1.00 14.00 601 VAL B C 1
ATOM 10190 O O . VAL B 2 600 ? -41.449 81.958 44.129 1.00 14.64 601 VAL B O 1
ATOM 10194 N N . LEU B 2 601 ? -43.107 81.526 45.595 1.00 13.87 602 LEU B N 1
ATOM 10195 C CA . LEU B 2 601 ? -44.167 82.011 44.737 1.00 13.98 602 LEU B CA 1
ATOM 10196 C C . LEU B 2 601 ? -44.415 83.438 45.200 1.00 13.99 602 LEU B C 1
ATOM 10197 O O . LEU B 2 601 ? -44.576 83.681 46.387 1.00 13.72 602 LEU B O 1
ATOM 10202 N N . PHE B 2 602 ? -44.438 84.369 44.264 1.00 13.62 603 PHE B N 1
ATOM 10203 C CA . PHE B 2 602 ? -44.619 85.780 44.607 1.00 14.14 603 PHE B CA 1
ATOM 10204 C C . PHE B 2 602 ? -45.844 86.357 43.904 1.00 14.40 603 PHE B C 1
ATOM 10205 O O . PHE B 2 602 ? -46.066 86.080 42.711 1.00 14.18 603 PHE B O 1
ATOM 10213 N N . VAL B 2 603 ? -46.627 87.164 44.621 1.00 13.85 604 VAL B N 1
ATOM 10214 C CA . VAL B 2 603 ? -47.706 87.927 43.973 1.00 14.02 604 VAL B CA 1
ATOM 10215 C C . VAL B 2 603 ? -47.618 89.412 44.328 1.00 14.10 604 VAL B C 1
ATOM 10216 O O . VAL B 2 603 ? -47.328 89.761 45.467 1.00 13.95 604 VAL B O 1
ATOM 10220 N N . MET B 2 604 ? -47.869 90.270 43.339 1.00 14.16 605 MET B N 1
ATOM 10221 C CA . MET B 2 604 ? -48.115 91.700 43.569 1.00 13.72 605 MET B CA 1
ATOM 10222 C C . MET B 2 604 ? -49.437 92.093 42.915 1.00 13.59 605 MET B C 1
ATOM 10223 O O . MET B 2 604 ? -49.751 91.653 41.807 1.00 13.39 605 MET B O 1
ATOM 1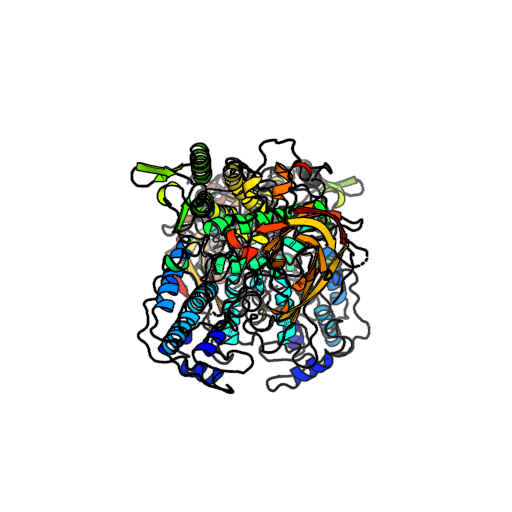0228 N N . ILE B 2 605 ? -50.213 92.920 43.599 1.00 13.42 606 ILE B N 1
ATOM 10229 C CA . ILE B 2 605 ? -51.374 93.536 42.967 1.00 13.30 606 ILE B CA 1
ATOM 10230 C C . ILE B 2 605 ? -51.091 95.037 42.876 1.00 13.30 606 ILE B C 1
ATOM 10231 O O . ILE B 2 605 ? -51.048 95.741 43.904 1.00 13.39 606 ILE B O 1
ATOM 10236 N N . SER B 2 606 ? -50.859 95.517 41.654 1.00 13.13 607 SER B N 1
ATOM 10237 C CA . SER B 2 606 ? -50.641 96.942 41.444 1.00 13.57 607 SER B CA 1
ATOM 10238 C C . SER B 2 606 ? -51.940 97.640 41.012 1.00 13.77 607 SER B C 1
ATOM 10239 O O . SER B 2 606 ? -52.920 96.974 40.691 1.00 13.71 607 SER B O 1
ATOM 10242 N N . ASN B 2 607 ? -51.957 98.971 41.026 1.00 14.70 608 ASN B N 1
ATOM 10243 C CA . ASN B 2 607 ? -53.150 99.720 40.626 1.00 15.40 608 ASN B CA 1
ATOM 10244 C C . ASN B 2 607 ? -53.402 99.723 39.122 1.00 16.09 608 ASN B C 1
ATOM 10245 O O . ASN B 2 607 ? -52.674 100.367 38.373 1.00 16.10 608 ASN B O 1
ATOM 10250 N N . TRP B 2 608 ? -54.463 99.033 38.708 1.00 16.74 609 TRP B N 1
ATOM 10251 C CA . TRP B 2 608 ? -54.799 98.839 37.289 1.00 17.73 609 TRP B CA 1
ATOM 10252 C C . TRP B 2 608 ? -54.986 100.162 36.520 1.00 17.86 609 TRP B C 1
ATOM 10253 O O . TRP B 2 608 ? -54.675 100.227 35.327 1.00 17.38 609 TRP B O 1
ATOM 10264 N N . ASN B 2 609 ? -55.487 101.197 37.204 1.00 18.12 610 ASN B N 1
ATOM 10265 C CA . ASN B 2 609 ? -55.621 102.555 36.629 1.00 18.31 610 ASN B CA 1
ATOM 10266 C C . ASN B 2 609 ? -54.299 103.078 36.091 1.00 18.41 610 ASN B C 1
ATOM 10267 O O . ASN B 2 609 ? -54.274 103.775 35.092 1.00 18.31 610 ASN B O 1
ATOM 10272 N N . ASN B 2 610 ? -53.204 102.736 36.764 1.00 18.45 611 ASN B N 1
ATOM 10273 C CA . ASN B 2 610 ? -51.878 103.181 36.353 1.00 18.70 611 ASN B CA 1
ATOM 10274 C C . ASN B 2 610 ? -51.146 102.196 35.427 1.00 18.46 611 ASN B C 1
ATOM 10275 O O . ASN B 2 610 ? -50.017 102.462 34.994 1.00 18.91 611 ASN B O 1
ATOM 10280 N N . ASP B 2 611 ? -51.762 101.066 35.147 1.00 17.64 612 ASP B N 1
ATOM 10281 C CA . ASP B 2 611 ? -51.142 100.072 34.308 1.00 16.96 612 ASP B CA 1
ATOM 10282 C C . ASP B 2 611 ? -51.802 99.950 32.948 1.00 16.75 612 ASP B C 1
ATOM 10283 O O . ASP B 2 611 ? -51.129 99.756 31.999 1.00 16.14 612 ASP B O 1
ATOM 10288 N N . ARG B 2 612 ? -53.122 100.066 32.886 1.00 17.05 613 ARG B N 1
ATOM 10289 C CA . ARG B 2 612 ? -53.897 99.832 31.682 1.00 17.15 613 ARG B CA 1
ATOM 10290 C C . ARG B 2 612 ? -53.630 100.764 30.509 1.00 17.72 613 ARG B C 1
ATOM 10291 O O . ARG B 2 612 ? -53.185 101.855 30.668 1.00 17.73 613 ARG B O 1
ATOM 10299 N N . ILE B 2 613 ? -53.921 100.275 29.328 1.00 18.66 614 ILE B N 1
ATOM 10300 C CA . ILE B 2 613 ? -53.834 101.043 28.117 1.00 20.31 614 ILE B CA 1
ATOM 10301 C C . ILE B 2 613 ? -55.179 100.922 27.466 1.00 21.54 614 ILE B C 1
ATOM 10302 O O . ILE B 2 613 ? -55.653 99.850 27.218 1.00 21.56 614 ILE B O 1
ATOM 10307 N N . GLU B 2 614 ? -55.812 102.044 27.198 1.00 23.85 615 GLU B N 1
ATOM 10308 C CA . GLU B 2 614 ? -57.109 101.988 26.597 1.00 25.03 615 GLU B CA 1
ATOM 10309 C C . GLU B 2 614 ? -56.970 101.783 25.109 1.00 26.42 615 GLU B C 1
ATOM 10310 O O . GLU B 2 614 ? -56.351 102.550 24.469 1.00 27.85 615 GLU B O 1
ATOM 10316 N N . GLN B 2 615 ? -57.537 100.722 24.585 1.00 27.02 616 GLN B N 1
ATOM 10317 C CA . GLN B 2 615 ? -57.430 100.455 23.193 1.00 26.89 616 GLN B CA 1
ATOM 10318 C C . GLN B 2 615 ? -58.436 99.413 22.850 1.00 27.49 616 GLN B C 1
ATOM 10319 O O . GLN B 2 615 ? -58.906 98.738 23.716 1.00 27.22 616 GLN B O 1
ATOM 10325 N N . ASP B 2 616 ? -58.784 99.313 21.578 1.00 28.37 617 ASP B N 1
ATOM 10326 C CA . ASP B 2 616 ? -59.841 98.422 21.097 1.00 28.79 617 ASP B CA 1
ATOM 10327 C C . ASP B 2 616 ? -59.376 96.964 21.109 1.00 28.41 617 ASP B C 1
ATOM 10328 O O . ASP B 2 616 ? -58.374 96.613 20.502 1.00 28.53 617 ASP B O 1
ATOM 10333 N N . GLY B 2 619 ? -61.110 92.883 17.970 1.00 25.66 620 GLY B N 1
ATOM 10334 C CA . GLY B 2 619 ? -61.048 91.430 17.791 1.00 26.14 620 GLY B CA 1
ATOM 10335 C C . GLY B 2 619 ? -59.639 90.852 17.742 1.00 26.24 620 GLY B C 1
ATOM 10336 O O . GLY B 2 619 ? -59.268 90.168 16.787 1.00 25.99 620 GLY B O 1
ATOM 10337 N N . SER B 2 620 ? -58.904 91.005 18.827 1.00 26.67 621 SER B N 1
ATOM 10338 C CA . SER B 2 620 ? -57.547 90.527 18.925 1.00 26.94 621 SER B CA 1
ATOM 10339 C C . SER B 2 620 ? -57.361 89.195 19.635 1.00 26.97 621 SER B C 1
ATOM 10340 O O . SER B 2 620 ? -58.024 88.937 20.625 1.00 27.21 621 SER B O 1
ATOM 10343 N N . CYS B 2 621 ? -56.473 88.360 19.104 1.00 27.05 622 CYS B N 1
ATOM 10344 C CA . CYS B 2 621 ? -55.880 87.273 19.871 1.00 26.58 622 CYS B CA 1
ATOM 10345 C C . CYS B 2 621 ? -54.948 87.810 20.950 1.00 25.83 622 CYS B C 1
ATOM 10346 O O . CYS B 2 621 ? -53.871 88.328 20.655 1.00 26.07 622 CYS B O 1
ATOM 10349 N N . ASN B 2 622 ? -55.373 87.682 22.201 1.00 24.52 623 ASN B N 1
ATOM 10350 C CA . ASN B 2 622 ? -54.744 88.350 23.278 1.00 22.94 623 ASN B CA 1
ATOM 10351 C C . ASN B 2 622 ? -54.177 87.279 24.190 1.00 21.95 623 ASN B C 1
ATOM 10352 O O . ASN B 2 622 ? -53.868 87.518 25.325 1.00 22.05 623 ASN B O 1
ATOM 10357 N N . ASP B 2 623 ? -54.072 86.078 23.638 1.00 20.48 624 ASP B N 1
ATOM 10358 C CA . ASP B 2 623 ? -53.253 84.997 24.147 1.00 19.26 624 ASP B CA 1
ATOM 10359 C C . ASP B 2 623 ? -51.790 85.330 24.322 1.00 18.18 624 ASP B C 1
ATOM 10360 O O . ASP B 2 623 ? -51.160 85.839 23.432 1.00 17.84 624 ASP B O 1
ATOM 10365 N N . ALA B 2 624 ? -51.266 85.042 25.489 1.00 16.71 625 ALA B N 1
ATOM 10366 C CA . ALA B 2 624 ? -49.838 85.011 25.658 1.00 15.97 625 ALA B CA 1
ATOM 10367 C C . ALA B 2 624 ? -49.171 86.364 25.600 1.00 15.72 625 ALA B C 1
ATOM 10368 O O . ALA B 2 624 ? -48.076 86.479 25.138 1.00 15.17 625 ALA B O 1
ATOM 10370 N N . ALA B 2 625 ? -49.861 87.373 26.092 1.00 15.10 626 ALA B N 1
ATOM 10371 C CA . ALA B 2 625 ? -49.403 88.762 25.995 1.00 14.82 626 ALA B CA 1
ATOM 10372 C C . ALA B 2 625 ? -48.127 89.079 26.791 1.00 15.15 626 ALA B C 1
ATOM 10373 O O . ALA B 2 625 ? -47.387 89.988 26.417 1.00 15.51 626 ALA B O 1
ATOM 10375 N N . SER B 2 626 ? -47.863 88.344 27.873 1.00 15.01 627 SER B N 1
ATOM 10376 C CA . SER B 2 626 ? -46.662 88.588 28.687 1.00 15.19 627 SER B CA 1
ATOM 10377 C C . SER B 2 626 ? -45.340 88.589 27.906 1.00 14.25 627 SER B C 1
ATOM 10378 O O . SER B 2 626 ? -44.539 89.531 28.063 1.00 14.69 627 SER B O 1
ATOM 10381 N N . TYR B 2 627 ? -45.086 87.566 27.087 1.00 13.62 628 TYR B N 1
ATOM 10382 C CA . TYR B 2 627 ? -43.840 87.549 26.322 1.00 13.18 628 TYR B CA 1
ATOM 10383 C C . TYR B 2 627 ? -44.039 87.990 24.876 1.00 12.78 628 TYR B C 1
ATOM 10384 O O . TYR B 2 627 ? -43.072 88.239 24.176 1.00 12.23 628 TYR B O 1
ATOM 10393 N N . CYS B 2 628 ? -45.285 88.088 24.425 1.00 12.37 629 CYS B N 1
ATOM 10394 C CA . CYS B 2 628 ? -45.575 88.262 22.990 1.00 12.75 629 CYS B CA 1
ATOM 10395 C C . CYS B 2 628 ? -46.321 89.571 22.652 1.00 11.55 629 CYS B C 1
ATOM 10396 O O . CYS B 2 628 ? -46.528 89.899 21.474 1.00 10.79 629 CYS B O 1
ATOM 10399 N N . GLY B 2 629 ? -46.733 90.288 23.681 1.00 11.62 630 GLY B N 1
ATOM 10400 C CA . GLY B 2 629 ? -47.636 91.448 23.536 1.00 11.32 630 GLY B CA 1
ATOM 10401 C C . GLY B 2 629 ? -48.907 91.053 22.814 1.00 12.36 630 GLY B C 1
ATOM 10402 O O . GLY B 2 629 ? -49.316 89.877 22.832 1.00 12.48 630 GLY B O 1
ATOM 10403 N N . ILE B 2 630 ? -49.527 92.026 22.152 1.00 12.79 631 ILE B N 1
ATOM 10404 C CA . ILE B 2 630 ? -50.751 91.789 21.405 1.00 13.08 631 ILE B CA 1
ATOM 10405 C C . ILE B 2 630 ? -50.517 92.226 19.962 1.00 13.87 631 ILE B C 1
ATOM 10406 O O . ILE B 2 630 ? -50.169 93.382 19.715 1.00 13.78 631 ILE B O 1
ATOM 10411 N N . ARG B 2 631 ? -50.686 91.314 19.005 1.00 15.46 632 ARG B N 1
ATOM 10412 C CA . ARG B 2 631 ? -50.349 91.638 17.595 1.00 17.63 632 ARG B CA 1
ATOM 10413 C C . ARG B 2 631 ? -51.051 92.921 17.119 1.00 17.53 632 ARG B C 1
ATOM 10414 O O . ARG B 2 631 ? -52.281 93.056 17.221 1.00 17.39 632 ARG B O 1
ATOM 10422 N N . ASP B 2 632 ? -50.234 93.868 16.655 1.00 17.74 633 ASP B N 1
ATOM 10423 C CA . ASP B 2 632 ? -50.684 95.143 16.074 1.00 18.47 633 ASP B CA 1
ATOM 10424 C C . ASP B 2 632 ? -51.443 96.063 17.049 1.00 17.82 633 ASP B C 1
ATOM 10425 O O . ASP B 2 632 ? -52.217 96.923 16.614 1.00 18.14 633 ASP B O 1
ATOM 10430 N N . ARG B 2 633 ? -51.185 95.902 18.340 1.00 16.67 634 ARG B N 1
ATOM 10431 C CA . ARG B 2 633 ? -51.650 96.768 19.405 1.00 16.04 634 ARG B CA 1
ATOM 10432 C C . ARG B 2 633 ? -50.543 97.145 20.333 1.00 15.17 634 ARG B C 1
ATOM 10433 O O . ARG B 2 633 ? -49.512 96.582 20.282 1.00 14.95 634 ARG B O 1
ATOM 10441 N N . LYS B 2 634 ? -50.792 98.071 21.228 1.00 20.00 635 LYS B N 1
ATOM 10442 C CA . LYS B 2 634 ? -49.850 98.387 22.266 1.00 20.00 635 LYS B CA 1
ATOM 10443 C C . LYS B 2 634 ? -49.690 97.282 23.300 1.00 20.00 635 LYS B C 1
ATOM 10444 O O . LYS B 2 634 ? -50.620 96.625 23.622 1.00 11.97 635 LYS B O 1
ATOM 10450 N N . TYR B 2 635 ? -48.477 97.076 23.774 1.00 12.92 636 TYR B N 1
ATOM 10451 C CA . TYR B 2 635 ? -48.236 96.124 24.849 1.00 13.38 636 TYR B CA 1
ATOM 10452 C C . TYR B 2 635 ? -49.121 96.579 26.020 1.00 14.10 636 TYR B C 1
ATOM 10453 O O . TYR B 2 635 ? -49.050 97.747 26.422 1.00 13.33 636 TYR B O 1
ATOM 10462 N N . PRO B 2 636 ? -50.013 95.680 26.499 1.00 14.48 637 PRO B N 1
ATOM 10463 C CA . PRO B 2 636 ? -51.191 96.035 27.318 1.00 15.53 637 PRO B CA 1
ATOM 10464 C C . PRO B 2 636 ? -50.902 96.296 28.810 1.00 16.91 637 PRO B C 1
ATOM 10465 O O . PRO B 2 636 ? -51.720 95.936 29.668 1.00 17.82 637 PRO B O 1
ATOM 10469 N N . ASP B 2 637 ? -49.746 96.883 29.121 1.00 17.50 638 ASP B N 1
ATOM 10470 C CA . ASP B 2 637 ? -49.323 97.114 30.507 1.00 17.06 638 ASP B CA 1
ATOM 10471 C C . ASP B 2 637 ? -48.347 98.274 30.417 1.00 17.01 638 ASP B C 1
ATOM 10472 O O . ASP B 2 637 ? -47.307 98.151 29.769 1.00 17.00 638 ASP B O 1
ATOM 10477 N N . LYS B 2 638 ? -48.675 99.381 31.070 1.00 16.38 639 LYS B N 1
ATOM 10478 C CA . LYS B 2 638 ? -47.826 100.565 31.082 1.00 16.74 639 LYS B CA 1
ATOM 10479 C C . LYS B 2 638 ? -46.525 100.363 31.879 1.00 16.46 639 LYS B C 1
ATOM 10480 O O . LYS B 2 638 ? -45.547 101.049 31.601 1.00 16.59 639 LYS B O 1
ATOM 10486 N N . GLN B 2 639 ? -46.508 99.450 32.860 1.00 15.03 640 GLN B N 1
ATOM 10487 C CA . GLN B 2 639 ? -45.290 99.167 33.614 1.00 15.10 640 GLN B CA 1
ATOM 10488 C C . GLN B 2 639 ? -44.189 98.523 32.767 1.00 14.53 640 GLN B C 1
ATOM 10489 O O . GLN B 2 639 ? -44.453 97.893 31.746 1.00 14.34 640 GLN B O 1
ATOM 10495 N N . ALA B 2 640 ? -42.947 98.701 33.210 1.00 14.80 641 ALA B N 1
ATOM 10496 C CA . ALA B 2 640 ? -41.804 98.031 32.605 1.00 14.85 641 ALA B CA 1
ATOM 10497 C C . ALA B 2 640 ? -42.053 96.527 32.547 1.00 15.29 641 ALA B C 1
ATOM 10498 O O . ALA B 2 640 ? -42.662 95.948 33.452 1.00 15.29 641 ALA B O 1
ATOM 10500 N N . MET B 2 641 ? -41.617 95.904 31.465 1.00 14.49 642 MET B N 1
ATOM 10501 C CA . MET B 2 641 ? -41.696 94.445 31.360 1.00 14.87 642 MET B CA 1
ATOM 10502 C C . MET B 2 641 ? -40.844 93.801 32.457 1.00 14.61 642 MET B C 1
ATOM 10503 O O . MET B 2 641 ? -39.651 94.112 32.608 1.00 15.77 642 MET B O 1
ATOM 10508 N N . GLY B 2 642 ? -41.484 92.956 33.258 1.00 15.06 643 GLY B N 1
ATOM 10509 C CA . GLY B 2 642 ? -40.819 92.300 34.397 1.00 13.87 643 GLY B CA 1
ATOM 10510 C C . GLY B 2 642 ? -41.018 92.982 35.731 1.00 13.85 643 GLY B C 1
ATOM 10511 O O . GLY B 2 642 ? -40.454 92.557 36.752 1.00 13.38 643 GLY B O 1
ATOM 10512 N N . TYR B 2 643 ? -41.816 94.049 35.722 1.00 13.35 644 TYR B N 1
ATOM 10513 C CA . TYR B 2 643 ? -42.251 94.730 36.937 1.00 12.55 644 TYR B CA 1
ATOM 10514 C C . TYR B 2 643 ? -42.853 93.713 37.927 1.00 12.28 644 TYR B C 1
ATOM 10515 O O . TYR B 2 643 ? -43.665 92.868 37.542 1.00 11.96 644 TYR B O 1
ATOM 10524 N N . PRO B 2 644 ? -42.516 93.829 39.220 1.00 12.61 645 PRO B N 1
ATOM 10525 C CA . PRO B 2 644 ? -41.688 94.863 39.833 1.00 12.71 645 PRO B CA 1
ATOM 10526 C C . PRO B 2 644 ? -40.190 94.512 39.983 1.00 13.05 645 PRO B C 1
ATOM 10527 O O . PRO B 2 644 ? -39.503 95.147 40.792 1.00 13.44 645 PRO B O 1
ATOM 10531 N N . PHE B 2 645 ? -39.688 93.533 39.224 1.00 13.04 646 PHE B N 1
ATOM 10532 C CA . PHE B 2 645 ? -38.308 93.018 39.435 1.00 13.03 646 PHE B CA 1
ATOM 10533 C C . PHE B 2 645 ? -37.215 93.560 38.500 1.00 13.41 646 PHE B C 1
ATOM 10534 O O . PHE B 2 645 ? -36.059 93.126 38.570 1.00 13.43 646 PHE B O 1
ATOM 10542 N N . ASP B 2 646 ? -37.563 94.489 37.617 1.00 13.04 647 ASP B N 1
ATOM 10543 C CA . ASP B 2 646 ? -36.600 94.895 36.584 1.00 13.63 647 ASP B CA 1
ATOM 10544 C C . ASP B 2 646 ? -35.541 95.839 37.142 1.00 13.26 647 ASP B C 1
ATOM 10545 O O . ASP B 2 646 ? -34.429 95.872 36.635 1.00 14.15 647 ASP B O 1
ATOM 10550 N N . ARG B 2 647 ? -35.873 96.578 38.197 1.00 13.62 648 ARG B N 1
ATOM 10551 C CA . ARG B 2 647 ? -34.903 97.462 38.843 1.00 13.45 648 ARG B CA 1
ATOM 10552 C C . ARG B 2 647 ? -34.338 96.810 40.122 1.00 13.55 648 ARG B C 1
ATOM 10553 O O . ARG B 2 647 ? -34.922 95.858 40.655 1.00 14.14 648 ARG B O 1
ATOM 10561 N N . LYS B 2 648 ? -33.215 97.324 40.618 1.00 13.42 649 LYS B N 1
ATOM 10562 C CA . LYS B 2 648 ? -32.605 96.795 41.836 1.00 13.25 649 LYS B CA 1
ATOM 10563 C C . LYS B 2 648 ? -33.051 97.573 43.092 1.00 13.70 649 LYS B C 1
ATOM 10564 O O . LYS B 2 648 ? -33.812 98.549 42.997 1.00 13.06 649 LYS B O 1
ATOM 10570 N N . MET B 2 649 ? -32.620 97.102 44.261 1.00 13.82 650 MET B N 1
ATOM 10571 C CA . MET B 2 649 ? -32.706 97.899 45.484 1.00 15.13 650 MET B CA 1
ATOM 10572 C C . MET B 2 649 ? -31.344 98.539 45.699 1.00 15.21 650 MET B C 1
ATOM 10573 O O . MET B 2 649 ? -30.327 98.025 45.219 1.00 15.21 650 MET B O 1
ATOM 10578 N N . ALA B 2 650 ? -31.323 99.645 46.405 1.00 15.88 651 ALA B N 1
ATOM 10579 C CA . ALA B 2 650 ? -30.104 100.332 46.734 1.00 16.05 651 ALA B CA 1
ATOM 10580 C C . ALA B 2 650 ? -29.182 99.487 47.545 1.00 16.50 651 ALA B C 1
ATOM 10581 O O . ALA B 2 650 ? -28.010 99.533 47.375 1.00 16.55 651 ALA B O 1
ATOM 10583 N N . ASN B 2 651 ? -29.729 98.698 48.439 1.00 16.78 652 ASN B N 1
ATOM 10584 C CA . ASN B 2 651 ? -28.914 97.906 49.304 1.00 17.21 652 ASN B CA 1
ATOM 10585 C C . ASN B 2 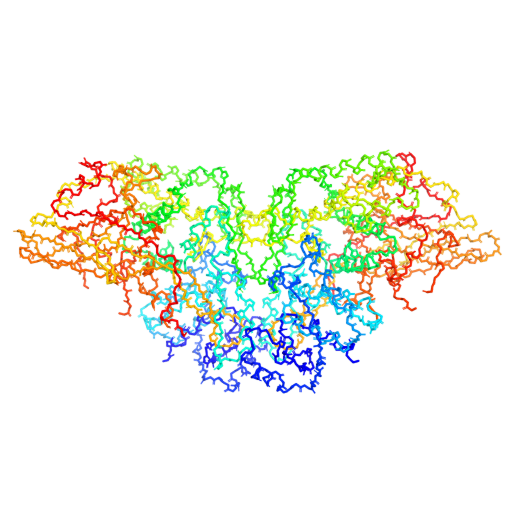651 ? -28.669 96.527 48.757 1.00 17.39 652 ASN B C 1
ATOM 10586 O O . ASN B 2 651 ? -29.577 95.747 48.614 1.00 16.96 652 ASN B O 1
ATOM 10591 N N . ASP B 2 652 ? -27.419 96.228 48.492 1.00 18.25 653 ASP B N 1
ATOM 10592 C CA . ASP B 2 652 ? -27.039 94.959 47.838 1.00 19.11 653 ASP B CA 1
ATOM 10593 C C . ASP B 2 652 ? -27.148 93.734 48.760 1.00 18.75 653 ASP B C 1
ATOM 10594 O O . ASP B 2 652 ? -27.116 92.588 48.295 1.00 18.79 653 ASP B O 1
ATOM 10599 N N . ALA B 2 653 ? -27.272 93.987 50.058 1.00 17.65 654 ALA B N 1
ATOM 10600 C CA . ALA B 2 653 ? -27.489 92.938 51.038 1.00 17.39 654 ALA B CA 1
ATOM 10601 C C . ALA B 2 653 ? -28.987 92.769 51.301 1.00 17.10 654 ALA B C 1
ATOM 10602 O O . ALA B 2 653 ? -29.393 91.831 51.985 1.00 16.74 654 ALA B O 1
ATOM 10604 N N . ALA B 2 654 ? -29.828 93.651 50.803 1.00 16.88 655 ALA B N 1
ATOM 10605 C CA . ALA B 2 654 ? -31.263 93.493 50.968 1.00 16.77 655 ALA B CA 1
ATOM 10606 C C . ALA B 2 654 ? -31.906 92.271 50.332 1.00 17.07 655 ALA B C 1
ATOM 10607 O O . ALA B 2 654 ? -31.513 91.853 49.269 1.00 16.46 655 ALA B O 1
ATOM 10609 N N . THR B 2 655 ? -32.904 91.713 51.002 1.00 16.51 656 THR B N 1
ATOM 10610 C CA . THR B 2 655 ? -33.530 90.492 50.560 1.00 16.53 656 THR B CA 1
ATOM 10611 C C . THR B 2 655 ? -34.928 90.704 50.076 1.00 16.07 656 THR B C 1
ATOM 10612 O O . THR B 2 655 ? -35.452 91.757 50.224 1.00 15.54 656 THR B O 1
ATOM 10616 N N . LEU B 2 656 ? -35.525 89.682 49.508 1.00 15.69 657 LEU B N 1
ATOM 10617 C CA . LEU B 2 656 ? -36.869 89.781 49.033 1.00 16.02 657 LEU B CA 1
ATOM 10618 C C . LEU B 2 656 ? -37.840 90.147 50.134 1.00 15.87 657 LEU B C 1
ATOM 10619 O O . LEU B 2 656 ? -38.731 90.921 49.928 1.00 15.04 657 LEU B O 1
ATOM 10624 N N . SER B 2 657 ? -37.652 89.580 51.310 1.00 16.17 658 SER B N 1
ATOM 10625 C CA . SER B 2 657 ? -38.498 89.974 52.432 1.00 17.07 658 SER B CA 1
ATOM 10626 C C . SER B 2 657 ? -38.440 91.498 52.692 1.00 16.76 658 SER B C 1
ATOM 10627 O O . SER B 2 657 ? -39.469 92.097 52.999 1.00 17.69 658 SER B O 1
ATOM 10630 N N . ASP B 2 658 ? -37.262 92.117 52.536 1.00 16.39 659 ASP B N 1
ATOM 10631 C CA . ASP B 2 658 ? -37.076 93.571 52.715 1.00 16.29 659 ASP B CA 1
ATOM 10632 C C . ASP B 2 658 ? -37.782 94.413 51.653 1.00 16.05 659 ASP B C 1
ATOM 10633 O O . ASP B 2 658 ? -38.178 95.556 51.914 1.00 15.96 659 ASP B O 1
ATOM 10638 N N . PHE B 2 659 ? -37.944 93.819 50.483 1.00 15.20 660 PHE B N 1
ATOM 10639 C CA . PHE B 2 659 ? -38.651 94.412 49.374 1.00 14.92 660 PHE B CA 1
ATOM 10640 C C . PHE B 2 659 ? -40.113 94.558 49.644 1.00 14.85 660 PHE B C 1
ATOM 10641 O O . PHE B 2 659 ? -40.692 95.508 49.219 1.00 15.05 660 PHE B O 1
ATOM 10649 N N . LEU B 2 660 ? -40.711 93.585 50.315 1.00 15.15 661 LEU B N 1
ATOM 10650 C CA . LEU B 2 660 ? -42.140 93.360 50.207 1.00 14.89 661 LEU B CA 1
ATOM 10651 C C . LEU B 2 660 ? -42.918 94.560 50.719 1.00 14.89 661 LEU B C 1
ATOM 10652 O O . LEU B 2 660 ? -42.592 95.093 51.754 1.00 15.36 661 LEU B O 1
ATOM 10657 N N . ARG B 2 661 ? -43.942 94.964 49.990 1.00 14.09 662 ARG B N 1
ATOM 10658 C CA . ARG B 2 661 ? -44.827 96.019 50.417 1.00 13.85 662 ARG B CA 1
ATOM 10659 C C . ARG B 2 661 ? -46.177 95.410 50.684 1.00 14.17 662 ARG B C 1
ATOM 10660 O O . ARG B 2 661 ? -46.399 94.269 50.350 1.00 14.16 662 ARG B O 1
ATOM 10668 N N . PRO B 2 662 ? -47.094 96.151 51.305 1.00 14.27 663 PRO B N 1
ATOM 10669 C CA . PRO B 2 662 ? -48.359 95.524 51.744 1.00 14.46 663 PRO B CA 1
ATOM 10670 C C . PRO B 2 662 ? -49.231 94.887 50.649 1.00 14.64 663 PRO B C 1
ATOM 10671 O O . PRO B 2 662 ? -50.026 93.995 50.969 1.00 14.29 663 PRO B O 1
ATOM 10675 N N . ASN B 2 663 ? -49.046 95.303 49.386 1.00 14.44 664 ASN B N 1
ATOM 10676 C CA . ASN B 2 663 ? -49.769 94.732 48.235 1.00 14.68 664 ASN B CA 1
ATOM 10677 C C . ASN B 2 663 ? -49.028 93.568 47.554 1.00 14.62 664 ASN B C 1
ATOM 10678 O O . ASN B 2 663 ? -49.295 93.234 46.396 1.00 14.56 664 ASN B O 1
ATOM 10683 N N . MET B 2 664 ? -48.087 92.970 48.283 1.00 14.79 665 MET B N 1
ATOM 10684 C CA . MET B 2 664 ? -47.321 91.817 47.808 1.00 15.13 665 MET B CA 1
ATOM 10685 C C . MET B 2 664 ? -47.355 90.686 48.823 1.00 14.56 665 MET B C 1
ATOM 10686 O O . MET B 2 664 ? -47.439 90.911 50.021 1.00 13.94 665 MET B O 1
ATOM 10691 N N . ALA B 2 665 ? -47.233 89.453 48.354 1.00 14.76 666 ALA B N 1
ATOM 10692 C CA . ALA B 2 665 ? -47.156 88.319 49.289 1.00 14.03 666 ALA B CA 1
ATOM 10693 C C . ALA B 2 665 ? -46.262 87.233 48.706 1.00 13.68 666 ALA B C 1
ATOM 10694 O O . ALA B 2 665 ? -46.137 87.116 47.473 1.00 12.50 666 ALA B O 1
ATOM 10696 N N . VAL B 2 666 ? -45.628 86.460 49.589 1.00 13.20 667 VAL B N 1
ATOM 10697 C CA . VAL B 2 666 ? -44.782 85.325 49.180 1.00 13.75 667 VAL B CA 1
ATOM 10698 C C . VAL B 2 666 ? -45.252 84.046 49.848 1.00 13.86 667 VAL B C 1
ATOM 10699 O O . VAL B 2 666 ? -45.833 84.101 50.917 1.00 15.35 667 VAL B O 1
ATOM 10703 N N . ARG B 2 667 ? -44.989 82.906 49.218 1.00 14.56 668 ARG B N 1
ATOM 10704 C CA . ARG B 2 667 ? -45.301 81.592 49.776 1.00 14.85 668 ARG B CA 1
ATOM 10705 C C . ARG B 2 667 ? -44.216 80.616 49.353 1.00 15.06 668 ARG B C 1
ATOM 10706 O O . ARG B 2 667 ? -43.798 80.613 48.194 1.00 14.07 668 ARG B O 1
ATOM 10714 N N . ASP B 2 668 ? -43.751 79.801 50.296 1.00 15.70 669 ASP B N 1
ATOM 10715 C CA . ASP B 2 668 ? -42.809 78.733 49.963 1.00 17.38 669 ASP B CA 1
ATOM 10716 C C . ASP B 2 668 ? -43.539 77.613 49.241 1.00 16.95 669 ASP B C 1
ATOM 10717 O O . ASP B 2 668 ? -44.577 77.138 49.708 1.00 17.49 669 ASP B O 1
ATOM 10722 N N . CYS B 2 669 ? -43.005 77.216 48.095 1.00 16.21 670 CYS B N 1
ATOM 10723 C CA . CYS B 2 669 ? -43.586 76.140 47.318 1.00 16.08 670 CYS B CA 1
ATOM 10724 C C . CYS B 2 669 ? -42.535 75.079 47.002 1.00 15.89 670 CYS B C 1
ATOM 10725 O O . CYS B 2 669 ? -41.340 75.342 47.094 1.00 15.87 670 CYS B O 1
ATOM 10728 N N . SER B 2 670 ? -42.996 73.879 46.658 1.00 15.09 671 SER B N 1
ATOM 10729 C CA . SER B 2 670 ? -42.121 72.811 46.217 1.00 15.03 671 SER B CA 1
ATOM 10730 C C . SER B 2 670 ? -42.498 72.349 44.798 1.00 14.15 671 SER B C 1
ATOM 10731 O O . SER B 2 670 ? -43.694 72.206 44.497 1.00 13.87 671 SER B O 1
ATOM 10734 N N . ILE B 2 671 ? -41.499 72.137 43.933 1.00 13.53 672 ILE B N 1
ATOM 10735 C CA . ILE B 2 671 ? -41.745 71.468 42.644 1.00 12.79 672 ILE B CA 1
ATOM 10736 C C . ILE B 2 671 ? -41.186 70.041 42.671 1.00 13.28 672 ILE B C 1
ATOM 10737 O O . ILE B 2 671 ? -39.958 69.834 42.675 1.00 13.09 672 ILE B O 1
ATOM 10742 N N . GLN B 2 672 ? -42.084 69.062 42.660 1.00 13.60 673 GLN B N 1
ATOM 10743 C CA . GLN B 2 672 ? -41.698 67.656 42.795 1.00 15.70 673 GLN B CA 1
ATOM 10744 C C . GLN B 2 672 ? -41.755 66.912 41.461 1.00 15.23 673 GLN B C 1
ATOM 10745 O O . GLN B 2 672 ? -42.825 66.728 40.891 1.00 15.40 673 GLN B O 1
ATOM 10751 N N . PHE B 2 673 ? -40.593 66.500 40.968 1.00 14.45 674 PHE B N 1
ATOM 10752 C CA . PHE B 2 673 ? -40.513 65.727 39.723 1.00 15.05 674 PHE B CA 1
ATOM 10753 C C . PHE B 2 673 ? -40.749 64.227 39.968 1.00 15.53 674 PHE B C 1
ATOM 10754 O O . PHE B 2 673 ? -40.115 63.639 40.829 1.00 15.31 674 PHE B O 1
ATOM 10762 N N . SER B 2 674 ? -41.675 63.630 39.219 1.00 17.17 675 SER B N 1
ATOM 10763 C CA . SER B 2 674 ? -41.795 62.165 39.143 1.00 19.11 675 SER B CA 1
ATOM 10764 C C . SER B 2 674 ? -41.218 61.678 37.823 1.00 20.20 675 SER B C 1
ATOM 10765 O O . SER B 2 674 ? -41.709 62.060 36.743 1.00 20.49 675 SER B O 1
ATOM 10768 N N . ASP B 2 675 ? -40.190 60.832 37.907 1.00 20.92 676 ASP B N 1
ATOM 10769 C CA . ASP B 2 675 ? -39.606 60.212 36.713 1.00 21.75 676 ASP B CA 1
ATOM 10770 C C . ASP B 2 675 ? -40.545 59.102 36.239 1.00 21.79 676 ASP B C 1
ATOM 10771 O O . ASP B 2 675 ? -40.219 57.916 36.297 1.00 21.78 676 ASP B O 1
ATOM 10776 N N . THR B 2 676 ? -41.731 59.531 35.816 1.00 21.99 677 THR B N 1
ATOM 10777 C CA . THR B 2 676 ? -42.763 58.676 35.238 1.00 22.50 677 THR B CA 1
ATOM 10778 C C . THR B 2 676 ? -43.245 59.333 33.946 1.00 22.06 677 THR B C 1
ATOM 10779 O O . THR B 2 676 ? -43.093 60.546 33.778 1.00 20.94 677 THR B O 1
ATOM 10783 N N . THR B 2 677 ? -43.835 58.539 33.077 1.00 22.72 678 THR B N 1
ATOM 10784 C CA . THR B 2 677 ? -44.236 58.966 31.755 1.00 23.41 678 THR B CA 1
ATOM 10785 C C . THR B 2 677 ? -45.699 58.627 31.577 1.00 23.59 678 THR B C 1
ATOM 10786 O O . THR B 2 677 ? -46.087 57.489 31.704 1.00 23.45 678 THR B O 1
ATOM 10790 N N . VAL B 2 678 ? -46.508 59.619 31.268 1.00 23.50 679 VAL B N 1
ATOM 10791 C CA . VAL B 2 678 ? -47.816 59.364 30.737 1.00 23.55 679 VAL B CA 1
ATOM 10792 C C . VAL B 2 678 ? -48.034 59.670 29.266 1.00 23.81 679 VAL B C 1
ATOM 10793 O O . VAL B 2 678 ? -47.239 60.296 28.636 1.00 23.16 679 VAL B O 1
ATOM 10797 N N . GLU B 2 679 ? -49.144 59.189 28.740 1.00 24.28 680 GLU B N 1
ATOM 10798 C CA . GLU B 2 679 ? -49.567 59.482 27.388 1.00 24.69 680 GLU B CA 1
ATOM 10799 C C . GLU B 2 679 ? -50.462 60.706 27.347 1.00 24.90 680 GLU B C 1
ATOM 10800 O O . GLU B 2 679 ? -51.428 60.784 28.080 1.00 24.94 680 GLU B O 1
#

InterPro domains:
  IPR000896 Hemocyanin/hexamerin middle domain [PF00372] (153-415)
  IPR002227 Tyrosinase copper-binding domain [PS00498] (401-412)
  IPR005203 Hemocyanin, C-terminal [PF03723] (427-680)
  IPR005204 Hemocyanin, N-terminal [PF03722] (26-144)
  IPR008922 Di-copper centre-containing domain superfamily [G3DSA:1.10.1280.10] (148-423)
  IPR008922 Di-copper centre-containing domain superfamily [SSF48056] (153-420)
  IPR013788 Hemocyanin/hexamerin [PR00187] (201-214)
  IPR013788 Hemocyanin/hexamerin [PR00187] (215-232)
  IPR013788 Hemocyanin/hexamerin [PR00187] (235-246)
  IPR013788 Hemocyanin/hexamerin [PR00187] (400-415)
  IPR013788 Hemocyanin/hexamerin [PS00209] (204-223)
  IPR013788 Hemocyanin/hexamerin [PS00210] (397-405)
  IPR013788 Hemocyanin/hexamerin [PTHR11511] (10-689)
  IPR014756 Immunoglobulin E-set [SSF81296] (427-682)
  IPR036697 Hemocyanin, N-terminal domain superfamily [G3DSA:1.20.1370.10] (2-147)
  IPR036697 Hemocyanin, N-terminal domain superfamily [SSF48050] (38-149)
  IPR037020 Hemocyanin, C-terminal domain superfamily [G3DSA:2.60.40.1520] (424-695)